Protein AF-0000000067534215 (afdb_homodimer)

Foldseek 3Di:
DPPPPPPPPQPQAAEEEEEEEPQEDDPPDDRDDSHDYPVLVVVLQVLQLQFQNNRYHYLYYFYPDLVRVLVSCVVCVVVHQEYEYEADLDPCNSPVCSCCVVQVKAWQDQADPDVVWRRWTWIWGQDPNHIHIYTYTHNDSVCSNVCCVQPVQVVSQVVRFPDDDPCVPPDFLVVLLVCLLVVQCPPPPDDQDKDKDFLVPQALFWFAFWDFFQAAVVNAKWFQAWFKFDALPQPDQKAWEDEAPDQDDDRRHIYTHHHGDHHHPNGFEGDDPVQWDWDDDPDPTIMIGGNDRDDGNYRMDHTRNPHHGGDGDDGGGDRCHPVNSVVCVSRPHGMGMTRDADEAEDEAEADQADQDPPDDCPRHDHQVLVVVVCVVCVVSVHHYDYSGYGYHDPPPPQPPDWDWTWDQGSNDIDIDTDDHSDPLCSVVCCLSHVVSSRCSSSSNPDDFDKDKAFEADKDFAAQAKDKAFWAWDDDVPGIYTYFPPPPPPDSVVSNVQGQKIWTHGHDDDPRGMDDGRDIGIIGGNDDDPPPVCPPD/DPPPPPPPPQPQAAEEEEEEEPQEDDPPDDRDPSHDYPVLVVVLQVLQLQFVNNRYHYLYYFYPDLVRVLVSCVVCVVVHQEYEYEADLDPCNSPVCSCCVVQVKAWQDQADPDVVWRRWIWIWGQDPNHIHIYTYTHNDSVCSNVCCVLPVQVVSQVVRPPDDDPCVVPDFLVVLLVCLLVVQCPPPPDDQDKDKDFLVPQALFWFAFWDFFQAAVVNAKWFQAWFKFDQLPQPDQKAWEDEAPDQDDDRRHIYTHHHGDHHHPNGFEGDYPVQWDWDDDPDPTIMIGGNDRDDGNYRMDHTRNPHHGGDGDDGGGDRCHPVNSVVCVSRPHGMGMTRDADEAEDEAEADQADQDPPDDCPRHDHQVLVVVVCVVCVVSVHHYDYSGYGYHDPPPPQPPDWDWDWDRGSNDIDIDTDDHSDPLCSVVCCLSHVVSSRCSNSSNPDDFDKDKAFEADKDFAAQAKDKAFWAWDDDVPGIYTYFPCPVPPDSNVSNVQGQKIWTHGHDDDPRGMDDGGDIGIIGGNDDDPPPVCPPD

InterPro domains:
  IPR001453 MoaB/Mog domain [PF00994] (16-156)
  IPR001453 MoaB/Mog domain [SM00852] (16-158)
  IPR005110 MoeA, N-terminal and link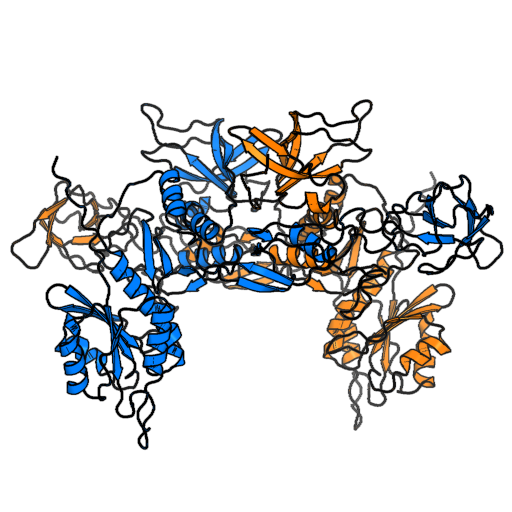er domain [PF03453] (173-332)
  IPR036135 MoeA, N-terminal and linker domain superfamily [SSF63882] (187-339)
  IPR036425 MoaB/Mog-like domain superfamily [G3DSA:3.40.980.10] (8-166)
  IPR036425 MoaB/Mog-like domain superfamily [G3DSA:3.40.980.10] (317-392)
  IPR036425 MoaB/Mog-like domain superfamily [G3DSA:3.40.980.10] (393-453)
  IPR036425 MoaB/Mog-like domain superfamily [SSF53218] (14-159)
  IPR036425 MoaB/Mog-like domain superfamily [SSF53218] (343-442)
  IPR036688 MoeA, C-terminal, domain IV superfamily [G3DSA:2.40.340.10] (454-527)
  IPR036688 MoeA, C-terminal, domain IV superfamily [SSF63867] (449-526)
  IPR038987 Molybdopterin biosynthesis protein MoeA-like [PTHR10192] (187-391)

Radius of gyration: 35.71 Å; Cα contacts (8 Å, |Δi|>4): 2244; chains: 2; bounding box: 80×108×97 Å

Secondary structure (DSSP, 8-state):
--------------EEEEEE-TTEE-TTSPPPTT-EE-HHHHHHHHHHHHTB---EEEEEEE-SSHHHHHHHHHHHGGG-SEEEEE---SSS--HHHIIIIIS--EEEES----TTTTT-EEEEEEETTEEEEEEEE-S-TTHHHHHIIIIIHHHHHHHHHT-S--------HHHHHHHHHHH----TTS---EEEEEGGG-TT-EESS-EE-SS-BSSS-EESSSEEEE-TT---SEEEEEPTT-----TTEEEEE-TT-B--TT--EEEEGGGEEEEE-SSSSEEEEESSPPPTTTTEEPTTSSB-TT-EEE-TT-B--HHHHHHHHHTT--EEEEEPPPEEEEEEE-SSB--STTS-TTS-B--HHHHHHHHHHHHTT-EEEEEEEEPPPTTS---SS-EEEEEEEBTEEEEEEE----HHHHHHHIIIIIHHHHHHHTT------EEEEEE-S-EE--SS-EEEEEEEEEETTEEEEE---TTTT-HHHHHTT--EEEEEPPPBTTB-EE-TT-EEEEEE---S---S----/--------------EEEEEE-TTEE-TTS---TT-EE-HHHHHHHHHHHHTT---EEEEEEE-SSHHHHHHHHHHHGGG-SEEEEE---SSS--HHHIIIIIS-PEEEES----TTTTT-EEEEEEETTEEEEEEEE-S-TTHHHHHIIIIIHHHHHHHHHTSS--------HHHHHHHHHHH----TTS---EEEEEGGG-TT-EESS-EE-SS-BSSS-EESSSEEEE-TT---SEEEEEPTT-----TTEEEEE-TT-B--TT--EEEEGGGEEEEE-SSSSEEEEESSPPPTTTTEE-TTSSB-TT-EEE-TT-B--HHHHHHHHHTT--EEEEEPPPEEEEEEE-TTB--STTS-TTS-B--HHHHHHHHHHHHTT-EEEEEEEEPPPTTS---SS-EEEEEEETTEEEEEEE----HHHHHHHIIIIIHHHHHHHTT------EEEEEE-S-EE--SS-EEEEEEEEEETTEEEEE---TTTT-HHHHHTT--EEEEEPPPBTTB-EE-TT-EEEEEE---S---S----

pLDDT: mean 73.39, std 17.19, range [20.42, 95.44]

Nearest PDB structures (foldseek):
  4tk4-assembly1_A  TM=8.599E-01  e=2.843E-34  Rattus norvegicus
  4pd1-assembly1_A-2  TM=8.628E-01  e=4.796E-34  Rattus norvegicus
  4tk4-assembly1_B  TM=8.642E-01  e=2.843E-34  Rattus norvegicus
  2fts-assembly1_A  TM=8.776E-01  e=2.172E-33  Rattus norvegicus
  4tk3-assembly1_B  TM=8.363E-01  e=6.796E-34  Rattus norvegicus

Structure (mmCIF, N/CA/C/O backbone):
data_AF-0000000067534215-model_v1
#
loop_
_entity.id
_entity.type
_entity.pdbx_description
1 polymer 'molybdopterin adenylyltransferase'
#
loop_
_atom_site.group_PDB
_atom_site.id
_atom_site.type_symbol
_atom_site.label_atom_id
_atom_site.label_alt_id
_atom_site.label_comp_id
_atom_site.label_asym_id
_atom_site.label_entity_id
_atom_site.label_seq_id
_atom_site.pdbx_PDB_ins_code
_atom_site.Cartn_x
_atom_site.Cartn_y
_atom_site.Cartn_z
_atom_site.occupancy
_atom_site.B_iso_or_equiv
_atom_site.auth_seq_id
_atom_site.auth_comp_id
_atom_site.auth_asym_id
_atom_site.auth_atom_id
_atom_site.pdbx_PDB_model_num
ATOM 1 N N . MET A 1 1 ? -32.719 23.578 41.531 1 20.42 1 MET A N 1
ATOM 2 C CA . MET A 1 1 ? -32.094 22.625 40.625 1 20.42 1 MET A CA 1
ATOM 3 C C . MET A 1 1 ? -32.125 23.156 39.188 1 20.42 1 MET A C 1
ATOM 5 O O . MET A 1 1 ? -33.094 22.969 38.438 1 20.42 1 MET A O 1
ATOM 9 N N . SER A 1 2 ? -31.812 24.281 38.875 1 21.11 2 SER A N 1
ATOM 10 C CA . SER A 1 2 ? -32.094 25.141 37.719 1 21.11 2 SER A CA 1
ATOM 11 C C . SER A 1 2 ? -31.438 24.578 36.469 1 21.11 2 SER A C 1
ATOM 13 O O . SER A 1 2 ? -30.234 24.312 36.438 1 21.11 2 SER A O 1
ATOM 15 N N . SER A 1 3 ? -32.125 23.75 35.625 1 22 3 SER A N 1
ATOM 16 C CA . SER A 1 3 ? -31.875 22.969 34.438 1 22 3 SER A CA 1
ATOM 17 C C . SER A 1 3 ? -31.297 23.828 33.312 1 22 3 SER A C 1
ATOM 19 O O . SER A 1 3 ? -32 24.688 32.781 1 22 3 SER A O 1
ATOM 21 N N . GLU A 1 4 ? -30.328 24.562 33.594 1 22.8 4 GLU A N 1
ATOM 22 C CA . GLU A 1 4 ? -29.781 25.469 32.562 1 22.8 4 GLU A CA 1
ATOM 23 C C . GLU A 1 4 ? -29.672 24.75 31.219 1 22.8 4 GLU A C 1
ATOM 25 O O . GLU A 1 4 ? -29 23.719 31.109 1 22.8 4 GLU A O 1
ATOM 30 N N . THR A 1 5 ? -30.75 24.719 30.438 1 22.72 5 THR A N 1
ATOM 31 C CA . THR A 1 5 ? -31.031 24.266 29.078 1 22.72 5 THR A CA 1
ATOM 32 C C . THR A 1 5 ? -29.922 24.703 28.125 1 22.72 5 THR A C 1
ATOM 34 O O . THR A 1 5 ? -29.609 25.891 28.031 1 22.72 5 THR A O 1
ATOM 37 N N . GLU A 1 6 ? -28.875 24.047 28.109 1 25.17 6 GLU A N 1
ATOM 38 C CA . GLU A 1 6 ? -27.75 24.203 27.188 1 25.17 6 GLU A CA 1
ATOM 39 C C . GLU A 1 6 ? -28.234 24.422 25.75 1 25.17 6 GLU A C 1
ATOM 41 O O . GLU A 1 6 ? -28.875 23.547 25.172 1 25.17 6 GLU A O 1
ATOM 46 N N . THR A 1 7 ? -28.859 25.625 25.453 1 23.36 7 THR A N 1
ATOM 47 C CA . THR A 1 7 ? -29.359 26.062 24.156 1 23.36 7 THR A CA 1
ATOM 48 C C . THR A 1 7 ? -28.328 25.844 23.062 1 23.36 7 THR A C 1
ATOM 50 O O . THR A 1 7 ? -27.188 26.312 23.156 1 23.36 7 THR A O 1
ATOM 53 N N . SER A 1 8 ? -28.219 24.766 22.531 1 26.86 8 SER A N 1
ATOM 54 C CA . SER A 1 8 ? -27.5 24.375 21.328 1 26.86 8 SER A CA 1
ATOM 55 C C . SER A 1 8 ? -27.734 25.359 20.188 1 26.86 8 SER A C 1
ATOM 57 O O . SER A 1 8 ? -28.875 25.656 19.844 1 26.86 8 SER A O 1
ATOM 59 N N . PHE A 1 9 ? -27.297 26.562 20.25 1 25.89 9 PHE A N 1
ATOM 60 C CA . PHE A 1 9 ? -27.484 27.516 19.156 1 25.89 9 PHE A CA 1
ATOM 61 C C . PHE A 1 9 ? -26.922 26.953 17.859 1 25.89 9 PHE A C 1
ATOM 63 O O . PHE A 1 9 ? -25.781 26.5 17.812 1 25.89 9 PHE A O 1
ATOM 70 N N . THR A 1 10 ? -27.625 26.234 17.188 1 32.91 10 THR A N 1
ATOM 71 C CA . THR A 1 10 ? -27.344 25.781 15.828 1 32.91 10 THR A CA 1
ATOM 72 C C . THR A 1 10 ? -27.188 26.969 14.883 1 32.91 10 THR A C 1
ATOM 74 O O . THR A 1 10 ? -28.125 27.75 14.711 1 32.91 10 THR A O 1
ATOM 77 N N . PHE A 1 11 ? -26.188 27.594 14.82 1 37.34 11 PHE A N 1
ATOM 78 C CA . PHE A 1 11 ? -25.984 28.656 13.852 1 37.34 11 PHE A CA 1
ATOM 79 C C . PHE A 1 11 ? -26.172 28.141 12.43 1 37.34 11 PHE A C 1
ATOM 81 O O . PHE A 1 11 ? -25.578 27.141 12.039 1 37.34 11 PHE A O 1
ATOM 88 N N . ILE A 1 12 ? -27.328 28.422 11.867 1 49.88 12 ILE A N 1
ATOM 89 C CA . ILE A 1 12 ? -27.672 28.109 10.484 1 49.88 12 ILE A CA 1
ATOM 90 C C . ILE A 1 12 ? -26.953 29.078 9.539 1 49.88 12 ILE A C 1
ATOM 92 O O . ILE A 1 12 ? -27.109 30.297 9.648 1 49.88 12 ILE A O 1
ATOM 96 N N . ILE A 1 13 ? -25.953 28.594 8.805 1 61.31 13 ILE A N 1
ATOM 97 C CA . ILE A 1 13 ? -25.281 29.375 7.781 1 61.31 13 ILE A CA 1
ATOM 98 C C . ILE A 1 13 ? -26.141 29.422 6.516 1 61.31 13 ILE A C 1
ATOM 100 O O . ILE A 1 13 ? -26.672 28.391 6.09 1 61.31 13 ILE A O 1
ATOM 104 N N . VAL A 1 14 ? -26.484 30.656 6.086 1 74.94 14 VAL A N 1
ATOM 105 C CA . VAL A 1 14 ? -27.266 30.875 4.875 1 74.94 14 VAL A CA 1
ATOM 106 C C . VAL A 1 14 ? -26.375 31.453 3.779 1 74.94 14 VAL A C 1
ATOM 108 O O . VAL A 1 14 ? -25.594 32.375 4.027 1 74.94 14 VAL A O 1
ATOM 111 N N . ALA A 1 15 ? -26.406 30.766 2.607 1 82.88 15 ALA A N 1
ATOM 112 C CA . ALA A 1 15 ? -25.672 31.281 1.454 1 82.88 15 ALA A CA 1
ATOM 113 C C . ALA A 1 15 ? -26.609 31.969 0.467 1 82.88 15 ALA A C 1
ATOM 115 O O . ALA A 1 15 ? -27.703 31.453 0.179 1 82.88 15 ALA A O 1
ATOM 116 N N . GLY A 1 16 ? -26.203 33.156 0.058 1 88.06 16 GLY A N 1
ATOM 117 C CA . GLY A 1 16 ? -26.891 33.875 -1.01 1 88.06 16 GLY A CA 1
ATOM 118 C C . GLY A 1 16 ? -26.188 33.781 -2.35 1 88.06 16 GLY A C 1
ATOM 119 O O . GLY A 1 16 ? -24.969 33.906 -2.428 1 88.06 16 GLY A O 1
ATOM 120 N N . ILE A 1 17 ? -26.984 33.469 -3.398 1 90 17 ILE A N 1
ATOM 121 C CA . ILE A 1 17 ? -26.391 33.312 -4.727 1 90 17 ILE A CA 1
ATOM 122 C C . ILE A 1 17 ? -26.906 34.438 -5.633 1 90 17 ILE A C 1
ATOM 124 O O . ILE A 1 17 ? -28.125 34.625 -5.777 1 90 17 ILE A O 1
ATOM 128 N N . LEU A 1 18 ? -25.922 35.156 -6.184 1 90.25 18 LEU A N 1
ATOM 129 C CA . LEU A 1 18 ? -26.234 36.25 -7.117 1 90.25 18 LEU A CA 1
ATOM 130 C C . LEU A 1 18 ? -25.594 35.969 -8.484 1 90.25 18 LEU A C 1
ATOM 132 O O . LEU A 1 18 ? -24.391 35.781 -8.586 1 90.25 18 LEU A O 1
ATOM 136 N N . SER A 1 19 ? -26.422 35.812 -9.477 1 89.06 19 SER A N 1
ATOM 137 C CA . SER A 1 19 ? -25.922 35.75 -10.844 1 89.06 19 SER A CA 1
ATOM 138 C C . SER A 1 19 ? -25.75 37.125 -11.461 1 89.06 19 SER A C 1
ATOM 140 O O . SER A 1 19 ? -26.609 38 -11.289 1 89.06 19 SER A O 1
ATOM 142 N N . ILE A 1 20 ? -24.562 37.281 -12.148 1 86.94 20 ILE A N 1
ATOM 143 C CA . ILE A 1 20 ? -24.281 38.594 -12.766 1 86.94 20 ILE A CA 1
ATOM 144 C C . ILE A 1 20 ? -24.156 38.406 -14.281 1 86.94 20 ILE A C 1
ATOM 146 O O . ILE A 1 20 ? -23.344 37.625 -14.758 1 86.94 20 ILE A O 1
ATOM 150 N N . GLY A 1 21 ? -24.984 39.188 -15.008 1 83.5 21 GLY A N 1
ATOM 151 C CA . GLY A 1 21 ? -24.953 39.156 -16.453 1 83.5 21 GLY A CA 1
ATOM 152 C C . GLY A 1 21 ? -26.156 39.812 -17.109 1 83.5 21 GLY A C 1
ATOM 153 O O . GLY A 1 21 ? -27.297 39.562 -16.703 1 83.5 21 GLY A O 1
ATOM 154 N N . ASP A 1 22 ? -25.859 40.562 -18.141 1 81.19 22 ASP A N 1
ATOM 155 C CA . ASP A 1 22 ? -26.922 41.25 -18.844 1 81.19 22 ASP A CA 1
ATOM 156 C C . ASP A 1 22 ? -27.734 40.281 -19.719 1 81.19 22 ASP A C 1
ATOM 158 O O . ASP A 1 22 ? -28.906 40.562 -20.016 1 81.19 22 ASP A O 1
ATOM 162 N N . GLU A 1 23 ? -27.109 39.219 -20.047 1 80.81 23 GLU A N 1
ATOM 163 C CA . GLU A 1 23 ? -27.766 38.281 -20.969 1 80.81 23 GLU A CA 1
ATOM 164 C C . GLU A 1 23 ? -28.328 37.062 -20.234 1 80.81 23 GLU A C 1
ATOM 166 O O . GLU A 1 23 ? -28.672 36.062 -20.859 1 80.81 23 GLU A O 1
ATOM 171 N N . LEU A 1 24 ? -28.438 37.188 -18.969 1 84.69 24 LEU A N 1
ATOM 172 C CA . LEU A 1 24 ? -28.922 36.062 -18.203 1 84.69 24 LEU A CA 1
ATOM 173 C C . LEU A 1 24 ? -30.422 36.188 -17.938 1 84.69 24 LEU A C 1
ATOM 175 O O . LEU A 1 24 ? -30.938 37.281 -17.75 1 84.69 24 LEU A O 1
ATOM 179 N N . GLN A 1 25 ? -31.109 35 -18.062 1 81.12 25 GLN A N 1
ATOM 180 C CA . GLN A 1 25 ? -32.531 34.906 -17.766 1 81.12 25 GLN A CA 1
ATOM 181 C C . GLN A 1 25 ? -32.812 33.75 -16.797 1 81.12 25 GLN A C 1
ATOM 183 O O . GLN A 1 25 ? -32.125 32.75 -16.797 1 81.12 25 GLN A O 1
ATOM 188 N N . GLU A 1 26 ? -33.719 33.938 -15.859 1 78.12 26 GLU A N 1
ATOM 189 C CA . GLU A 1 26 ? -34.125 32.906 -14.898 1 78.12 26 GLU A CA 1
ATOM 190 C C . GLU A 1 26 ? -34.719 31.703 -15.602 1 78.12 26 GLU A C 1
ATOM 192 O O . GLU A 1 26 ? -35.344 31.844 -16.656 1 78.12 26 GLU A O 1
ATOM 197 N N . LEU A 1 27 ? -34.562 30.531 -14.984 1 73.12 27 LEU A N 1
ATOM 198 C CA . LEU A 1 27 ? -35.125 29.297 -15.531 1 73.12 27 LEU A CA 1
ATOM 199 C C . LEU A 1 27 ? -36.656 29.312 -15.438 1 73.12 27 LEU A C 1
ATOM 201 O O . LEU A 1 27 ? -37.219 29.844 -14.477 1 73.12 27 LEU A O 1
ATOM 205 N N . GLY A 1 28 ? -37.344 28.688 -16.406 1 65.69 28 GLY A N 1
ATOM 206 C CA . GLY A 1 28 ? -38.812 28.562 -16.391 1 65.69 28 GLY A CA 1
ATOM 207 C C . GLY A 1 28 ? -39.5 29.578 -17.281 1 65.69 28 GLY A C 1
ATOM 208 O O . GLY A 1 28 ? -40.688 29.453 -17.562 1 65.69 28 GLY A O 1
ATOM 209 N N . GLU A 1 29 ? -38.719 30.766 -17.656 1 65.88 29 GLU A N 1
ATOM 210 C CA . GLU A 1 29 ? -39.312 31.766 -18.516 1 65.88 29 GLU A CA 1
ATOM 211 C C . GLU A 1 29 ? -38.969 31.5 -19.984 1 65.88 29 GLU A C 1
ATOM 213 O O . GLU A 1 29 ? -38.031 30.781 -20.281 1 65.88 29 GLU A O 1
ATOM 218 N N . ILE A 1 30 ? -39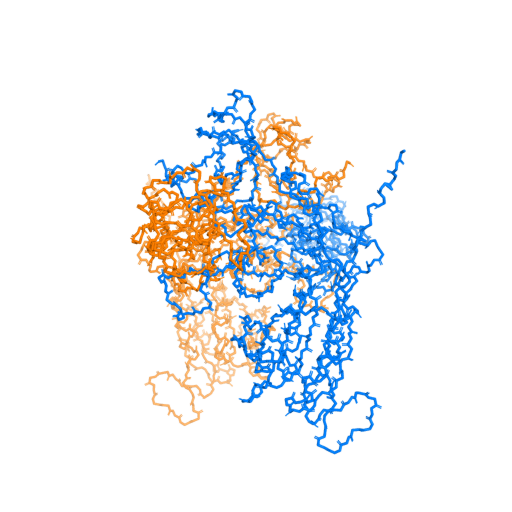.844 32 -20.859 1 70.44 30 ILE A N 1
ATOM 219 C CA . ILE A 1 30 ? -39.531 31.906 -22.281 1 70.44 30 ILE A CA 1
ATOM 220 C C . ILE A 1 30 ? -38.25 32.656 -22.594 1 70.44 30 ILE A C 1
ATOM 222 O O . ILE A 1 30 ? -38.094 33.844 -22.219 1 70.44 30 ILE A O 1
ATOM 226 N N . LEU A 1 31 ? -37.156 32 -23.203 1 72.5 31 LEU A N 1
ATOM 227 C CA . LEU A 1 31 ? -35.812 32.562 -23.469 1 72.5 31 LEU A CA 1
ATOM 228 C C . LEU A 1 31 ? -35.906 33.688 -24.5 1 72.5 31 LEU A C 1
ATOM 230 O O . LEU A 1 31 ? -36.438 33.5 -25.594 1 72.5 31 LEU A O 1
ATOM 234 N N . ARG A 1 32 ? -35.562 34.875 -24.047 1 73.94 32 ARG A N 1
ATOM 235 C CA . ARG A 1 32 ? -35.531 36.031 -24.938 1 73.94 32 ARG A CA 1
ATOM 236 C C . ARG A 1 32 ? -34.344 35.938 -25.906 1 73.94 32 ARG A C 1
ATOM 238 O O . ARG A 1 32 ? -33.375 35.25 -25.625 1 73.94 32 ARG A O 1
ATOM 245 N N . ALA A 1 33 ? -34.438 36.688 -26.938 1 70.69 33 ALA A N 1
ATOM 2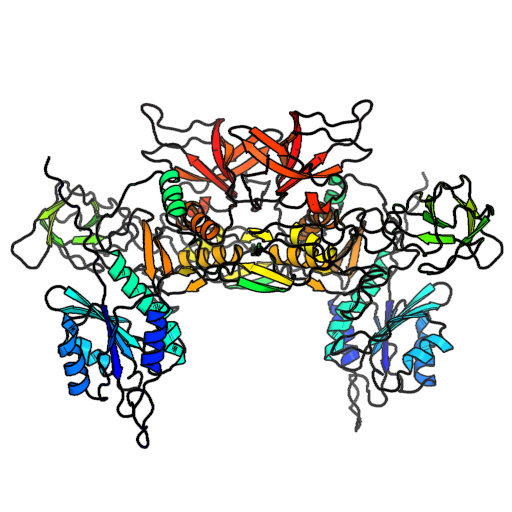46 C CA . ALA A 1 33 ? -33.375 36.688 -27.938 1 70.69 33 ALA A CA 1
ATOM 247 C C . ALA A 1 33 ? -32.062 37.188 -27.344 1 70.69 33 ALA A C 1
ATOM 249 O O . ALA A 1 33 ? -32.062 38.156 -26.562 1 70.69 33 ALA A O 1
ATOM 250 N N . LYS A 1 34 ? -30.766 36.562 -27.438 1 74.81 34 LYS A N 1
ATOM 251 C CA . LYS A 1 34 ? -29.406 36.906 -27.016 1 74.81 34 LYS A CA 1
ATOM 252 C C . LYS A 1 34 ? -29.234 36.688 -25.516 1 74.81 34 LYS A C 1
ATOM 254 O O . LYS A 1 34 ? -28.375 37.312 -24.906 1 74.81 34 LYS A O 1
ATOM 259 N N . HIS A 1 35 ? -30.297 35.938 -25 1 77.19 35 HIS A N 1
ATOM 260 C CA . HIS A 1 35 ? -30.141 35.625 -23.578 1 77.19 35 HIS A CA 1
ATOM 261 C C . HIS A 1 35 ? -29.859 34.156 -23.359 1 77.19 35 HIS A C 1
ATOM 263 O O . HIS A 1 35 ? -30.109 33.312 -24.234 1 77.19 35 HIS A O 1
ATOM 269 N N . ASN A 1 36 ? -29.219 33.906 -22.266 1 79 36 ASN A N 1
ATOM 270 C CA . ASN A 1 36 ? -28.953 32.531 -21.812 1 79 36 ASN A CA 1
ATOM 271 C C . ASN A 1 36 ? -29.594 32.25 -20.453 1 79 36 ASN A C 1
ATOM 273 O O . ASN A 1 36 ? -29.734 33.156 -19.625 1 79 36 ASN A O 1
ATOM 277 N N . TYR A 1 37 ? -30.125 31.109 -20.312 1 79.31 37 TYR A N 1
ATOM 278 C CA . TYR A 1 37 ? -30.625 30.734 -19 1 79.31 37 TYR A CA 1
ATOM 279 C C . TYR A 1 37 ? -29.5 30.734 -17.969 1 79.31 37 TYR A C 1
ATOM 281 O O . TYR A 1 37 ? -28.359 30.375 -18.266 1 79.31 37 TYR A O 1
ATOM 289 N N . ASP A 1 38 ? -29.859 31.094 -16.766 1 81.75 38 ASP A N 1
ATOM 290 C CA . ASP A 1 38 ? -28.922 31.047 -15.641 1 81.75 38 ASP A CA 1
ATOM 291 C C . ASP A 1 38 ? -28.734 29.609 -15.141 1 81.75 38 ASP A C 1
ATOM 293 O O . ASP A 1 38 ? -29.109 29.281 -14.016 1 81.75 38 ASP A O 1
ATOM 297 N N . SER A 1 39 ? -28.109 28.844 -15.938 1 80.62 39 SER A N 1
ATOM 298 C CA . SER A 1 39 ? -27.906 27.438 -15.617 1 80.62 39 SER A CA 1
ATOM 299 C C . SER A 1 39 ? -26.859 27.266 -14.516 1 80.62 39 SER A C 1
ATOM 301 O O . SER A 1 39 ? -26.922 26.312 -13.742 1 80.62 39 SER A O 1
ATOM 303 N N . ASN A 1 40 ? -25.953 28.188 -14.453 1 80.94 40 ASN A N 1
ATOM 304 C CA . ASN A 1 40 ? -24.875 28.078 -13.461 1 80.94 40 ASN A CA 1
ATOM 305 C C . ASN A 1 40 ? -25.422 28.172 -12.039 1 80.94 40 ASN A C 1
ATOM 307 O O . ASN A 1 40 ? -24.984 27.422 -11.164 1 80.94 40 ASN A O 1
ATOM 311 N N . LYS A 1 41 ? -26.328 29.094 -11.844 1 83.31 41 LYS A N 1
ATOM 312 C CA . LYS A 1 41 ? -26.953 29.203 -10.523 1 83.31 41 LYS A CA 1
ATOM 313 C C . LYS A 1 41 ? -27.688 27.922 -10.148 1 83.31 41 LYS A C 1
ATOM 315 O O . LYS A 1 41 ? -27.594 27.469 -9.008 1 83.31 41 LYS A O 1
ATOM 320 N N . LEU A 1 42 ? -28.375 27.359 -11.141 1 78.81 42 LEU A N 1
ATOM 321 C CA . LEU A 1 42 ? -29.062 26.094 -10.898 1 78.81 42 LEU A CA 1
ATOM 322 C C . LEU A 1 42 ? -28.062 24.984 -10.539 1 78.81 42 LEU A C 1
ATOM 324 O O . LEU A 1 42 ? -28.297 24.219 -9.602 1 78.81 42 LEU A O 1
ATOM 328 N N . ILE A 1 43 ? -27.062 24.969 -11.273 1 77.44 43 ILE A N 1
ATOM 329 C CA . ILE A 1 43 ? -26.031 23.953 -11.031 1 77.44 43 ILE A CA 1
ATOM 330 C C . ILE A 1 43 ? -25.469 24.125 -9.625 1 77.44 43 ILE A C 1
ATOM 332 O O . ILE A 1 43 ? -25.344 23.156 -8.875 1 77.44 43 ILE A O 1
ATOM 336 N N . LEU A 1 44 ? -25.188 25.328 -9.32 1 80 44 LEU A N 1
ATOM 337 C CA . LEU A 1 44 ? -24.625 25.609 -8 1 80 44 LEU A CA 1
ATOM 338 C C . LEU A 1 44 ? -25.609 25.25 -6.898 1 80 44 LEU A C 1
ATOM 340 O O . LEU A 1 44 ? -25.234 24.625 -5.902 1 80 44 LEU A O 1
ATOM 344 N N . THR A 1 45 ? -26.859 25.594 -7.113 1 78.12 45 THR A N 1
ATOM 345 C CA . THR A 1 45 ? -27.891 25.297 -6.133 1 78.12 45 THR A CA 1
ATOM 346 C C . THR A 1 45 ? -28.078 23.797 -5.969 1 78.12 45 THR A C 1
ATOM 348 O O . THR A 1 45 ? -28.188 23.297 -4.848 1 78.12 45 THR A O 1
ATOM 351 N N . ILE A 1 46 ? -28.062 23.172 -7.07 1 73.25 46 ILE A N 1
ATOM 352 C CA . ILE A 1 46 ? -28.203 21.719 -7.035 1 73.25 46 ILE A CA 1
ATOM 353 C C . ILE A 1 46 ? -27.016 21.094 -6.32 1 73.25 46 ILE A C 1
ATOM 355 O O . ILE A 1 46 ? -27.172 20.203 -5.496 1 73.25 46 ILE A O 1
ATOM 359 N N . LEU A 1 47 ? -25.875 21.672 -6.676 1 69.81 47 LEU A N 1
ATOM 360 C CA . LEU A 1 47 ? -24.656 21.156 -6.066 1 69.81 47 LEU A CA 1
ATOM 361 C C . LEU A 1 47 ? -24.672 21.359 -4.555 1 69.81 47 LEU A C 1
ATOM 363 O O . LEU A 1 47 ? -24.312 20.453 -3.797 1 69.81 47 LEU A O 1
ATOM 367 N N . LEU A 1 48 ? -25.125 22.531 -4.203 1 67.94 48 LEU A N 1
ATOM 368 C CA . LEU A 1 48 ? -25.219 22.844 -2.781 1 67.94 48 LEU A CA 1
ATOM 369 C C . LEU A 1 48 ? -26.25 21.969 -2.09 1 67.94 48 LEU A C 1
ATOM 371 O O . LEU A 1 48 ? -26 21.438 -1.011 1 67.94 48 LEU A O 1
ATOM 375 N N . LYS A 1 49 ? -27.312 21.797 -2.803 1 65.94 49 LYS A N 1
ATOM 376 C CA . LYS A 1 49 ? -28.375 20.969 -2.25 1 65.94 49 LYS A CA 1
ATOM 377 C C . LYS A 1 49 ? -27.953 19.5 -2.186 1 65.94 49 LYS A C 1
ATOM 379 O O . LYS A 1 49 ? -28.266 18.797 -1.223 1 65.94 49 LYS A O 1
ATOM 384 N N . GLN A 1 50 ? -27.297 19.219 -3.191 1 62.41 50 GLN A N 1
ATOM 385 C CA . GLN A 1 50 ? -26.797 17.844 -3.246 1 62.41 50 GLN A CA 1
ATOM 386 C C . GLN A 1 50 ? -25.812 17.578 -2.119 1 62.41 50 GLN A C 1
ATOM 388 O O . GLN A 1 50 ? -25.734 16.453 -1.612 1 62.41 50 GLN A O 1
ATOM 393 N N . GLU A 1 51 ? -25.219 18.734 -1.812 1 55.44 51 GLU A N 1
ATOM 394 C CA . GLU A 1 51 ? -24.219 18.609 -0.767 1 55.44 51 GLU A CA 1
ATOM 395 C C . GLU A 1 51 ? -24.797 18.891 0.611 1 55.44 51 GLU A C 1
ATOM 397 O O . GLU A 1 51 ? -24.062 19.094 1.577 1 55.44 51 GLU A O 1
ATOM 402 N N . GLY A 1 52 ? -26.094 19.062 0.627 1 56.06 52 GLY A N 1
ATOM 403 C CA . GLY A 1 52 ? -26.844 19.188 1.869 1 56.06 52 GLY A CA 1
ATOM 404 C C . GLY A 1 52 ? -27 20.625 2.326 1 56.06 52 GLY A C 1
ATOM 405 O O . GLY A 1 52 ? -27.469 20.891 3.436 1 56.06 52 GLY A O 1
ATOM 406 N N . PHE A 1 53 ? -26.547 21.453 1.646 1 61.69 53 PHE A N 1
ATOM 407 C CA . PHE A 1 53 ? -26.719 22.875 1.939 1 61.69 53 PHE A CA 1
ATOM 408 C C . PHE A 1 53 ? -28 23.406 1.294 1 61.69 53 PHE A C 1
ATOM 410 O O . PHE A 1 53 ? -27.984 23.828 0.135 1 61.69 53 PHE A O 1
ATOM 417 N N . ASN A 1 54 ? -28.938 23.453 2.188 1 64.38 54 ASN A N 1
ATOM 418 C CA . ASN A 1 54 ? -30.25 23.828 1.661 1 64.38 54 ASN A CA 1
ATOM 419 C C . ASN A 1 54 ? -30.562 25.297 1.934 1 64.38 54 ASN A C 1
ATOM 421 O O . ASN A 1 54 ? -31.516 25.844 1.388 1 64.38 54 ASN A O 1
ATOM 425 N N . ASN A 1 55 ? -29.828 25.859 2.824 1 70.44 55 ASN A N 1
ATOM 426 C CA . ASN A 1 55 ? -30.094 27.25 3.16 1 70.44 55 ASN A CA 1
ATOM 427 C C . ASN A 1 55 ? -29.469 28.203 2.146 1 70.44 55 ASN A C 1
ATOM 429 O O . ASN A 1 55 ? -28.469 28.859 2.445 1 70.44 55 ASN A O 1
ATOM 433 N N . VAL A 1 56 ? -30.078 28.109 1.021 1 79.81 56 VAL A N 1
ATOM 434 C CA . VAL A 1 56 ? -29.594 28.938 -0.079 1 79.81 56 VAL A CA 1
ATOM 435 C C . VAL A 1 56 ? -30.656 29.969 -0.45 1 79.81 56 VAL A C 1
ATOM 437 O O . VAL A 1 56 ? -31.828 29.625 -0.617 1 79.81 56 VAL A O 1
ATOM 440 N N . LEU A 1 57 ? -30.281 31.203 -0.385 1 82.38 57 LEU A N 1
ATOM 441 C CA . LEU A 1 57 ? -31.141 32.312 -0.804 1 82.38 57 LEU A CA 1
ATOM 442 C C . LEU A 1 57 ? -30.75 32.781 -2.195 1 82.38 57 LEU A C 1
ATOM 444 O O . LEU A 1 57 ? -29.578 33 -2.482 1 82.38 57 LEU A O 1
ATOM 448 N N . ASP A 1 58 ? -31.766 32.781 -3.037 1 86.31 58 ASP A N 1
ATOM 449 C CA . ASP A 1 58 ? -31.562 33.312 -4.391 1 86.31 58 ASP A CA 1
ATOM 450 C C . ASP A 1 58 ? -31.641 34.812 -4.43 1 86.31 58 ASP A C 1
ATOM 452 O O . ASP A 1 58 ? -32.719 35.406 -4.211 1 86.31 58 ASP A O 1
ATOM 456 N N . PHE A 1 59 ? -30.484 35.5 -4.754 1 87.56 59 PHE A N 1
ATOM 457 C CA . PHE A 1 59 ? -30.406 36.969 -4.852 1 87.56 59 PHE A CA 1
ATOM 458 C C . PHE A 1 59 ? -30.875 37.438 -6.223 1 87.56 59 PHE A C 1
ATOM 460 O O . PHE A 1 59 ? -30.938 38.625 -6.484 1 87.56 59 PHE A O 1
ATOM 467 N N . GLY A 1 60 ? -31.141 36.406 -7.078 1 87.81 60 GLY A N 1
ATOM 468 C CA . GLY A 1 60 ? -31.578 36.75 -8.422 1 87.81 60 GLY A CA 1
ATOM 469 C C . GLY A 1 60 ? -30.422 37.062 -9.359 1 87.81 60 GLY A C 1
ATOM 470 O O . GLY A 1 60 ? -29.328 36.531 -9.211 1 87.81 60 GLY A O 1
ATOM 471 N N . ILE A 1 61 ? -30.797 37.875 -10.469 1 88.06 61 ILE A N 1
ATOM 472 C CA . ILE A 1 61 ? -29.844 38.281 -11.492 1 88.06 61 ILE A CA 1
ATOM 473 C C . ILE A 1 61 ? -29.609 39.781 -11.438 1 88.06 61 ILE A C 1
ATOM 475 O O . ILE A 1 61 ? -30.562 40.562 -11.367 1 88.06 61 ILE A O 1
ATOM 479 N N . ALA A 1 62 ? -28.328 40.125 -11.32 1 87.31 62 ALA A N 1
ATOM 480 C CA . ALA A 1 62 ? -27.953 41.531 -11.414 1 87.31 62 ALA A CA 1
ATOM 481 C C . ALA A 1 62 ? -27.359 41.844 -12.789 1 87.31 62 ALA A C 1
ATOM 483 O O . ALA A 1 62 ? -26.656 41.031 -13.375 1 87.31 62 ALA A O 1
ATOM 484 N N . ASN A 1 63 ? -27.625 43.062 -13.305 1 82.5 63 ASN A N 1
ATOM 485 C CA . ASN A 1 63 ? -26.969 43.531 -14.516 1 82.5 63 ASN A CA 1
ATOM 486 C C . ASN A 1 63 ? -25.484 43.844 -14.266 1 82.5 63 ASN A C 1
ATOM 488 O O . ASN A 1 63 ? -25.078 44.094 -13.125 1 82.5 63 ASN A O 1
ATOM 492 N N . ASP A 1 64 ? -24.75 43.812 -15.359 1 80.69 64 ASP A N 1
ATOM 493 C CA . ASP A 1 64 ? -23.312 44.031 -15.273 1 80.69 64 ASP A CA 1
ATOM 494 C C . ASP A 1 64 ? -22.969 45.5 -15.039 1 80.69 64 ASP A C 1
ATOM 496 O O . ASP A 1 64 ? -22.281 46.125 -15.844 1 80.69 64 ASP A O 1
ATOM 500 N N . ASN A 1 65 ? -23.469 46.094 -14 1 83.56 65 ASN A N 1
ATOM 501 C CA . ASN A 1 65 ? -23.141 47.438 -13.57 1 83.56 65 ASN A CA 1
ATOM 502 C C . ASN A 1 65 ? -23.078 47.562 -12.055 1 83.56 65 ASN A C 1
ATOM 504 O O . ASN A 1 65 ? -23.672 46.75 -11.344 1 83.56 65 ASN A O 1
ATOM 508 N N . ILE A 1 66 ? -22.438 48.562 -11.586 1 84.25 66 ILE A N 1
ATOM 509 C CA . ILE A 1 66 ? -22.062 48.719 -10.188 1 84.25 66 ILE A CA 1
ATOM 510 C C . ILE A 1 66 ? -23.312 48.875 -9.328 1 84.25 66 ILE A C 1
ATOM 512 O O . ILE A 1 66 ? -23.453 48.25 -8.281 1 84.25 66 ILE A O 1
ATOM 516 N N . ILE A 1 67 ? -24.281 49.656 -9.773 1 84.5 67 ILE A N 1
ATOM 517 C CA . ILE A 1 67 ? -25.469 50 -8.984 1 84.5 67 ILE A CA 1
ATOM 518 C C . ILE A 1 67 ? -26.344 48.75 -8.797 1 84.5 67 ILE A C 1
ATOM 520 O O . ILE A 1 67 ? -26.781 48.469 -7.684 1 84.5 67 ILE A O 1
ATOM 524 N N . SER A 1 68 ? -26.562 48 -9.906 1 86 68 SER A N 1
ATOM 525 C CA . SER A 1 68 ? -27.406 46.812 -9.844 1 86 68 SER A CA 1
ATOM 526 C C . SER A 1 68 ? -26.797 45.75 -8.922 1 86 68 SER A C 1
ATOM 528 O O . SER A 1 68 ? -27.516 45.188 -8.086 1 86 68 SER A O 1
ATOM 530 N N . ILE A 1 69 ? -25.531 45.562 -8.977 1 87.88 69 ILE A N 1
ATOM 531 C CA . ILE A 1 69 ? -24.859 44.531 -8.188 1 87.88 69 ILE A CA 1
ATOM 532 C C . ILE A 1 69 ? -24.844 44.938 -6.719 1 87.88 69 ILE A C 1
ATOM 534 O O . ILE A 1 69 ? -25.188 44.156 -5.848 1 87.88 69 ILE A O 1
ATOM 538 N N . HIS A 1 70 ? -24.5 46.188 -6.5 1 89.25 70 HIS A N 1
ATOM 539 C CA . HIS A 1 70 ? -24.453 46.688 -5.137 1 89.25 70 HIS A CA 1
ATOM 540 C C . HIS A 1 70 ? -25.812 46.594 -4.457 1 89.25 70 HIS A C 1
ATOM 542 O O . HIS A 1 70 ? -25.906 46.125 -3.318 1 89.25 70 HIS A O 1
ATOM 548 N N . ASN A 1 71 ? -26.906 47 -5.094 1 87.69 71 ASN A N 1
ATOM 549 C CA . ASN A 1 71 ? -28.25 47 -4.512 1 87.69 71 ASN A CA 1
ATOM 550 C C . ASN A 1 71 ? -28.719 45.594 -4.172 1 87.69 71 ASN A C 1
ATOM 552 O O . ASN A 1 71 ? -29.281 45.375 -3.096 1 87.69 71 ASN A O 1
ATOM 556 N N . LYS A 1 72 ? -28.422 44.656 -5.086 1 89.44 72 LYS A N 1
ATOM 557 C CA . LYS A 1 72 ? -28.875 43.281 -4.859 1 89.44 72 LYS A CA 1
ATOM 558 C C . LYS A 1 72 ? -28.172 42.688 -3.648 1 89.44 72 LYS A C 1
ATOM 560 O O . LYS A 1 72 ? -28.812 41.969 -2.863 1 89.44 72 LYS A O 1
ATOM 565 N N . ILE A 1 73 ? -26.938 42.938 -3.5 1 89.31 73 ILE A N 1
ATOM 566 C CA . ILE A 1 73 ? -26.172 42.406 -2.385 1 89.31 73 ILE A CA 1
ATOM 567 C C . ILE A 1 73 ? -26.625 43.062 -1.08 1 89.31 73 ILE A C 1
ATOM 569 O O . ILE A 1 73 ? -26.922 42.375 -0.099 1 89.31 73 ILE A O 1
ATOM 573 N N . LYS A 1 74 ? -26.672 44.344 -1.088 1 87.5 74 LYS A N 1
ATOM 574 C CA . LYS A 1 74 ? -26.984 45.094 0.119 1 87.5 74 LYS A CA 1
ATOM 575 C C . LYS A 1 74 ? -28.375 44.719 0.66 1 87.5 74 LYS A C 1
ATOM 577 O O . LYS A 1 74 ? -28.547 44.562 1.87 1 87.5 74 LYS A O 1
ATOM 582 N N . GLU A 1 75 ? -29.328 44.5 -0.196 1 87.06 75 GLU A N 1
ATOM 583 C CA . GLU A 1 75 ? -30.703 44.188 0.181 1 87.06 75 GLU A CA 1
ATOM 584 C C . GLU A 1 75 ? -30.797 42.844 0.913 1 87.06 75 GLU A C 1
ATOM 586 O O . GLU A 1 75 ? -31.656 42.656 1.764 1 87.06 75 GLU A O 1
ATOM 591 N N . ASN A 1 76 ? -29.859 41.969 0.548 1 86.31 76 ASN A N 1
ATOM 592 C CA . ASN A 1 76 ? -30.031 40.625 1.048 1 86.31 76 ASN A CA 1
ATOM 593 C C . ASN A 1 76 ? -28.906 40.25 2.012 1 86.31 76 ASN A C 1
ATOM 595 O O . ASN A 1 76 ? -28.953 39.156 2.619 1 86.31 76 ASN A O 1
ATOM 599 N N . LEU A 1 77 ? -27.969 41.062 2.199 1 86.31 77 LEU A N 1
ATOM 600 C CA . LEU A 1 77 ? -26.734 40.719 2.9 1 86.31 77 LEU A CA 1
ATOM 601 C C . LEU A 1 77 ? -27.031 40.344 4.355 1 86.31 77 LEU A C 1
ATOM 603 O O . LEU A 1 77 ? -26.375 39.469 4.922 1 86.31 77 LEU A O 1
ATOM 607 N N . LYS A 1 78 ? -27.984 40.938 4.965 1 79.44 78 LYS A N 1
ATOM 608 C CA . LYS A 1 78 ? -28.312 40.688 6.363 1 79.44 78 LYS A CA 1
ATOM 609 C C . LYS A 1 78 ? -28.828 39.281 6.57 1 79.44 78 LYS A C 1
ATOM 611 O O . LYS A 1 78 ? -28.672 38.719 7.648 1 79.44 78 LYS A O 1
ATOM 616 N N . LYS A 1 79 ? -29.344 38.75 5.543 1 80.25 79 LYS A N 1
ATOM 617 C CA . LYS A 1 79 ? -30.047 37.469 5.66 1 80.25 79 LYS A CA 1
ATOM 618 C C . LYS A 1 79 ? -29.062 36.312 5.496 1 80.25 79 LYS A C 1
ATOM 620 O O . LYS A 1 79 ? -29.438 35.156 5.719 1 80.25 79 LYS A O 1
ATOM 625 N N . VAL A 1 80 ? -27.891 36.719 5.078 1 81.94 80 VAL A N 1
ATOM 626 C CA . VAL A 1 80 ? -27.031 35.594 4.715 1 81.94 80 VAL A CA 1
ATOM 627 C C . VAL A 1 80 ? -25.688 35.719 5.414 1 81.94 80 VAL A C 1
ATOM 629 O O . VAL A 1 80 ? -25.344 36.812 5.914 1 81.94 80 VAL A O 1
ATOM 632 N N . ASN A 1 81 ? -24.953 34.594 5.383 1 77.38 81 ASN A N 1
ATOM 633 C CA . ASN A 1 81 ? -23.594 34.562 5.91 1 77.38 81 ASN A CA 1
ATOM 634 C C . ASN A 1 81 ? -22.562 34.594 4.793 1 77.38 81 ASN A C 1
ATOM 636 O O . ASN A 1 81 ? -21.469 35.156 4.965 1 77.38 81 ASN A O 1
ATOM 640 N N . VAL A 1 82 ? -22.984 34.062 3.738 1 82.56 82 VAL A N 1
ATOM 641 C CA . VAL A 1 82 ? -22.094 33.938 2.588 1 82.56 82 VAL A CA 1
ATOM 642 C C . VAL A 1 82 ? -22.812 34.375 1.321 1 82.56 82 VAL A C 1
ATOM 644 O O . VAL A 1 82 ? -23.969 33.969 1.096 1 82.56 82 VAL A O 1
ATOM 647 N N . VAL A 1 83 ? -22.141 35.25 0.59 1 87.38 83 VAL A N 1
ATOM 648 C CA . VAL A 1 83 ? -22.641 35.656 -0.719 1 87.38 83 VAL A CA 1
ATOM 649 C C . VAL A 1 83 ? -21.781 35.031 -1.817 1 87.38 83 VAL A C 1
ATOM 651 O O . VAL A 1 83 ? -20.562 35.219 -1.817 1 87.38 83 VAL A O 1
ATOM 654 N N . VAL A 1 84 ? -22.422 34.281 -2.639 1 87.25 84 VAL A N 1
ATOM 655 C CA . VAL A 1 84 ? -21.75 33.719 -3.811 1 87.25 84 VAL A CA 1
ATOM 656 C C . VAL A 1 84 ? -22.234 34.438 -5.07 1 87.25 84 VAL A C 1
ATOM 658 O O . VAL A 1 84 ? -23.438 34.5 -5.336 1 87.25 84 VAL A O 1
ATOM 661 N N . THR A 1 85 ? -21.281 34.969 -5.801 1 87.44 85 THR A N 1
ATOM 662 C CA . THR A 1 85 ? -21.625 35.562 -7.074 1 87.44 85 THR A CA 1
ATOM 663 C C . THR A 1 85 ? -21.109 34.75 -8.242 1 87.44 85 THR A C 1
ATOM 665 O O . THR A 1 85 ? -20.047 34.125 -8.141 1 87.44 85 THR A O 1
ATOM 668 N N . ILE A 1 86 ? -21.922 34.562 -9.188 1 83.88 86 ILE A N 1
ATOM 669 C CA . ILE A 1 86 ? -21.531 33.875 -10.422 1 83.88 86 ILE A CA 1
ATOM 670 C C . ILE A 1 86 ? -21.531 34.875 -11.578 1 83.88 86 ILE A C 1
ATOM 672 O O . ILE A 1 86 ? -22.562 35.469 -11.891 1 83.88 86 ILE A O 1
ATOM 676 N N . GLY A 1 87 ? -20.297 34.906 -12.094 1 74 87 GLY A N 1
ATOM 677 C CA . GLY A 1 87 ? -20.25 35.812 -13.219 1 74 87 GLY A CA 1
ATOM 678 C C . GLY A 1 87 ? -19.156 36.875 -13.094 1 74 87 GLY A C 1
ATOM 679 O O . GLY A 1 87 ? -18.312 36.781 -12.203 1 74 87 GLY A O 1
ATOM 680 N N . SER A 1 88 ? -18.781 37.719 -14.008 1 59.41 88 SER A N 1
ATOM 681 C CA . SER A 1 88 ? -18.016 38.969 -14.117 1 59.41 88 SER A CA 1
ATOM 682 C C . SER A 1 88 ? -16.531 38.688 -14.25 1 59.41 88 SER A C 1
ATOM 684 O O . SER A 1 88 ? -15.695 39.562 -13.992 1 59.41 88 SER A O 1
ATOM 686 N N . ALA A 1 89 ? -16.234 37.438 -14.469 1 48.53 89 ALA A N 1
ATOM 687 C CA . ALA A 1 89 ? -14.797 37.156 -14.57 1 48.53 89 ALA A CA 1
ATOM 688 C C . ALA A 1 89 ? -14.18 37.938 -15.727 1 48.53 89 ALA A C 1
ATOM 690 O O . ALA A 1 89 ? -12.984 37.812 -16 1 48.53 89 ALA A O 1
ATOM 691 N N . ASN A 1 90 ? -14.836 38.656 -16.5 1 45.16 90 ASN A N 1
ATOM 692 C CA . ASN A 1 90 ? -14.172 39.344 -17.594 1 45.16 90 ASN A CA 1
ATOM 693 C C . ASN A 1 90 ? -13.258 40.469 -17.094 1 45.16 90 ASN A C 1
ATOM 695 O O . ASN A 1 90 ? -13.203 40.75 -15.891 1 45.16 90 ASN A O 1
ATOM 699 N N . ASP A 1 91 ? -12.68 41.125 -18.047 1 47.81 91 ASP A N 1
ATOM 700 C CA . ASP A 1 91 ? -11.656 42.156 -17.969 1 47.81 91 ASP A CA 1
ATOM 701 C C . ASP A 1 91 ? -12.047 43.25 -16.953 1 47.81 91 ASP A C 1
ATOM 703 O O . ASP A 1 91 ? -11.188 43.938 -16.422 1 47.81 91 ASP A O 1
ATOM 707 N N . ARG A 1 92 ? -13.352 43.438 -16.734 1 51.22 92 ARG A N 1
ATOM 708 C CA . ARG A 1 92 ? -13.805 44.531 -15.891 1 51.22 92 ARG A CA 1
ATOM 709 C C . ARG A 1 92 ? -14.266 44.031 -14.531 1 51.22 92 ARG A C 1
ATOM 711 O O . ARG A 1 92 ? -15.438 43.719 -14.344 1 51.22 92 ARG A O 1
ATOM 718 N N . ASP A 1 93 ? -13.633 43.406 -13.828 1 59.31 93 ASP A N 1
ATOM 719 C CA . ASP A 1 93 ? -13.906 42.875 -12.5 1 59.31 93 ASP A CA 1
ATOM 720 C C . ASP A 1 93 ? -14.57 43.906 -11.609 1 59.31 93 ASP A C 1
ATOM 722 O O . ASP A 1 93 ? -13.891 44.688 -10.938 1 59.31 93 ASP A O 1
ATOM 726 N N . LEU A 1 94 ? -15.898 44.094 -11.797 1 73.12 94 LEU A N 1
ATOM 727 C CA . LEU A 1 94 ? -16.656 45.094 -11.047 1 73.12 94 LEU A CA 1
ATOM 728 C C . LEU A 1 94 ? -16.844 44.656 -9.594 1 73.12 94 LEU A C 1
ATOM 730 O O . LEU A 1 94 ? -17.141 45.5 -8.734 1 73.12 94 LEU A O 1
ATOM 734 N N . LEU A 1 95 ? -16.562 43.438 -9.352 1 79.12 95 LEU A N 1
ATOM 735 C CA . LEU A 1 95 ? -16.922 42.938 -8.039 1 79.12 95 LEU A CA 1
ATOM 736 C C . LEU A 1 95 ? -15.906 43.375 -6.984 1 79.12 95 LEU A C 1
ATOM 738 O O . LEU A 1 95 ? -16.281 43.719 -5.867 1 79.12 95 LEU A O 1
ATOM 742 N N . LYS A 1 96 ? -14.781 43.469 -7.434 1 78.25 96 LYS A N 1
ATOM 743 C CA . LYS A 1 96 ? -13.75 43.812 -6.457 1 78.25 96 LYS A CA 1
ATOM 744 C C . LYS A 1 96 ? -13.922 45.25 -5.961 1 78.25 96 LYS A C 1
ATOM 746 O O . LYS A 1 96 ? -13.961 45.5 -4.754 1 78.25 96 LYS A O 1
ATOM 751 N N . PRO A 1 97 ? -14.055 46.156 -6.902 1 79.62 97 PRO A N 1
ATOM 752 C CA . PRO A 1 97 ? -14.289 47.531 -6.453 1 79.62 97 PRO A CA 1
ATOM 753 C C . PRO A 1 97 ? -15.562 47.656 -5.621 1 79.62 97 PRO A C 1
ATOM 755 O O . PRO A 1 97 ? -15.594 48.438 -4.656 1 79.62 97 PRO A O 1
ATOM 758 N N . ILE A 1 98 ? -16.625 46.875 -5.945 1 82.94 98 ILE A N 1
ATOM 759 C CA . ILE A 1 98 ? -17.891 46.969 -5.211 1 82.94 98 ILE A CA 1
ATOM 760 C C . ILE A 1 98 ? -17.672 46.469 -3.777 1 82.94 98 ILE A C 1
ATOM 762 O O . ILE A 1 98 ? -18.125 47.125 -2.828 1 82.94 98 ILE A O 1
ATOM 766 N N . LEU A 1 99 ? -16.969 45.438 -3.639 1 82.94 99 LEU A N 1
ATOM 767 C CA . LEU A 1 99 ? -16.734 44.844 -2.326 1 82.94 99 LEU A CA 1
ATOM 768 C C . LEU A 1 99 ? -15.852 45.75 -1.471 1 82.94 99 LEU A C 1
ATOM 770 O O . LEU A 1 99 ? -16.125 45.969 -0.29 1 82.94 99 LEU A O 1
ATOM 774 N N . GLN A 1 100 ? -14.906 46.344 -2.076 1 80.44 100 GLN A N 1
ATOM 775 C CA . GLN A 1 100 ? -13.938 47.156 -1.347 1 80.44 100 GLN A CA 1
ATOM 776 C C . GLN A 1 100 ? -14.508 48.531 -1.021 1 80.44 100 GLN A C 1
ATOM 778 O O . GLN A 1 100 ? -14.398 49 0.113 1 80.44 100 GLN A O 1
ATOM 783 N N . GLU A 1 101 ? -15.094 49.125 -1.979 1 80 101 GLU A N 1
ATOM 784 C CA . GLU A 1 101 ? -15.5 50.531 -1.849 1 80 101 GLU A CA 1
ATOM 785 C C . GLU A 1 101 ? -16.859 50.625 -1.163 1 80 101 GLU A C 1
ATOM 787 O O . GLU A 1 101 ? -17.094 51.562 -0.375 1 80 101 GLU A O 1
ATOM 792 N N . TYR A 1 102 ? -17.75 49.688 -1.447 1 81.06 102 TYR A N 1
ATOM 793 C CA . TYR A 1 102 ? -19.109 49.875 -0.962 1 81.06 102 TYR A CA 1
ATOM 794 C C . TYR A 1 102 ? -19.359 49 0.276 1 81.06 102 TYR A C 1
ATOM 796 O O . TYR A 1 102 ? -20.188 49.344 1.12 1 81.06 102 TYR A O 1
ATOM 804 N N . PHE A 1 103 ? -18.641 47.938 0.415 1 84.31 103 PHE A N 1
ATOM 805 C CA . PHE A 1 103 ? -18.891 47.031 1.55 1 84.31 103 PHE A CA 1
ATOM 806 C C . PHE A 1 103 ? -17.688 47.031 2.49 1 84.31 103 PHE A C 1
ATOM 808 O O . PHE A 1 103 ? -17.719 46.344 3.525 1 84.31 103 PHE A O 1
ATOM 815 N N . ASN A 1 104 ? -16.641 47.719 2.166 1 80.44 104 ASN A N 1
ATOM 816 C CA . ASN A 1 104 ? -15.414 47.719 2.947 1 80.44 104 ASN A CA 1
ATOM 817 C C . ASN A 1 104 ? -14.906 46.312 3.215 1 80.44 104 ASN A C 1
ATOM 819 O O . ASN A 1 104 ? -14.539 45.969 4.344 1 80.44 104 ASN A O 1
ATOM 823 N N . ALA A 1 105 ? -15.062 45.531 2.182 1 78.31 105 ALA A N 1
ATOM 824 C CA . ALA A 1 105 ? -14.672 44.125 2.326 1 78.31 105 ALA A CA 1
ATOM 825 C C . ALA A 1 105 ? -13.164 43.969 2.15 1 78.31 105 ALA A C 1
ATOM 827 O O . ALA A 1 105 ? -12.531 44.688 1.393 1 78.31 105 ALA A O 1
ATOM 828 N N . THR A 1 106 ? -12.664 43.031 2.854 1 74.19 106 THR A N 1
ATOM 829 C CA . THR A 1 106 ? -11.273 42.625 2.68 1 74.19 106 THR A CA 1
ATOM 830 C C . THR A 1 106 ? -11.18 41.469 1.659 1 74.19 106 THR A C 1
ATOM 832 O O . THR A 1 106 ? -11.781 40.406 1.844 1 74.19 106 THR A O 1
ATOM 835 N N . ILE A 1 107 ? -10.461 41.781 0.582 1 70.19 107 ILE A N 1
ATOM 836 C CA . ILE A 1 107 ? -10.234 40.75 -0.421 1 70.19 107 ILE A CA 1
ATOM 837 C C . ILE A 1 107 ? -9.086 39.844 0.024 1 70.19 107 ILE A C 1
ATOM 839 O O . ILE A 1 107 ? -7.961 40.281 0.216 1 70.19 107 ILE A O 1
ATOM 843 N N . HIS A 1 108 ? -9.508 38.594 0.235 1 64.06 108 HIS A N 1
ATOM 844 C CA . HIS A 1 108 ? -8.5 37.656 0.689 1 64.06 108 HIS A CA 1
ATOM 845 C C . HIS A 1 108 ? -7.73 37.062 -0.487 1 64.06 108 HIS A C 1
ATOM 847 O O . HIS A 1 108 ? -6.516 36.875 -0.411 1 64.06 108 HIS A O 1
ATOM 853 N N . PHE A 1 109 ? -8.516 36.688 -1.634 1 59.88 109 PHE A N 1
ATOM 854 C CA . PHE A 1 109 ? -7.91 36.375 -2.922 1 59.88 109 PHE A CA 1
ATOM 855 C C . PHE A 1 109 ? -8.836 36.781 -4.066 1 59.88 109 PHE A C 1
ATOM 857 O O . PHE A 1 109 ? -10.055 36.656 -3.959 1 59.88 109 PHE A O 1
ATOM 864 N N . GLY A 1 110 ? -8.211 37.344 -5.066 1 59.75 110 GLY A N 1
ATOM 865 C CA . GLY A 1 110 ? -8.969 37.875 -6.195 1 59.75 110 GLY A CA 1
ATOM 866 C C . GLY A 1 110 ? -8.82 37.031 -7.449 1 59.75 110 GLY A C 1
ATOM 867 O O . GLY A 1 110 ? -9.617 37.156 -8.383 1 59.75 110 GLY A O 1
ATOM 868 N N . ASN A 1 111 ? -7.738 36.406 -7.57 1 55.94 111 ASN A N 1
ATOM 869 C CA . ASN A 1 111 ? -7.48 35.5 -8.688 1 55.94 111 ASN A CA 1
ATOM 870 C C . ASN A 1 111 ? -6.812 34.188 -8.219 1 55.94 111 ASN A C 1
ATOM 872 O O . ASN A 1 111 ? -6.031 34.219 -7.262 1 55.94 111 ASN A O 1
ATOM 876 N N . ILE A 1 112 ? -7.465 33.062 -8.617 1 47.97 112 ILE A N 1
ATOM 877 C CA . ILE A 1 112 ? -6.855 31.766 -8.32 1 47.97 112 ILE A CA 1
ATOM 878 C C . ILE A 1 112 ? -6.203 31.188 -9.578 1 47.97 112 ILE A C 1
ATOM 880 O O . ILE A 1 112 ? -6.746 31.328 -10.68 1 47.97 112 ILE A O 1
ATOM 884 N N . ASP A 1 113 ? -4.984 30.891 -9.477 1 42.28 113 ASP A N 1
ATOM 885 C CA . ASP A 1 113 ? -4.332 30.281 -10.633 1 42.28 113 ASP A CA 1
ATOM 886 C C . ASP A 1 113 ? -4.918 28.906 -10.938 1 42.28 113 ASP A C 1
ATOM 888 O O . ASP A 1 113 ? -4.293 27.875 -10.648 1 42.28 113 ASP A O 1
ATOM 892 N N . MET A 1 114 ? -6.082 28.875 -11.344 1 43.12 114 MET A N 1
ATOM 893 C CA . MET A 1 114 ? -6.832 27.703 -11.789 1 43.12 114 MET A CA 1
ATOM 894 C C . MET A 1 114 ? -7.469 27.953 -13.156 1 43.12 114 MET A C 1
ATOM 896 O O . MET A 1 114 ? -7.934 29.062 -13.43 1 43.12 114 MET A O 1
ATOM 900 N N . LYS A 1 115 ? -6.969 27.062 -14.078 1 46.75 115 LYS A N 1
ATOM 901 C CA . LYS A 1 115 ? -7.699 27.078 -15.344 1 46.75 115 LYS A CA 1
ATOM 902 C C . LYS A 1 115 ? -8.617 25.859 -15.461 1 46.75 115 LYS A C 1
ATOM 904 O O . LYS A 1 115 ? -8.18 24.719 -15.305 1 46.75 115 LYS A O 1
ATOM 909 N N . PRO A 1 116 ? -9.922 26.234 -15.555 1 47 116 PRO A N 1
ATOM 910 C CA . PRO A 1 116 ? -10.633 27.516 -15.531 1 47 116 PRO A CA 1
ATOM 911 C C . PRO A 1 116 ? -10.898 28.016 -14.117 1 47 116 PRO A C 1
ATOM 913 O O . PRO A 1 116 ? -10.766 27.266 -13.148 1 47 116 PRO A O 1
ATOM 916 N N . GLY A 1 117 ? -11.133 29.234 -13.805 1 50.22 117 GLY A N 1
ATOM 917 C CA . GLY A 1 117 ? -11.586 29.781 -12.531 1 50.22 117 GLY A CA 1
ATOM 918 C C . GLY A 1 117 ? -10.633 30.812 -11.953 1 50.22 117 GLY A C 1
ATOM 919 O O . GLY A 1 117 ? -10.719 31.156 -10.773 1 50.22 117 GLY A O 1
ATOM 920 N N . LYS A 1 118 ? -9.844 31.297 -12.797 1 54.5 118 LYS A N 1
ATOM 921 C CA . LYS A 1 118 ? -8.844 32.281 -12.375 1 54.5 118 LYS A CA 1
ATOM 922 C C . LYS A 1 118 ? -9.492 33.438 -11.641 1 54.5 118 LYS A C 1
ATOM 924 O O . LYS A 1 118 ? -8.945 33.938 -10.664 1 54.5 118 LYS A O 1
ATOM 929 N N . SER A 1 119 ? -10.594 33.75 -12.039 1 60.38 119 SER A N 1
ATOM 930 C CA . SER A 1 119 ? -11.219 34.969 -11.523 1 60.38 119 SER A CA 1
ATOM 931 C C . SER A 1 119 ? -12.008 34.688 -10.25 1 60.38 119 SER A C 1
ATOM 933 O O . SER A 1 119 ? -12.82 35.5 -9.812 1 60.38 119 SER A O 1
ATOM 935 N N . THR A 1 120 ? -11.711 33.688 -9.492 1 67.19 120 THR A N 1
ATOM 936 C CA . THR A 1 120 ? -12.398 33.406 -8.234 1 67.19 120 THR A CA 1
ATOM 937 C C . THR A 1 120 ? -11.867 34.312 -7.121 1 67.19 120 THR A C 1
ATOM 939 O O . THR A 1 120 ? -10.656 34.406 -6.91 1 67.19 120 THR A O 1
ATOM 942 N N . THR A 1 121 ? -12.797 35.125 -6.547 1 71.56 121 THR A N 1
ATOM 943 C CA . THR A 1 121 ? -12.453 36.094 -5.5 1 71.56 121 THR A CA 1
ATOM 944 C C . THR A 1 121 ? -13.109 35.688 -4.18 1 71.56 121 THR A C 1
ATOM 946 O O . THR A 1 121 ? -14.273 35.312 -4.152 1 71.56 121 THR A O 1
ATOM 949 N N . TYR A 1 122 ? -12.312 35.75 -3.145 1 75.88 122 TYR A N 1
ATOM 950 C CA . TYR A 1 122 ? -12.836 35.594 -1.79 1 75.88 122 TYR A CA 1
ATOM 951 C C . TYR A 1 122 ? -12.594 36.844 -0.962 1 75.88 122 TYR A C 1
ATOM 953 O O . TYR A 1 122 ? -11.484 37.375 -0.951 1 75.88 122 TYR A O 1
ATOM 961 N N . ALA A 1 123 ? -13.695 37.312 -0.443 1 74 123 ALA A N 1
ATOM 962 C CA . ALA A 1 123 ? -13.625 38.531 0.375 1 74 123 ALA A CA 1
ATOM 963 C C . ALA A 1 123 ? -14.508 38.406 1.614 1 74 123 ALA A C 1
ATOM 965 O O . ALA A 1 123 ? -15.406 37.562 1.662 1 74 123 ALA A O 1
ATOM 966 N N . THR A 1 124 ? -14.125 39.156 2.672 1 75.75 124 THR A N 1
ATOM 967 C CA . THR A 1 124 ? -14.938 39.219 3.879 1 75.75 124 THR A CA 1
ATOM 968 C C . THR A 1 124 ? -15.172 40.688 4.297 1 75.75 124 THR A C 1
ATOM 970 O O . THR A 1 124 ? -14.375 41.562 3.971 1 75.75 124 THR A O 1
ATOM 973 N N . CYS A 1 125 ? -16.359 40.875 4.898 1 74.31 125 CYS A N 1
ATOM 974 C CA . CYS A 1 125 ? -16.641 42.188 5.488 1 74.31 125 CYS A CA 1
ATOM 975 C C . CYS A 1 125 ? -17.469 42.031 6.762 1 74.31 125 CYS A C 1
ATOM 977 O O . CYS A 1 125 ? -18.047 40.969 7.02 1 74.31 125 CYS A O 1
ATOM 979 N N . MET A 1 126 ? -17.281 42.969 7.605 1 74.75 126 MET A N 1
ATOM 980 C CA . MET A 1 126 ? -18.172 43.062 8.758 1 74.75 126 MET A CA 1
ATOM 981 C C . MET A 1 126 ? -19.453 43.812 8.391 1 74.75 126 MET A C 1
ATOM 983 O O . MET A 1 126 ? -19.391 44.938 7.887 1 74.75 126 MET A O 1
ATOM 987 N N . PHE A 1 127 ? -20.578 43.125 8.516 1 75.88 127 PHE A N 1
ATOM 988 C CA . PHE A 1 127 ? -21.891 43.719 8.266 1 75.88 127 PHE A CA 1
ATOM 989 C C . PHE A 1 127 ? -22.812 43.562 9.477 1 75.88 127 PHE A C 1
ATOM 991 O O . PHE A 1 127 ? -23.094 42.438 9.883 1 75.88 127 PHE A O 1
ATOM 998 N N . GLU A 1 128 ? -23.172 44.625 10.156 1 70.88 128 GLU A N 1
ATOM 999 C CA . GLU A 1 128 ? -24 44.625 11.359 1 70.88 128 GLU A CA 1
ATOM 1000 C C . GLU A 1 128 ? -23.438 43.688 12.422 1 70.88 128 GLU A C 1
ATOM 1002 O O . GLU A 1 128 ? -24.156 42.844 12.969 1 70.88 128 GLU A O 1
ATOM 1007 N N . SER A 1 129 ? -22.156 43.75 12.648 1 62.31 129 SER A N 1
ATOM 1008 C CA . SER A 1 129 ? -21.406 43.062 13.688 1 62.31 129 SER A CA 1
ATOM 1009 C C . SER A 1 129 ? -21.281 41.562 13.375 1 62.31 129 SER A C 1
ATOM 1011 O O . SER A 1 129 ? -21.016 40.75 14.266 1 62.31 129 SER A O 1
ATOM 1013 N N . THR A 1 130 ? -21.672 41.25 12.18 1 67.88 130 THR A N 1
ATOM 1014 C CA . THR A 1 130 ? -21.5 39.875 11.742 1 67.88 130 THR A CA 1
ATOM 1015 C C . THR A 1 130 ? -20.547 39.812 10.555 1 67.88 130 THR A C 1
ATOM 1017 O O . THR A 1 130 ? -20.609 40.625 9.648 1 67.88 130 THR A O 1
ATOM 1020 N N . ARG A 1 131 ? -19.719 38.938 10.602 1 70.81 131 ARG A N 1
ATOM 1021 C CA . ARG A 1 131 ? -18.812 38.75 9.484 1 70.81 131 ARG A CA 1
ATOM 1022 C C . ARG A 1 131 ? -19.516 38.062 8.32 1 70.81 131 ARG A C 1
ATOM 1024 O O . ARG A 1 131 ? -20.188 37.031 8.5 1 70.81 131 ARG A O 1
ATOM 1031 N N . LYS A 1 132 ? -19.422 38.781 7.199 1 80.44 132 LYS A N 1
ATOM 1032 C CA . LYS A 1 132 ? -19.984 38.25 5.965 1 80.44 132 LYS A CA 1
ATOM 1033 C C . LYS A 1 132 ? -18.875 37.781 5.012 1 80.44 132 LYS A C 1
ATOM 1035 O O . LYS A 1 132 ? -17.797 38.375 4.973 1 80.44 132 LYS A O 1
ATOM 1040 N N . HIS A 1 133 ? -19.203 36.719 4.301 1 80.38 133 HIS A N 1
ATOM 1041 C CA . HIS A 1 133 ? -18.266 36.125 3.361 1 80.38 133 HIS A CA 1
ATOM 1042 C C . HIS A 1 133 ? -18.75 36.25 1.924 1 80.38 133 HIS A C 1
ATOM 1044 O O . HIS A 1 133 ? -19.938 36.094 1.653 1 80.38 133 HIS A O 1
ATOM 1050 N N . PHE A 1 134 ? -17.734 36.625 1.037 1 82.69 134 PHE A N 1
ATOM 1051 C CA . PHE A 1 134 ? -18.047 36.75 -0.384 1 82.69 134 PHE A CA 1
ATOM 1052 C C . PHE A 1 134 ? -17.172 35.812 -1.201 1 82.69 134 PHE A C 1
ATOM 1054 O O . PHE A 1 134 ? -15.953 35.75 -1.009 1 82.69 134 PHE A O 1
ATOM 1061 N N . LEU A 1 135 ? -17.844 34.969 -1.969 1 82.31 135 LEU A N 1
ATOM 1062 C CA . LEU A 1 135 ? -17.172 34.156 -2.965 1 82.31 135 LEU A CA 1
ATOM 1063 C C . LEU A 1 135 ? -17.656 34.5 -4.371 1 82.31 135 LEU A C 1
ATOM 1065 O O . LEU A 1 135 ? -18.812 34.25 -4.699 1 82.31 135 LEU A O 1
ATOM 1069 N N . CYS A 1 136 ? -16.688 34.969 -5.156 1 81.25 136 CYS A N 1
ATOM 1070 C CA . CYS A 1 136 ? -17.047 35.406 -6.508 1 81.25 136 CYS A CA 1
ATOM 1071 C C . CYS A 1 136 ? -16.516 34.406 -7.543 1 81.25 136 CYS A C 1
ATOM 1073 O O . CYS A 1 136 ? -15.297 34.25 -7.664 1 81.25 136 CYS A O 1
ATOM 1075 N N . LEU A 1 137 ? -17.438 33.844 -8.281 1 78.94 137 LEU A N 1
ATOM 1076 C CA . LEU A 1 137 ? -17.078 32.812 -9.25 1 78.94 137 LEU A CA 1
ATOM 1077 C C . LEU A 1 137 ? -17.234 33.312 -10.68 1 78.94 137 LEU A C 1
ATOM 1079 O O . LEU A 1 137 ? -18.062 34.188 -10.945 1 78.94 137 LEU A O 1
ATOM 1083 N N . SER A 1 138 ? -16.375 32.656 -11.531 1 72.31 138 SER A N 1
ATOM 1084 C CA . SER A 1 138 ? -16.469 33 -12.945 1 72.31 138 SER A CA 1
ATOM 1085 C C . SER A 1 138 ? -17.719 32.406 -13.586 1 72.31 138 SER A C 1
ATOM 1087 O O . SER A 1 138 ? -18.328 31.5 -13.023 1 72.31 138 SER A O 1
ATOM 1089 N N . LYS A 1 139 ? -18.062 32.906 -14.766 1 73.75 139 LYS A N 1
ATOM 1090 C CA . LYS A 1 139 ? -19.25 32.469 -15.492 1 73.75 139 LYS A CA 1
ATOM 1091 C C . LYS A 1 139 ? -19.031 31.109 -16.141 1 73.75 139 LYS A C 1
ATOM 1093 O O . LYS A 1 139 ? -19.969 30.469 -16.609 1 73.75 139 LYS A O 1
ATOM 1098 N N . ASN A 1 140 ? -17.844 30.688 -16.141 1 70.19 140 ASN A N 1
ATOM 1099 C CA . ASN A 1 140 ? -17.562 29.391 -16.75 1 70.19 140 ASN A CA 1
ATOM 1100 C C . ASN A 1 140 ? -18.219 28.25 -15.992 1 70.19 140 ASN A C 1
ATOM 1102 O O . ASN A 1 140 ? -17.922 28.031 -14.812 1 70.19 140 ASN A O 1
ATOM 1106 N N . SER A 1 141 ? -19.062 27.453 -16.609 1 72.12 141 SER A N 1
ATOM 1107 C CA . SER A 1 141 ? -19.844 26.391 -15.984 1 72.12 141 SER A CA 1
ATOM 1108 C C . SER A 1 141 ? -18.938 25.281 -15.438 1 72.12 141 SER A C 1
ATOM 1110 O O . SER A 1 141 ? -19.297 24.609 -14.469 1 72.12 141 SER A O 1
ATOM 1112 N N . ALA A 1 142 ? -17.859 25.203 -16.016 1 65.12 142 ALA A N 1
ATOM 1113 C CA . ALA A 1 142 ? -16.953 24.141 -15.586 1 65.12 142 ALA A CA 1
ATOM 1114 C C . ALA A 1 142 ? -16.312 24.453 -14.242 1 65.12 142 ALA A C 1
ATOM 1116 O O . ALA A 1 142 ? -15.898 23.562 -13.508 1 65.12 142 ALA A O 1
ATOM 1117 N N . VAL A 1 143 ? -16.375 25.703 -13.914 1 62.59 143 VAL A N 1
ATOM 1118 C CA . VAL A 1 143 ? -15.703 26.172 -12.695 1 62.59 143 VAL A CA 1
ATOM 1119 C C . VAL A 1 143 ? -16.625 26 -11.5 1 62.59 143 VAL A C 1
ATOM 1121 O O . VAL A 1 143 ? -16.172 25.781 -10.375 1 62.59 143 VAL A O 1
ATOM 1124 N N . ILE A 1 144 ? -17.844 26 -11.766 1 72.69 144 ILE A N 1
ATOM 1125 C CA . ILE A 1 144 ? -18.828 26.078 -10.695 1 72.69 144 ILE A CA 1
ATOM 1126 C C . ILE A 1 144 ? -18.734 24.828 -9.812 1 72.69 144 ILE A C 1
ATOM 1128 O O . ILE A 1 144 ? -18.562 24.938 -8.594 1 72.69 144 ILE A O 1
ATOM 1132 N N . PRO A 1 145 ? -18.703 23.719 -10.367 1 64.44 145 PRO A N 1
ATOM 1133 C CA . PRO A 1 145 ? -18.594 22.547 -9.484 1 64.44 145 PRO A CA 1
ATOM 1134 C C . PRO A 1 145 ? -17.266 22.5 -8.742 1 64.44 145 PRO A C 1
ATOM 1136 O O . PRO A 1 145 ? -17.219 22.141 -7.562 1 64.44 145 PRO A O 1
ATOM 1139 N N . ILE A 1 146 ? -16.344 22.969 -9.406 1 57.75 146 ILE A N 1
ATOM 1140 C CA . ILE A 1 146 ? -15.008 22.922 -8.844 1 57.75 146 ILE A CA 1
ATOM 1141 C C . ILE A 1 146 ? -14.898 23.922 -7.695 1 57.75 146 ILE A C 1
ATOM 1143 O O . ILE A 1 146 ? -14.445 23.578 -6.602 1 57.75 146 ILE A O 1
ATOM 1147 N N . ALA A 1 147 ? -15.383 25.141 -8.023 1 62.78 147 ALA A N 1
ATOM 1148 C CA . ALA A 1 147 ? -15.289 26.203 -7.027 1 62.78 147 ALA A CA 1
ATOM 1149 C C . ALA A 1 147 ? -16.203 25.922 -5.84 1 62.78 147 ALA A C 1
ATOM 1151 O O . ALA A 1 147 ? -15.875 26.234 -4.695 1 62.78 147 ALA A O 1
ATOM 1152 N N . THR A 1 148 ? -17.297 25.359 -6.148 1 66.81 148 THR A N 1
ATOM 1153 C CA . THR A 1 148 ? -18.219 25.016 -5.078 1 66.81 148 THR A CA 1
ATOM 1154 C C . THR A 1 148 ? -17.594 24.016 -4.125 1 66.81 148 THR A C 1
ATOM 1156 O O . THR A 1 148 ? -17.641 24.172 -2.904 1 66.81 148 THR A O 1
ATOM 1159 N N . HIS A 1 149 ? -16.984 23.141 -4.691 1 59.5 149 HIS A N 1
ATOM 1160 C CA . HIS A 1 149 ? -16.422 22.078 -3.877 1 59.5 149 HIS A CA 1
ATOM 1161 C C . HIS A 1 149 ? -15.125 22.5 -3.213 1 59.5 149 HIS A C 1
ATOM 1163 O O . HIS A 1 149 ? -14.844 22.125 -2.076 1 59.5 149 HIS A O 1
ATOM 1169 N N . LEU A 1 150 ? -14.578 23.453 -3.951 1 55.12 150 LEU A N 1
ATOM 1170 C CA . LEU A 1 150 ? -13.25 23.844 -3.492 1 55.12 150 LEU A CA 1
ATOM 1171 C C . LEU A 1 150 ? -13.336 24.984 -2.488 1 55.12 150 LEU A C 1
ATOM 1173 O O . LEU A 1 150 ? -12.508 25.078 -1.575 1 55.12 150 LEU A O 1
ATOM 1177 N N . PHE A 1 151 ? -14.297 25.859 -2.664 1 60.62 151 PHE A N 1
ATOM 1178 C CA . PHE A 1 151 ? -14.281 27.109 -1.896 1 60.62 151 PHE A CA 1
ATOM 1179 C C . PHE A 1 151 ? -15.562 27.266 -1.092 1 60.62 151 PHE A C 1
ATOM 1181 O O . PHE A 1 151 ? -15.523 27.5 0.117 1 60.62 151 PHE A O 1
ATOM 1188 N N . LEU A 1 152 ? -16.562 27.078 -1.762 1 65.62 152 LEU A N 1
ATOM 1189 C CA . LEU A 1 152 ? -17.828 27.438 -1.124 1 65.62 152 LEU A CA 1
ATOM 1190 C C . LEU A 1 152 ? -18.188 26.453 -0.023 1 65.62 152 LEU A C 1
ATOM 1192 O O . LEU A 1 152 ? -18.516 26.844 1.096 1 65.62 152 LEU A O 1
ATOM 1196 N N . LEU A 1 153 ? -18.016 25.297 -0.409 1 61.84 153 LEU A N 1
ATOM 1197 C CA . LEU A 1 153 ? -18.438 24.297 0.557 1 61.84 153 LEU A CA 1
ATOM 1198 C C . LEU A 1 153 ? -17.516 24.266 1.771 1 61.84 153 LEU A C 1
ATOM 1200 O O . LEU A 1 153 ? -17.984 24.281 2.912 1 61.84 153 LEU A O 1
ATOM 1204 N N . PRO A 1 154 ? -16.281 24.422 1.552 1 55.12 154 PRO A N 1
ATOM 1205 C CA . PRO A 1 154 ? -15.414 24.531 2.727 1 55.12 154 PRO A CA 1
ATOM 1206 C C . PRO A 1 154 ? -15.711 25.781 3.557 1 55.12 154 PRO A C 1
ATOM 1208 O O . PRO A 1 154 ? -15.656 25.734 4.789 1 55.12 154 PRO A O 1
ATOM 1211 N N . LEU A 1 155 ? -15.961 26.891 2.98 1 58.12 155 LEU A N 1
ATOM 1212 C CA . LEU A 1 155 ? -16.281 28.141 3.664 1 58.12 155 LEU A CA 1
ATOM 1213 C C . LEU A 1 155 ? -17.547 28 4.496 1 58.12 155 LEU A C 1
ATOM 1215 O O . LEU A 1 155 ? -17.578 28.375 5.668 1 58.12 155 LEU A O 1
ATOM 1219 N N . VAL A 1 156 ? -18.5 27.469 3.949 1 59.91 156 VAL A N 1
ATOM 1220 C CA . VAL A 1 156 ? -19.781 27.328 4.637 1 59.91 156 VAL A CA 1
ATOM 1221 C C . VAL A 1 156 ? -19.641 26.344 5.797 1 59.91 156 VAL A C 1
ATOM 1223 O O . VAL A 1 156 ? -20.203 26.562 6.875 1 59.91 156 VAL A O 1
ATOM 1226 N N . ASN A 1 157 ? -18.875 25.469 5.477 1 51.28 157 ASN A N 1
ATOM 1227 C CA . ASN A 1 157 ? -18.609 24.469 6.52 1 51.28 157 ASN A CA 1
ATOM 1228 C C . ASN A 1 157 ? -17.859 25.094 7.699 1 51.28 157 ASN A C 1
ATOM 1230 O O . ASN A 1 157 ? -18.172 24.797 8.852 1 51.28 157 ASN A O 1
ATOM 1234 N N . GLU A 1 158 ? -16.844 25.844 7.406 1 47.78 158 GLU A N 1
ATOM 1235 C CA . GLU A 1 158 ? -16.094 26.578 8.422 1 47.78 158 GLU A CA 1
ATOM 1236 C C . GLU A 1 158 ? -17.016 27.484 9.234 1 47.78 158 GLU A C 1
ATOM 1238 O O . GLU A 1 158 ? -16.859 27.609 10.453 1 47.78 158 GLU A O 1
ATOM 1243 N N . LEU A 1 159 ? -17.875 28.125 8.578 1 48.84 159 LEU A N 1
ATOM 1244 C CA . LEU A 1 159 ? -18.781 29.094 9.211 1 48.84 159 LEU A CA 1
ATOM 1245 C C . LEU A 1 159 ? -19.812 28.375 10.07 1 48.84 159 LEU A C 1
ATOM 1247 O O . LEU A 1 159 ? -20.266 28.906 11.078 1 48.84 159 LEU A O 1
ATOM 1251 N N . CYS A 1 160 ? -20.188 27.281 9.633 1 42.62 160 CYS A N 1
ATOM 1252 C CA . CYS A 1 160 ? -21.141 26.516 10.414 1 42.62 160 CYS A CA 1
ATOM 1253 C C . CYS A 1 160 ? -20.469 25.953 11.672 1 42.62 160 CYS A C 1
ATOM 1255 O O . CYS A 1 160 ? -21.109 25.859 12.727 1 42.62 160 CYS A O 1
ATOM 1257 N N . CYS A 1 161 ? -19.375 25.297 11.508 1 37.34 161 CYS A N 1
ATOM 1258 C CA . CYS A 1 161 ? -18.688 24.625 12.602 1 37.34 161 CYS A CA 1
ATOM 1259 C C . CYS A 1 161 ? -18.281 25.609 13.695 1 37.34 161 CYS A C 1
ATOM 1261 O O . CYS A 1 161 ? -17.828 25.203 14.758 1 37.34 161 CYS A O 1
ATOM 1263 N N . PHE A 1 162 ? -18.031 26.766 13.461 1 31.73 162 PHE A N 1
ATOM 1264 C CA . PHE A 1 162 ? -17.5 27.562 14.562 1 31.73 162 PHE A CA 1
ATOM 1265 C C . PHE A 1 162 ? -18.469 27.578 15.734 1 31.73 162 PHE A C 1
ATOM 1267 O O . PHE A 1 162 ? -18.406 28.484 16.562 1 31.73 162 PHE A O 1
ATOM 1274 N N . ASN A 1 163 ? -19.453 26.938 15.734 1 29.36 163 ASN A N 1
ATOM 1275 C CA . ASN A 1 163 ? -20.047 27.047 17.062 1 29.36 163 ASN A CA 1
ATOM 1276 C C . ASN A 1 163 ? -19.031 26.703 18.156 1 29.36 163 ASN A C 1
ATOM 1278 O O . ASN A 1 163 ? -18.047 26 17.891 1 29.36 163 ASN A O 1
ATOM 1282 N N . LYS A 1 164 ? -19.484 27 19.562 1 29.19 164 LYS A N 1
ATOM 1283 C CA . LYS A 1 164 ? -18.781 27.25 20.812 1 29.19 164 LYS A CA 1
ATOM 1284 C C . LYS A 1 164 ? -17.922 26.047 21.203 1 29.19 164 LYS A C 1
ATOM 1286 O O . LYS A 1 164 ? -16.781 26.234 21.656 1 29.19 164 LYS A O 1
ATOM 1291 N N . GLU A 1 165 ? -18.547 24.875 21.641 1 28.28 165 GLU A N 1
ATOM 1292 C CA . GLU A 1 165 ? -17.812 24.25 22.734 1 28.28 165 GLU A CA 1
ATOM 1293 C C . GLU A 1 165 ? -16.5 23.641 22.25 1 28.28 165 GLU A C 1
ATOM 1295 O O . GLU A 1 165 ? -16.5 22.688 21.469 1 28.28 165 GLU A O 1
ATOM 1300 N N . ARG A 1 166 ? -15.617 24.406 21.797 1 30.28 166 ARG A N 1
ATOM 1301 C CA . ARG A 1 166 ? -14.195 24.078 21.828 1 30.28 166 ARG A CA 1
ATOM 1302 C C . ARG A 1 166 ? -13.898 23.047 22.922 1 30.28 166 ARG A C 1
ATOM 1304 O O . ARG A 1 166 ? -13.914 23.375 24.109 1 30.28 166 ARG A O 1
ATOM 1311 N N . PHE A 1 167 ? -14.477 22 22.922 1 27.05 167 PHE A N 1
ATOM 1312 C CA . PHE A 1 167 ? -13.844 21.125 23.906 1 27.05 167 PHE A CA 1
ATOM 1313 C C . PHE A 1 167 ? -12.352 21 23.641 1 27.05 167 PHE A C 1
ATOM 1315 O O . PHE A 1 167 ? -11.93 20.375 22.672 1 27.05 167 PHE A O 1
ATOM 1322 N N . SER A 1 168 ? -11.672 22.062 23.719 1 32.31 168 SER A N 1
ATOM 1323 C CA . SER A 1 168 ? -10.227 22.031 23.953 1 32.31 168 SER A CA 1
ATOM 1324 C C . SER A 1 168 ? -9.844 20.906 24.891 1 32.31 168 SER A C 1
ATOM 1326 O O . SER A 1 168 ? -9.312 21.141 25.984 1 32.31 168 SER A O 1
ATOM 1328 N N . VAL A 1 169 ? -10.727 19.922 25.234 1 30.14 169 VAL A N 1
ATOM 1329 C CA . VAL A 1 169 ? -10.172 18.953 26.172 1 30.14 169 VAL A CA 1
ATOM 1330 C C . VAL A 1 169 ? -8.992 18.234 25.531 1 30.14 169 VAL A C 1
ATOM 1332 O O . VAL A 1 169 ? -9.094 17.719 24.422 1 30.14 169 VAL A O 1
ATOM 1335 N N . LEU A 1 170 ? -7.871 18.75 25.844 1 37.56 170 LEU A N 1
ATOM 1336 C CA . LEU A 1 170 ? -6.699 17.891 25.75 1 37.56 170 LEU A CA 1
ATOM 1337 C C . LEU A 1 170 ? -7.07 16.438 25.984 1 37.56 170 LEU A C 1
ATOM 1339 O O . LEU A 1 170 ? -7.184 16 27.141 1 37.56 170 LEU A O 1
ATOM 1343 N N . ALA A 1 171 ? -7.949 15.805 25.375 1 42.66 171 ALA A N 1
ATOM 1344 C CA . ALA A 1 171 ? -8.312 14.398 25.531 1 42.66 171 ALA A CA 1
ATOM 1345 C C . ALA A 1 171 ? -7.137 13.484 25.188 1 42.66 171 ALA A C 1
ATOM 1347 O O . ALA A 1 171 ? -6.254 13.859 24.422 1 42.66 171 ALA A O 1
ATOM 1348 N N . ARG A 1 172 ? -7.012 12.617 26.109 1 54.62 172 ARG A N 1
ATOM 1349 C CA . ARG A 1 172 ? -6.137 11.484 25.812 1 54.62 172 ARG A CA 1
ATOM 1350 C C . ARG A 1 172 ? -6.391 10.945 24.406 1 54.62 172 ARG A C 1
ATOM 1352 O O . ARG A 1 172 ? -7.512 11.016 23.906 1 54.62 172 ARG A O 1
ATOM 1359 N N . VAL A 1 173 ? -5.316 10.781 23.719 1 54.5 173 VAL A N 1
ATOM 1360 C CA . VAL A 1 173 ? -5.383 10.227 22.375 1 54.5 173 VAL A CA 1
ATOM 1361 C C . VAL A 1 173 ? -6.527 9.227 22.281 1 54.5 173 VAL A C 1
ATOM 1363 O O . VAL A 1 173 ? -7.312 9.25 21.328 1 54.5 173 VAL A O 1
ATOM 1366 N N . THR A 1 174 ? -6.621 8.414 23.297 1 54.09 174 THR A N 1
ATOM 1367 C CA . THR A 1 174 ? -7.652 7.379 23.297 1 54.09 174 THR A CA 1
ATOM 1368 C C . THR A 1 174 ? -9.047 8.008 23.344 1 54.09 174 THR A C 1
ATOM 1370 O O . THR A 1 174 ? -9.961 7.539 22.672 1 54.09 174 THR A O 1
ATOM 1373 N N . ASP A 1 175 ? -9.086 9.055 24.141 1 55.91 175 ASP A N 1
ATOM 1374 C CA . ASP A 1 175 ? -10.375 9.734 24.234 1 55.91 175 ASP A CA 1
ATOM 1375 C C . ASP A 1 175 ? -10.734 10.438 22.938 1 55.91 175 ASP A C 1
ATOM 1377 O O . ASP A 1 175 ? -11.891 10.406 22.5 1 55.91 175 ASP A O 1
ATOM 1381 N N . ALA A 1 176 ? -9.727 11.016 22.406 1 59.44 176 ALA A N 1
ATOM 1382 C CA . ALA A 1 176 ? -9.93 11.703 21.125 1 59.44 176 ALA A CA 1
ATOM 1383 C C . ALA A 1 176 ? -10.375 10.727 20.047 1 59.44 176 ALA A C 1
ATOM 1385 O O . ALA A 1 176 ? -11.297 11.016 19.281 1 59.44 176 ALA A O 1
ATOM 1386 N N . GLN A 1 177 ? -9.742 9.562 20.047 1 63.56 177 GLN A N 1
ATOM 1387 C CA . GLN A 1 177 ? -10.102 8.539 19.078 1 63.56 177 GLN A CA 1
ATOM 1388 C C . GLN A 1 177 ? -11.531 8.062 19.281 1 63.56 177 GLN A C 1
ATOM 1390 O O . GLN A 1 177 ? -12.258 7.812 18.312 1 63.56 177 GLN A O 1
ATOM 1395 N N . LYS A 1 178 ? -11.883 7.898 20.5 1 63.22 178 LYS A N 1
ATOM 1396 C CA . LYS A 1 178 ? -13.242 7.488 20.828 1 63.22 178 LYS A CA 1
ATOM 1397 C C . LYS A 1 178 ? -14.258 8.523 20.359 1 63.22 178 LYS A C 1
ATOM 1399 O O . LYS A 1 178 ? -15.305 8.172 19.797 1 63.22 178 LYS A O 1
ATOM 1404 N N . ILE A 1 179 ? -13.953 9.781 20.609 1 57.78 179 ILE A N 1
ATOM 1405 C CA . ILE A 1 179 ? -14.836 10.867 20.188 1 57.78 179 ILE A CA 1
ATOM 1406 C C . ILE A 1 179 ? -15.016 10.836 18.672 1 57.78 179 ILE A C 1
ATOM 1408 O O . ILE A 1 179 ? -16.125 10.992 18.172 1 57.78 179 ILE A O 1
ATOM 1412 N N . ILE A 1 180 ? -13.922 10.648 18.047 1 61.41 180 ILE A N 1
ATOM 1413 C CA . ILE A 1 180 ? -13.961 10.586 16.594 1 61.41 180 ILE A CA 1
ATOM 1414 C C . ILE A 1 180 ? -14.828 9.414 16.141 1 61.41 180 ILE A C 1
ATOM 1416 O O . ILE A 1 180 ? -15.68 9.555 15.266 1 61.41 180 ILE A O 1
ATOM 1420 N N . ARG A 1 181 ? -14.609 8.281 16.766 1 61.75 181 ARG A N 1
ATOM 1421 C CA . ARG A 1 181 ? -15.367 7.074 16.422 1 61.75 181 ARG A CA 1
ATOM 1422 C C . ARG A 1 181 ? -16.844 7.262 16.703 1 61.75 181 ARG A C 1
ATOM 1424 O O . ARG A 1 181 ? -17.688 6.863 15.898 1 61.75 181 ARG A O 1
ATOM 1431 N N . ASP A 1 182 ? -17.125 7.84 17.844 1 60.19 182 ASP A N 1
ATOM 1432 C CA . ASP A 1 182 ? -18.516 8 18.266 1 60.19 182 ASP A CA 1
ATOM 1433 C C . ASP A 1 182 ? -19.219 9.086 17.453 1 60.19 182 ASP A C 1
ATOM 1435 O O . ASP A 1 182 ? -20.438 9.094 17.359 1 60.19 182 ASP A O 1
ATOM 1439 N N . GLY A 1 183 ? -18.391 9.969 17 1 57.12 183 GLY A N 1
ATOM 1440 C CA . GLY A 1 183 ? -18.953 11.07 16.234 1 57.12 183 GLY A CA 1
ATOM 1441 C C . GLY A 1 183 ? -19.422 10.641 14.852 1 57.12 183 GLY A C 1
ATOM 1442 O O . GLY A 1 183 ? -20.203 11.352 14.211 1 57.12 183 GLY A O 1
ATOM 1443 N N . ILE A 1 184 ? -18.875 9.555 14.438 1 57.94 184 ILE A N 1
ATOM 1444 C CA . ILE A 1 184 ? -19.266 9.039 13.133 1 57.94 184 ILE A CA 1
ATOM 1445 C C . ILE A 1 184 ? -20.672 8.438 13.219 1 57.94 184 ILE A C 1
ATOM 1447 O O . ILE A 1 184 ? -20.891 7.48 13.961 1 57.94 184 ILE A O 1
ATOM 1451 N N . MET A 1 185 ? -21.75 9.234 12.914 1 50.16 185 MET A N 1
ATOM 1452 C CA . MET A 1 185 ? -23.109 8.695 12.844 1 50.16 185 MET A CA 1
ATOM 1453 C C . MET A 1 185 ? -23.266 7.766 11.641 1 50.16 185 MET A C 1
ATOM 1455 O O . MET A 1 185 ? -23.094 8.188 10.5 1 50.16 185 MET A O 1
ATOM 1459 N N . ILE A 1 186 ? -22.891 6.469 11.766 1 49.41 186 ILE A N 1
ATOM 1460 C CA . ILE A 1 186 ? -23.25 5.566 10.672 1 49.41 186 ILE A CA 1
ATOM 1461 C C . ILE A 1 186 ? -24.766 5.605 10.438 1 49.41 186 ILE A C 1
ATOM 1463 O O . ILE A 1 186 ? -25.547 5.25 11.32 1 49.41 186 ILE A O 1
ATOM 1467 N N . GLN A 1 187 ? -25.297 6.543 9.883 1 42.81 187 GLN A N 1
ATOM 1468 C CA . GLN A 1 187 ? -26.75 6.641 9.695 1 42.81 187 GLN A CA 1
ATOM 1469 C C . GLN A 1 187 ? -27.312 5.332 9.156 1 42.81 187 GLN A C 1
ATOM 1471 O O . GLN A 1 187 ? -26.906 4.855 8.102 1 42.81 187 GLN A O 1
ATOM 1476 N N . SER A 1 188 ? -27.766 4.523 10.078 1 45.28 188 SER A N 1
ATOM 1477 C CA . SER A 1 188 ? -28.469 3.271 9.852 1 45.28 188 SER A CA 1
ATOM 1478 C C . SER A 1 188 ? -29.328 3.336 8.594 1 45.28 188 SER A C 1
ATOM 1480 O O . SER A 1 188 ? -29.453 2.348 7.863 1 45.28 188 SER A O 1
ATOM 1482 N N . ASN A 1 189 ? -30.078 4.445 8.438 1 45.59 189 ASN A N 1
ATOM 1483 C CA . ASN A 1 189 ? -31.125 4.457 7.426 1 45.59 189 ASN A CA 1
ATOM 1484 C C . ASN A 1 189 ? -30.609 4.957 6.086 1 45.59 189 ASN A C 1
ATOM 1486 O O . ASN A 1 189 ? -31.359 5.055 5.113 1 45.59 189 ASN A O 1
ATOM 1490 N N . GLU A 1 190 ? -29.5 5.523 6.008 1 53.59 190 GLU A N 1
ATOM 1491 C CA . GLU A 1 190 ? -29.078 6.105 4.742 1 53.59 190 GLU A CA 1
ATOM 1492 C C . GLU A 1 190 ? -28.359 5.074 3.869 1 53.59 190 GLU A C 1
ATOM 1494 O O . GLU A 1 190 ? -27.688 4.184 4.383 1 53.59 190 GLU A O 1
ATOM 1499 N N . LYS A 1 191 ? -28.891 5.051 2.709 1 63.38 191 LYS A N 1
ATOM 1500 C CA . LYS A 1 191 ? -28.359 4.164 1.683 1 63.38 191 LYS A CA 1
ATOM 1501 C C . LYS A 1 191 ? -26.844 4.332 1.545 1 63.38 191 LYS A C 1
ATOM 1503 O O . LYS A 1 191 ? -26.359 5.434 1.294 1 63.38 191 LYS A O 1
ATOM 1508 N N . ILE A 1 192 ? -26.109 3.443 2.084 1 75.25 192 ILE A N 1
ATOM 1509 C CA . ILE A 1 192 ? -24.672 3.404 1.908 1 75.25 192 ILE A CA 1
ATOM 1510 C C . ILE A 1 192 ? -24.328 3.518 0.424 1 75.25 192 ILE A C 1
ATOM 1512 O O . ILE A 1 192 ? -24.859 2.781 -0.403 1 75.25 192 ILE A O 1
ATOM 1516 N N . ALA A 1 193 ? -23.641 4.633 0.091 1 79.62 193 ALA A N 1
ATOM 1517 C CA . ALA A 1 193 ? -23.188 4.746 -1.293 1 79.62 193 ALA A CA 1
ATOM 1518 C C . ALA A 1 193 ? -22.359 3.537 -1.701 1 79.62 193 ALA A C 1
ATOM 1520 O O . ALA A 1 193 ? -21.469 3.107 -0.958 1 79.62 193 ALA A O 1
ATOM 1521 N N . SER A 1 194 ? -22.828 2.924 -2.801 1 88.25 194 SER A N 1
ATOM 1522 C CA . SER A 1 194 ? -22.141 1.716 -3.25 1 88.25 194 SER A CA 1
ATOM 1523 C C . SER A 1 194 ? -21.938 1.729 -4.762 1 88.25 194 SER A C 1
ATOM 1525 O O . SER A 1 194 ? -22.547 2.521 -5.473 1 88.25 194 SER A O 1
ATOM 1527 N N . LYS A 1 195 ? -20.938 1.094 -5.168 1 90.12 195 LYS A N 1
ATOM 1528 C CA . LYS A 1 195 ? -20.656 0.924 -6.594 1 90.12 195 LYS A CA 1
ATOM 1529 C C . LYS A 1 195 ? -20.188 -0.496 -6.895 1 90.12 195 LYS A C 1
ATOM 1531 O O . LYS A 1 195 ? -19.594 -1.151 -6.043 1 90.12 195 LYS A O 1
ATOM 1536 N N . CYS A 1 196 ? -20.547 -0.904 -8.094 1 93.38 196 CYS A N 1
ATOM 1537 C CA . CYS A 1 196 ? -20.078 -2.193 -8.578 1 93.38 196 CYS A CA 1
ATOM 1538 C C . CYS A 1 196 ? -18.734 -2.045 -9.281 1 93.38 196 CYS A C 1
ATOM 1540 O O . CYS A 1 196 ? -18.562 -1.179 -10.141 1 93.38 196 CYS A O 1
ATOM 1542 N N . VAL A 1 197 ? -17.812 -2.867 -8.797 1 91.88 197 VAL A N 1
ATOM 1543 C CA . VAL A 1 197 ? -16.5 -2.816 -9.422 1 91.88 197 VAL A CA 1
ATOM 1544 C C . VAL A 1 197 ? -16.094 -4.215 -9.867 1 91.88 197 VAL A C 1
ATOM 1546 O O . VAL A 1 197 ? -16.547 -5.215 -9.32 1 91.88 197 VAL A O 1
ATOM 1549 N N . ARG A 1 198 ? -15.219 -4.184 -10.898 1 89.69 198 ARG A N 1
ATOM 1550 C CA . ARG A 1 198 ? -14.609 -5.449 -11.297 1 89.69 198 ARG A CA 1
ATOM 1551 C C . ARG A 1 198 ? -13.617 -5.938 -10.25 1 89.69 198 ARG A C 1
ATOM 1553 O O . ARG A 1 198 ? -13.078 -5.141 -9.477 1 89.69 198 ARG A O 1
ATOM 1560 N N . LEU A 1 199 ? -13.352 -7.195 -10.227 1 88.75 199 LEU A N 1
ATOM 1561 C CA . LEU A 1 199 ? -12.469 -7.789 -9.234 1 88.75 199 LEU A CA 1
ATOM 1562 C C . LEU A 1 199 ? -11.062 -7.199 -9.328 1 88.75 199 LEU A C 1
ATOM 1564 O O . LEU A 1 199 ? -10.398 -6.996 -8.312 1 88.75 199 LEU A O 1
ATOM 1568 N N . HIS A 1 200 ? -10.719 -6.809 -10.453 1 85.19 200 HIS A N 1
ATOM 1569 C CA . HIS A 1 200 ? -9.406 -6.23 -10.695 1 85.19 200 HIS A CA 1
ATOM 1570 C C . HIS A 1 200 ? -9.234 -4.918 -9.93 1 85.19 200 HIS A C 1
ATOM 1572 O O . HIS A 1 200 ? -8.117 -4.555 -9.562 1 85.19 200 HIS A O 1
ATOM 1578 N N . ASP A 1 201 ? -10.273 -4.297 -9.664 1 87.25 201 ASP A N 1
ATOM 1579 C CA . ASP A 1 201 ? -10.234 -2.986 -9.023 1 87.25 201 ASP A CA 1
ATOM 1580 C C . ASP A 1 201 ? -10.766 -3.055 -7.594 1 87.25 201 ASP A C 1
ATOM 1582 O O . ASP A 1 201 ? -11.016 -2.021 -6.969 1 87.25 201 ASP A O 1
ATOM 1586 N N . ALA A 1 202 ? -10.883 -4.203 -7.141 1 90.94 202 ALA A N 1
ATOM 1587 C CA . ALA A 1 202 ? -11.609 -4.355 -5.883 1 90.94 202 ALA A CA 1
ATOM 1588 C C . ALA A 1 202 ? -10.656 -4.312 -4.691 1 90.94 202 ALA A C 1
ATOM 1590 O O . ALA A 1 202 ? -11.094 -4.156 -3.545 1 90.94 202 ALA A O 1
ATOM 1591 N N . TYR A 1 203 ? -9.359 -4.387 -4.945 1 87.06 203 TYR A N 1
ATOM 1592 C CA . TYR A 1 203 ? -8.406 -4.438 -3.842 1 87.06 203 TYR A CA 1
ATOM 1593 C C . TYR A 1 203 ? -8.5 -3.188 -2.977 1 87.06 203 TYR A C 1
ATOM 1595 O O . TYR A 1 203 ? -8.562 -2.07 -3.496 1 87.06 203 TYR A O 1
ATOM 1603 N N . GLY A 1 204 ? -8.477 -3.445 -1.705 1 81.81 204 GLY A N 1
ATOM 1604 C CA . GLY A 1 204 ? -8.461 -2.332 -0.769 1 81.81 204 GLY A CA 1
ATOM 1605 C C . GLY A 1 204 ? -9.836 -1.771 -0.487 1 81.81 204 GLY A C 1
ATOM 1606 O O . GLY A 1 204 ? -9.992 -0.857 0.327 1 81.81 204 GLY A O 1
ATOM 1607 N N . LYS A 1 205 ? -10.859 -2.332 -1.097 1 88.69 205 LYS A N 1
ATOM 1608 C CA . LYS A 1 205 ? -12.219 -1.841 -0.927 1 88.69 205 LYS A CA 1
ATOM 1609 C C . LYS A 1 205 ? -12.984 -2.68 0.094 1 88.69 205 LYS A C 1
ATOM 1611 O O . LYS A 1 205 ? -12.492 -3.711 0.554 1 88.69 205 LYS A O 1
ATOM 1616 N N . ILE A 1 206 ? -14.148 -2.137 0.508 1 88.38 206 ILE A N 1
ATOM 1617 C CA . ILE A 1 206 ? -14.977 -2.805 1.504 1 88.38 206 ILE A CA 1
ATOM 1618 C C . ILE A 1 206 ? -16.266 -3.301 0.854 1 88.38 206 ILE A C 1
ATOM 1620 O O . ILE A 1 206 ? -16.938 -2.551 0.142 1 88.38 206 ILE A O 1
ATOM 1624 N N . LEU A 1 207 ? -16.609 -4.551 1.143 1 90.88 207 LEU A N 1
ATOM 1625 C CA . LEU A 1 207 ? -17.812 -5.152 0.58 1 90.88 207 LEU A CA 1
ATOM 1626 C C . LEU A 1 207 ? -19.062 -4.539 1.192 1 90.88 207 LEU A C 1
ATOM 1628 O O . LEU A 1 207 ? -19.125 -4.297 2.4 1 90.88 207 LEU A O 1
ATOM 1632 N N . LEU A 1 208 ? -20.094 -4.363 0.323 1 91.44 208 LEU A N 1
ATOM 1633 C CA . LEU A 1 208 ? -21.375 -3.85 0.802 1 91.44 208 LEU A CA 1
ATOM 1634 C C . LEU A 1 208 ? -22.219 -4.973 1.381 1 91.44 208 LEU A C 1
ATOM 1636 O O . LEU A 1 208 ? -22.891 -4.789 2.404 1 91.44 208 LEU A O 1
ATOM 1640 N N . THR A 1 209 ? -22.234 -6.148 0.636 1 91.94 209 THR A N 1
ATOM 1641 C CA . THR A 1 209 ? -23.125 -7.246 0.983 1 91.94 209 THR A CA 1
ATOM 1642 C C . THR A 1 209 ? -22.359 -8.555 1.106 1 91.94 209 THR A C 1
ATOM 1644 O O . THR A 1 209 ? -21.188 -8.633 0.716 1 91.94 209 THR A O 1
ATOM 1647 N N . ASP A 1 210 ? -23.078 -9.508 1.69 1 93.75 210 ASP A N 1
ATOM 1648 C CA . ASP A 1 210 ? -22.547 -10.859 1.704 1 93.75 210 ASP A CA 1
ATOM 1649 C C . ASP A 1 210 ? -22.328 -11.383 0.285 1 93.75 210 ASP A C 1
ATOM 1651 O O . ASP A 1 210 ? -23.094 -11.047 -0.625 1 93.75 210 ASP A O 1
ATOM 1655 N N . ILE A 1 211 ? -21.297 -12.141 0.136 1 94.19 211 ILE A N 1
ATOM 1656 C CA . ILE A 1 211 ? -21.016 -12.742 -1.164 1 94.19 211 ILE A CA 1
ATOM 1657 C C . ILE A 1 211 ? -21.172 -14.258 -1.072 1 94.19 211 ILE A C 1
ATOM 1659 O O . ILE A 1 211 ? -20.672 -14.883 -0.133 1 94.19 211 ILE A O 1
ATOM 1663 N N . TYR A 1 212 ? -21.844 -14.805 -2 1 94.75 212 TYR A N 1
ATOM 1664 C CA . TYR A 1 212 ? -22.062 -16.25 -2.084 1 94.75 212 TYR A CA 1
ATOM 1665 C C . TYR A 1 212 ? -21.375 -16.828 -3.309 1 94.75 212 TYR A C 1
ATOM 1667 O O . TYR A 1 212 ? -21.312 -16.188 -4.363 1 94.75 212 TYR A O 1
ATOM 1675 N N . ALA A 1 213 ? -20.844 -18.047 -3.119 1 90.81 213 ALA A N 1
ATOM 1676 C CA . ALA A 1 213 ? -20.141 -18.719 -4.207 1 90.81 213 ALA A CA 1
ATOM 1677 C C . ALA A 1 213 ? -21.062 -18.922 -5.406 1 90.81 213 ALA A C 1
ATOM 1679 O O . ALA A 1 213 ? -22.203 -19.359 -5.254 1 90.81 213 ALA A O 1
ATOM 1680 N N . LYS A 1 214 ? -20.578 -18.656 -6.629 1 90.81 214 LYS A N 1
ATOM 1681 C CA . LYS A 1 214 ? -21.359 -18.812 -7.848 1 90.81 214 LYS A CA 1
ATOM 1682 C C . LYS A 1 214 ? -21.047 -20.141 -8.539 1 90.81 214 LYS A C 1
ATOM 1684 O O . LYS A 1 214 ? -21.719 -20.516 -9.5 1 90.81 214 LYS A O 1
ATOM 1689 N N . CYS A 1 215 ? -20.016 -20.828 -8.031 1 86.69 215 CYS A N 1
ATOM 1690 C CA . CYS A 1 215 ? -19.672 -22.141 -8.562 1 86.69 215 CYS A CA 1
ATOM 1691 C C . CYS A 1 215 ? -19.047 -23.016 -7.48 1 86.69 215 CYS A C 1
ATOM 1693 O O . CYS A 1 215 ? -18.703 -22.531 -6.402 1 86.69 215 CYS A O 1
ATOM 1695 N N . ASN A 1 216 ? -19.062 -24.281 -7.805 1 86.88 216 ASN A N 1
ATOM 1696 C CA . ASN A 1 216 ? -18.344 -25.203 -6.938 1 86.88 216 ASN A CA 1
ATOM 1697 C C . ASN A 1 216 ? -16.828 -25.078 -7.098 1 86.88 216 ASN A C 1
ATOM 1699 O O . ASN A 1 216 ? -16.344 -24.766 -8.188 1 86.88 216 ASN A O 1
ATOM 1703 N N . VAL A 1 217 ? -16.125 -25.266 -5.969 1 82.19 217 VAL A N 1
ATOM 1704 C CA . VAL A 1 217 ? -14.664 -25.328 -6.02 1 82.19 217 VAL A CA 1
ATOM 1705 C C . VAL A 1 217 ? -14.188 -26.672 -5.457 1 82.19 217 VAL A C 1
ATOM 1707 O O . VAL A 1 217 ? -14.391 -26.953 -4.277 1 82.19 217 VAL A O 1
ATOM 1710 N N . PRO A 1 218 ? -13.617 -27.469 -6.23 1 85.12 218 PRO A N 1
ATOM 1711 C CA . PRO A 1 218 ? -13.461 -27.312 -7.68 1 85.12 218 PRO A CA 1
ATOM 1712 C C . PRO A 1 218 ? -14.781 -27.469 -8.438 1 85.12 218 PRO A C 1
ATOM 1714 O O . PRO A 1 218 ? -15.719 -28.078 -7.918 1 85.12 218 PRO A O 1
ATOM 1717 N N . SER A 1 219 ? -14.859 -26.984 -9.664 1 85.38 219 SER A N 1
ATOM 1718 C CA . SER A 1 219 ? -16.062 -27.031 -10.477 1 85.38 219 SER A CA 1
ATOM 1719 C C . SER A 1 219 ? -16.156 -28.344 -11.25 1 85.38 219 SER A C 1
ATOM 1721 O O . SER A 1 219 ? -17.188 -28.625 -11.875 1 85.38 219 SER A O 1
ATOM 1723 N N . PHE A 1 220 ? -15.141 -29.156 -11.219 1 84.5 220 PHE A N 1
ATOM 1724 C CA . PHE A 1 220 ? -15.078 -30.484 -11.805 1 84.5 220 PHE A CA 1
ATOM 1725 C C . PHE A 1 220 ? -14.195 -31.406 -10.969 1 84.5 220 PHE A C 1
ATOM 1727 O O . PHE A 1 220 ? -13.469 -30.938 -10.086 1 84.5 220 PHE A O 1
ATOM 1734 N N . LYS A 1 221 ? -14.359 -32.688 -11.273 1 87.38 221 LYS A N 1
ATOM 1735 C CA . LYS A 1 221 ? -13.508 -33.625 -10.562 1 87.38 221 LYS A CA 1
ATOM 1736 C C . LYS A 1 221 ? -12.031 -33.406 -10.914 1 87.38 221 LYS A C 1
ATOM 1738 O O . LYS A 1 221 ? -11.688 -33.25 -12.078 1 87.38 221 LYS A O 1
ATOM 1743 N N . THR A 1 222 ? -11.281 -33.281 -9.852 1 86.5 222 THR A N 1
ATOM 1744 C CA . THR A 1 222 ? -9.859 -33.062 -10.086 1 86.5 222 THR A CA 1
ATOM 1745 C C . THR A 1 222 ? -9.023 -34.125 -9.367 1 86.5 222 THR A C 1
ATOM 1747 O O . THR A 1 222 ? -9.523 -34.812 -8.469 1 86.5 222 THR A O 1
ATOM 1750 N N . SER A 1 223 ? -7.785 -34.25 -9.867 1 86.69 223 SER A N 1
ATOM 1751 C CA . SER A 1 223 ? -6.879 -35.188 -9.219 1 86.69 223 SER A CA 1
ATOM 1752 C C . SER A 1 223 ? -6.305 -34.594 -7.934 1 86.69 223 SER A C 1
ATOM 1754 O O . SER A 1 223 ? -5.918 -33.438 -7.891 1 86.69 223 SER A O 1
ATOM 1756 N N . ALA A 1 224 ? -6.188 -35.344 -6.918 1 86.06 224 ALA A N 1
ATOM 1757 C CA . ALA A 1 224 ? -5.598 -34.938 -5.648 1 86.06 224 ALA A CA 1
ATOM 1758 C C . ALA A 1 224 ? -4.082 -35.094 -5.664 1 86.06 224 ALA A C 1
ATOM 1760 O O . ALA A 1 224 ? -3.379 -34.531 -4.824 1 86.06 224 ALA A O 1
ATOM 1761 N N . ILE A 1 225 ? -3.658 -35.906 -6.602 1 81.12 225 ILE A N 1
ATOM 1762 C CA . ILE A 1 225 ? -2.238 -36.219 -6.652 1 81.12 225 ILE A CA 1
ATOM 1763 C C . ILE A 1 225 ? -1.761 -36.25 -8.102 1 81.12 225 ILE A C 1
ATOM 1765 O O . ILE A 1 225 ? -2.572 -36.219 -9.031 1 81.12 225 ILE A O 1
ATOM 1769 N N . ASN A 1 226 ? -0.441 -36.312 -8.25 1 80.19 226 ASN A N 1
ATOM 1770 C CA . ASN A 1 226 ? 0.146 -36.656 -9.547 1 80.19 226 ASN A CA 1
ATOM 1771 C C . ASN A 1 226 ? 0.071 -38.156 -9.82 1 80.19 226 ASN A C 1
ATOM 1773 O O . ASN A 1 226 ? 0.476 -38.969 -8.984 1 80.19 226 ASN A O 1
ATOM 1777 N N . GLY A 1 227 ? -0.494 -38.469 -10.922 1 87.31 227 GLY A N 1
ATOM 1778 C CA . GLY A 1 227 ? -0.608 -39.875 -11.211 1 87.31 227 GLY A CA 1
ATOM 1779 C C . GLY A 1 227 ? -1.339 -40.188 -12.508 1 87.31 227 GLY A C 1
ATOM 1780 O O . GLY A 1 227 ? -1.167 -39.469 -13.492 1 87.31 227 GLY A O 1
ATOM 1781 N N . PHE A 1 228 ? -2.023 -41.406 -12.484 1 90.56 228 PHE A N 1
ATOM 1782 C CA . PHE A 1 228 ? -2.746 -41.844 -13.664 1 90.56 228 PHE A CA 1
ATOM 1783 C C . PHE A 1 228 ? -4.219 -42.062 -13.344 1 90.56 228 PHE A C 1
ATOM 1785 O O . PHE A 1 228 ? -4.559 -42.812 -12.422 1 90.56 228 PHE A O 1
ATOM 1792 N N . ALA A 1 229 ? -5.016 -41.344 -14.133 1 93.12 229 ALA A N 1
ATOM 1793 C CA . ALA A 1 229 ? -6.457 -41.562 -14 1 93.12 229 ALA A CA 1
ATOM 1794 C C . ALA A 1 229 ? -6.871 -42.875 -14.664 1 93.12 229 ALA A C 1
ATOM 1796 O O . ALA A 1 229 ? -6.543 -43.125 -15.828 1 93.12 229 ALA A O 1
ATOM 1797 N N . VAL A 1 230 ? -7.613 -43.688 -13.859 1 93.38 230 VAL A N 1
ATOM 1798 C CA . VAL A 1 230 ? -7.992 -45 -14.336 1 93.38 230 VAL A CA 1
ATOM 1799 C C . VAL A 1 230 ? -9.422 -45.312 -13.898 1 93.38 230 VAL A C 1
ATOM 1801 O O . VAL A 1 230 ? -9.984 -44.625 -13.055 1 93.38 230 VAL A O 1
ATOM 1804 N N . LYS A 1 231 ? -9.969 -46.312 -14.625 1 93.31 231 LYS A N 1
ATOM 1805 C CA . LYS A 1 231 ? -11.164 -46.969 -14.102 1 93.31 231 LYS A CA 1
ATOM 1806 C C . LYS A 1 231 ? -10.805 -48.031 -13.062 1 93.31 231 LYS A C 1
ATOM 1808 O O . LYS A 1 231 ? -10.18 -49.031 -13.391 1 93.31 231 LYS A O 1
ATOM 1813 N N . ALA A 1 232 ? -11.211 -47.781 -11.844 1 91.69 232 ALA A N 1
ATOM 1814 C CA . ALA A 1 232 ? -10.812 -48.656 -10.75 1 91.69 232 ALA A CA 1
ATOM 1815 C C . ALA A 1 232 ? -11.305 -50.094 -10.977 1 91.69 232 ALA A C 1
ATOM 1817 O O . ALA A 1 232 ? -10.664 -51.062 -10.555 1 91.69 232 ALA A O 1
ATOM 1818 N N . ASN A 1 233 ? -12.414 -50.219 -11.641 1 88.06 233 ASN A N 1
ATOM 1819 C CA . ASN A 1 233 ? -13.023 -51.531 -11.836 1 88.06 233 ASN A CA 1
ATOM 1820 C C . ASN A 1 233 ? -12.422 -52.25 -13.031 1 88.06 233 ASN A C 1
ATOM 1822 O O . ASN A 1 233 ? -12.758 -53.406 -13.289 1 88.06 233 ASN A O 1
ATOM 1826 N N . ASP A 1 234 ? -11.547 -51.469 -13.719 1 85.62 234 ASP A N 1
ATOM 1827 C CA . ASP A 1 234 ? -10.875 -52.125 -14.844 1 85.62 234 ASP A CA 1
ATOM 1828 C C . ASP A 1 234 ? -9.812 -53.094 -14.359 1 85.62 234 ASP A C 1
ATOM 1830 O O . ASP A 1 234 ? -8.844 -52.719 -13.711 1 85.62 234 ASP A O 1
ATOM 1834 N N . LYS A 1 235 ? -9.945 -54.406 -14.531 1 78 235 LYS A N 1
ATOM 1835 C CA . LYS A 1 235 ? -9.133 -55.5 -13.992 1 78 235 LYS A CA 1
ATOM 1836 C C . LYS A 1 235 ? -7.793 -55.594 -14.719 1 78 235 LYS A C 1
ATOM 1838 O O . LYS A 1 235 ? -6.898 -56.312 -14.273 1 78 235 LYS A O 1
ATOM 1843 N N . LYS A 1 236 ? -7.684 -54.906 -15.766 1 82.31 236 LYS A N 1
ATOM 1844 C CA . LYS A 1 236 ? -6.414 -54.969 -16.469 1 82.31 236 LYS A CA 1
ATOM 1845 C C . LYS A 1 236 ? -5.301 -54.281 -15.703 1 82.31 236 LYS A C 1
ATOM 1847 O O . LYS A 1 236 ? -5.434 -53.094 -15.344 1 82.31 236 LYS A O 1
ATOM 1852 N N . ASN A 1 237 ? -4.188 -54.969 -15.508 1 86.25 237 ASN A N 1
ATOM 1853 C CA . ASN A 1 237 ? -3.07 -54.406 -14.75 1 86.25 237 ASN A CA 1
ATOM 1854 C C . ASN A 1 237 ? -2.203 -53.5 -15.625 1 86.25 237 ASN A C 1
ATOM 1856 O O . ASN A 1 237 ? -1.495 -52.656 -15.117 1 86.25 237 ASN A O 1
ATOM 1860 N N . ARG A 1 238 ? -2.264 -53.844 -16.891 1 89.44 238 ARG A N 1
ATOM 1861 C CA . ARG A 1 238 ? -1.511 -53 -17.812 1 89.44 238 ARG A CA 1
ATOM 1862 C C . ARG A 1 238 ? -2.434 -52.031 -18.547 1 89.44 238 ARG A C 1
ATOM 1864 O O . ARG A 1 238 ? -3.502 -52.406 -19.016 1 89.44 238 ARG A O 1
ATOM 1871 N N . LYS A 1 239 ? -2.064 -50.844 -18.484 1 91.44 239 LYS A N 1
ATOM 1872 C CA . LYS A 1 239 ? -2.893 -49.812 -19.125 1 91.44 239 LYS A CA 1
ATOM 1873 C C . LYS A 1 239 ? -2.07 -48.969 -20.078 1 91.44 239 LYS A C 1
ATOM 1875 O O . LYS A 1 239 ? -0.926 -48.594 -19.781 1 91.44 239 LYS A O 1
ATOM 1880 N N . LYS A 1 240 ? -2.646 -48.688 -21.219 1 89 240 LYS A N 1
ATOM 1881 C CA . LYS A 1 240 ? -2.039 -47.781 -22.188 1 89 240 LYS A CA 1
ATOM 1882 C C . LYS A 1 240 ? -2.227 -46.344 -21.781 1 89 240 LYS A C 1
ATOM 1884 O O . LYS A 1 240 ? -3.334 -45.906 -21.438 1 89 240 LYS A O 1
ATOM 1889 N N . ILE A 1 241 ? -1.199 -45.562 -21.766 1 87 241 ILE A N 1
ATOM 1890 C CA . ILE A 1 241 ? -1.268 -44.156 -21.406 1 87 241 ILE A CA 1
ATOM 1891 C C . ILE A 1 241 ? -1.762 -43.344 -22.609 1 87 241 ILE A C 1
ATOM 1893 O O . ILE A 1 241 ? -1.139 -43.344 -23.672 1 87 241 ILE A O 1
ATOM 1897 N N . LEU A 1 242 ? -2.883 -42.688 -22.406 1 82.88 242 LEU A N 1
ATOM 1898 C CA . LEU A 1 242 ? -3.426 -41.812 -23.438 1 82.88 242 LEU A CA 1
ATOM 1899 C C . LEU A 1 242 ? -2.785 -40.406 -23.375 1 82.88 242 LEU A C 1
ATOM 1901 O O . LEU A 1 242 ? -2.062 -40.125 -22.422 1 82.88 242 LEU A O 1
ATOM 1905 N N . GLU A 1 243 ? -3.1 -39.656 -24.344 1 69.25 243 GLU A N 1
ATOM 1906 C CA . GLU A 1 243 ? -2.594 -38.281 -24.391 1 69.25 243 GLU A CA 1
ATOM 1907 C C . GLU A 1 243 ? -3.186 -37.438 -23.266 1 69.25 243 GLU A C 1
ATOM 1909 O O . GLU A 1 243 ? -4.336 -37.656 -22.875 1 69.25 243 GLU A O 1
ATOM 1914 N N . ALA A 1 244 ? -2.35 -36.5 -22.812 1 65.56 244 ALA A N 1
ATOM 1915 C CA . ALA A 1 244 ? -2.801 -35.594 -21.75 1 65.56 244 ALA A CA 1
ATOM 1916 C C . ALA A 1 244 ? -4.031 -34.812 -22.188 1 65.56 244 ALA A C 1
ATOM 1918 O O . ALA A 1 244 ? -4.109 -34.375 -23.328 1 65.56 244 ALA A O 1
ATOM 1919 N N . GLY A 1 245 ? -5.004 -34.75 -21.391 1 64.94 245 GLY A N 1
ATOM 1920 C CA . GLY A 1 245 ? -6.195 -33.969 -21.703 1 64.94 245 GLY A CA 1
ATOM 1921 C C . GLY A 1 245 ? -7.32 -34.812 -22.281 1 64.94 245 GLY A C 1
ATOM 1922 O O . GLY A 1 245 ? -8.414 -34.312 -22.516 1 64.94 245 GLY A O 1
ATOM 1923 N N . SER A 1 246 ? -7.016 -36.062 -22.531 1 68.38 246 SER A N 1
ATOM 1924 C CA . SER A 1 246 ? -8.07 -36.938 -23.031 1 68.38 246 SER A CA 1
ATOM 1925 C C . SER A 1 246 ? -9.289 -36.938 -22.109 1 68.38 246 SER A C 1
ATOM 1927 O O . SER A 1 246 ? -9.141 -37 -20.891 1 68.38 246 SER A O 1
ATOM 1929 N N . THR A 1 247 ? -10.43 -36.719 -22.766 1 71.06 247 THR A N 1
ATOM 1930 C CA . THR A 1 247 ? -11.648 -36.562 -21.969 1 71.06 247 THR A CA 1
ATOM 1931 C C . THR A 1 247 ? -12.359 -37.906 -21.828 1 71.06 247 THR A C 1
ATOM 1933 O O . THR A 1 247 ? -13.297 -38.031 -21.031 1 71.06 247 THR A O 1
ATOM 1936 N N . PHE A 1 248 ? -11.867 -38.938 -22.531 1 80.19 248 PHE A N 1
ATOM 1937 C CA . PHE A 1 248 ? -12.555 -40.219 -22.484 1 80.19 248 PHE A CA 1
ATOM 1938 C C . PHE A 1 248 ? -11.57 -41.344 -22.188 1 80.19 248 PHE A C 1
ATOM 1940 O O . PHE A 1 248 ? -10.477 -41.406 -22.766 1 80.19 248 PHE A O 1
ATOM 1947 N N . LEU A 1 249 ? -11.961 -42.156 -21.219 1 87.31 249 LEU A N 1
ATOM 1948 C CA . LEU A 1 249 ? -11.117 -43.312 -20.812 1 87.31 249 LEU A CA 1
ATOM 1949 C C . LEU A 1 249 ? -11.773 -44.625 -21.203 1 87.31 249 LEU A C 1
ATOM 1951 O O . LEU A 1 249 ? -12.867 -44.938 -20.734 1 87.31 249 LEU A O 1
ATOM 1955 N N . GLU A 1 250 ? -11.109 -45.312 -22.094 1 86.44 250 GLU A N 1
ATOM 1956 C CA . GLU A 1 250 ? -11.523 -46.656 -22.438 1 86.44 250 GLU A CA 1
ATOM 1957 C C . GLU A 1 250 ? -10.883 -47.688 -21.5 1 86.44 250 GLU A C 1
ATOM 1959 O O . GLU A 1 250 ? -9.852 -47.406 -20.875 1 86.44 250 GLU A O 1
ATOM 1964 N N . PRO A 1 251 ? -11.617 -48.875 -21.422 1 87.94 251 PRO A N 1
ATOM 1965 C CA . PRO A 1 251 ? -10.969 -49.938 -20.625 1 87.94 251 PRO A CA 1
ATOM 1966 C C . PRO A 1 251 ? -9.555 -50.25 -21.109 1 87.94 251 PRO A C 1
ATOM 1968 O O . PRO A 1 251 ? -9.297 -50.281 -22.312 1 87.94 251 PRO A O 1
ATOM 1971 N N . GLY A 1 252 ? -8.664 -50.312 -20.219 1 90.56 252 GLY A N 1
ATOM 1972 C CA . GLY A 1 252 ? -7.285 -50.656 -20.547 1 90.56 252 GLY A CA 1
ATOM 1973 C C . GLY A 1 252 ? -6.43 -49.406 -20.812 1 90.56 252 GLY A C 1
ATOM 1974 O O . GLY A 1 252 ? -5.262 -49.531 -21.188 1 90.56 252 GLY A O 1
ATOM 1975 N N . THR A 1 253 ? -7.047 -48.344 -20.609 1 91.44 253 THR A N 1
ATOM 1976 C CA . THR A 1 253 ? -6.293 -47.125 -20.859 1 91.44 253 THR A CA 1
ATOM 1977 C C . THR A 1 253 ? -6.254 -46.25 -19.594 1 91.44 253 THR A C 1
ATOM 1979 O O . THR A 1 253 ? -6.988 -46.5 -18.641 1 91.44 253 THR A O 1
ATOM 1982 N N . CYS A 1 254 ? -5.332 -45.406 -19.562 1 91.12 254 CYS A N 1
ATOM 1983 C CA . CYS A 1 254 ? -5.215 -44.406 -18.484 1 91.12 254 CYS A CA 1
ATOM 1984 C C . CYS A 1 254 ? -4.703 -43.094 -19.031 1 91.12 254 CYS A C 1
ATOM 1986 O O . CYS A 1 254 ? -4.273 -43 -20.172 1 91.12 254 CYS A O 1
ATOM 1988 N N . VAL A 1 255 ? -4.902 -42.062 -18.25 1 88.25 255 VAL A N 1
ATOM 1989 C CA . VAL A 1 255 ? -4.418 -40.719 -18.609 1 88.25 255 VAL A CA 1
ATOM 1990 C C . VAL A 1 255 ? -3.547 -40.188 -17.469 1 88.25 255 VAL A C 1
ATOM 1992 O O . VAL A 1 255 ? -3.906 -40.281 -16.297 1 88.25 255 VAL A O 1
ATOM 1995 N N . ARG A 1 256 ? -2.4 -39.688 -17.906 1 83.88 256 ARG A N 1
ATOM 1996 C CA . ARG A 1 256 ? -1.553 -39.031 -16.922 1 83.88 256 ARG A CA 1
ATOM 1997 C C . ARG A 1 256 ? -2.166 -37.719 -16.469 1 83.88 256 ARG A C 1
ATOM 1999 O O . ARG A 1 256 ? -2.611 -36.906 -17.297 1 83.88 256 ARG A O 1
ATOM 2006 N N . VAL A 1 257 ? -2.234 -37.531 -15.148 1 82 257 VAL A N 1
ATOM 2007 C CA . VAL A 1 257 ? -2.844 -36.312 -14.617 1 82 257 VAL A CA 1
ATOM 2008 C C . VAL A 1 257 ? -1.971 -35.719 -13.508 1 82 257 VAL A C 1
ATOM 2010 O O . VAL A 1 257 ? -1.299 -36.469 -12.789 1 82 257 VAL A O 1
ATOM 2013 N N . LYS A 1 258 ? -2.033 -34.375 -13.391 1 77.06 258 LYS A N 1
ATOM 2014 C CA . LYS A 1 258 ? -1.361 -33.688 -12.305 1 77.06 258 LYS A CA 1
ATOM 2015 C C . LYS A 1 258 ? -2.355 -33.25 -11.227 1 77.06 258 LYS A C 1
ATOM 2017 O O . LYS A 1 258 ? -3.568 -33.281 -11.453 1 77.06 258 LYS A O 1
ATOM 2022 N N . THR A 1 259 ? -1.727 -32.938 -10.078 1 76.94 259 THR A N 1
ATOM 2023 C CA . THR A 1 259 ? -2.572 -32.469 -8.992 1 76.94 259 THR A CA 1
ATOM 2024 C C . THR A 1 259 ? -3.402 -31.266 -9.445 1 76.94 259 THR A C 1
ATOM 2026 O O . THR A 1 259 ? -2.873 -30.328 -10.055 1 76.94 259 THR A O 1
ATOM 2029 N N . GLY A 1 260 ? -4.656 -31.422 -9.242 1 77.62 260 GLY A N 1
ATOM 2030 C CA . GLY A 1 260 ? -5.555 -30.328 -9.578 1 77.62 260 GLY A CA 1
ATOM 2031 C C . GLY A 1 260 ? -6.074 -30.391 -11 1 77.62 260 GLY A C 1
ATOM 2032 O O . GLY A 1 260 ? -6.965 -29.641 -11.383 1 77.62 260 GLY A O 1
ATOM 2033 N N . ALA A 1 261 ? -5.605 -31.297 -11.758 1 77.56 261 ALA A N 1
ATOM 2034 C CA . ALA A 1 261 ? -6.016 -31.422 -13.156 1 77.56 261 ALA A CA 1
ATOM 2035 C C . ALA A 1 261 ? -7.371 -32.094 -13.273 1 77.56 261 ALA A C 1
ATOM 2037 O O . ALA A 1 261 ? -7.754 -32.906 -12.406 1 77.56 261 ALA A O 1
ATOM 2038 N N . PHE A 1 262 ? -7.969 -31.812 -14.375 1 82.19 262 PHE A N 1
ATOM 2039 C CA . PHE A 1 262 ? -9.227 -32.469 -14.727 1 82.19 262 PHE A CA 1
ATOM 2040 C C . PHE A 1 262 ? -9.008 -33.969 -14.953 1 82.19 262 PHE A C 1
ATOM 2042 O O . PHE A 1 262 ? -7.992 -34.375 -15.523 1 82.19 262 PHE A O 1
ATOM 2049 N N . ILE A 1 263 ? -10.023 -34.75 -14.469 1 86 263 ILE A N 1
ATOM 2050 C CA . ILE A 1 263 ? -10.008 -36.188 -14.719 1 86 263 ILE A CA 1
ATOM 2051 C C . ILE A 1 263 ? -11.164 -36.562 -15.648 1 86 263 ILE A C 1
ATOM 2053 O O . ILE A 1 263 ? -12.258 -36 -15.539 1 86 263 ILE A O 1
ATOM 2057 N N . PRO A 1 264 ? -10.852 -37.406 -16.562 1 86.56 264 PRO A N 1
ATOM 2058 C CA . PRO A 1 264 ? -11.938 -37.844 -17.438 1 86.56 264 PRO A CA 1
ATOM 2059 C C . PRO A 1 264 ? -13.141 -38.375 -16.656 1 86.56 264 PRO A C 1
ATOM 2061 O O . PRO A 1 264 ? -12.977 -38.938 -15.57 1 86.56 264 PRO A O 1
ATOM 2064 N N . ASP A 1 265 ? -14.32 -38.219 -17.25 1 85.19 265 ASP A N 1
ATOM 2065 C CA . ASP A 1 265 ? -15.57 -38.562 -16.594 1 85.19 265 ASP A CA 1
ATOM 2066 C C . ASP A 1 265 ? -15.602 -40.031 -16.219 1 85.19 265 ASP A C 1
ATOM 2068 O O . ASP A 1 265 ? -16.156 -40.406 -15.172 1 85.19 265 ASP A O 1
ATOM 2072 N N . GLU A 1 266 ? -14.969 -40.812 -16.969 1 88.62 266 GLU A N 1
ATOM 2073 C CA . GLU A 1 266 ? -15.039 -42.25 -16.781 1 88.62 266 GLU A CA 1
ATOM 2074 C C . GLU A 1 266 ? -14.047 -42.719 -15.711 1 88.62 266 GLU A C 1
ATOM 2076 O O . GLU A 1 266 ? -14.141 -43.844 -15.211 1 88.62 266 GLU A O 1
ATOM 2081 N N . ALA A 1 267 ? -13.125 -41.875 -15.492 1 92.19 267 ALA A N 1
ATOM 2082 C CA . ALA A 1 267 ? -12.133 -42.25 -14.484 1 92.19 267 ALA A CA 1
ATOM 2083 C C . ALA A 1 267 ? -12.75 -42.25 -13.086 1 92.19 267 ALA A C 1
ATOM 2085 O O . ALA A 1 267 ? -13.477 -41.344 -12.719 1 92.19 267 ALA A O 1
ATOM 2086 N N . THR A 1 268 ? -12.414 -43.375 -12.297 1 93.38 268 THR A N 1
ATOM 2087 C CA . THR A 1 268 ? -13 -43.5 -10.969 1 93.38 268 THR A CA 1
ATOM 2088 C C . THR A 1 268 ? -11.922 -43.5 -9.891 1 93.38 268 THR A C 1
ATOM 2090 O O . THR A 1 268 ? -12.227 -43.594 -8.703 1 93.38 268 THR A O 1
ATOM 2093 N N . ALA A 1 269 ? -10.734 -43.438 -10.328 1 94.62 269 ALA A N 1
ATOM 2094 C CA . ALA A 1 269 ? -9.617 -43.344 -9.391 1 94.62 269 ALA A CA 1
ATOM 2095 C C . ALA A 1 269 ? -8.367 -42.812 -10.07 1 94.62 269 ALA A C 1
ATOM 2097 O O . ALA A 1 269 ? -8.281 -42.781 -11.305 1 94.62 269 ALA A O 1
ATOM 2098 N N . VAL A 1 270 ? -7.504 -42.312 -9.289 1 94.19 270 VAL A N 1
ATOM 2099 C CA . VAL A 1 270 ? -6.18 -41.906 -9.758 1 94.19 270 VAL A CA 1
ATOM 2100 C C . VAL A 1 270 ? -5.105 -42.688 -8.992 1 94.19 270 VAL A C 1
ATOM 2102 O O . VAL A 1 270 ? -5.102 -42.688 -7.758 1 94.19 270 VAL A O 1
ATOM 2105 N N . ILE A 1 271 ? -4.211 -43.312 -9.727 1 92.88 271 ILE A N 1
ATOM 2106 C CA . ILE A 1 271 ? -3.154 -44.094 -9.117 1 92.88 271 ILE A CA 1
ATOM 2107 C C . ILE A 1 271 ? -1.874 -43.281 -9.008 1 92.88 271 ILE A C 1
ATOM 2109 O O . ILE A 1 271 ? -1.482 -42.594 -9.961 1 92.88 271 ILE A O 1
ATOM 2113 N N . LYS A 1 272 ? -1.269 -43.375 -7.875 1 89.81 272 LYS A N 1
ATOM 2114 C CA . LYS A 1 272 ? 0.003 -42.688 -7.668 1 89.81 272 LYS A CA 1
ATOM 2115 C C . LYS A 1 272 ? 1.08 -43.25 -8.602 1 89.81 272 LYS A C 1
ATOM 2117 O O . LYS A 1 272 ? 1.142 -44.469 -8.852 1 89.81 272 LYS A O 1
ATOM 2122 N N . ILE A 1 273 ? 1.949 -42.406 -8.984 1 85.25 273 ILE A N 1
ATOM 2123 C CA . ILE A 1 273 ? 3.027 -42.812 -9.883 1 85.25 273 ILE A CA 1
ATOM 2124 C C . ILE A 1 273 ? 3.857 -43.906 -9.242 1 85.25 273 ILE A C 1
ATOM 2126 O O . ILE A 1 273 ? 4.246 -44.875 -9.906 1 85.25 273 ILE A O 1
ATOM 2130 N N . LYS A 1 274 ? 4.082 -43.75 -7.934 1 82.31 274 LYS A N 1
ATOM 2131 C CA . LYS A 1 274 ? 4.906 -44.719 -7.203 1 82.31 274 LYS A CA 1
ATOM 2132 C C . LYS A 1 274 ? 4.273 -46.094 -7.207 1 82.31 274 LYS A C 1
ATOM 2134 O O . LYS A 1 274 ? 4.961 -47.125 -7.012 1 82.31 274 LYS A O 1
ATOM 2139 N N . ASN A 1 275 ? 3.01 -46.156 -7.426 1 88.31 275 ASN A N 1
ATOM 2140 C CA . ASN A 1 275 ? 2.291 -47.438 -7.434 1 88.31 275 ASN A CA 1
ATOM 2141 C C . ASN A 1 275 ? 2.166 -48 -8.844 1 88.31 275 ASN A C 1
ATOM 2143 O O . ASN A 1 275 ? 1.327 -48.875 -9.094 1 88.31 275 ASN A O 1
ATOM 2147 N N . THR A 1 276 ? 2.891 -47.438 -9.766 1 86.19 276 THR A N 1
ATOM 2148 C CA . THR A 1 276 ? 2.896 -47.906 -11.148 1 86.19 276 THR A CA 1
ATOM 2149 C C . THR A 1 276 ? 4.324 -48.062 -11.664 1 86.19 276 THR A C 1
ATOM 2151 O O . THR A 1 276 ? 5.27 -47.562 -11.039 1 86.19 276 THR A O 1
ATOM 2154 N N . GLU A 1 277 ? 4.484 -48.844 -12.641 1 83.88 277 GLU A N 1
ATOM 2155 C CA . GLU A 1 277 ? 5.75 -48.969 -13.352 1 83.88 277 GLU A CA 1
ATOM 2156 C C . GLU A 1 277 ? 5.566 -48.75 -14.852 1 83.88 277 GLU A C 1
ATOM 2158 O O . GLU A 1 277 ? 4.641 -49.312 -15.453 1 83.88 277 GLU A O 1
ATOM 2163 N N . ILE A 1 278 ? 6.344 -47.812 -15.281 1 79.62 278 ILE A N 1
ATOM 2164 C CA . ILE A 1 278 ? 6.27 -47.562 -16.719 1 79.62 278 ILE A CA 1
ATOM 2165 C C . ILE A 1 278 ? 6.926 -48.719 -17.484 1 79.62 278 ILE A C 1
ATOM 2167 O O . ILE A 1 278 ? 8.055 -49.125 -17.172 1 79.62 278 ILE A O 1
ATOM 2171 N N . VAL A 1 279 ? 6.199 -49.375 -18.281 1 76.31 279 VAL A N 1
ATOM 2172 C CA . VAL A 1 279 ? 6.707 -50.5 -19.062 1 76.31 279 VAL A CA 1
ATOM 2173 C C . VAL A 1 279 ? 6.887 -50.062 -20.516 1 76.31 279 VAL A C 1
ATOM 2175 O O . VAL A 1 279 ? 6.004 -49.438 -21.109 1 76.31 279 VAL A O 1
ATOM 2178 N N . SER A 1 280 ? 8.117 -49.562 -20.875 1 61.66 280 SER A N 1
ATOM 2179 C CA . SER A 1 280 ? 8.406 -49.25 -22.266 1 61.66 280 SER A CA 1
ATOM 2180 C C . SER A 1 280 ? 8.094 -50.406 -23.188 1 61.66 280 SER A C 1
ATOM 2182 O O . SER A 1 280 ? 8.5 -51.562 -22.922 1 61.66 280 SER A O 1
ATOM 2184 N N . ASN A 1 281 ? 6.969 -50.438 -23.766 1 55.47 281 ASN A N 1
ATOM 2185 C CA . ASN A 1 281 ? 6.816 -51.469 -24.797 1 55.47 281 ASN A CA 1
ATOM 2186 C C . ASN A 1 281 ? 7.383 -51 -26.125 1 55.47 281 ASN A C 1
ATOM 2188 O O . ASN A 1 281 ? 7.535 -49.812 -26.359 1 55.47 281 ASN A O 1
ATOM 2192 N N . ASN A 1 282 ? 8.117 -51.969 -26.844 1 51.41 282 ASN A N 1
ATOM 2193 C CA . ASN A 1 282 ? 8.711 -51.781 -28.172 1 51.41 282 ASN A CA 1
ATOM 2194 C C . ASN A 1 282 ? 7.887 -50.812 -29.016 1 51.41 282 ASN A C 1
ATOM 2196 O O . ASN A 1 282 ? 8.297 -50.438 -30.125 1 51.41 282 ASN A O 1
ATOM 2200 N N . ASN A 1 283 ? 6.656 -50.562 -28.625 1 49.28 283 ASN A N 1
ATOM 2201 C CA . ASN A 1 283 ? 5.805 -49.75 -29.484 1 49.28 283 ASN A CA 1
ATOM 2202 C C . ASN A 1 283 ? 5.777 -48.281 -29.047 1 49.28 283 ASN A C 1
ATOM 2204 O O . ASN A 1 283 ? 6.273 -47.969 -27.969 1 49.28 283 ASN A O 1
ATOM 2208 N N . THR A 1 284 ? 5.254 -47.406 -29.922 1 50.06 284 THR A N 1
ATOM 2209 C CA . THR A 1 284 ? 5.191 -45.938 -29.969 1 50.06 284 THR A CA 1
ATOM 2210 C C . THR A 1 284 ? 4.453 -45.375 -28.75 1 50.06 284 THR A C 1
ATOM 2212 O O . THR A 1 284 ? 4.309 -44.156 -28.609 1 50.06 284 THR A O 1
ATOM 2215 N N . TRP A 1 285 ? 3.922 -46.438 -27.922 1 55.53 285 TRP A N 1
ATOM 2216 C CA . TRP A 1 285 ? 3.16 -45.844 -26.828 1 55.53 285 TRP A CA 1
ATOM 2217 C C . TRP A 1 285 ? 3.725 -46.281 -25.484 1 55.53 285 TRP A C 1
ATOM 2219 O O . TRP A 1 285 ? 4.371 -47.312 -25.375 1 55.53 285 TRP A O 1
ATOM 2229 N N . GLU A 1 286 ? 3.557 -45.438 -24.453 1 73.12 286 GLU A N 1
ATOM 2230 C CA . GLU A 1 286 ? 3.961 -45.719 -23.078 1 73.12 286 GLU A CA 1
ATOM 2231 C C . GLU A 1 286 ? 2.838 -46.406 -22.312 1 73.12 286 GLU A C 1
ATOM 2233 O O . GLU A 1 286 ? 1.659 -46.125 -22.547 1 73.12 286 GLU A O 1
ATOM 2238 N N . GLU A 1 287 ? 3.137 -47.656 -21.766 1 84.44 287 GLU A N 1
ATOM 2239 C CA . GLU A 1 287 ? 2.195 -48.375 -20.906 1 84.44 287 GLU A CA 1
ATOM 2240 C C . GLU A 1 287 ? 2.664 -48.375 -19.453 1 84.44 287 GLU A C 1
ATOM 2242 O O . GLU A 1 287 ? 3.855 -48.188 -19.188 1 84.44 287 GLU A O 1
ATOM 2247 N N . ILE A 1 288 ? 1.633 -48.406 -18.578 1 88.62 288 ILE A N 1
ATOM 2248 C CA . ILE A 1 288 ? 1.973 -48.531 -17.172 1 88.62 288 ILE A CA 1
ATOM 2249 C C . ILE A 1 288 ? 1.458 -49.875 -16.625 1 88.62 288 ILE A C 1
ATOM 2251 O O . ILE A 1 288 ? 0.465 -50.406 -17.125 1 88.62 288 ILE A O 1
ATOM 2255 N N . GLU A 1 289 ? 2.188 -50.469 -15.75 1 90.81 289 GLU A N 1
ATOM 2256 C CA . GLU A 1 289 ? 1.751 -51.625 -14.977 1 90.81 289 GLU A CA 1
ATOM 2257 C C . GLU A 1 289 ? 1.392 -51.219 -13.547 1 90.81 289 GLU A C 1
ATOM 2259 O O . GLU A 1 289 ? 2.189 -50.594 -12.852 1 90.81 289 GLU A O 1
ATOM 2264 N N . ILE A 1 290 ? 0.225 -51.625 -13.133 1 91.44 290 ILE A N 1
ATOM 2265 C CA . ILE A 1 290 ? -0.271 -51.25 -11.812 1 91.44 290 ILE A CA 1
ATOM 2266 C C . ILE A 1 290 ? 0.229 -52.25 -10.766 1 91.44 290 ILE A C 1
ATOM 2268 O O . ILE A 1 290 ? 0 -53.438 -10.883 1 91.44 290 ILE A O 1
ATOM 2272 N N . ILE A 1 291 ? 0.86 -51.75 -9.758 1 89.75 291 ILE A N 1
ATOM 2273 C CA . ILE A 1 291 ? 1.387 -52.594 -8.672 1 89.75 291 ILE A CA 1
ATOM 2274 C C . ILE A 1 291 ? 0.329 -52.719 -7.586 1 89.75 291 ILE A C 1
ATOM 2276 O O . ILE A 1 291 ? 0.068 -53.844 -7.117 1 89.75 291 ILE A O 1
ATOM 2280 N N . ILE A 1 292 ? -0.291 -51.656 -7.254 1 90.31 292 ILE A N 1
ATOM 2281 C CA . ILE A 1 292 ? -1.356 -51.656 -6.258 1 90.31 292 ILE A CA 1
ATOM 2282 C C . ILE A 1 292 ? -2.641 -51.094 -6.879 1 90.31 292 ILE A C 1
ATOM 2284 O O . ILE A 1 292 ? -2.678 -49.969 -7.352 1 90.31 292 ILE A O 1
ATOM 2288 N N . GLN A 1 293 ? -3.658 -51.938 -6.879 1 89.56 293 GLN A N 1
ATOM 2289 C CA . GLN A 1 293 ? -4.93 -51.531 -7.461 1 89.56 293 GLN A CA 1
ATOM 2290 C C . GLN A 1 293 ? -5.59 -50.438 -6.621 1 89.56 293 GLN A C 1
ATOM 2292 O O . GLN A 1 293 ? -5.617 -50.531 -5.391 1 89.56 293 GLN A O 1
ATOM 2297 N N . PRO A 1 294 ? -6.078 -49.406 -7.297 1 91.5 294 PRO A N 1
ATOM 2298 C CA . PRO A 1 294 ? -6.738 -48.312 -6.555 1 91.5 294 PRO A CA 1
ATOM 2299 C C . PRO A 1 294 ? -8.172 -48.688 -6.16 1 91.5 294 PRO A C 1
ATOM 2301 O O . PRO A 1 294 ? -8.789 -49.562 -6.766 1 91.5 294 PRO A O 1
ATOM 2304 N N . LYS A 1 295 ? -8.664 -48 -5.129 1 92.31 295 LYS A N 1
ATOM 2305 C CA . LYS A 1 295 ? -10.07 -48.094 -4.734 1 92.31 295 LYS A CA 1
ATOM 2306 C C . LYS A 1 295 ? -10.914 -47.062 -5.461 1 92.31 295 LYS A C 1
ATOM 2308 O O . LYS A 1 295 ? -10.398 -46.031 -5.902 1 92.31 295 LYS A O 1
ATOM 2313 N N . GLU A 1 296 ? -12.188 -47.406 -5.586 1 92.81 296 GLU A N 1
ATOM 2314 C CA . GLU A 1 296 ? -13.102 -46.469 -6.191 1 92.81 296 GLU A CA 1
ATOM 2315 C C . GLU A 1 296 ? -13.102 -45.125 -5.426 1 92.81 296 GLU A C 1
ATOM 2317 O O . GLU A 1 296 ? -13.219 -45.125 -4.195 1 92.81 296 GLU A O 1
ATOM 2322 N N . GLY A 1 297 ? -12.914 -44 -6.211 1 93.31 297 GLY A N 1
ATOM 2323 C CA . GLY A 1 297 ? -12.945 -42.656 -5.605 1 93.31 297 GLY A CA 1
ATOM 2324 C C . GLY A 1 297 ? -11.602 -42.25 -5.047 1 93.31 297 GLY A C 1
ATOM 2325 O O . GLY A 1 297 ? -11.438 -41.094 -4.621 1 93.31 297 GLY A O 1
ATOM 2326 N N . GLU A 1 298 ? -10.68 -43.156 -5.098 1 93.81 298 GLU A N 1
ATOM 2327 C CA . GLU A 1 298 ? -9.383 -42.875 -4.488 1 93.81 298 GLU A CA 1
ATOM 2328 C C . GLU A 1 298 ? -8.656 -41.75 -5.223 1 93.81 298 GLU A C 1
ATOM 2330 O O . GLU A 1 298 ? -8.57 -41.781 -6.453 1 93.81 298 GLU A O 1
ATOM 2335 N N . ASN A 1 299 ? -8.156 -40.781 -4.492 1 93.56 299 ASN A N 1
ATOM 2336 C CA . ASN A 1 299 ? -7.316 -39.688 -4.961 1 93.56 299 ASN A CA 1
ATOM 2337 C C . ASN A 1 299 ? -8.07 -38.781 -5.938 1 93.56 299 ASN A C 1
ATOM 2339 O O . ASN A 1 299 ? -7.469 -38.188 -6.84 1 93.56 299 ASN A O 1
ATOM 2343 N N . ILE A 1 300 ? -9.328 -38.781 -5.867 1 93.38 300 ILE A N 1
ATOM 2344 C CA . ILE A 1 300 ? -10.148 -37.844 -6.648 1 93.38 300 ILE A CA 1
ATOM 2345 C C . ILE A 1 300 ? -10.789 -36.812 -5.727 1 93.38 300 ILE A C 1
ATOM 2347 O O . ILE A 1 300 ? -11.367 -37.156 -4.695 1 93.38 300 ILE A O 1
ATOM 2351 N N . LYS A 1 301 ? -10.633 -35.562 -6.051 1 88.75 301 LYS A N 1
ATOM 2352 C CA . LYS A 1 301 ? -11.344 -34.5 -5.355 1 88.75 301 LYS A CA 1
ATOM 2353 C C . LYS A 1 301 ? -12.719 -34.281 -5.973 1 88.75 301 LYS A C 1
ATOM 2355 O O . LYS A 1 301 ? -12.828 -33.906 -7.145 1 88.75 301 LYS A O 1
ATOM 2360 N N . PRO A 1 302 ? -13.719 -34.531 -5.168 1 90 302 PRO A N 1
ATOM 2361 C CA . PRO A 1 302 ? -15.07 -34.344 -5.711 1 90 302 PRO A CA 1
ATOM 2362 C C . PRO A 1 302 ? -15.391 -32.875 -5.961 1 90 302 PRO A C 1
ATOM 2364 O O . PRO A 1 302 ? -14.742 -31.984 -5.391 1 90 302 PRO A O 1
ATOM 2367 N N . ILE A 1 303 ? -16.344 -32.688 -6.793 1 87.69 303 ILE A N 1
ATOM 2368 C CA . ILE A 1 303 ? -16.844 -31.359 -7.094 1 87.69 303 ILE A CA 1
ATOM 2369 C C . ILE A 1 303 ? -17.328 -30.688 -5.812 1 87.69 303 ILE A C 1
ATOM 2371 O O . ILE A 1 303 ? -18.016 -31.312 -5.004 1 87.69 303 ILE A O 1
ATOM 2375 N N . GLY A 1 304 ? -16.875 -29.453 -5.508 1 86.75 304 GLY A N 1
ATOM 2376 C CA . GLY A 1 304 ? -17.375 -28.656 -4.406 1 86.75 304 GLY A CA 1
ATOM 2377 C C . GLY A 1 304 ? -16.828 -29.078 -3.057 1 86.75 304 GLY A C 1
ATOM 2378 O O . GLY A 1 304 ? -17.359 -28.688 -2.016 1 86.75 304 GLY A O 1
ATOM 2379 N N . CYS A 1 305 ? -15.859 -29.922 -3.055 1 86 305 CYS A N 1
ATOM 2380 C CA . CYS A 1 305 ? -15.344 -30.422 -1.787 1 86 305 CYS A CA 1
ATOM 2381 C C . CYS A 1 305 ? -14.734 -29.281 -0.967 1 86 305 CYS A C 1
ATOM 2383 O O . CYS A 1 305 ? -14.719 -29.344 0.264 1 86 305 CYS A O 1
ATOM 2385 N N . GLU A 1 306 ? -14.25 -28.25 -1.624 1 81.25 306 GLU A N 1
ATOM 2386 C CA . GLU A 1 306 ? -13.672 -27.109 -0.913 1 81.25 306 GLU A CA 1
ATOM 2387 C C . GLU A 1 306 ? -14.727 -26.047 -0.62 1 81.25 306 GLU A C 1
ATOM 2389 O O . GLU A 1 306 ? -14.844 -25.578 0.512 1 81.25 306 GLU A O 1
ATOM 2394 N N . ILE A 1 307 ? -15.398 -25.609 -1.638 1 84.38 307 ILE A N 1
ATOM 2395 C CA . ILE A 1 307 ? -16.469 -24.625 -1.501 1 84.38 307 ILE A CA 1
ATOM 2396 C C . ILE A 1 307 ? -17.656 -25.047 -2.355 1 84.38 307 ILE A C 1
ATOM 2398 O O . ILE A 1 307 ? -17.516 -25.344 -3.543 1 84.38 307 ILE A O 1
ATOM 2402 N N . LYS A 1 308 ? -18.828 -25.109 -1.755 1 89.88 308 LYS A N 1
ATOM 2403 C CA . LYS A 1 308 ? -20.062 -25.422 -2.48 1 89.88 308 LYS A CA 1
ATOM 2404 C C . LYS A 1 308 ? -20.734 -24.172 -3.008 1 89.88 308 LYS A C 1
ATOM 2406 O O . LYS A 1 308 ? -20.781 -23.141 -2.318 1 89.88 308 LYS A O 1
ATOM 2411 N N . MET A 1 309 ? -21.266 -24.359 -4.191 1 91.25 309 MET A N 1
ATOM 2412 C CA . MET A 1 309 ? -22.047 -23.266 -4.758 1 91.25 309 MET A CA 1
ATOM 2413 C C . MET A 1 309 ? -23.172 -22.844 -3.818 1 91.25 309 MET A C 1
ATOM 2415 O O . MET A 1 309 ? -23.859 -23.703 -3.248 1 91.25 309 MET A O 1
ATOM 2419 N N . GLY A 1 310 ? -23.297 -21.562 -3.631 1 93.31 310 GLY A N 1
ATOM 2420 C CA . GLY A 1 310 ? -24.375 -21.062 -2.777 1 93.31 310 GLY A CA 1
ATOM 2421 C C . GLY A 1 310 ? -23.922 -20.781 -1.357 1 93.31 310 GLY A C 1
ATOM 2422 O O . GLY A 1 310 ? -24.609 -20.109 -0.602 1 93.31 310 GLY A O 1
ATOM 2423 N N . ASN A 1 311 ? -22.75 -21.281 -0.96 1 90.12 311 ASN A N 1
ATOM 2424 C CA . ASN A 1 311 ? -22.219 -21 0.367 1 90.12 311 ASN A CA 1
ATOM 2425 C C . ASN A 1 311 ? -21.781 -19.531 0.493 1 90.12 311 ASN A C 1
ATOM 2427 O O . ASN A 1 311 ? -21.266 -18.953 -0.464 1 90.12 311 ASN A O 1
ATOM 2431 N N . LYS A 1 312 ? -21.984 -19 1.69 1 91.38 312 LYS A N 1
ATOM 2432 C CA . LYS A 1 312 ? -21.438 -17.688 1.981 1 91.38 312 LYS A CA 1
ATOM 2433 C C . LYS A 1 312 ? -19.906 -17.734 2.104 1 91.38 312 LYS A C 1
ATOM 2435 O O . LYS A 1 312 ? -19.375 -18.516 2.885 1 91.38 312 LYS A O 1
ATOM 2440 N N . ILE A 1 313 ? -19.234 -16.938 1.345 1 88.44 313 ILE A N 1
ATOM 2441 C CA . ILE A 1 313 ? -17.766 -17.016 1.369 1 88.44 313 ILE A CA 1
ATOM 2442 C C . ILE A 1 313 ? -17.203 -15.766 2.047 1 88.44 313 ILE A C 1
ATOM 2444 O O . ILE A 1 313 ? -16.156 -15.828 2.691 1 88.44 313 ILE A O 1
ATOM 2448 N N . LEU A 1 314 ? -17.859 -14.602 1.847 1 89.88 314 LEU A N 1
ATOM 2449 C CA . LEU A 1 314 ? -17.422 -13.375 2.512 1 89.88 314 LEU A CA 1
ATOM 2450 C C . LEU A 1 314 ? -18.625 -12.625 3.086 1 89.88 314 LEU A C 1
ATOM 2452 O O . LEU A 1 314 ? -19.688 -12.602 2.479 1 89.88 314 LEU A O 1
ATOM 2456 N N . GLY A 1 315 ? -18.328 -11.969 4.23 1 87.88 315 GLY A N 1
ATOM 2457 C CA . GLY A 1 315 ? -19.375 -11.211 4.879 1 87.88 315 GLY A CA 1
ATOM 2458 C C . GLY A 1 315 ? -19.406 -9.75 4.469 1 87.88 315 GLY A C 1
ATOM 2459 O O . GLY A 1 315 ? -18.422 -9.234 3.926 1 87.88 315 GLY A O 1
ATOM 2460 N N . GLU A 1 316 ? -20.562 -9.188 4.719 1 88.12 316 GLU A N 1
ATOM 2461 C CA . GLU A 1 316 ? -20.672 -7.746 4.523 1 88.12 316 GLU A CA 1
ATOM 2462 C C . GLU A 1 316 ? -19.609 -6.992 5.312 1 88.12 316 GLU A C 1
ATOM 2464 O O . GLU A 1 316 ? -19.188 -7.441 6.379 1 88.12 316 GLU A O 1
ATOM 2469 N N . HIS A 1 317 ? -19.078 -5.875 4.672 1 82.94 317 HIS A N 1
ATOM 2470 C CA . HIS A 1 317 ? -18.109 -4.98 5.273 1 82.94 317 HIS A CA 1
ATOM 2471 C C . HIS A 1 317 ? -16.75 -5.66 5.414 1 82.94 317 HIS A C 1
ATOM 2473 O O . HIS A 1 317 ? -15.953 -5.301 6.289 1 82.94 317 HIS A O 1
ATOM 2479 N N . THR A 1 318 ? -16.547 -6.668 4.547 1 85.44 318 THR A N 1
ATOM 2480 C CA . THR A 1 318 ? -15.242 -7.309 4.5 1 85.44 318 THR A CA 1
ATOM 2481 C C . THR A 1 318 ? -14.266 -6.484 3.658 1 85.44 318 THR A C 1
ATOM 2483 O O . THR A 1 318 ? -14.625 -6 2.582 1 85.44 318 THR A O 1
ATOM 2486 N N . TYR A 1 319 ? -13.141 -6.238 4.246 1 83.88 319 TYR A N 1
ATOM 2487 C CA . TYR A 1 319 ? -12.047 -5.648 3.482 1 83.88 319 TYR A CA 1
ATOM 2488 C C . TYR A 1 319 ? -11.523 -6.625 2.436 1 83.88 319 TYR A C 1
ATOM 2490 O O . TYR A 1 319 ? -11.234 -7.781 2.748 1 83.88 319 TYR A O 1
ATOM 2498 N N . ILE A 1 320 ? -11.383 -6.18 1.226 1 88.12 320 ILE A N 1
ATOM 2499 C CA . ILE A 1 320 ? -10.938 -7.055 0.147 1 88.12 320 ILE A CA 1
ATOM 2500 C C . ILE A 1 320 ? -9.422 -6.969 0.005 1 88.12 320 ILE A C 1
ATOM 2502 O O . ILE A 1 320 ? -8.898 -6.055 -0.638 1 88.12 320 ILE A O 1
ATOM 2506 N N . GLY A 1 321 ? -8.75 -7.891 0.583 1 82.81 321 GLY A N 1
ATOM 2507 C CA . GLY A 1 321 ? -7.316 -8.039 0.391 1 82.81 321 GLY A CA 1
ATOM 2508 C C . GLY A 1 321 ? -6.961 -9.039 -0.692 1 82.81 321 GLY A C 1
ATOM 2509 O O . GLY A 1 321 ? -7.801 -9.383 -1.524 1 82.81 321 GLY A O 1
ATOM 2510 N N . LEU A 1 322 ? -5.738 -9.422 -0.715 1 83.31 322 LEU A N 1
ATOM 2511 C CA . LEU A 1 322 ? -5.262 -10.344 -1.739 1 83.31 322 LEU A CA 1
ATOM 2512 C C . LEU A 1 322 ? -5.938 -11.703 -1.605 1 83.31 322 LEU A C 1
ATOM 2514 O O . LEU A 1 322 ? -6.336 -12.305 -2.605 1 83.31 322 LEU A O 1
ATOM 2518 N N . ALA A 1 323 ? -6.074 -12.141 -0.408 1 82.12 323 ALA A N 1
ATOM 2519 C CA . ALA A 1 323 ? -6.727 -13.422 -0.175 1 82.12 323 ALA A CA 1
ATOM 2520 C C . ALA A 1 323 ? -8.18 -13.391 -0.631 1 82.12 323 ALA A C 1
ATOM 2522 O O . ALA A 1 323 ? -8.68 -14.359 -1.206 1 82.12 323 ALA A O 1
ATOM 2523 N N . GLU A 1 324 ? -8.828 -12.328 -0.333 1 87.25 324 GLU A N 1
ATOM 2524 C CA . GLU A 1 324 ? -10.219 -12.18 -0.737 1 87.25 324 GLU A CA 1
ATOM 2525 C C . GLU A 1 324 ? -10.352 -12.148 -2.258 1 87.25 324 GLU A C 1
ATOM 2527 O O . GLU A 1 324 ? -11.297 -12.711 -2.816 1 87.25 324 GLU A O 1
ATOM 2532 N N . ILE A 1 325 ? -9.398 -11.484 -2.867 1 88.56 325 ILE A N 1
ATOM 2533 C CA . ILE A 1 325 ? -9.398 -11.445 -4.324 1 88.56 325 ILE A CA 1
ATOM 2534 C C . ILE A 1 325 ? -9.297 -12.867 -4.883 1 88.56 325 ILE A C 1
ATOM 2536 O O . ILE A 1 325 ? -10.055 -13.242 -5.773 1 88.56 325 ILE A O 1
ATOM 2540 N N . GLU A 1 326 ? -8.383 -13.578 -4.359 1 84.5 326 GLU A N 1
ATOM 2541 C CA . GLU A 1 326 ? -8.195 -14.953 -4.805 1 84.5 326 GLU A CA 1
ATOM 2542 C C . GLU A 1 326 ? -9.445 -15.789 -4.555 1 84.5 326 GLU A C 1
ATOM 2544 O O . GLU A 1 326 ? -9.852 -16.578 -5.414 1 84.5 326 GLU A O 1
ATOM 2549 N N . LEU A 1 327 ? -9.992 -15.641 -3.414 1 85.81 327 LEU A N 1
ATOM 2550 C CA . LEU A 1 327 ? -11.195 -16.375 -3.039 1 85.81 327 LEU A CA 1
ATOM 2551 C C . LEU A 1 327 ? -12.352 -16.031 -3.965 1 85.81 327 LEU A C 1
ATOM 2553 O O . LEU A 1 327 ? -13.047 -16.922 -4.465 1 85.81 327 LEU A O 1
ATOM 2557 N N . LEU A 1 328 ? -12.562 -14.789 -4.195 1 89.25 328 LEU A N 1
ATOM 2558 C CA . LEU A 1 328 ? -13.641 -14.336 -5.066 1 89.25 328 LEU A CA 1
ATOM 2559 C C . LEU A 1 328 ? -13.461 -14.867 -6.484 1 89.25 328 LEU A C 1
ATOM 2561 O O . LEU A 1 328 ? -14.406 -15.391 -7.082 1 89.25 328 LEU A O 1
ATOM 2565 N N . ALA A 1 329 ? -12.266 -14.781 -6.953 1 85.38 329 ALA A N 1
ATOM 2566 C CA . ALA A 1 329 ? -11.961 -15.266 -8.297 1 85.38 329 ALA A CA 1
ATOM 2567 C C . ALA A 1 329 ? -12.219 -16.766 -8.414 1 85.38 329 ALA A C 1
ATOM 2569 O O . ALA A 1 329 ? -12.82 -17.234 -9.383 1 85.38 329 ALA A O 1
ATOM 2570 N N . SER A 1 330 ? -11.789 -17.469 -7.441 1 81.81 330 SER A N 1
ATOM 2571 C CA . SER A 1 330 ? -11.922 -18.922 -7.445 1 81.81 330 SER A CA 1
ATOM 2572 C C . SER A 1 330 ? -13.391 -19.344 -7.41 1 81.81 330 SER A C 1
ATOM 2574 O O . SER A 1 330 ? -13.742 -20.422 -7.891 1 81.81 330 SER A O 1
ATOM 2576 N N . CYS A 1 331 ? -14.211 -18.5 -6.875 1 86.81 331 CYS A N 1
ATOM 2577 C CA . CYS A 1 331 ? -15.617 -18.844 -6.715 1 86.81 331 CYS A CA 1
ATOM 2578 C C . CYS A 1 331 ? -16.453 -18.25 -7.848 1 86.81 331 CYS A C 1
ATOM 2580 O O . CYS A 1 331 ? -17.672 -18.203 -7.762 1 86.81 331 CYS A O 1
ATOM 2582 N N . GLY A 1 332 ? -15.812 -17.766 -8.828 1 84.12 332 GLY A N 1
ATOM 2583 C CA . GLY A 1 332 ? -16.5 -17.344 -10.039 1 84.12 332 GLY A CA 1
ATOM 2584 C C . GLY A 1 332 ? -17.047 -15.93 -9.945 1 84.12 332 GLY A C 1
ATOM 2585 O O . GLY A 1 332 ? -17.922 -15.547 -10.719 1 84.12 332 GLY A O 1
ATOM 2586 N N . ILE A 1 333 ? -16.594 -15.219 -8.992 1 89.38 333 ILE A N 1
ATOM 2587 C CA . ILE A 1 333 ? -17.047 -13.844 -8.82 1 89.38 333 ILE A CA 1
ATOM 2588 C C . ILE A 1 333 ? -16.141 -12.891 -9.594 1 89.38 333 ILE A C 1
ATOM 2590 O O . ILE A 1 333 ? -14.922 -12.875 -9.383 1 89.38 333 ILE A O 1
ATOM 2594 N N . ASN A 1 334 ? -16.719 -12.07 -10.477 1 86.69 334 ASN A N 1
ATOM 2595 C CA . ASN A 1 334 ? -15.914 -11.172 -11.289 1 86.69 334 ASN A CA 1
ATOM 2596 C C . ASN A 1 334 ? -16.188 -9.711 -10.945 1 86.69 334 ASN A C 1
ATOM 2598 O O . ASN A 1 334 ? -15.414 -8.82 -11.328 1 86.69 334 ASN A O 1
ATOM 2602 N N . GLU A 1 335 ? -17.312 -9.555 -10.234 1 92.75 335 GLU A N 1
ATOM 2603 C CA . GLU A 1 335 ? -17.688 -8.211 -9.805 1 92.75 335 GLU A CA 1
ATOM 2604 C C . GLU A 1 335 ? -18.25 -8.227 -8.383 1 92.75 335 GLU A C 1
ATOM 2606 O O . GLU A 1 335 ? -18.844 -9.211 -7.957 1 92.75 335 GLU A O 1
ATOM 2611 N N . VAL A 1 336 ? -17.953 -7.207 -7.734 1 94.94 336 VAL A N 1
ATOM 2612 C CA . VAL A 1 336 ? -18.453 -7.098 -6.371 1 94.94 336 VAL A CA 1
ATOM 2613 C C . VAL A 1 336 ? -18.984 -5.684 -6.129 1 94.94 336 VAL A C 1
ATOM 2615 O O . VAL A 1 336 ? -18.531 -4.727 -6.766 1 94.94 336 VAL A O 1
ATOM 2618 N N . GLU A 1 337 ? -19.938 -5.613 -5.27 1 95.38 337 GLU A N 1
ATOM 2619 C CA . GLU A 1 337 ? -20.438 -4.316 -4.812 1 95.38 337 GLU A CA 1
ATOM 2620 C C . GLU A 1 337 ? -19.672 -3.834 -3.586 1 95.38 337 GLU A C 1
ATOM 2622 O O . GLU A 1 337 ? -19.594 -4.535 -2.574 1 95.38 337 GLU A O 1
ATOM 2627 N N . ILE A 1 338 ? -19.094 -2.674 -3.713 1 93.44 338 ILE A N 1
ATOM 2628 C CA . ILE A 1 338 ? -18.25 -2.154 -2.639 1 93.44 338 ILE A CA 1
ATOM 2629 C C . ILE A 1 338 ? -18.828 -0.842 -2.117 1 93.44 338 ILE A C 1
ATOM 2631 O O . ILE A 1 338 ? -19.625 -0.196 -2.801 1 93.44 338 ILE A O 1
ATOM 2635 N N . ILE A 1 339 ? -18.438 -0.54 -0.916 1 88.75 339 ILE A N 1
ATOM 2636 C CA . ILE A 1 339 ? -18.781 0.746 -0.321 1 88.75 339 ILE A CA 1
ATOM 2637 C C . ILE A 1 339 ? -17.875 1.836 -0.878 1 88.75 339 ILE A C 1
ATOM 2639 O O . ILE A 1 339 ? -16.656 1.688 -0.88 1 88.75 339 ILE A O 1
ATOM 2643 N N . GLU A 1 340 ? -18.422 2.807 -1.362 1 86.81 340 GLU A N 1
ATOM 2644 C CA . GLU A 1 340 ? -17.625 3.9 -1.903 1 86.81 340 GLU A CA 1
ATOM 2645 C C . GLU A 1 340 ? -16.812 4.586 -0.806 1 86.81 340 GLU A C 1
ATOM 2647 O O . GLU A 1 340 ? -17.312 4.793 0.302 1 86.81 340 GLU A O 1
ATOM 2652 N N . SER A 1 341 ? -15.555 4.816 -1.153 1 82 341 SER A N 1
ATOM 2653 C CA . SER A 1 341 ? -14.664 5.457 -0.192 1 82 341 SER A CA 1
ATOM 2654 C C . SER A 1 341 ? -14.938 6.953 -0.098 1 82 341 SER A C 1
ATOM 2656 O O . SER A 1 341 ? -15.391 7.57 -1.064 1 82 341 SER A O 1
ATOM 2658 N N . GLN A 1 342 ? -14.609 7.488 1.03 1 81.62 342 GLN A N 1
ATOM 2659 C CA . GLN A 1 342 ? -14.742 8.922 1.256 1 81.62 342 GLN A CA 1
ATOM 2660 C C . GLN A 1 342 ? -13.656 9.703 0.511 1 81.62 342 GLN A C 1
ATOM 2662 O O . GLN A 1 342 ? -12.539 9.211 0.341 1 81.62 342 GLN A O 1
ATOM 2667 N N . THR A 1 343 ? -14.062 10.82 0.095 1 86.31 343 THR A N 1
ATOM 2668 C CA . THR A 1 343 ? -13.086 11.742 -0.474 1 86.31 343 THR A CA 1
ATOM 2669 C C . THR A 1 343 ? -12.586 12.719 0.585 1 86.31 343 THR A C 1
ATOM 2671 O O . THR A 1 343 ? -13.367 13.258 1.366 1 86.31 343 THR A O 1
ATOM 2674 N N . VAL A 1 344 ? -11.273 12.898 0.686 1 90.88 344 VAL A N 1
ATOM 2675 C CA . VAL A 1 344 ? -10.664 13.758 1.698 1 90.88 344 VAL A CA 1
ATOM 2676 C C . VAL A 1 344 ? -10.195 15.062 1.058 1 90.88 344 VAL A C 1
ATOM 2678 O O . VAL A 1 344 ? -9.383 15.047 0.132 1 90.88 344 VAL A O 1
ATOM 2681 N N . GLY A 1 345 ? -10.766 16.156 1.511 1 88.31 345 GLY A N 1
ATOM 2682 C CA . GLY A 1 345 ? -10.266 17.469 1.131 1 88.31 345 GLY A CA 1
ATOM 2683 C C . GLY A 1 345 ? -9.117 17.938 2.002 1 88.31 345 GLY A C 1
ATOM 2684 O O . GLY A 1 345 ? -9.188 17.844 3.23 1 88.31 345 GLY A O 1
ATOM 2685 N N . ILE A 1 346 ? -8.047 18.359 1.37 1 88.5 346 ILE A N 1
ATOM 2686 C CA . ILE A 1 346 ? -6.875 18.812 2.111 1 88.5 346 ILE A CA 1
ATOM 2687 C C . ILE A 1 346 ? -6.648 20.312 1.858 1 88.5 346 ILE A C 1
ATOM 2689 O O . ILE A 1 346 ? -6.59 20.75 0.707 1 88.5 346 ILE A O 1
ATOM 2693 N N . LEU A 1 347 ? -6.574 21.078 2.928 1 80.69 347 LEU A N 1
ATOM 2694 C CA . LEU A 1 347 ? -6.324 22.516 2.891 1 80.69 347 LEU A CA 1
ATOM 2695 C C . LEU A 1 347 ? -5.137 22.891 3.777 1 80.69 347 LEU A C 1
ATOM 2697 O O . LEU A 1 347 ? -5.086 22.484 4.945 1 80.69 347 LEU A O 1
ATOM 2701 N N . SER A 1 348 ? -4.152 23.547 3.145 1 82.31 348 SER A N 1
ATOM 2702 C CA . SER A 1 348 ? -3.023 24.047 3.922 1 82.31 348 SER A CA 1
ATOM 2703 C C . SER A 1 348 ? -3.264 25.484 4.391 1 82.31 348 SER A C 1
ATOM 2705 O O . SER A 1 348 ? -3.592 26.359 3.59 1 82.31 348 SER A O 1
ATOM 2707 N N . ILE A 1 349 ? -3.125 25.703 5.699 1 72.75 349 ILE A N 1
ATOM 2708 C CA . ILE A 1 349 ? -3.346 27.016 6.273 1 72.75 349 ILE A CA 1
ATOM 2709 C C . ILE A 1 349 ? -2.041 27.547 6.867 1 72.75 349 ILE A C 1
ATOM 2711 O O . ILE A 1 349 ? -1.708 27.25 8.016 1 72.75 349 ILE A O 1
ATOM 2715 N N . LYS A 1 350 ? -1.334 28.25 6.098 1 73.94 350 LYS A N 1
ATOM 2716 C CA . LYS A 1 350 ? -0.082 28.844 6.559 1 73.94 350 LYS A CA 1
ATOM 2717 C C . LYS A 1 350 ? 0.344 30 5.66 1 73.94 350 LYS A C 1
ATOM 2719 O O . LYS A 1 350 ? 0.215 29.922 4.434 1 73.94 350 LYS A O 1
ATOM 2724 N N . ASN A 1 351 ? 0.949 30.969 6.312 1 67.75 351 ASN A N 1
ATOM 2725 C CA . ASN A 1 351 ? 1.354 32.156 5.574 1 67.75 351 ASN A CA 1
ATOM 2726 C C . ASN A 1 351 ? 2.676 31.953 4.844 1 67.75 351 ASN A C 1
ATOM 2728 O O . ASN A 1 351 ? 2.9 32.531 3.773 1 67.75 351 ASN A O 1
ATOM 2732 N N . GLU A 1 352 ? 3.412 31.172 5.379 1 73.56 352 GLU A N 1
ATOM 2733 C CA . GLU A 1 352 ? 4.785 31.047 4.902 1 73.56 352 GLU A CA 1
ATOM 2734 C C . GLU A 1 352 ? 4.891 30.016 3.783 1 73.56 352 GLU A C 1
ATOM 2736 O O . GLU A 1 352 ? 5.969 29.797 3.229 1 73.56 352 GLU A O 1
ATOM 2741 N N . ILE A 1 353 ? 3.83 29.406 3.367 1 77.38 353 ILE A N 1
ATOM 2742 C CA . ILE A 1 353 ? 3.893 28.359 2.355 1 77.38 353 ILE A CA 1
ATOM 2743 C C . ILE A 1 353 ? 3.975 28.984 0.966 1 77.38 353 ILE A C 1
ATOM 2745 O O . ILE A 1 353 ? 3.283 29.969 0.679 1 77.38 353 ILE A O 1
ATOM 2749 N N . ARG A 1 354 ? 4.879 28.344 0.192 1 74.5 354 ARG A N 1
ATOM 2750 C CA . ARG A 1 354 ? 5.031 28.797 -1.187 1 74.5 354 ARG A CA 1
ATOM 2751 C C . ARG A 1 354 ? 3.775 28.5 -2.002 1 74.5 354 ARG A C 1
ATOM 2753 O O . ARG A 1 354 ? 3.291 27.359 -2.021 1 74.5 354 ARG A O 1
ATOM 2760 N N . LYS A 1 355 ? 3.227 29.438 -2.584 1 62.66 355 LYS A N 1
ATOM 2761 C CA . LYS A 1 355 ? 1.993 29.281 -3.352 1 62.66 355 LYS A CA 1
ATOM 2762 C C . LYS A 1 355 ? 2.293 29.016 -4.824 1 62.66 355 LYS A C 1
ATOM 2764 O O . LYS A 1 355 ? 1.45 28.484 -5.547 1 62.66 355 LYS A O 1
ATOM 2769 N N . GLY A 1 356 ? 3.551 29.297 -5.254 1 57.62 356 GLY A N 1
ATOM 2770 C CA . GLY A 1 356 ? 3.961 29.094 -6.633 1 57.62 356 GLY A CA 1
ATOM 2771 C C . GLY A 1 356 ? 5.453 28.891 -6.789 1 57.62 356 GLY A C 1
ATOM 2772 O O . GLY A 1 356 ? 6.207 29 -5.82 1 57.62 356 GLY A O 1
ATOM 2773 N N . GLU A 1 357 ? 5.855 28.359 -7.953 1 57.69 357 GLU A N 1
ATOM 2774 C CA . GLU A 1 357 ? 7.254 28.078 -8.25 1 57.69 357 GLU A CA 1
ATOM 2775 C C . GLU A 1 357 ? 8.102 29.344 -8.18 1 57.69 357 GLU A C 1
ATOM 2777 O O . GLU A 1 357 ? 9.305 29.281 -7.914 1 57.69 357 GLU A O 1
ATOM 2782 N N . SER A 1 358 ? 7.461 30.453 -8.312 1 53.25 358 SER A N 1
ATOM 2783 C CA . SER A 1 358 ? 8.211 31.688 -8.477 1 53.25 358 SER A CA 1
ATOM 2784 C C . SER A 1 358 ? 8.5 32.344 -7.125 1 53.25 358 SER A C 1
ATOM 2786 O O . SER A 1 358 ? 9.281 33.281 -7.039 1 53.25 358 SER A O 1
ATOM 2788 N N . GLU A 1 359 ? 7.836 32 -6.203 1 57.34 359 GLU A N 1
ATOM 2789 C CA . GLU A 1 359 ? 7.992 32.719 -4.941 1 57.34 359 GLU A CA 1
ATOM 2790 C C . GLU A 1 359 ? 9.367 32.469 -4.332 1 57.34 359 GLU A C 1
ATOM 2792 O O . GLU A 1 359 ? 9.945 31.391 -4.52 1 57.34 359 GLU A O 1
ATOM 2797 N N . ASN A 1 360 ? 9.875 33.594 -3.812 1 55.12 360 ASN A N 1
ATOM 2798 C CA . ASN A 1 360 ? 11.18 33.656 -3.152 1 55.12 360 ASN A CA 1
ATOM 2799 C C . ASN A 1 360 ? 11.305 32.594 -2.072 1 55.12 360 ASN A C 1
ATOM 2801 O O . ASN A 1 360 ? 10.477 32.531 -1.16 1 55.12 360 ASN A O 1
ATOM 2805 N N . THR A 1 361 ? 12.297 31.656 -2.264 1 58.16 361 THR A N 1
ATOM 2806 C CA . THR A 1 361 ? 12.586 30.5 -1.419 1 58.16 361 THR A CA 1
ATOM 2807 C C . THR A 1 361 ? 13.156 30.953 -0.073 1 58.16 361 THR A C 1
ATOM 2809 O O . THR A 1 361 ? 13.32 30.141 0.838 1 58.16 361 THR A O 1
ATOM 2812 N N . LEU A 1 362 ? 13.32 32.344 0.083 1 61.09 362 LEU A N 1
ATOM 2813 C CA . LEU A 1 362 ? 13.984 32.781 1.307 1 61.09 362 LEU A CA 1
ATOM 2814 C C . LEU A 1 362 ? 12.977 32.938 2.439 1 61.09 362 LEU A C 1
ATOM 2816 O O . LEU A 1 362 ? 13.336 32.875 3.615 1 61.09 362 LEU A O 1
ATOM 2820 N N . LYS A 1 363 ? 11.719 33.156 2.074 1 65 363 LYS A N 1
ATOM 2821 C CA . LYS A 1 363 ? 10.766 33.375 3.156 1 65 363 LYS A CA 1
ATOM 2822 C C . LYS A 1 363 ? 9.602 32.406 3.08 1 65 363 LYS A C 1
ATOM 2824 O O . LYS A 1 363 ? 8.602 32.562 3.785 1 65 363 LYS A O 1
ATOM 2829 N N . HIS A 1 364 ? 9.789 31.594 2.145 1 75.06 364 HIS A N 1
ATOM 2830 C CA . HIS A 1 364 ? 8.672 30.656 1.973 1 75.06 364 HIS A CA 1
ATOM 2831 C C . HIS A 1 364 ? 9.148 29.219 1.985 1 75.06 364 HIS A C 1
ATOM 2833 O O . HIS A 1 364 ? 10.281 28.922 1.589 1 75.06 364 HIS A O 1
ATOM 2839 N N . ILE A 1 365 ? 8.25 28.406 2.545 1 77.5 365 ILE A N 1
ATOM 2840 C CA . ILE A 1 365 ? 8.57 26.984 2.637 1 77.5 365 ILE A CA 1
ATOM 2841 C C . ILE A 1 365 ? 7.672 26.188 1.692 1 77.5 365 ILE A C 1
ATOM 2843 O O . ILE A 1 365 ? 6.59 26.641 1.323 1 77.5 365 ILE A O 1
ATOM 2847 N N . TYR A 1 366 ? 8.219 25.078 1.251 1 78.25 366 TYR A N 1
ATOM 2848 C CA . TYR A 1 366 ? 7.426 24.156 0.451 1 78.25 366 TYR A CA 1
ATOM 2849 C C . TYR A 1 366 ? 6.379 23.453 1.309 1 78.25 366 TYR A C 1
ATOM 2851 O O . TYR A 1 366 ? 6.648 23.094 2.457 1 78.25 366 TYR A O 1
ATOM 2859 N N . ASP A 1 367 ? 5.203 23.219 0.731 1 83.5 367 ASP A N 1
ATOM 2860 C CA . ASP A 1 367 ? 4.145 22.531 1.452 1 83.5 367 ASP A CA 1
ATOM 2861 C C . ASP A 1 367 ? 4.379 21.016 1.438 1 83.5 367 ASP A C 1
ATOM 2863 O O . ASP A 1 367 ? 3.617 20.266 0.816 1 83.5 367 ASP A O 1
ATOM 2867 N N . GLY A 1 368 ? 5.258 20.578 2.172 1 85.19 368 GLY A N 1
ATOM 2868 C CA . GLY A 1 368 ? 5.578 19.156 2.275 1 85.19 368 GLY A CA 1
ATOM 2869 C C . GLY A 1 368 ? 4.508 18.359 2.988 1 85.19 368 GLY A C 1
ATOM 2870 O O . GLY A 1 368 ? 4.262 17.203 2.646 1 85.19 368 GLY A O 1
ATOM 2871 N N . ASN A 1 369 ? 3.844 19.016 3.898 1 86.75 369 ASN A N 1
ATOM 2872 C CA . ASN A 1 369 ? 2.799 18.344 4.66 1 86.75 369 ASN A CA 1
ATOM 2873 C C . ASN A 1 369 ? 1.653 17.891 3.762 1 86.75 369 ASN A C 1
ATOM 2875 O O . ASN A 1 369 ? 1.169 16.766 3.887 1 86.75 369 ASN A O 1
ATOM 2879 N N . LYS A 1 370 ? 1.284 18.781 2.953 1 89.81 370 LYS A N 1
ATOM 2880 C CA . LYS A 1 370 ? 0.203 18.438 2.033 1 89.81 370 LYS A CA 1
ATOM 2881 C C . LYS A 1 370 ? 0.593 17.266 1.142 1 89.81 370 LYS A C 1
ATOM 2883 O O . LYS A 1 370 ? -0.187 16.328 0.967 1 89.81 370 LYS A O 1
ATOM 2888 N N . LEU A 1 371 ? 1.729 17.344 0.593 1 87.56 371 LEU A N 1
ATOM 2889 C CA . LEU A 1 371 ? 2.221 16.266 -0.257 1 87.56 371 LEU A CA 1
ATOM 2890 C C . LEU A 1 371 ? 2.25 14.945 0.503 1 87.56 371 LEU A C 1
ATOM 2892 O O . LEU A 1 371 ? 1.826 13.914 -0.022 1 87.56 371 LEU A O 1
ATOM 2896 N N . THR A 1 372 ? 2.715 14.984 1.647 1 88.62 372 THR A N 1
ATOM 2897 C CA . THR A 1 372 ? 2.812 13.789 2.48 1 88.62 372 THR A CA 1
ATOM 2898 C C . THR A 1 372 ? 1.429 13.219 2.766 1 88.62 372 THR A C 1
ATOM 2900 O O . THR A 1 372 ? 1.224 12.008 2.674 1 88.62 372 THR A O 1
ATOM 2903 N N . LEU A 1 373 ? 0.531 14.062 3.078 1 91.06 373 LEU A N 1
ATOM 2904 C CA . LEU A 1 373 ? -0.824 13.609 3.371 1 91.06 373 LEU A CA 1
ATOM 2905 C C . LEU A 1 373 ? -1.48 13.016 2.127 1 91.06 373 LEU A C 1
ATOM 2907 O O . LEU A 1 373 ? -2.133 11.977 2.201 1 91.06 373 LEU A O 1
ATOM 2911 N N . ILE A 1 374 ? -1.312 13.688 1.039 1 91.38 374 ILE A N 1
ATOM 2912 C CA . ILE A 1 374 ? -1.869 13.188 -0.215 1 91.38 374 ILE A CA 1
ATOM 2913 C C . ILE A 1 374 ? -1.294 11.812 -0.526 1 91.38 374 ILE A C 1
ATOM 2915 O O . ILE A 1 374 ? -2.029 10.898 -0.907 1 91.38 374 ILE A O 1
ATOM 2919 N N . THR A 1 375 ? -0.033 11.695 -0.366 1 87.25 375 THR A N 1
ATOM 2920 C CA . THR A 1 375 ? 0.645 10.43 -0.631 1 87.25 375 THR A CA 1
ATOM 2921 C C . THR A 1 375 ? 0.137 9.336 0.306 1 87.25 375 THR A C 1
ATOM 2923 O O . THR A 1 375 ? -0.152 8.219 -0.132 1 87.25 375 THR A O 1
ATOM 2926 N N . LEU A 1 376 ? 0.025 9.625 1.566 1 87.81 376 LEU A N 1
ATOM 2927 C CA . LEU A 1 376 ? -0.486 8.68 2.555 1 87.81 376 LEU A CA 1
ATOM 2928 C C . LEU A 1 376 ? -1.887 8.211 2.18 1 87.81 376 LEU A C 1
ATOM 2930 O O . LEU A 1 376 ? -2.16 7.004 2.174 1 87.81 376 LEU A O 1
ATOM 2934 N N . LEU A 1 377 ? -2.723 9.133 1.851 1 89.38 377 LEU A N 1
ATOM 2935 C CA . LEU A 1 377 ? -4.117 8.82 1.553 1 89.38 377 LEU A CA 1
ATOM 2936 C C . LEU A 1 377 ? -4.23 8.008 0.265 1 89.38 377 LEU A C 1
ATOM 2938 O O . LEU A 1 377 ? -5.062 7.102 0.168 1 89.38 377 LEU A O 1
ATOM 2942 N N . LYS A 1 378 ? -3.428 8.32 -0.676 1 85 378 LYS A N 1
ATOM 2943 C CA . LYS A 1 378 ? -3.389 7.531 -1.906 1 85 378 LYS A CA 1
ATOM 2944 C C . LYS A 1 378 ? -3.014 6.082 -1.621 1 85 378 LYS A C 1
ATOM 2946 O O . LYS A 1 378 ? -3.629 5.16 -2.158 1 85 378 LYS A O 1
ATOM 2951 N N . GLN A 1 379 ? -2.074 5.918 -0.805 1 79.12 379 GLN A N 1
ATOM 2952 C CA . GLN A 1 379 ? -1.612 4.578 -0.454 1 79.12 379 GLN A CA 1
ATOM 2953 C C . GLN A 1 379 ? -2.703 3.791 0.265 1 79.12 379 GLN A C 1
ATOM 2955 O O . GLN A 1 379 ? -2.746 2.562 0.182 1 79.12 379 GLN A O 1
ATOM 2960 N N . LYS A 1 380 ? -3.52 4.48 0.936 1 80.62 380 LYS A N 1
ATOM 2961 C CA . LYS A 1 380 ? -4.605 3.83 1.663 1 80.62 380 LYS A CA 1
ATOM 2962 C C . LYS A 1 380 ? -5.887 3.814 0.835 1 80.62 380 LYS A C 1
ATOM 2964 O O . LYS A 1 380 ? -6.961 3.49 1.35 1 80.62 380 LYS A O 1
ATOM 2969 N N . ASP A 1 381 ? -5.805 4.23 -0.443 1 78.5 381 ASP A N 1
ATOM 2970 C CA . ASP A 1 381 ? -6.859 4.16 -1.45 1 78.5 381 ASP A CA 1
ATOM 2971 C C . ASP A 1 381 ? -7.977 5.156 -1.144 1 78.5 381 ASP A C 1
ATOM 2973 O O . ASP A 1 381 ? -9.156 4.844 -1.312 1 78.5 381 ASP A O 1
ATOM 2977 N N . PHE A 1 382 ? -7.617 6.234 -0.581 1 87 382 PHE A N 1
ATOM 2978 C CA . PHE A 1 382 ? -8.547 7.348 -0.433 1 87 382 PHE A CA 1
ATOM 2979 C C . PHE A 1 382 ? -8.297 8.414 -1.495 1 87 382 PHE A C 1
ATOM 2981 O O . PHE A 1 382 ? -7.141 8.719 -1.81 1 87 382 PHE A O 1
ATOM 2988 N N . ASP A 1 383 ? -9.328 8.828 -1.995 1 86.19 383 ASP A N 1
ATOM 2989 C CA . ASP A 1 383 ? -9.219 9.93 -2.949 1 86.19 383 ASP A CA 1
ATOM 2990 C C . ASP A 1 383 ? -9.078 11.273 -2.23 1 86.19 383 ASP A C 1
ATOM 2992 O O . ASP A 1 383 ? -9.664 11.477 -1.165 1 86.19 383 ASP A O 1
ATOM 2996 N N . THR A 1 384 ? -8.227 12.086 -2.799 1 90.62 384 THR A N 1
ATOM 2997 C CA . THR A 1 384 ? -7.992 13.383 -2.17 1 90.62 384 THR A CA 1
ATOM 2998 C C . THR A 1 384 ? -8.352 14.516 -3.125 1 90.62 384 THR A C 1
ATOM 3000 O O . THR A 1 384 ? -8.281 14.359 -4.344 1 90.62 384 THR A O 1
ATOM 3003 N N . LEU A 1 385 ? -8.812 15.516 -2.57 1 83.19 385 LEU A N 1
ATOM 3004 C CA . LEU A 1 385 ? -9.008 16.781 -3.26 1 83.19 385 LEU A CA 1
ATOM 3005 C C . LEU A 1 385 ? -8.125 17.875 -2.652 1 83.19 385 LEU A C 1
ATOM 3007 O O . LEU A 1 385 ? -8.156 18.094 -1.441 1 83.19 385 LEU A O 1
ATOM 3011 N N . ASP A 1 386 ? -7.215 18.453 -3.451 1 82.88 386 ASP A N 1
ATOM 3012 C CA . ASP A 1 386 ? -6.336 19.531 -2.988 1 82.88 386 ASP A CA 1
ATOM 3013 C C . ASP A 1 386 ? -7.059 20.875 -3.004 1 82.88 386 ASP A C 1
ATOM 3015 O O . ASP A 1 386 ? -7.309 21.438 -4.07 1 82.88 386 ASP A O 1
ATOM 3019 N N . PHE A 1 387 ? -7.289 21.391 -1.827 1 74.75 387 PHE A N 1
ATOM 3020 C CA . PHE A 1 387 ? -8.016 22.641 -1.689 1 74.75 387 PHE A CA 1
ATOM 3021 C C . PHE A 1 387 ? -7.059 23.828 -1.689 1 74.75 387 PHE A C 1
ATOM 3023 O O . PHE A 1 387 ? -7.469 24.969 -1.452 1 74.75 387 PHE A O 1
ATOM 3030 N N . GLY A 1 388 ? -5.812 23.484 -1.864 1 73.75 388 GLY A N 1
ATOM 3031 C CA . GLY A 1 388 ? -4.82 24.547 -2.008 1 73.75 388 GLY A CA 1
ATOM 3032 C C . GLY A 1 388 ? -4.34 25.094 -0.678 1 73.75 388 GLY A C 1
ATOM 3033 O O . GLY A 1 388 ? -4.203 24.344 0.295 1 73.75 388 GLY A O 1
ATOM 3034 N N . ILE A 1 389 ? -3.82 26.406 -0.699 1 71.75 389 ILE A N 1
ATOM 3035 C CA . ILE A 1 389 ? -3.203 27.062 0.448 1 71.75 389 ILE A CA 1
ATOM 3036 C C . ILE A 1 389 ? -3.979 28.328 0.792 1 71.75 389 ILE A C 1
ATOM 3038 O O . ILE A 1 389 ? -4.355 29.094 -0.098 1 71.75 389 ILE A O 1
ATOM 3042 N N . VAL A 1 390 ? -4.258 28.469 2.096 1 63.44 390 VAL A N 1
ATOM 3043 C CA . VAL A 1 390 ? -4.887 29.688 2.586 1 63.44 390 VAL A CA 1
ATOM 3044 C C . VAL A 1 390 ? -4.016 30.312 3.67 1 63.44 390 VAL A C 1
ATOM 3046 O O . VAL A 1 390 ? -3.373 29.609 4.449 1 63.44 390 VAL A O 1
ATOM 3049 N N . ASP A 1 391 ? -3.807 31.672 3.631 1 61 391 ASP A N 1
ATOM 3050 C CA . ASP A 1 391 ? -3.047 32.375 4.664 1 61 391 ASP A CA 1
ATOM 3051 C C . ASP A 1 391 ? -3.736 32.25 6.023 1 61 391 ASP A C 1
ATOM 3053 O O . ASP A 1 391 ? -4.965 32.25 6.102 1 61 391 ASP A O 1
ATOM 3057 N N . ALA A 1 392 ? -2.883 31.797 6.945 1 56.22 392 ALA A N 1
ATOM 3058 C CA . ALA A 1 392 ? -3.412 31.688 8.305 1 56.22 392 ALA A CA 1
ATOM 3059 C C . ALA A 1 392 ? -3.852 33.031 8.836 1 56.22 392 ALA A C 1
ATOM 3061 O O . ALA A 1 392 ? -3.221 34.062 8.555 1 56.22 392 ALA A O 1
ATOM 3062 N N . GLU A 1 393 ? -5.027 33.25 9.172 1 43.88 393 GLU A N 1
ATOM 3063 C CA . GLU A 1 393 ? -5.41 34.5 9.852 1 43.88 393 GLU A CA 1
ATOM 3064 C C . GLU A 1 393 ? -4.891 34.5 11.281 1 43.88 393 GLU A C 1
ATOM 3066 O O . GLU A 1 393 ? -4.711 33.469 11.898 1 43.88 393 GLU A O 1
ATOM 3071 N N . VAL A 1 394 ? -4.172 35.594 11.672 1 40.81 394 VAL A N 1
ATOM 3072 C CA . VAL A 1 394 ? -3.572 35.938 12.961 1 40.81 394 VAL A CA 1
ATOM 3073 C C . VAL A 1 394 ? -4.371 35.25 14.086 1 40.81 394 VAL A C 1
ATOM 3075 O O . VAL A 1 394 ? -3.799 34.781 15.062 1 40.81 394 VAL A O 1
ATOM 3078 N N . ASN A 1 395 ? -5.613 35.469 14.023 1 34.47 395 ASN A N 1
ATOM 3079 C CA . ASN A 1 395 ? -6.344 35.125 15.234 1 34.47 395 ASN A CA 1
ATOM 3080 C C . ASN A 1 395 ? -6.613 33.625 15.328 1 34.47 395 ASN A C 1
ATOM 3082 O O . ASN A 1 395 ? -7.391 33.188 16.172 1 34.47 395 ASN A O 1
ATOM 3086 N N . MET A 1 396 ? -6.285 33.031 14.289 1 36.59 396 MET A N 1
ATOM 3087 C CA . MET A 1 396 ? -6.531 31.609 14.461 1 36.59 396 MET A CA 1
ATOM 3088 C C . MET A 1 396 ? -5.488 30.969 15.383 1 36.59 396 MET A C 1
ATOM 3090 O O . MET A 1 396 ? -4.289 31.188 15.203 1 36.59 396 MET A O 1
ATOM 3094 N N . LYS A 1 397 ? -5.801 30.859 16.547 1 32 397 LYS A N 1
ATOM 3095 C CA . LYS A 1 397 ? -4.867 30.188 17.438 1 32 397 LYS A CA 1
ATOM 3096 C C . LYS A 1 397 ? -4.273 28.953 16.781 1 32 397 LYS A C 1
ATOM 3098 O O . LYS A 1 397 ? -5.008 28.094 16.281 1 32 397 LYS A O 1
ATOM 3103 N N . PRO A 1 398 ? -3.188 29.219 16.125 1 37.09 398 PRO A N 1
ATOM 3104 C CA . PRO A 1 398 ? -2.525 27.984 15.68 1 37.09 398 PRO A CA 1
ATOM 3105 C C . PRO A 1 398 ? -2.791 26.812 16.609 1 37.09 398 PRO A C 1
ATOM 3107 O O . PRO A 1 398 ? -2.719 26.953 17.844 1 37.09 398 PRO A O 1
ATOM 3110 N N . GLY A 1 399 ? -3.754 26.234 16.547 1 35.38 399 GLY A N 1
ATOM 3111 C CA . GLY A 1 399 ? -4.09 25.156 17.469 1 35.38 399 GLY A CA 1
ATOM 3112 C C . GLY A 1 399 ? -2.936 24.203 17.703 1 35.38 399 GLY A C 1
ATOM 3113 O O . GLY A 1 399 ? -2.316 23.719 16.766 1 35.38 399 GLY A O 1
ATOM 3114 N N . LYS A 1 400 ? -1.959 24.547 18.672 1 42.75 400 LYS A N 1
ATOM 3115 C CA . LYS A 1 400 ? -1.155 23.516 19.312 1 42.75 400 LYS A CA 1
ATOM 3116 C C . LYS A 1 400 ? -1.727 22.125 19.047 1 42.75 400 LYS A C 1
ATOM 3118 O O . LYS A 1 400 ? -1.018 21.125 19.156 1 42.75 400 LYS A O 1
ATOM 3123 N N . SER A 1 401 ? -3.088 22.047 18.812 1 56.28 401 SER A N 1
ATOM 3124 C CA . SER A 1 401 ? -3.756 20.781 19.109 1 56.28 401 SER A CA 1
ATOM 3125 C C . SER A 1 401 ? -4.574 20.281 17.922 1 56.28 401 SER A C 1
ATOM 3127 O O . SER A 1 401 ? -4.996 21.078 17.078 1 56.28 401 SER A O 1
ATOM 3129 N N . THR A 1 402 ? -4.258 19.203 17.438 1 64.38 402 THR A N 1
ATOM 3130 C CA . THR A 1 402 ? -5.188 18.484 16.578 1 64.38 402 THR A CA 1
ATOM 3131 C C . THR A 1 402 ? -6.629 18.719 17 1 64.38 402 THR A C 1
ATOM 3133 O O . THR A 1 402 ? -6.945 18.641 18.188 1 64.38 402 THR A O 1
ATOM 3136 N N . THR A 1 403 ? -7.422 19.391 16.172 1 66.31 403 THR A N 1
ATOM 3137 C CA . THR A 1 403 ? -8.82 19.672 16.469 1 66.31 403 THR A CA 1
ATOM 3138 C C . THR A 1 403 ? -9.734 18.906 15.516 1 66.31 403 THR A C 1
ATOM 3140 O O . THR A 1 403 ? -9.453 18.797 14.32 1 66.31 403 THR A O 1
ATOM 3143 N N . TYR A 1 404 ? -10.789 18.25 16.172 1 72.44 404 TYR A N 1
ATOM 3144 C CA . TYR A 1 404 ? -11.797 17.516 15.398 1 72.44 404 TYR A CA 1
ATOM 3145 C C . TYR A 1 404 ? -13.164 18.172 15.523 1 72.44 404 TYR A C 1
ATOM 3147 O O . TYR A 1 404 ? -13.539 18.641 16.609 1 72.44 404 TYR A O 1
ATOM 3155 N N . GLY A 1 405 ? -13.805 18.297 14.422 1 63.91 405 GLY A N 1
ATOM 3156 C CA . GLY A 1 405 ? -15.172 18.797 14.43 1 63.91 405 GLY A CA 1
ATOM 3157 C C . GLY A 1 405 ? -16.031 18.234 13.32 1 63.91 405 GLY A C 1
ATOM 3158 O O . GLY A 1 405 ? -15.523 17.594 12.398 1 63.91 405 GLY A O 1
ATOM 3159 N N . THR A 1 406 ? -17.328 18.109 13.594 1 64.81 406 THR A N 1
ATOM 3160 C CA . THR A 1 406 ? -18.281 17.656 12.578 1 64.81 406 THR A CA 1
ATOM 3161 C C . THR A 1 406 ? -19.234 18.781 12.188 1 64.81 406 THR A C 1
ATOM 3163 O O . THR A 1 406 ? -19.406 19.734 12.938 1 64.81 406 THR A O 1
ATOM 3166 N N . CYS A 1 407 ? -19.641 18.734 11.039 1 57.28 407 CYS A N 1
ATOM 3167 C CA . CYS A 1 407 ? -20.672 19.656 10.609 1 57.28 407 CYS A CA 1
ATOM 3168 C C . CYS A 1 407 ? -21.625 19 9.617 1 57.28 407 CYS A C 1
ATOM 3170 O O . CYS A 1 407 ? -21.312 17.938 9.07 1 57.28 407 CYS A O 1
ATOM 3172 N N . MET A 1 408 ? -22.844 19.344 9.641 1 56.91 408 MET A N 1
ATOM 3173 C CA . MET A 1 408 ? -23.812 18.828 8.688 1 56.91 408 MET A CA 1
ATOM 3174 C C . MET A 1 408 ? -23.828 19.656 7.41 1 56.91 408 MET A C 1
ATOM 3176 O O . MET A 1 408 ? -23.953 20.875 7.461 1 56.91 408 MET A O 1
ATOM 3180 N N . LEU A 1 409 ? -23.5 18.984 6.301 1 53.19 409 LEU A N 1
ATOM 3181 C CA . LEU A 1 409 ? -23.5 19.625 4.992 1 53.19 409 LEU A CA 1
ATOM 3182 C C . LEU A 1 409 ? -24.391 18.875 4.016 1 53.19 409 LEU A C 1
ATOM 3184 O O . LEU A 1 409 ? -24.172 17.688 3.748 1 53.19 409 LEU A O 1
ATOM 3188 N N . GLY A 1 410 ? -25.391 19.438 3.463 1 46.69 410 GLY A N 1
ATOM 3189 C CA . GLY A 1 410 ? -26.266 18.734 2.535 1 46.69 410 GLY A CA 1
ATOM 3190 C C . GLY A 1 410 ? -26.922 17.516 3.15 1 46.69 410 GLY A C 1
ATOM 3191 O O . GLY A 1 410 ? -27 16.453 2.518 1 46.69 410 GLY A O 1
ATOM 3192 N N . GLY A 1 411 ? -27.234 17.625 4.453 1 50.41 411 GLY A N 1
ATOM 3193 C CA . GLY A 1 411 ? -27.859 16.484 5.117 1 50.41 411 GLY A CA 1
ATOM 3194 C C . GLY A 1 411 ? -26.891 15.375 5.438 1 50.41 411 GLY A C 1
ATOM 3195 O O . GLY A 1 411 ? -27.281 14.312 5.934 1 50.41 411 GLY A O 1
ATOM 3196 N N . LYS A 1 412 ? -25.703 15.773 4.988 1 63.09 412 LYS A N 1
ATOM 3197 C CA . LYS A 1 412 ? -24.719 14.75 5.301 1 63.09 412 LYS A CA 1
ATOM 3198 C C . LYS A 1 412 ? -23.719 15.242 6.355 1 63.09 412 LYS A C 1
ATOM 3200 O O . LYS A 1 412 ? -23.328 16.406 6.344 1 63.09 412 LYS A O 1
ATOM 3205 N N . GLN A 1 413 ? -23.422 14.438 7.199 1 66.75 413 GLN A N 1
ATOM 3206 C CA . GLN A 1 413 ? -22.438 14.742 8.219 1 66.75 413 GLN A CA 1
ATOM 3207 C C . GLN A 1 413 ? -21.031 14.758 7.633 1 66.75 413 GLN A C 1
ATOM 3209 O O . GLN A 1 413 ? -20.641 13.828 6.922 1 66.75 413 GLN A O 1
ATOM 3214 N N . LYS A 1 414 ? -20.375 15.93 7.77 1 69 414 LYS A N 1
ATOM 3215 C CA . LYS A 1 414 ? -18.984 16.047 7.348 1 69 414 LYS A CA 1
ATOM 3216 C C . LYS A 1 414 ? -18.047 16.109 8.555 1 69 414 LYS A C 1
ATOM 3218 O O . LYS A 1 414 ? -18.406 16.656 9.594 1 69 414 LYS A O 1
ATOM 3223 N N . HIS A 1 415 ? -16.875 15.602 8.398 1 74.81 415 HIS A N 1
ATOM 3224 C CA . HIS A 1 415 ? -15.883 15.562 9.461 1 74.81 415 HIS A CA 1
ATOM 3225 C C . HIS A 1 415 ? -14.688 16.453 9.133 1 74.81 415 HIS A C 1
ATOM 3227 O O . HIS A 1 415 ? -14.211 16.453 7.996 1 74.81 415 HIS A O 1
ATOM 3233 N N . ILE A 1 416 ? -14.305 17.266 10.086 1 73.31 416 ILE A N 1
ATOM 3234 C CA . ILE A 1 416 ? -13.188 18.188 9.914 1 73.31 416 ILE A CA 1
ATOM 3235 C C . ILE A 1 416 ? -12.094 17.875 10.938 1 73.31 416 ILE A C 1
ATOM 3237 O O . ILE A 1 416 ? -12.375 17.797 12.141 1 73.31 416 ILE A O 1
ATOM 3241 N N . LEU A 1 417 ? -10.898 17.672 10.383 1 79.69 417 LEU A N 1
ATOM 3242 C CA . LEU A 1 417 ? -9.742 17.406 11.227 1 79.69 417 LEU A CA 1
ATOM 3243 C C . LEU A 1 417 ? -8.633 18.406 10.961 1 79.69 417 LEU A C 1
ATOM 3245 O O . LEU A 1 417 ? -8.195 18.562 9.82 1 79.69 417 LEU A O 1
ATOM 3249 N N . TYR A 1 418 ? -8.305 19.172 12.008 1 75.88 418 TYR A N 1
ATOM 3250 C CA . TYR A 1 418 ? -7.172 20.094 11.953 1 75.88 418 TYR A CA 1
ATOM 3251 C C . TYR A 1 418 ? -5.91 19.438 12.508 1 75.88 418 TYR A C 1
ATOM 3253 O O . TYR A 1 418 ? -5.898 18.969 13.648 1 75.88 418 TYR A O 1
ATOM 3261 N N . LEU A 1 419 ? -4.969 19.312 11.609 1 80.06 419 LEU A N 1
ATOM 3262 C CA . LEU A 1 419 ? -3.686 18.766 12.031 1 80.06 419 LEU A CA 1
ATOM 3263 C C . LEU A 1 419 ? -2.623 19.859 12.109 1 80.06 419 LEU A C 1
ATOM 3265 O O . LEU A 1 419 ? -2.623 20.781 11.297 1 80.06 419 LEU A O 1
ATOM 3269 N N . SER A 1 420 ? -1.74 19.672 13.039 1 75.5 420 SER A N 1
ATOM 3270 C CA . SER A 1 420 ? -0.641 20.609 13.18 1 75.5 420 SER A CA 1
ATOM 3271 C C . SER A 1 420 ? 0.235 20.641 11.93 1 75.5 420 SER A C 1
ATOM 3273 O O . SER A 1 420 ? 0.408 19.609 11.266 1 75.5 420 SER A O 1
ATOM 3275 N N . GLY A 1 421 ? 0.797 21.781 11.609 1 72.75 421 GLY A N 1
ATOM 3276 C CA . GLY A 1 421 ? 1.627 21.953 10.43 1 72.75 421 GLY A CA 1
ATOM 3277 C C . GLY A 1 421 ? 3.07 21.531 10.648 1 72.75 421 GLY A C 1
ATOM 3278 O O . GLY A 1 421 ? 3.902 21.672 9.75 1 72.75 421 GLY A O 1
ATOM 3279 N N . ASN A 1 422 ? 3.369 21.109 11.82 1 72.62 422 ASN A N 1
ATOM 3280 C CA . ASN A 1 422 ? 4.727 20.641 12.078 1 72.62 422 ASN A CA 1
ATOM 3281 C C . ASN A 1 422 ? 5.031 19.359 11.305 1 72.62 422 ASN A C 1
ATOM 3283 O O . ASN A 1 422 ? 4.316 18.359 11.453 1 72.62 422 ASN A O 1
ATOM 3287 N N . SER A 1 423 ? 6.094 19.359 10.516 1 74.25 423 SER A N 1
ATOM 3288 C CA . SER A 1 423 ? 6.449 18.25 9.633 1 74.25 423 SER A CA 1
ATOM 3289 C C . SER A 1 423 ? 6.703 16.984 10.43 1 74.25 423 SER A C 1
ATOM 3291 O O . SER A 1 423 ? 6.441 15.875 9.945 1 74.25 423 SER A O 1
ATOM 3293 N N . ALA A 1 424 ? 7.191 17.125 11.586 1 67.75 424 ALA A N 1
ATOM 3294 C CA . ALA A 1 424 ? 7.52 15.961 12.398 1 67.75 424 ALA A CA 1
ATOM 3295 C C . ALA A 1 424 ? 6.262 15.32 12.977 1 67.75 424 ALA A C 1
ATOM 3297 O O . ALA A 1 424 ? 6.266 14.141 13.344 1 67.75 424 ALA A O 1
ATOM 3298 N N . THR A 1 425 ? 5.184 16.078 13.055 1 74.88 425 THR A N 1
ATOM 3299 C CA . THR A 1 425 ? 4.004 15.609 13.773 1 74.88 425 THR A CA 1
ATOM 3300 C C . THR A 1 425 ? 2.891 15.227 12.805 1 74.88 425 THR A C 1
ATOM 3302 O O . THR A 1 425 ? 1.968 14.492 13.172 1 74.88 425 THR A O 1
ATOM 3305 N N . ILE A 1 426 ? 2.986 15.734 11.664 1 82.06 426 ILE A N 1
ATOM 3306 C CA . ILE A 1 426 ? 1.884 15.57 10.719 1 82.06 426 ILE A CA 1
ATOM 3307 C C . ILE A 1 426 ? 1.628 14.078 10.484 1 82.06 426 ILE A C 1
ATOM 3309 O O . ILE A 1 426 ? 0.479 13.633 10.5 1 82.06 426 ILE A O 1
ATOM 3313 N N . LEU A 1 427 ? 2.631 13.305 10.336 1 82.56 427 LEU A N 1
ATOM 3314 C CA . LEU A 1 427 ? 2.473 11.883 10.086 1 82.56 427 LEU A CA 1
ATOM 3315 C C . LEU A 1 427 ? 1.962 11.164 11.336 1 82.56 427 LEU A C 1
ATOM 3317 O O . LEU A 1 427 ? 1.154 10.234 11.234 1 82.56 427 LEU A O 1
ATOM 3321 N N . ILE A 1 428 ? 2.455 11.609 12.438 1 80.94 428 ILE A N 1
ATOM 3322 C CA . ILE A 1 428 ? 2.02 11 13.688 1 80.94 428 ILE A CA 1
ATOM 3323 C C . ILE A 1 428 ? 0.523 11.234 13.883 1 80.94 428 ILE A C 1
ATOM 3325 O O . ILE A 1 428 ? -0.233 10.289 14.133 1 80.94 428 ILE A O 1
ATOM 3329 N N . THR A 1 429 ? 0.075 12.445 13.75 1 82.19 429 THR A N 1
ATOM 3330 C CA . THR A 1 429 ? -1.326 12.781 13.977 1 82.19 429 THR A CA 1
ATOM 3331 C C . THR A 1 429 ? -2.213 12.18 12.891 1 82.19 429 THR A C 1
ATOM 3333 O O . THR A 1 429 ? -3.361 11.812 13.156 1 82.19 429 THR A O 1
ATOM 3336 N N . ALA A 1 430 ? -1.681 12.055 11.695 1 85.62 430 ALA A N 1
ATOM 3337 C CA . ALA A 1 430 ? -2.438 11.391 10.641 1 85.62 430 ALA A CA 1
ATOM 3338 C C . ALA A 1 430 ? -2.727 9.938 11 1 85.62 430 ALA A C 1
ATOM 3340 O O . ALA A 1 430 ? -3.848 9.461 10.82 1 85.62 430 ALA A O 1
ATOM 3341 N N . HIS A 1 431 ? -1.763 9.273 11.516 1 81.06 431 HIS A N 1
ATOM 3342 C CA . HIS A 1 431 ? -1.928 7.875 11.891 1 81.06 431 HIS A CA 1
ATOM 3343 C C . HIS A 1 431 ? -2.848 7.734 13.102 1 81.06 431 HIS A C 1
ATOM 3345 O O . HIS A 1 431 ? -3.602 6.766 13.203 1 81.06 431 HIS A O 1
ATOM 3351 N N . LEU A 1 432 ? -2.75 8.711 13.953 1 76.88 432 LEU A N 1
ATOM 3352 C CA . LEU A 1 432 ? -3.469 8.586 15.219 1 76.88 432 LEU A CA 1
ATOM 3353 C C . LEU A 1 432 ? -4.922 9.016 15.062 1 76.88 432 LEU A C 1
ATOM 3355 O O . LEU A 1 432 ? -5.805 8.492 15.742 1 76.88 432 LEU A O 1
ATOM 3359 N N . PHE A 1 433 ? -5.168 9.938 14.18 1 80.88 433 PHE A N 1
ATOM 3360 C CA . PHE A 1 433 ? -6.5 10.531 14.18 1 80.88 433 PHE A CA 1
ATOM 3361 C C . PHE A 1 433 ? -7.137 10.43 12.805 1 80.88 433 PHE A C 1
ATOM 3363 O O . PHE A 1 433 ? -8.289 10.016 12.672 1 80.88 433 PHE A O 1
ATOM 3370 N N . LEU A 1 434 ? -6.406 10.797 11.781 1 85.25 434 LEU A N 1
ATOM 3371 C CA . LEU A 1 434 ? -6.973 10.867 10.438 1 85.25 434 LEU A CA 1
ATOM 3372 C C . LEU A 1 434 ? -7.348 9.477 9.938 1 85.25 434 LEU A C 1
ATOM 3374 O O . LEU A 1 434 ? -8.484 9.25 9.523 1 85.25 434 LEU A O 1
ATOM 3378 N N . LEU A 1 435 ? -6.422 8.555 9.984 1 83.44 435 LEU A N 1
ATOM 3379 C CA . LEU A 1 435 ? -6.645 7.23 9.422 1 83.44 435 LEU A CA 1
ATOM 3380 C C . LEU A 1 435 ? -7.738 6.492 10.18 1 83.44 435 LEU A C 1
ATOM 3382 O O . LEU A 1 435 ? -8.648 5.922 9.578 1 83.44 435 LEU A O 1
ATOM 3386 N N . PRO A 1 436 ? -7.703 6.52 11.5 1 77.25 436 PRO A N 1
ATOM 3387 C CA . PRO A 1 436 ? -8.797 5.859 12.211 1 77.25 436 PRO A CA 1
ATOM 3388 C C . PRO A 1 436 ? -10.164 6.461 11.883 1 77.25 436 PRO A C 1
ATOM 3390 O O . PRO A 1 436 ? -11.156 5.734 11.789 1 77.25 436 PRO A O 1
ATOM 3393 N N . LEU A 1 437 ? -10.211 7.723 11.773 1 79.38 437 LEU A N 1
ATOM 3394 C CA . LEU A 1 437 ? -11.453 8.383 11.406 1 79.38 437 LEU A CA 1
ATOM 3395 C C . LEU A 1 437 ? -11.953 7.895 10.047 1 79.38 437 LEU A C 1
ATOM 3397 O O . LEU A 1 437 ? -13.117 7.512 9.906 1 79.38 437 LEU A O 1
ATOM 3401 N N . LEU A 1 438 ? -11.109 7.898 9.078 1 84.69 438 LEU A N 1
ATOM 3402 C CA . LEU A 1 438 ? -11.461 7.492 7.723 1 84.69 438 LEU A CA 1
ATOM 3403 C C . LEU A 1 438 ? -11.844 6.016 7.676 1 84.69 438 LEU A C 1
ATOM 3405 O O . LEU A 1 438 ? -12.789 5.633 6.984 1 84.69 438 LEU A O 1
ATOM 3409 N N . ASN A 1 439 ? -11.094 5.203 8.359 1 80.12 439 ASN A N 1
ATOM 3410 C CA . ASN A 1 439 ? -11.398 3.775 8.406 1 80.12 439 ASN A CA 1
ATOM 3411 C C . ASN A 1 439 ? -12.781 3.52 8.984 1 80.12 439 ASN A C 1
ATOM 3413 O O . ASN A 1 439 ? -13.539 2.703 8.453 1 80.12 439 ASN A O 1
ATOM 3417 N N . LYS A 1 440 ? -13.055 4.191 10.023 1 77.62 440 LYS A N 1
ATOM 3418 C CA . LYS A 1 440 ? -14.359 4.016 10.648 1 77.62 440 LYS A CA 1
ATOM 3419 C C . LYS A 1 440 ? -15.477 4.457 9.711 1 77.62 440 LYS A C 1
ATOM 3421 O O . LYS A 1 440 ? -16.5 3.783 9.594 1 77.62 440 LYS A O 1
ATOM 3426 N N . MET A 1 441 ? -15.266 5.512 9.086 1 79.38 441 MET A N 1
ATOM 3427 C CA . MET A 1 441 ? -16.25 6.027 8.141 1 79.38 441 MET A CA 1
ATOM 3428 C C . MET A 1 441 ? -16.453 5.066 6.973 1 79.38 441 MET A C 1
ATOM 3430 O O . MET A 1 441 ? -17.516 5.02 6.367 1 79.38 441 MET A O 1
ATOM 3434 N N . HIS A 1 442 ? -15.445 4.367 6.668 1 81.12 442 HIS A N 1
ATOM 3435 C CA . HIS A 1 442 ? -15.461 3.447 5.535 1 81.12 442 HIS A CA 1
ATOM 3436 C C . HIS A 1 442 ? -15.75 2.021 5.992 1 81.12 442 HIS A C 1
ATOM 3438 O O . HIS A 1 442 ? -15.477 1.064 5.266 1 81.12 442 HIS A O 1
ATOM 3444 N N . TYR A 1 443 ? -16.219 1.88 7.176 1 77 443 TYR A N 1
ATOM 3445 C CA . TYR A 1 443 ? -16.641 0.61 7.758 1 77 443 TYR A CA 1
ATOM 3446 C C . TYR A 1 443 ? -15.469 -0.363 7.848 1 77 443 TYR A C 1
ATOM 3448 O O . TYR A 1 443 ? -15.641 -1.571 7.676 1 77 443 TYR A O 1
ATOM 3456 N N . ASN A 1 444 ? -14.359 0.24 7.871 1 75.31 444 ASN A N 1
ATOM 3457 C CA . ASN A 1 444 ? -13.156 -0.552 8.117 1 75.31 444 ASN A CA 1
ATOM 3458 C C . ASN A 1 444 ? -12.789 -0.565 9.594 1 75.31 444 ASN A C 1
ATOM 3460 O O . ASN A 1 444 ? -12.336 0.445 10.141 1 75.31 444 ASN A O 1
ATOM 3464 N N . ASP A 1 445 ? -12.961 -1.654 10.164 1 64.69 445 ASP A N 1
ATOM 3465 C CA . ASP A 1 445 ? -12.734 -1.757 11.602 1 64.69 445 ASP A CA 1
ATOM 3466 C C . ASP A 1 445 ? -11.305 -2.199 11.898 1 64.69 445 ASP A C 1
ATOM 3468 O O . ASP A 1 445 ? -11 -2.633 13.008 1 64.69 445 ASP A O 1
ATOM 3472 N N . MET A 1 446 ? -10.547 -2.039 10.945 1 63.34 446 MET A N 1
ATOM 3473 C CA . MET A 1 446 ? -9.164 -2.443 11.164 1 63.34 446 MET A CA 1
ATOM 3474 C C . MET A 1 446 ? -8.453 -1.462 12.094 1 63.34 446 MET A C 1
ATOM 3476 O O . MET A 1 446 ? -8.641 -0.249 11.984 1 63.34 446 MET A O 1
ATOM 3480 N N . GLU A 1 447 ? -7.82 -1.966 13.148 1 62.66 447 GLU A N 1
ATOM 3481 C CA . GLU A 1 447 ? -7.051 -1.155 14.086 1 62.66 447 GLU A CA 1
ATOM 3482 C C . GLU A 1 447 ? -5.555 -1.406 13.938 1 62.66 447 GLU A C 1
ATOM 3484 O O . GLU A 1 447 ? -5.141 -2.502 13.547 1 62.66 447 GLU A O 1
ATOM 3489 N N . VAL A 1 448 ? -4.789 -0.396 14.188 1 68.5 448 VAL A N 1
ATOM 3490 C CA . VAL A 1 448 ? -3.336 -0.547 14.203 1 68.5 448 VAL A CA 1
ATOM 3491 C C . VAL A 1 448 ? -2.912 -1.342 15.438 1 68.5 448 VAL A C 1
ATOM 3493 O O . VAL A 1 448 ? -3.334 -1.037 16.547 1 68.5 448 VAL A O 1
ATOM 3496 N N . PRO A 1 449 ? -2.143 -2.354 15.219 1 67.75 449 PRO A N 1
ATOM 3497 C CA . PRO A 1 449 ? -1.743 -3.168 16.375 1 67.75 449 PRO A CA 1
ATOM 3498 C C . PRO A 1 449 ? -0.789 -2.434 17.312 1 67.75 449 PRO A C 1
ATOM 3500 O O . PRO A 1 449 ? 0.072 -1.676 16.844 1 67.75 449 PRO A O 1
ATOM 3503 N N . VAL A 1 450 ? -1.069 -2.611 18.594 1 73.25 450 VAL A N 1
ATOM 3504 C CA . VAL A 1 450 ? -0.155 -2.139 19.625 1 73.25 450 VAL A CA 1
ATOM 3505 C C . VAL A 1 450 ? 0.65 -3.312 20.188 1 73.25 450 VAL A C 1
ATOM 3507 O O . VAL A 1 450 ? 0.079 -4.281 20.688 1 73.25 450 VAL A O 1
ATOM 3510 N N . ILE A 1 451 ? 1.981 -3.244 19.938 1 74.81 451 ILE A N 1
ATOM 3511 C CA . ILE A 1 451 ? 2.857 -4.293 20.453 1 74.81 451 ILE A CA 1
ATOM 3512 C C . ILE A 1 451 ? 3.771 -3.721 21.531 1 74.81 451 ILE A C 1
ATOM 3514 O O . ILE A 1 451 ? 3.865 -2.5 21.688 1 74.81 451 ILE A O 1
ATOM 3518 N N . HIS A 1 452 ? 4.32 -4.621 22.312 1 81.62 452 HIS A N 1
ATOM 3519 C CA . HIS A 1 452 ? 5.238 -4.164 23.344 1 81.62 452 HIS A CA 1
ATOM 3520 C C . HIS A 1 452 ? 6.688 -4.457 22.969 1 81.62 452 HIS A C 1
ATOM 3522 O O . HIS A 1 452 ? 6.984 -5.516 22.406 1 81.62 452 HIS A O 1
ATOM 3528 N N . ALA A 1 453 ? 7.52 -3.535 23.203 1 83.88 453 ALA A N 1
ATOM 3529 C CA . ALA A 1 453 ? 8.945 -3.67 22.906 1 83.88 453 ALA A CA 1
ATOM 3530 C C . ALA A 1 453 ? 9.797 -3.068 24.031 1 83.88 453 ALA A C 1
ATOM 3532 O O . ALA A 1 453 ? 9.352 -2.154 24.734 1 83.88 453 ALA A O 1
ATOM 3533 N N . HIS A 1 454 ? 10.953 -3.631 24.188 1 88.56 454 HIS A N 1
ATOM 3534 C CA . HIS A 1 454 ? 11.906 -3.072 25.141 1 88.56 454 HIS A CA 1
ATOM 3535 C C . HIS A 1 454 ? 12.586 -1.832 24.562 1 88.56 454 HIS A C 1
ATOM 3537 O O . HIS A 1 454 ? 13.172 -1.881 23.484 1 88.56 454 HIS A O 1
ATOM 3543 N N . VAL A 1 455 ? 12.492 -0.803 25.359 1 90.19 455 VAL A N 1
ATOM 3544 C CA . VAL A 1 455 ? 13.117 0.428 24.906 1 90.19 455 VAL A CA 1
ATOM 3545 C C . VAL A 1 455 ? 14.633 0.341 25.109 1 90.19 455 VAL A C 1
ATOM 3547 O O . VAL A 1 455 ? 15.102 -0.175 26.125 1 90.19 455 VAL A O 1
ATOM 3550 N N . MET A 1 456 ? 15.391 0.893 24.172 1 87.06 456 MET A N 1
ATOM 3551 C CA . MET A 1 456 ? 16.844 0.77 24.234 1 87.06 456 MET A CA 1
ATOM 3552 C C . MET A 1 456 ? 17.469 2.018 24.844 1 87.06 456 MET A C 1
ATOM 3554 O O . MET A 1 456 ? 18.594 1.969 25.344 1 87.06 456 MET A O 1
ATOM 3558 N N . ASP A 1 457 ? 16.812 3.176 24.766 1 84.81 457 ASP A N 1
ATOM 3559 C CA . ASP A 1 457 ? 17.344 4.445 25.266 1 84.81 457 ASP A CA 1
ATOM 3560 C C . ASP A 1 457 ? 16.422 5.039 26.328 1 84.81 457 ASP A C 1
ATOM 3562 O O . ASP A 1 457 ? 15.359 4.496 26.609 1 84.81 457 ASP A O 1
ATOM 3566 N N . GLU A 1 458 ? 17 6.035 27 1 87.06 458 GLU A N 1
ATOM 3567 C CA . GLU A 1 458 ? 16.203 6.777 27.969 1 87.06 458 GLU A CA 1
ATOM 3568 C C . GLU A 1 458 ? 15.391 7.875 27.281 1 87.06 458 GLU A C 1
ATOM 3570 O O . GLU A 1 458 ? 15.898 8.555 26.391 1 87.06 458 GLU A O 1
ATOM 3575 N N . TYR A 1 459 ? 14.148 7.863 27.75 1 84.12 459 TYR A N 1
ATOM 3576 C CA . TYR A 1 459 ? 13.297 8.906 27.188 1 84.12 459 TYR A CA 1
ATOM 3577 C C . TYR A 1 459 ? 12.625 9.719 28.281 1 84.12 459 TYR A C 1
ATOM 3579 O O . TYR A 1 459 ? 12.164 9.164 29.281 1 84.12 459 TYR A O 1
ATOM 3587 N N . LYS A 1 460 ? 12.617 10.984 28.031 1 83 460 LYS A N 1
ATOM 3588 C CA . LYS A 1 460 ? 11.977 11.883 28.984 1 83 460 LYS A CA 1
ATOM 3589 C C . LYS A 1 460 ? 10.453 11.805 28.875 1 83 460 LYS A C 1
ATOM 3591 O O . LYS A 1 460 ? 9.906 11.727 27.766 1 83 460 LYS A O 1
ATOM 3596 N N . LYS A 1 461 ? 9.836 11.773 30.062 1 84.19 461 LYS A N 1
ATOM 3597 C CA . LYS A 1 461 ? 8.383 11.828 30.109 1 84.19 461 LYS A CA 1
ATOM 3598 C C . LYS A 1 461 ? 7.887 13.258 30.297 1 84.19 461 LYS A C 1
ATOM 3600 O O . LYS A 1 461 ? 8.547 14.07 30.938 1 84.19 461 LYS A O 1
ATOM 3605 N N . TYR A 1 462 ? 6.816 13.523 29.656 1 77.69 462 TYR A N 1
ATOM 3606 C CA . TYR A 1 462 ? 6.188 14.836 29.766 1 77.69 462 TYR A CA 1
ATOM 3607 C C . TYR A 1 462 ? 4.816 14.727 30.422 1 77.69 462 TYR A C 1
ATOM 3609 O O . TYR A 1 462 ? 4.43 13.656 30.891 1 77.69 462 TYR A O 1
ATOM 3617 N N . SER A 1 463 ? 4.133 15.875 30.516 1 72.75 463 SER A N 1
ATOM 3618 C CA . SER A 1 463 ? 2.844 15.914 31.203 1 72.75 463 SER A CA 1
ATOM 3619 C C . SER A 1 463 ? 1.797 15.094 30.453 1 72.75 463 SER A C 1
ATOM 3621 O O . SER A 1 463 ? 0.831 14.617 31.047 1 72.75 463 SER A O 1
ATOM 3623 N N . ARG A 1 464 ? 2.08 14.844 29.172 1 71.81 464 ARG A N 1
ATOM 3624 C CA . ARG A 1 464 ? 1.206 14.031 28.328 1 71.81 464 ARG A CA 1
ATOM 3625 C C . ARG A 1 464 ? 1.989 12.93 27.641 1 71.81 464 ARG A C 1
ATOM 3627 O O . ARG A 1 464 ? 3.205 13.031 27.469 1 71.81 464 ARG A O 1
ATOM 3634 N N . PRO A 1 465 ? 1.19 11.898 27.297 1 76.94 465 PRO A N 1
ATOM 3635 C CA . PRO A 1 465 ? 1.891 10.867 26.531 1 76.94 465 PRO A CA 1
ATOM 3636 C C . PRO A 1 465 ? 2.506 11.406 25.25 1 76.94 465 PRO A C 1
ATOM 3638 O O . PRO A 1 465 ? 1.943 12.305 24.625 1 76.94 465 PRO A O 1
ATOM 3641 N N . ASN A 1 466 ? 3.572 10.914 25.016 1 79.88 466 ASN A N 1
ATOM 3642 C CA . ASN A 1 466 ? 4.273 11.336 23.812 1 79.88 466 ASN A CA 1
ATOM 3643 C C . ASN A 1 466 ? 4.516 10.164 22.875 1 79.88 466 ASN A C 1
ATOM 3645 O O . ASN A 1 466 ? 4.703 9.031 23.312 1 79.88 466 ASN A O 1
ATOM 3649 N N . TYR A 1 467 ? 4.387 10.438 21.609 1 81.75 467 TYR A N 1
ATOM 3650 C CA . TYR A 1 467 ? 4.605 9.469 20.547 1 81.75 467 TYR A CA 1
ATOM 3651 C C . TYR A 1 467 ? 5.891 9.773 19.781 1 81.75 467 TYR A C 1
ATOM 3653 O O . TYR A 1 467 ? 6.055 10.875 19.25 1 81.75 467 TYR A O 1
ATOM 3661 N N . ILE A 1 468 ? 6.73 8.773 19.781 1 80.88 468 ILE A N 1
ATOM 3662 C CA . ILE A 1 468 ? 8.039 8.992 19.156 1 80.88 468 ILE A CA 1
ATOM 3663 C C . ILE A 1 468 ? 8.273 7.945 18.078 1 80.88 468 ILE A C 1
ATOM 3665 O O . ILE A 1 468 ? 8.016 6.754 18.281 1 80.88 468 ILE A O 1
ATOM 3669 N N . TRP A 1 469 ? 8.75 8.453 16.938 1 80.69 469 TRP A N 1
ATOM 3670 C CA . TRP A 1 469 ? 9.125 7.523 15.883 1 80.69 469 TRP A CA 1
ATOM 3671 C C . TRP A 1 469 ? 10.219 6.57 16.359 1 80.69 469 TRP A C 1
ATOM 3673 O O . TRP A 1 469 ? 11.203 7 16.969 1 80.69 469 TRP A O 1
ATOM 3683 N N . THR A 1 470 ? 9.992 5.273 16.078 1 81.69 470 THR A N 1
ATOM 3684 C CA . THR A 1 470 ? 10.961 4.281 16.531 1 81.69 470 THR A CA 1
ATOM 3685 C C . THR A 1 470 ? 11.094 3.154 15.508 1 81.69 470 THR A C 1
ATOM 3687 O O . THR A 1 470 ? 10.227 2.979 14.656 1 81.69 470 THR A O 1
ATOM 3690 N N . HIS A 1 471 ? 12.242 2.553 15.594 1 80.25 471 HIS A N 1
ATOM 3691 C CA . HIS A 1 471 ? 12.508 1.359 14.797 1 80.25 471 HIS A CA 1
ATOM 3692 C C . HIS A 1 471 ? 12.438 0.1 15.656 1 80.25 471 HIS A C 1
ATOM 3694 O O . HIS A 1 471 ? 13.164 -0.023 16.641 1 80.25 471 HIS A O 1
ATOM 3700 N N . LEU A 1 472 ? 11.539 -0.799 15.211 1 78.44 472 LEU A N 1
ATOM 3701 C CA . LEU A 1 472 ? 11.43 -2.072 15.922 1 78.44 472 LEU A CA 1
ATOM 3702 C C . LEU A 1 472 ? 12.414 -3.094 15.352 1 78.44 472 LEU A C 1
ATOM 3704 O O . LEU A 1 472 ? 12.555 -3.209 14.133 1 78.44 472 LEU A O 1
ATOM 3708 N N . LYS A 1 473 ? 13.086 -3.617 16.219 1 74.56 473 LYS A N 1
ATOM 3709 C CA . LYS A 1 473 ? 13.969 -4.723 15.859 1 74.56 473 LYS A CA 1
ATOM 3710 C C . LYS A 1 473 ? 13.594 -5.996 16.609 1 74.56 473 LYS A C 1
ATOM 3712 O O . LYS A 1 473 ? 13.258 -5.945 17.797 1 74.56 473 LYS A O 1
ATOM 3717 N N . TRP A 1 474 ? 13.516 -7.016 15.758 1 70.56 474 TRP A N 1
ATOM 3718 C CA . TRP A 1 474 ? 13.203 -8.305 16.359 1 70.56 474 TRP A CA 1
ATOM 3719 C C . TRP A 1 474 ? 14.453 -9.164 16.5 1 70.56 474 TRP A C 1
ATOM 3721 O O . TRP A 1 474 ? 15.266 -9.242 15.578 1 70.56 474 TRP A O 1
ATOM 3731 N N . ASP A 1 475 ? 14.781 -9.406 17.656 1 63.94 475 ASP A N 1
ATOM 3732 C CA . ASP A 1 475 ? 15.883 -10.32 17.922 1 63.94 475 ASP A CA 1
ATOM 3733 C C . ASP A 1 475 ? 15.391 -11.562 18.672 1 63.94 475 ASP A C 1
ATOM 3735 O O . ASP A 1 475 ? 15.078 -11.492 19.859 1 63.94 475 ASP A O 1
ATOM 3739 N N . LYS A 1 476 ? 15.352 -12.711 17.938 1 60.56 476 LYS A N 1
ATOM 3740 C CA . LYS A 1 476 ? 14.875 -13.969 18.516 1 60.56 476 LYS A CA 1
ATOM 3741 C C . LYS A 1 476 ? 13.477 -13.797 19.109 1 60.56 476 LYS A C 1
ATOM 3743 O O . LYS A 1 476 ? 12.539 -13.414 18.406 1 60.56 476 LYS A O 1
ATOM 3748 N N . GLU A 1 477 ? 13.438 -13.781 20.531 1 63.59 477 GLU A N 1
ATOM 3749 C CA . GLU A 1 477 ? 12.141 -13.812 21.188 1 63.59 477 GLU A CA 1
ATOM 3750 C C . GLU A 1 477 ? 11.75 -12.438 21.719 1 63.59 477 GLU A C 1
ATOM 3752 O O . GLU A 1 477 ? 10.68 -12.258 22.297 1 63.59 477 GLU A O 1
ATOM 3757 N N . GLU A 1 478 ? 12.68 -11.492 21.344 1 71.62 478 GLU A N 1
ATOM 3758 C CA . GLU A 1 478 ? 12.359 -10.195 21.938 1 71.62 478 GLU A CA 1
ATOM 3759 C C . GLU A 1 478 ? 12.297 -9.102 20.875 1 71.62 478 GLU A C 1
ATOM 3761 O O . GLU A 1 478 ? 12.922 -9.227 19.812 1 71.62 478 GLU A O 1
ATOM 3766 N N . THR A 1 479 ? 11.43 -8.188 21.172 1 76.88 479 THR A N 1
ATOM 3767 C CA . THR A 1 479 ? 11.289 -7.016 20.328 1 76.88 479 THR A CA 1
ATOM 3768 C C . THR A 1 479 ? 11.883 -5.781 20.984 1 76.88 479 THR A C 1
ATOM 3770 O O . THR A 1 479 ? 11.656 -5.543 22.172 1 76.88 479 THR A O 1
ATOM 3773 N N . PHE A 1 480 ? 12.734 -5.043 20.25 1 83.88 480 PHE A N 1
ATOM 3774 C CA . PHE A 1 480 ? 13.391 -3.848 20.781 1 83.88 480 PHE A CA 1
ATOM 3775 C C . PHE A 1 480 ? 12.969 -2.613 19.984 1 83.88 480 PHE A C 1
ATOM 3777 O O . PHE A 1 480 ? 12.789 -2.682 18.766 1 83.88 480 PHE A O 1
ATOM 3784 N N . ALA A 1 481 ? 12.773 -1.59 20.688 1 84.69 481 ALA A N 1
ATOM 3785 C CA . ALA A 1 481 ? 12.469 -0.299 20.078 1 84.69 481 ALA A CA 1
ATOM 3786 C C . ALA A 1 481 ? 13.648 0.662 20.188 1 84.69 481 ALA A C 1
ATOM 3788 O O . ALA A 1 481 ? 14.094 0.963 21.297 1 84.69 481 ALA A O 1
ATOM 3789 N N . ARG A 1 482 ? 14.141 1.04 19.062 1 80 482 ARG A N 1
ATOM 3790 C CA . ARG A 1 482 ? 15.273 1.963 19.047 1 80 482 ARG A CA 1
ATOM 3791 C C . ARG A 1 482 ? 14.906 3.268 18.359 1 80 482 ARG A C 1
ATOM 3793 O O . ARG A 1 482 ? 14.281 3.256 17.281 1 80 482 ARG A O 1
ATOM 3800 N N . VAL A 1 483 ? 15.141 4.297 19.078 1 71.25 483 VAL A N 1
ATOM 3801 C CA . VAL A 1 483 ? 14.938 5.609 18.469 1 71.25 483 VAL A CA 1
ATOM 3802 C C . VAL A 1 483 ? 16.266 6.117 17.906 1 71.25 483 VAL A C 1
ATOM 3804 O O . VAL A 1 483 ? 17.312 5.938 18.5 1 71.25 483 VAL A O 1
ATOM 3807 N N . SER A 1 484 ? 16.359 6.27 16.531 1 58 484 SER A N 1
ATOM 3808 C CA . SER A 1 484 ? 17.594 6.703 15.898 1 58 484 SER A CA 1
ATOM 3809 C C . SER A 1 484 ? 18.172 7.941 16.578 1 58 484 SER A C 1
ATOM 3811 O O . SER A 1 484 ? 17.438 8.898 16.859 1 58 484 SER A O 1
ATOM 3813 N N . ASN A 1 485 ? 19.203 7.809 17.406 1 51.31 485 ASN A N 1
ATOM 3814 C CA . ASN A 1 485 ? 19.906 8.867 18.125 1 51.31 485 ASN A CA 1
ATOM 3815 C C . ASN A 1 485 ? 20.453 9.93 17.188 1 51.31 485 ASN A C 1
ATOM 3817 O O . ASN A 1 485 ? 20.938 10.969 17.625 1 51.31 485 ASN A O 1
ATOM 3821 N N . THR A 1 486 ? 20.859 9.359 16.078 1 44.97 486 THR A N 1
ATOM 3822 C CA . THR A 1 486 ? 21.734 10.312 15.406 1 44.97 486 THR A CA 1
ATOM 3823 C C . THR A 1 486 ? 21.078 11.695 15.352 1 44.97 486 THR A C 1
ATOM 3825 O O . THR A 1 486 ? 21.781 12.711 15.336 1 44.97 486 THR A O 1
ATOM 3828 N N . TYR A 1 487 ? 19.828 11.781 14.945 1 45.41 487 TYR A N 1
ATOM 3829 C CA . TYR A 1 487 ? 19.438 13.156 14.664 1 45.41 487 TYR A CA 1
ATOM 3830 C C . TYR A 1 487 ? 18.609 13.734 15.805 1 45.41 487 TYR A C 1
ATOM 3832 O O . TYR A 1 487 ? 17.391 13.539 15.852 1 45.41 487 TYR A O 1
ATOM 3840 N N . ALA A 1 488 ? 19.172 13.82 16.922 1 44.03 488 ALA A N 1
ATOM 3841 C CA . ALA A 1 488 ? 18.672 14.289 18.203 1 44.03 488 ALA A CA 1
ATOM 3842 C C . ALA A 1 488 ? 17.453 15.188 18.031 1 44.03 488 ALA A C 1
ATOM 3844 O O . ALA A 1 488 ? 16.5 15.102 18.812 1 44.03 488 ALA A O 1
ATOM 3845 N N . ASN A 1 489 ? 17.703 16.391 17.359 1 47.28 489 ASN A N 1
ATOM 3846 C CA . ASN A 1 489 ? 16.75 17.484 17.5 1 47.28 489 ASN A CA 1
ATOM 3847 C C . ASN A 1 489 ? 15.797 17.547 16.312 1 47.28 489 ASN A C 1
ATOM 3849 O O . ASN A 1 489 ? 15.039 18.516 16.172 1 47.28 489 ASN A O 1
ATOM 3853 N N . ASN A 1 490 ? 15.961 16.547 15.359 1 57.75 490 ASN A N 1
ATOM 3854 C CA . ASN A 1 490 ? 15.055 16.75 14.227 1 57.75 490 ASN A CA 1
ATOM 3855 C C . ASN A 1 490 ? 14.102 15.57 14.055 1 57.75 490 ASN A C 1
ATOM 3857 O O . ASN A 1 490 ? 14.516 14.484 13.656 1 57.75 490 ASN A O 1
ATOM 3861 N N . ASN A 1 491 ? 12.891 15.781 14.492 1 61.59 491 ASN A N 1
ATOM 3862 C CA . ASN A 1 491 ? 11.82 14.789 14.469 1 61.59 491 ASN A CA 1
ATOM 3863 C C . ASN A 1 491 ? 11.648 14.18 13.078 1 61.59 491 ASN A C 1
ATOM 3865 O O . ASN A 1 491 ? 11.352 12.992 12.945 1 61.59 491 ASN A O 1
ATOM 3869 N N . LEU A 1 492 ? 12.008 14.883 12.086 1 68.25 492 LEU A N 1
ATOM 3870 C CA . LEU A 1 492 ? 11.789 14.375 10.742 1 68.25 492 LEU A CA 1
ATOM 3871 C C . LEU A 1 492 ? 12.852 13.344 10.375 1 68.25 492 LEU A C 1
ATOM 3873 O O . LEU A 1 492 ? 12.555 12.336 9.719 1 68.25 492 LEU A O 1
ATOM 3877 N N . LEU A 1 493 ? 14.008 13.578 10.82 1 69.62 493 LEU A N 1
ATOM 3878 C CA . LEU A 1 493 ? 15.086 12.633 10.555 1 69.62 493 LEU A CA 1
ATOM 3879 C C . LEU A 1 493 ? 14.867 11.328 11.32 1 69.62 493 LEU A C 1
ATOM 3881 O O . LEU A 1 493 ? 15.219 10.25 10.828 1 69.62 493 LEU A O 1
ATOM 3885 N N . ARG A 1 494 ? 14.18 11.516 12.422 1 69.19 494 ARG A N 1
ATOM 3886 C CA . ARG A 1 494 ? 13.875 10.328 13.219 1 69.19 494 ARG A CA 1
ATOM 3887 C C . ARG A 1 494 ? 12.844 9.445 12.516 1 69.19 494 ARG A C 1
ATOM 3889 O O . ARG A 1 494 ? 12.844 8.227 12.68 1 69.19 494 ARG A O 1
ATOM 3896 N N . ALA A 1 495 ? 12.055 10.086 11.789 1 72.88 495 ALA A N 1
ATOM 3897 C CA . ALA A 1 495 ? 10.992 9.359 11.109 1 72.88 495 ALA A CA 1
ATOM 3898 C C . ALA A 1 495 ? 11.555 8.508 9.969 1 72.88 495 ALA A C 1
ATOM 3900 O O . ALA A 1 495 ? 10.922 7.543 9.539 1 72.88 495 ALA A O 1
ATOM 3901 N N . HIS A 1 496 ? 12.758 8.938 9.641 1 73.5 496 HIS A N 1
ATOM 3902 C CA . HIS A 1 496 ? 13.406 8.164 8.586 1 73.5 496 HIS A CA 1
ATOM 3903 C C . HIS A 1 496 ? 13.672 6.73 9.031 1 73.5 496 HIS A C 1
ATOM 3905 O O . HIS A 1 496 ? 14.203 6.508 10.125 1 73.5 496 HIS A O 1
ATOM 3911 N N . ASN A 1 497 ? 13.172 5.707 8.367 1 68.19 497 ASN A N 1
ATOM 3912 C CA . ASN A 1 497 ? 13.352 4.273 8.57 1 68.19 497 ASN A CA 1
ATOM 3913 C C . ASN A 1 497 ? 12.531 3.766 9.75 1 68.19 497 ASN A C 1
ATOM 3915 O O . ASN A 1 497 ? 12.68 2.615 10.164 1 68.19 497 ASN A O 1
ATOM 3919 N N . ALA A 1 498 ? 11.734 4.73 10.336 1 77.25 498 ALA A N 1
ATOM 3920 C CA . ALA A 1 498 ? 10.883 4.293 11.438 1 77.25 498 ALA A CA 1
ATOM 3921 C C . ALA A 1 498 ? 9.711 3.461 10.922 1 77.25 498 ALA A C 1
ATOM 3923 O O . ALA A 1 498 ? 9.227 3.678 9.805 1 77.25 498 ALA A O 1
ATOM 3924 N N . ASN A 1 499 ? 9.312 2.438 11.734 1 75.88 499 ASN A N 1
ATOM 3925 C CA . ASN A 1 499 ? 8.18 1.599 11.359 1 75.88 499 ASN A CA 1
ATOM 3926 C C . ASN A 1 499 ? 7.141 1.522 12.477 1 75.88 499 ASN A C 1
ATOM 3928 O O . ASN A 1 499 ? 6.195 0.733 12.398 1 75.88 499 ASN A O 1
ATOM 3932 N N . ALA A 1 500 ? 7.418 2.312 13.445 1 81.81 500 ALA A N 1
ATOM 3933 C CA . ALA A 1 500 ? 6.516 2.27 14.594 1 81.81 500 ALA A CA 1
ATOM 3934 C C . ALA A 1 500 ? 6.547 3.584 15.367 1 81.81 500 ALA A C 1
ATOM 3936 O O . ALA A 1 500 ? 7.398 4.441 15.109 1 81.81 500 ALA A O 1
ATOM 3937 N N . LEU A 1 501 ? 5.531 3.742 16.219 1 82.75 501 LEU A N 1
ATOM 3938 C CA . LEU A 1 501 ? 5.484 4.855 17.172 1 82.75 501 LEU A CA 1
ATOM 3939 C C . LEU A 1 501 ? 5.535 4.355 18.609 1 82.75 501 LEU A C 1
ATOM 3941 O O . LEU A 1 501 ? 4.656 3.611 19.047 1 82.75 501 LEU A O 1
ATOM 3945 N N . LEU A 1 502 ? 6.609 4.73 19.297 1 85.44 502 LEU A N 1
ATOM 3946 C CA . LEU A 1 502 ? 6.719 4.441 20.734 1 85.44 502 LEU A CA 1
ATOM 3947 C C . LEU A 1 502 ? 5.773 5.324 21.531 1 85.44 502 LEU A C 1
ATOM 3949 O O . LEU A 1 502 ? 5.746 6.543 21.344 1 85.44 502 LEU A O 1
ATOM 3953 N N . ILE A 1 503 ? 4.992 4.66 22.391 1 85.06 503 ILE A N 1
ATOM 3954 C CA . ILE A 1 503 ? 4.078 5.414 23.25 1 85.06 503 ILE A CA 1
ATOM 3955 C C . ILE A 1 503 ? 4.715 5.637 24.625 1 85.06 503 ILE A C 1
ATOM 3957 O O . ILE A 1 503 ? 4.676 4.758 25.484 1 85.06 503 ILE A O 1
ATOM 3961 N N . VAL A 1 504 ? 5.23 6.844 24.812 1 84.38 504 VAL A N 1
ATOM 3962 C CA . VAL A 1 504 ? 5.816 7.195 26.094 1 84.38 504 VAL A CA 1
ATOM 3963 C C . VAL A 1 504 ? 4.73 7.715 27.031 1 84.38 504 VAL A C 1
ATOM 3965 O O . VAL A 1 504 ? 4.086 8.727 26.75 1 84.38 504 VAL A O 1
ATOM 3968 N N . PRO A 1 505 ? 4.531 7.016 28.109 1 83.75 505 PRO A N 1
ATOM 3969 C CA . PRO A 1 505 ? 3.463 7.445 29.016 1 83.75 505 PRO A CA 1
ATOM 3970 C C . PRO A 1 505 ? 3.756 8.789 29.672 1 83.75 505 PRO A C 1
ATOM 3972 O O . PRO A 1 505 ? 4.906 9.234 29.688 1 83.75 505 PRO A O 1
ATOM 3975 N N . ALA A 1 506 ? 2.707 9.422 30.156 1 81.81 506 ALA A N 1
ATOM 3976 C CA . ALA A 1 506 ? 2.844 10.688 30.875 1 81.81 506 ALA A CA 1
ATOM 3977 C C . ALA A 1 506 ? 3.613 10.508 32.188 1 81.81 506 ALA A C 1
ATOM 3979 O O . ALA A 1 506 ? 3.609 9.422 32.75 1 81.81 506 ALA A O 1
ATOM 3980 N N . ALA A 1 507 ? 4.266 11.594 32.5 1 84.38 507 ALA A N 1
ATOM 3981 C CA . ALA A 1 507 ? 4.98 11.578 33.781 1 84.38 507 ALA A CA 1
ATOM 3982 C C . ALA A 1 507 ? 4.012 11.453 34.938 1 84.38 507 ALA A C 1
ATOM 3984 O O . ALA A 1 507 ? 2.904 12 34.906 1 84.38 507 ALA A O 1
ATOM 3985 N N . SER A 1 508 ? 4.312 10.516 35.844 1 78.38 508 SER A N 1
ATOM 3986 C CA . SER A 1 508 ? 3.539 10.367 37.094 1 78.38 508 SER A CA 1
ATOM 3987 C C . SER A 1 508 ? 4.438 10.438 38.312 1 78.38 508 SER A C 1
ATOM 3989 O O . SER A 1 508 ? 5.344 9.617 38.469 1 78.38 508 SER A O 1
ATOM 3991 N N . GLY A 1 509 ? 4.188 11.484 39.125 1 77.06 509 GLY A N 1
ATOM 3992 C CA . GLY A 1 509 ? 4.961 11.633 40.344 1 77.06 509 GLY A CA 1
ATOM 3993 C C . GLY A 1 509 ? 6.453 11.75 40.094 1 77.06 509 GLY A C 1
ATOM 3994 O O . GLY A 1 509 ? 6.898 12.648 39.375 1 77.06 509 GLY A O 1
ATOM 3995 N N . SER A 1 510 ? 7.199 10.617 40.562 1 77.81 510 SER A N 1
ATOM 3996 C CA . SER A 1 510 ? 8.656 10.609 40.5 1 77.81 510 SER A CA 1
ATOM 3997 C C . SER A 1 510 ? 9.141 9.93 39.219 1 77.81 510 SER A C 1
ATOM 3999 O O . SER A 1 510 ? 10.336 9.969 38.906 1 77.81 510 SER A O 1
ATOM 4001 N N . ASP A 1 511 ? 8.172 9.414 38.469 1 82.44 511 ASP A N 1
ATOM 4002 C CA . ASP A 1 511 ? 8.523 8.719 37.219 1 82.44 511 ASP A CA 1
ATOM 4003 C C . ASP A 1 511 ? 8.594 9.688 36.062 1 82.44 511 ASP A C 1
ATOM 4005 O O . ASP A 1 511 ? 7.598 9.922 35.375 1 82.44 511 ASP A O 1
ATOM 4009 N N . LYS A 1 512 ? 9.875 10.234 35.875 1 86.75 512 LYS A N 1
ATOM 4010 C CA . LYS A 1 512 ? 10.031 11.32 34.938 1 86.75 512 LYS A CA 1
ATOM 4011 C C . LYS A 1 512 ? 10.711 10.828 33.656 1 86.75 512 LYS A C 1
ATOM 4013 O O . LYS A 1 512 ? 10.898 11.594 32.719 1 86.75 512 LYS A O 1
ATOM 4018 N N . SER A 1 513 ? 11.094 9.555 33.719 1 90.31 513 SER A N 1
ATOM 4019 C CA . SER A 1 513 ? 11.781 9.062 32.531 1 90.31 513 SER A CA 1
ATOM 4020 C C . SER A 1 513 ? 11.484 7.582 32.281 1 90.31 513 SER A C 1
ATOM 4022 O O . SER A 1 513 ? 11.164 6.852 33.219 1 90.31 513 SER A O 1
ATOM 4024 N N . LEU A 1 514 ? 11.438 7.277 31.031 1 88.44 514 LEU A N 1
ATOM 4025 C CA . LEU A 1 514 ? 11.359 5.879 30.625 1 88.44 514 LEU A CA 1
ATOM 4026 C C . LEU A 1 514 ? 12.75 5.25 30.578 1 88.44 514 LEU A C 1
ATOM 4028 O O . LEU A 1 514 ? 13.586 5.648 29.766 1 88.44 514 LEU A O 1
ATOM 4032 N N . SER A 1 515 ? 13.047 4.281 31.453 1 90.62 515 SER A N 1
ATOM 4033 C CA . SER A 1 515 ? 14.367 3.68 31.562 1 90.62 515 SER A CA 1
ATOM 4034 C C . SER A 1 515 ? 14.594 2.637 30.469 1 90.62 515 SER A C 1
ATOM 4036 O O . SER A 1 515 ? 13.664 1.944 30.062 1 90.62 515 SER A O 1
ATOM 4038 N N . PRO A 1 516 ? 15.852 2.543 30.062 1 90.75 516 PRO A N 1
ATOM 4039 C CA . PRO A 1 516 ? 16.172 1.473 29.109 1 90.75 516 PRO A CA 1
ATOM 4040 C C . PRO A 1 516 ? 15.781 0.089 29.625 1 90.75 516 PRO A C 1
ATOM 4042 O O . PRO A 1 516 ? 15.922 -0.185 30.828 1 90.75 516 PRO A O 1
ATOM 4045 N N . GLY A 1 517 ? 15.242 -0.741 28.656 1 89.19 517 GLY A N 1
ATOM 4046 C CA . GLY A 1 517 ? 14.852 -2.09 29.031 1 89.19 517 GLY A CA 1
ATOM 4047 C C . GLY A 1 517 ? 13.375 -2.211 29.375 1 89.19 517 GLY A C 1
ATOM 4048 O O . GLY A 1 517 ? 12.836 -3.316 29.422 1 89.19 517 GLY A O 1
ATOM 4049 N N . THR A 1 518 ? 12.75 -1.092 29.641 1 89.25 518 THR A N 1
ATOM 4050 C CA . THR A 1 518 ? 11.336 -1.101 30.016 1 89.25 518 THR A CA 1
ATOM 4051 C C . THR A 1 518 ? 10.469 -1.539 28.844 1 89.25 518 THR A C 1
ATOM 4053 O O . THR A 1 518 ? 10.68 -1.1 27.703 1 89.25 518 THR A O 1
ATOM 4056 N N . LEU A 1 519 ? 9.602 -2.492 29.172 1 86.94 519 LEU A N 1
ATOM 4057 C CA . LEU A 1 519 ? 8.617 -2.906 28.172 1 86.94 519 LEU A CA 1
ATOM 4058 C C . LEU A 1 519 ? 7.543 -1.837 27.984 1 86.94 519 LEU A C 1
ATOM 4060 O O . LEU A 1 519 ? 6.832 -1.495 28.938 1 86.94 519 LEU A O 1
ATOM 4064 N N . THR A 1 520 ? 7.48 -1.311 26.781 1 87.62 520 THR A N 1
ATOM 4065 C CA . THR A 1 520 ? 6.617 -0.168 26.5 1 87.62 520 THR A CA 1
ATOM 4066 C C . THR A 1 520 ? 5.762 -0.426 25.266 1 87.62 520 THR A C 1
ATOM 4068 O O . THR A 1 520 ? 6.219 -1.05 24.312 1 87.62 520 THR A O 1
ATOM 4071 N N . PRO A 1 521 ? 4.523 0.055 25.281 1 84.12 521 PRO A N 1
ATOM 4072 C CA . PRO A 1 521 ? 3.666 -0.125 24.109 1 84.12 521 PRO A CA 1
ATOM 4073 C C . PRO A 1 521 ? 4.152 0.667 22.891 1 84.12 521 PRO A C 1
ATOM 4075 O O . PRO A 1 521 ? 4.633 1.794 23.031 1 84.12 521 PRO A O 1
ATOM 4078 N N . VAL A 1 522 ? 4.055 -0.029 21.75 1 83.94 522 VAL A N 1
ATOM 4079 C CA . VAL A 1 522 ? 4.461 0.554 20.469 1 83.94 522 VAL A CA 1
ATOM 4080 C C . VAL A 1 522 ? 3.363 0.33 19.422 1 83.94 522 VAL A C 1
ATOM 4082 O O . VAL A 1 522 ? 2.809 -0.766 19.328 1 83.94 522 VAL A O 1
ATOM 4085 N N . LEU A 1 523 ? 2.945 1.419 18.797 1 80 523 LEU A N 1
ATOM 4086 C CA . LEU A 1 523 ? 2.045 1.302 17.641 1 80 523 LEU A CA 1
ATOM 4087 C C . LEU A 1 523 ? 2.801 0.84 16.406 1 80 523 LEU A C 1
ATOM 4089 O O . LEU A 1 523 ? 3.658 1.563 15.891 1 80 523 LEU A O 1
ATOM 4093 N N . PHE A 1 524 ? 2.465 -0.323 15.977 1 77.56 524 PHE A N 1
ATOM 4094 C CA . PHE A 1 524 ? 3.166 -0.881 14.828 1 77.56 524 PHE A CA 1
ATOM 4095 C C . PHE A 1 524 ? 2.514 -0.43 13.523 1 77.56 524 PHE A C 1
ATOM 4097 O O . PHE A 1 524 ? 1.378 -0.808 13.227 1 77.56 524 PHE A O 1
ATOM 4104 N N . LEU A 1 525 ? 3.07 0.364 12.672 1 72.12 525 LEU A N 1
ATOM 4105 C CA . LEU A 1 525 ? 2.5 0.96 11.469 1 72.12 525 LEU A CA 1
ATOM 4106 C C . LEU A 1 525 ? 2.881 0.157 10.227 1 72.12 525 LEU A C 1
ATOM 4108 O O . LEU A 1 525 ? 2.318 0.363 9.148 1 72.12 525 LEU A O 1
ATOM 4112 N N . GLY A 1 526 ? 3.463 -0.912 10.344 1 60.44 526 GLY A N 1
ATOM 4113 C CA . GLY A 1 526 ? 3.746 -1.805 9.234 1 60.44 526 GLY A CA 1
ATOM 4114 C C . GLY A 1 526 ? 5.16 -1.664 8.703 1 60.44 526 GLY A C 1
ATOM 4115 O O . GLY A 1 526 ? 5.883 -0.739 9.078 1 60.44 526 GLY A O 1
ATOM 4116 N N . SER A 1 527 ? 5.711 -2.77 8.078 1 48.84 527 SER A N 1
ATOM 4117 C CA . SER A 1 527 ? 7.098 -3.051 7.73 1 48.84 527 SER A CA 1
ATOM 4118 C C . SER A 1 527 ? 7.617 -2.061 6.691 1 48.84 527 SER A C 1
ATOM 4120 O O . SER A 1 527 ? 7.086 -1.975 5.586 1 48.84 527 SER A O 1
ATOM 4122 N N . LYS A 1 528 ? 7.816 -0.814 6.945 1 44.66 528 LYS A N 1
ATOM 4123 C CA . LYS A 1 528 ? 8.883 -0.428 6.027 1 44.66 528 LYS A CA 1
ATOM 4124 C C . LYS A 1 528 ? 10 -1.465 6.023 1 44.66 528 LYS A C 1
ATOM 4126 O O . LYS A 1 528 ? 9.938 -2.457 6.75 1 44.66 528 LYS A O 1
ATOM 4131 N N . SER A 1 529 ? 11.375 -0.866 5.613 1 36.78 529 SER A N 1
ATOM 4132 C CA . SER A 1 529 ? 12.664 -1.53 5.438 1 36.78 529 SER A CA 1
ATOM 4133 C C . SER A 1 529 ? 13.188 -2.084 6.758 1 36.78 529 SER A C 1
ATOM 4135 O O . SER A 1 529 ? 13.367 -1.338 7.723 1 36.78 529 SER A O 1
ATOM 4137 N N . PHE A 1 530 ? 12.648 -3.129 7.223 1 34.66 530 PHE A N 1
ATOM 4138 C CA . PHE A 1 530 ? 13.562 -3.635 8.242 1 34.66 530 PHE A CA 1
ATOM 4139 C C . PHE A 1 530 ? 14.984 -3.729 7.699 1 34.66 530 PHE A C 1
ATOM 4141 O O . PHE A 1 530 ? 15.266 -4.535 6.809 1 34.66 530 PHE A O 1
ATOM 4148 N N . CYS A 1 531 ? 15.562 -2.615 7.523 1 30.62 531 CYS A N 1
ATOM 4149 C CA . CYS A 1 531 ? 16.984 -2.738 7.27 1 30.62 531 CYS A CA 1
ATOM 4150 C C . CYS A 1 531 ? 17.703 -3.385 8.445 1 30.62 531 CYS A C 1
ATOM 4152 O O . CYS A 1 531 ? 17.609 -2.9 9.578 1 30.62 531 CYS A O 1
ATOM 4154 N N . GLN A 1 532 ? 17.812 -4.543 8.398 1 30.61 532 GLN A N 1
ATOM 4155 C CA . GLN A 1 532 ? 18.688 -5.141 9.406 1 30.61 532 GLN A CA 1
ATOM 4156 C C . GLN A 1 532 ? 19.891 -4.254 9.688 1 30.61 532 GLN A C 1
ATOM 4158 O O . GLN A 1 532 ? 20.5 -4.344 10.758 1 30.61 532 GLN A O 1
ATOM 4163 N N . ASN A 1 533 ? 20.484 -3.697 8.766 1 26.95 533 ASN A N 1
ATOM 4164 C CA . ASN A 1 533 ? 21.781 -3.09 9.102 1 26.95 533 ASN A CA 1
ATOM 4165 C C . ASN A 1 533 ? 21.594 -1.699 9.703 1 26.95 533 ASN A C 1
ATOM 4167 O O . ASN A 1 533 ? 21.391 -0.724 8.977 1 26.95 533 ASN A O 1
ATOM 4171 N N . ILE A 1 534 ? 20.922 -1.537 10.688 1 27.45 534 ILE A N 1
ATOM 4172 C CA . ILE A 1 534 ? 21.078 -0.278 11.406 1 27.45 534 ILE A CA 1
ATOM 4173 C C . ILE A 1 534 ? 22.547 0.07 11.523 1 27.45 534 ILE A C 1
ATOM 4175 O O . ILE A 1 534 ? 23.359 -0.757 11.961 1 27.45 534 ILE A O 1
ATOM 4179 N N . PRO A 1 535 ? 23.016 1.111 10.898 1 23.17 535 PRO A N 1
ATOM 4180 C CA . PRO A 1 535 ? 24.391 1.435 11.328 1 23.17 535 PRO A CA 1
ATOM 4181 C C . PRO A 1 535 ? 24.562 1.342 12.844 1 23.17 535 PRO A C 1
ATOM 4183 O O . PRO A 1 535 ? 23.672 1.743 13.602 1 23.17 535 PRO A O 1
ATOM 4186 N N . ASN A 1 536 ? 25.422 0.356 13.352 1 21.16 536 ASN A N 1
ATOM 4187 C CA . ASN A 1 536 ? 25.984 0.535 14.68 1 21.16 536 ASN A CA 1
ATOM 4188 C C . ASN A 1 536 ? 26.422 1.978 14.914 1 21.16 536 ASN A C 1
ATOM 4190 O O . ASN A 1 536 ? 27.078 2.578 14.062 1 21.16 536 ASN A O 1
ATOM 4194 N N . MET B 1 1 ? 41.344 -41.156 -9.664 1 20.42 1 MET B N 1
ATOM 4195 C CA . MET B 1 1 ? 40.812 -39.875 -9.242 1 20.42 1 MET B CA 1
ATOM 4196 C C . MET B 1 1 ? 40.125 -39.156 -10.398 1 20.42 1 MET B C 1
ATOM 4198 O O . MET B 1 1 ? 40.719 -38.375 -11.125 1 20.42 1 MET B O 1
ATOM 4202 N N . SER B 1 2 ? 39.469 -39.75 -11.227 1 21.23 2 SER B N 1
ATOM 4203 C CA . SER B 1 2 ? 39 -39.469 -12.578 1 21.23 2 SER B CA 1
ATOM 4204 C C . SER B 1 2 ? 38.031 -38.281 -12.578 1 21.23 2 SER B C 1
ATOM 4206 O O . SER B 1 2 ? 37.062 -38.281 -11.836 1 21.23 2 SER B O 1
ATOM 4208 N N . SER B 1 3 ? 38.562 -37.031 -12.758 1 21.95 3 SER B N 1
ATOM 4209 C CA . SER B 1 3 ? 38 -35.656 -12.742 1 21.95 3 SER B CA 1
ATOM 4210 C C . SER B 1 3 ? 36.812 -35.531 -13.688 1 21.95 3 SER B C 1
ATOM 4212 O O . SER B 1 3 ? 36.969 -35.594 -14.914 1 21.95 3 SER B O 1
ATOM 4214 N N . GLU B 1 4 ? 35.875 -36.375 -13.586 1 22.78 4 GLU B N 1
ATOM 4215 C CA . GLU B 1 4 ? 34.75 -36.312 -14.5 1 22.78 4 GLU B CA 1
ATOM 4216 C C . GLU B 1 4 ? 34.25 -34.875 -14.695 1 22.78 4 GLU B C 1
ATOM 4218 O O . GLU B 1 4 ? 33.906 -34.188 -13.734 1 22.78 4 GLU B O 1
ATOM 4223 N N . THR B 1 5 ? 34.906 -34.156 -15.625 1 22.45 5 THR B N 1
ATOM 4224 C CA . THR B 1 5 ? 34.688 -32.812 -16.172 1 22.45 5 THR B CA 1
ATOM 4225 C C . THR B 1 5 ? 33.219 -32.594 -16.469 1 22.45 5 THR B C 1
ATOM 4227 O O . THR B 1 5 ? 32.594 -33.375 -17.188 1 22.45 5 THR B O 1
ATOM 4230 N N . GLU B 1 6 ? 32.469 -32.281 -15.516 1 25.05 6 GLU B N 1
ATOM 4231 C CA . GLU B 1 6 ? 31.062 -31.875 -15.578 1 25.05 6 GLU B CA 1
ATOM 4232 C C . GLU B 1 6 ? 30.812 -30.906 -16.734 1 25.05 6 GLU B C 1
ATOM 4234 O O . GLU B 1 6 ? 31.375 -29.812 -16.766 1 25.05 6 GLU B O 1
ATOM 4239 N N . THR B 1 7 ? 30.938 -31.406 -18.047 1 23.41 7 THR B N 1
ATOM 4240 C CA . THR B 1 7 ? 30.719 -30.656 -19.281 1 23.41 7 THR B CA 1
ATOM 4241 C C . THR B 1 7 ? 29.391 -29.891 -19.234 1 23.41 7 THR B C 1
ATOM 4243 O O . THR B 1 7 ? 28.344 -30.484 -18.984 1 23.41 7 THR B O 1
ATOM 4246 N N . SER B 1 8 ? 29.359 -28.797 -18.719 1 26.52 8 SER B N 1
ATOM 4247 C CA . SER B 1 8 ? 28.312 -27.781 -18.734 1 26.52 8 SER B CA 1
ATOM 4248 C C . SER B 1 8 ? 27.766 -27.578 -20.141 1 26.52 8 SER B C 1
ATOM 4250 O O . SER B 1 8 ? 28.547 -27.328 -21.078 1 26.52 8 SER B O 1
ATOM 4252 N N . PHE B 1 9 ? 27.125 -28.516 -20.766 1 25.78 9 PHE B N 1
ATOM 4253 C CA . PHE B 1 9 ? 26.578 -28.312 -22.109 1 25.78 9 PHE B CA 1
ATOM 4254 C C . PHE B 1 9 ? 25.688 -27.078 -22.141 1 25.78 9 PHE B C 1
ATOM 4256 O O . PHE B 1 9 ? 24.781 -26.938 -21.312 1 25.78 9 PHE B O 1
ATOM 4263 N N . THR B 1 10 ? 26.203 -25.984 -22.297 1 32.72 10 THR B N 1
ATOM 4264 C CA . THR B 1 10 ? 25.5 -24.734 -22.562 1 32.72 10 THR B CA 1
ATOM 4265 C C . THR B 1 10 ? 24.656 -24.844 -23.828 1 32.72 10 THR B C 1
ATOM 4267 O O . THR B 1 10 ? 25.188 -25.094 -24.922 1 32.72 10 THR B O 1
ATOM 4270 N N . PHE B 1 11 ? 23.609 -25.391 -23.828 1 37.41 11 PHE B N 1
ATOM 4271 C CA . PHE B 1 11 ? 22.75 -25.406 -25 1 37.41 11 PHE B CA 1
ATOM 4272 C C . PHE B 1 11 ? 22.469 -23.984 -25.5 1 37.41 11 PHE B C 1
ATOM 4274 O O . PHE B 1 11 ? 22.078 -23.125 -24.703 1 37.41 11 PHE B O 1
ATOM 4281 N N . ILE B 1 12 ? 23.172 -23.594 -26.531 1 50.06 12 ILE B N 1
ATOM 4282 C CA . ILE B 1 12 ? 23 -22.312 -27.219 1 50.06 12 ILE B CA 1
ATOM 4283 C C . ILE B 1 12 ? 21.734 -22.344 -28.047 1 50.06 12 ILE B C 1
ATOM 4285 O O . ILE B 1 12 ? 21.578 -23.203 -28.922 1 50.06 12 ILE B O 1
ATOM 4289 N N . ILE B 1 13 ? 20.703 -21.641 -27.641 1 61.53 13 ILE B N 1
ATOM 4290 C CA . ILE B 1 13 ? 19.484 -21.484 -28.422 1 61.53 13 ILE B CA 1
ATOM 4291 C C . ILE B 1 13 ? 19.703 -20.453 -29.516 1 61.53 13 ILE B C 1
ATOM 4293 O O . ILE B 1 13 ? 20.281 -19.375 -29.266 1 61.53 13 ILE B O 1
ATOM 4297 N N . VAL B 1 14 ? 19.484 -20.891 -30.797 1 74.94 14 VAL B N 1
ATOM 4298 C CA . VAL B 1 14 ? 19.625 -20.016 -31.953 1 74.94 14 VAL B CA 1
ATOM 4299 C C . VAL B 1 14 ? 18.25 -19.703 -32.531 1 74.94 14 VAL B C 1
ATOM 4301 O O . VAL B 1 14 ? 17.422 -20.609 -32.688 1 74.94 14 VAL B O 1
ATOM 4304 N N . ALA B 1 15 ? 18 -18.391 -32.688 1 82.88 15 ALA B N 1
ATOM 4305 C CA . ALA B 1 15 ? 16.75 -17.969 -33.312 1 82.88 15 ALA B CA 1
ATOM 4306 C C . ALA B 1 15 ? 16.984 -17.547 -34.75 1 82.88 15 ALA B C 1
ATOM 4308 O O . ALA B 1 15 ? 17.953 -16.859 -35.062 1 82.88 15 ALA B O 1
ATOM 4309 N N . GLY B 1 16 ? 16.109 -18.078 -35.656 1 87.94 16 GLY B N 1
ATOM 4310 C CA . GLY B 1 16 ? 16.094 -17.656 -37.031 1 87.94 16 GLY B CA 1
ATOM 4311 C C . GLY B 1 16 ? 14.969 -16.672 -37.344 1 87.94 16 GLY B C 1
ATOM 4312 O O . GLY B 1 16 ? 13.836 -16.875 -36.906 1 87.94 16 GLY B O 1
ATOM 4313 N N . ILE B 1 17 ? 15.328 -15.578 -38.062 1 89.94 17 ILE B N 1
ATOM 4314 C CA . ILE B 1 17 ? 14.312 -14.586 -38.375 1 89.94 17 ILE B CA 1
ATOM 4315 C C . ILE B 1 17 ? 14.086 -14.555 -39.906 1 89.94 17 ILE B C 1
ATOM 4317 O O . ILE B 1 17 ? 15.031 -14.398 -40.656 1 89.94 17 ILE B O 1
ATOM 4321 N N . LEU B 1 18 ? 12.805 -14.742 -40.25 1 90.25 18 LEU B N 1
ATOM 4322 C CA . LEU B 1 18 ? 12.398 -14.695 -41.656 1 90.25 18 LEU B CA 1
ATOM 4323 C C . LEU B 1 18 ? 11.375 -13.594 -41.875 1 90.25 18 LEU B C 1
ATOM 4325 O O . LEU B 1 18 ? 10.328 -13.562 -41.25 1 90.25 18 LEU B O 1
ATOM 4329 N N . SER B 1 19 ? 11.734 -12.641 -42.688 1 89.12 19 SER B N 1
ATOM 4330 C CA . SER B 1 19 ? 10.766 -11.633 -43.125 1 89.12 19 SER B CA 1
ATOM 4331 C C . SER B 1 19 ? 9.992 -12.094 -44.344 1 89.12 19 SER B C 1
ATOM 4333 O O . SER B 1 19 ? 10.57 -12.672 -45.281 1 89.12 19 SER B O 1
ATOM 4335 N N . ILE B 1 20 ? 8.633 -11.852 -44.281 1 87.06 20 ILE B N 1
ATOM 4336 C CA . ILE B 1 20 ? 7.777 -12.258 -45.375 1 87.06 20 ILE B CA 1
ATOM 4337 C C . ILE B 1 20 ? 7.113 -11.031 -46 1 87.06 20 ILE B C 1
ATOM 4339 O O . ILE B 1 20 ? 6.43 -10.273 -45.312 1 87.06 20 ILE B O 1
ATOM 4343 N N . GLY B 1 21 ? 7.328 -10.891 -47.344 1 83.62 21 GLY B N 1
ATOM 4344 C CA . GLY B 1 21 ? 6.715 -9.789 -48.062 1 83.62 21 GLY B CA 1
ATOM 4345 C C . GLY B 1 21 ? 7.328 -9.555 -49.438 1 83.62 21 GLY B C 1
ATOM 4346 O O . GLY B 1 21 ? 8.555 -9.547 -49.562 1 83.62 21 GLY B O 1
ATOM 4347 N N . ASP B 1 22 ? 6.434 -9.297 -50.344 1 81.31 22 ASP B N 1
ATOM 4348 C CA . ASP B 1 22 ? 6.895 -9.078 -51.719 1 81.31 22 ASP B CA 1
ATOM 4349 C C . ASP B 1 22 ? 7.523 -7.691 -51.875 1 81.31 22 ASP B C 1
ATOM 4351 O O . ASP B 1 22 ? 8.352 -7.473 -52.75 1 81.31 22 ASP B O 1
ATOM 4355 N N . GLU B 1 23 ? 7.141 -6.828 -50.969 1 80.81 23 GLU B N 1
ATOM 4356 C CA . GLU B 1 23 ? 7.594 -5.449 -51.125 1 80.81 23 GLU B CA 1
ATOM 4357 C C . GLU B 1 23 ? 8.719 -5.137 -50.156 1 80.81 23 GLU B C 1
ATOM 4359 O O . GLU B 1 23 ? 9.047 -3.969 -49.906 1 80.81 23 GLU B O 1
ATOM 4364 N N . LEU B 1 24 ? 9.297 -6.156 -49.594 1 84.75 24 LEU B N 1
ATOM 4365 C CA . LEU B 1 24 ? 10.344 -5.918 -48.625 1 84.75 24 LEU B CA 1
ATOM 4366 C C . LEU B 1 24 ? 11.727 -5.988 -49.281 1 84.75 24 LEU B C 1
ATOM 4368 O O . LEU B 1 24 ? 11.945 -6.773 -50.188 1 84.75 24 LEU B O 1
ATOM 4372 N N . GLN B 1 25 ? 12.594 -5.023 -48.844 1 81.12 25 GLN B N 1
ATOM 4373 C CA . GLN B 1 25 ? 13.984 -4.984 -49.281 1 81.12 25 GLN B CA 1
ATOM 4374 C C . GLN B 1 25 ? 14.938 -4.941 -48.094 1 81.12 25 GLN B C 1
ATOM 4376 O O . GLN B 1 25 ? 14.609 -4.363 -47.031 1 81.12 25 GLN B O 1
ATOM 4381 N N . GLU B 1 26 ? 16.047 -5.641 -48.156 1 77.69 26 GLU B N 1
ATOM 4382 C CA . GLU B 1 26 ? 17.062 -5.637 -47.094 1 77.69 26 GLU B CA 1
ATOM 4383 C C . GLU B 1 26 ? 17.641 -4.242 -46.875 1 77.69 26 GLU B C 1
ATOM 4385 O O . GLU B 1 26 ? 17.719 -3.457 -47.844 1 77.69 26 GLU B O 1
ATOM 4390 N N . LEU B 1 27 ? 18.078 -3.961 -45.656 1 73.19 27 LEU B N 1
ATOM 4391 C CA . LEU B 1 27 ? 18.688 -2.674 -45.344 1 73.19 27 LEU B CA 1
ATOM 4392 C C . LEU B 1 27 ? 20.047 -2.539 -46.031 1 73.19 27 LEU B C 1
ATOM 4394 O O . LEU B 1 27 ? 20.781 -3.525 -46.156 1 73.19 27 LEU B O 1
ATOM 4398 N N . GLY B 1 28 ? 20.469 -1.321 -46.406 1 65.31 28 GLY B N 1
ATOM 4399 C CA . GLY B 1 28 ? 21.766 -1.039 -47 1 65.31 28 GLY B CA 1
ATOM 4400 C C . GLY B 1 28 ? 21.734 -0.949 -48.531 1 65.31 28 GLY B C 1
ATOM 4401 O O . GLY B 1 28 ? 22.688 -0.491 -49.156 1 65.31 28 GLY B O 1
ATOM 4402 N N . GLU B 1 29 ? 20.562 -1.529 -49.188 1 66.06 29 GLU B N 1
ATOM 4403 C CA . GLU B 1 29 ? 20.453 -1.446 -50.625 1 66.06 29 GLU B CA 1
ATOM 4404 C C . GLU B 1 29 ? 19.641 -0.223 -51.062 1 66.06 29 GLU B C 1
ATOM 4406 O O . GLU B 1 29 ? 18.891 0.339 -50.25 1 66.06 29 GLU B O 1
ATOM 4411 N N . ILE B 1 30 ? 19.891 0.221 -52.281 1 70.25 30 ILE B N 1
ATOM 4412 C CA . ILE B 1 30 ? 19.094 1.312 -52.812 1 70.25 30 ILE B CA 1
ATOM 4413 C C . ILE B 1 30 ? 17.625 0.871 -52.938 1 70.25 30 ILE B C 1
ATOM 4415 O O . ILE B 1 30 ? 17.328 -0.185 -53.5 1 70.25 30 ILE B O 1
ATOM 4419 N N . LEU B 1 31 ? 16.609 1.594 -52.281 1 72.88 31 LEU B N 1
ATOM 4420 C CA . LEU B 1 31 ? 15.195 1.254 -52.188 1 72.88 31 LEU B CA 1
ATOM 4421 C C . LEU B 1 31 ? 14.539 1.307 -53.562 1 72.88 31 LEU B C 1
ATOM 4423 O O . LEU B 1 31 ? 14.609 2.326 -54.25 1 72.88 31 LEU B O 1
ATOM 4427 N N . ARG B 1 32 ? 14.102 0.188 -54.062 1 75.12 32 ARG B N 1
ATOM 4428 C CA . ARG B 1 32 ? 13.391 0.096 -55.344 1 75.12 32 ARG B CA 1
ATOM 4429 C C . ARG B 1 32 ? 12 0.716 -55.219 1 75.12 32 ARG B C 1
ATOM 4431 O O . ARG B 1 32 ? 11.438 0.807 -54.125 1 75.12 32 ARG B O 1
ATOM 4438 N N . ALA B 1 33 ? 11.422 0.988 -56.281 1 70.69 33 ALA B N 1
ATOM 4439 C CA . ALA B 1 33 ? 10.078 1.571 -56.312 1 70.69 33 ALA B CA 1
ATOM 4440 C C . ALA B 1 33 ? 9.047 0.607 -55.75 1 70.69 33 ALA B C 1
ATOM 4442 O O . ALA B 1 33 ? 9.109 -0.599 -56 1 70.69 33 ALA B O 1
ATOM 4443 N N . LYS B 1 34 ? 8.047 0.921 -54.75 1 74.69 34 LYS B N 1
ATOM 4444 C CA . LYS B 1 34 ? 6.941 0.198 -54.125 1 74.69 34 LYS B CA 1
ATOM 4445 C C . LYS B 1 34 ? 7.453 -0.812 -53.094 1 74.69 34 LYS B C 1
ATOM 4447 O O . LYS B 1 34 ? 6.785 -1.809 -52.812 1 74.69 34 LYS B O 1
ATOM 4452 N N . HIS B 1 35 ? 8.805 -0.545 -52.781 1 77.31 35 HIS B N 1
ATOM 4453 C CA . HIS B 1 35 ? 9.328 -1.437 -51.75 1 77.31 35 HIS B CA 1
ATOM 4454 C C . HIS B 1 35 ? 9.586 -0.686 -50.438 1 77.31 35 HIS B C 1
ATOM 4456 O O . HIS B 1 35 ? 9.664 0.544 -50.438 1 77.31 35 HIS B O 1
ATOM 4462 N N . ASN B 1 36 ? 9.555 -1.436 -49.375 1 78.94 36 ASN B N 1
ATOM 4463 C CA . ASN B 1 36 ? 9.891 -0.924 -48.062 1 78.94 36 ASN B CA 1
ATOM 4464 C C . ASN B 1 36 ? 11.07 -1.672 -47.438 1 78.94 36 ASN B C 1
ATOM 4466 O O . ASN B 1 36 ? 11.266 -2.859 -47.719 1 78.94 36 ASN B O 1
ATOM 4470 N N . TYR B 1 37 ? 11.906 -0.959 -46.812 1 79.19 37 TYR B N 1
ATOM 4471 C CA . TYR B 1 37 ? 12.977 -1.627 -46.062 1 79.19 37 TYR B CA 1
ATOM 4472 C C . TYR B 1 37 ? 12.414 -2.557 -45 1 79.19 37 TYR B C 1
ATOM 4474 O O . TYR B 1 37 ? 11.391 -2.256 -44.406 1 79.19 37 TYR B O 1
ATOM 4482 N N . ASP B 1 38 ? 13.102 -3.643 -44.781 1 81.69 38 ASP B N 1
ATOM 4483 C CA . ASP B 1 38 ? 12.734 -4.578 -43.719 1 81.69 38 ASP B CA 1
ATOM 4484 C C . ASP B 1 38 ? 13.164 -4.051 -42.375 1 81.69 38 ASP B C 1
ATOM 4486 O O . ASP B 1 38 ? 14.031 -4.637 -41.719 1 81.69 38 ASP B O 1
ATOM 4490 N N . SER B 1 39 ? 12.523 -3.043 -41.969 1 80.69 39 SER B N 1
ATOM 4491 C CA . SER B 1 39 ? 12.859 -2.398 -40.688 1 80.69 39 SER B CA 1
ATOM 4492 C C . SER B 1 39 ? 12.438 -3.256 -39.5 1 80.69 39 SER B C 1
ATOM 4494 O O . SER B 1 39 ? 13.062 -3.211 -38.438 1 80.69 39 SER B O 1
ATOM 4496 N N . ASN B 1 40 ? 11.406 -4.043 -39.688 1 81 40 ASN B N 1
ATOM 4497 C CA . ASN B 1 40 ? 10.898 -4.859 -38.594 1 81 40 ASN B CA 1
ATOM 4498 C C . ASN B 1 40 ? 11.922 -5.902 -38.156 1 81 40 ASN B C 1
ATOM 4500 O O . ASN B 1 40 ? 12.102 -6.133 -36.969 1 81 40 ASN B O 1
ATOM 4504 N N . LYS B 1 41 ? 12.547 -6.52 -39.156 1 83.19 41 LYS B N 1
ATOM 4505 C CA . LYS B 1 41 ? 13.586 -7.496 -38.812 1 83.19 41 LYS B CA 1
ATOM 4506 C C . LYS B 1 41 ? 14.734 -6.84 -38.031 1 83.19 41 LYS B C 1
ATOM 4508 O O . LYS B 1 41 ? 15.242 -7.41 -37.094 1 83.19 41 LYS B O 1
ATOM 4513 N N . LEU B 1 42 ? 15.094 -5.645 -38.5 1 78.75 42 LEU B N 1
ATOM 4514 C CA . LEU B 1 42 ? 16.141 -4.906 -37.781 1 78.75 42 LEU B CA 1
ATOM 4515 C C . LEU B 1 42 ? 15.719 -4.602 -36.344 1 78.75 42 LEU B C 1
ATOM 4517 O O . LEU B 1 42 ? 16.5 -4.777 -35.438 1 78.75 42 LEU B O 1
ATOM 4521 N N . ILE B 1 43 ? 14.531 -4.188 -36.25 1 77.44 43 ILE B N 1
ATOM 4522 C CA . ILE B 1 43 ? 14.016 -3.854 -34.938 1 77.44 43 ILE B CA 1
ATOM 4523 C C . ILE B 1 43 ? 14.039 -5.094 -34.031 1 77.44 43 ILE B C 1
ATOM 4525 O O . ILE B 1 43 ? 14.5 -5.035 -32.906 1 77.44 43 ILE B O 1
ATOM 4529 N N . LEU B 1 44 ? 13.602 -6.141 -34.594 1 80 44 LEU B N 1
ATOM 4530 C CA . LEU B 1 44 ? 13.562 -7.391 -33.844 1 80 44 LEU B CA 1
ATOM 4531 C C . LEU B 1 44 ? 14.969 -7.84 -33.438 1 80 44 LEU B C 1
ATOM 4533 O O . LEU B 1 44 ? 15.211 -8.234 -32.312 1 80 44 LEU B O 1
ATOM 4537 N N . THR B 1 45 ? 15.883 -7.73 -34.406 1 77.88 45 THR B N 1
ATOM 4538 C CA . THR B 1 45 ? 17.266 -8.125 -34.156 1 77.88 45 THR B CA 1
ATOM 4539 C C . THR B 1 45 ? 17.906 -7.246 -33.094 1 77.88 45 THR B C 1
ATOM 4541 O O . THR B 1 45 ? 18.578 -7.742 -32.188 1 77.88 45 THR B O 1
ATOM 4544 N N . ILE B 1 46 ? 17.609 -6.031 -33.219 1 72.94 46 ILE B N 1
ATOM 4545 C CA . ILE B 1 46 ? 18.156 -5.09 -32.25 1 72.94 46 ILE B CA 1
ATOM 4546 C C . ILE B 1 46 ? 17.562 -5.387 -30.875 1 72.94 46 ILE B C 1
ATOM 4548 O O . ILE B 1 46 ? 18.297 -5.398 -29.875 1 72.94 46 ILE B O 1
ATOM 4552 N N . LEU B 1 47 ? 16.266 -5.656 -30.938 1 69.75 47 LEU B N 1
ATOM 4553 C CA . LEU B 1 47 ? 15.602 -5.945 -29.672 1 69.75 47 LEU B CA 1
ATOM 4554 C C . LEU B 1 47 ? 16.172 -7.207 -29.031 1 69.75 47 LEU B C 1
ATOM 4556 O O . LEU B 1 47 ? 16.406 -7.238 -27.812 1 69.75 47 LEU B O 1
ATOM 4560 N N . LEU B 1 48 ? 16.406 -8.172 -29.891 1 68 48 LEU B N 1
ATOM 4561 C CA . LEU B 1 48 ? 16.969 -9.43 -29.391 1 68 48 LEU B CA 1
ATOM 4562 C C . LEU B 1 48 ? 18.391 -9.227 -28.891 1 68 48 LEU B C 1
ATOM 4564 O O . LEU B 1 48 ? 18.75 -9.727 -27.828 1 68 48 LEU B O 1
ATOM 4568 N N . LYS B 1 49 ? 19.078 -8.438 -29.656 1 65.81 49 LYS B N 1
ATOM 4569 C CA . LYS B 1 49 ? 20.453 -8.164 -29.266 1 65.81 49 LYS B CA 1
ATOM 4570 C C . LYS B 1 49 ? 20.5 -7.32 -28 1 65.81 49 LYS B C 1
ATOM 4572 O O . LYS B 1 49 ? 21.359 -7.543 -27.125 1 65.81 49 LYS B O 1
ATOM 4577 N N . GLN B 1 50 ? 19.609 -6.477 -28 1 62.12 50 GLN B N 1
ATOM 4578 C CA . GLN B 1 50 ? 19.531 -5.613 -26.828 1 62.12 50 GLN B CA 1
ATOM 4579 C C . GLN B 1 50 ? 19.188 -6.418 -25.578 1 62.12 50 GLN B C 1
ATOM 4581 O O . GLN B 1 50 ? 19.641 -6.082 -24.484 1 62.12 50 GLN B O 1
ATOM 4586 N N . GLU B 1 51 ? 18.484 -7.473 -25.969 1 55.59 51 GLU B N 1
ATOM 4587 C CA . GLU B 1 51 ? 18.047 -8.312 -24.859 1 55.59 51 GLU B CA 1
ATOM 4588 C C . GLU B 1 51 ? 19.047 -9.445 -24.609 1 55.59 51 GLU B C 1
ATOM 4590 O O . GLU B 1 51 ? 18.734 -10.406 -23.891 1 55.59 51 GLU B O 1
ATOM 4595 N N . GLY B 1 52 ? 20.156 -9.383 -25.312 1 56.16 52 GLY B N 1
ATOM 4596 C CA . GLY B 1 52 ? 21.266 -10.289 -25.094 1 56.16 52 GLY B CA 1
ATOM 4597 C C . GLY B 1 52 ? 21.188 -11.547 -25.938 1 56.16 52 GLY B C 1
ATOM 4598 O O . GLY B 1 52 ? 21.969 -12.477 -25.75 1 56.16 52 GLY B O 1
ATOM 4599 N N . PHE B 1 53 ? 20.297 -11.633 -26.672 1 62.22 53 PHE B N 1
ATOM 4600 C CA . PHE B 1 53 ? 20.172 -12.75 -27.594 1 62.22 53 PHE B CA 1
ATOM 4601 C C . PHE B 1 53 ? 20.875 -12.438 -28.906 1 62.22 53 PHE B C 1
ATOM 4603 O O . PHE B 1 53 ? 20.281 -11.852 -29.812 1 62.22 53 PHE B O 1
ATOM 4610 N N . ASN B 1 54 ? 22.062 -13.008 -28.906 1 64.31 54 ASN B N 1
ATOM 4611 C CA . ASN B 1 54 ? 22.891 -12.672 -30.062 1 64.31 54 ASN B CA 1
ATOM 4612 C C . ASN B 1 54 ? 22.859 -13.789 -31.109 1 64.31 54 ASN B C 1
ATOM 4614 O O . ASN B 1 54 ? 23.312 -13.594 -32.25 1 64.31 54 ASN B O 1
ATOM 4618 N N . ASN B 1 55 ? 22.422 -14.93 -30.688 1 70.31 55 ASN B N 1
ATOM 4619 C CA . ASN B 1 55 ? 22.406 -16.047 -31.609 1 70.31 55 ASN B CA 1
ATOM 4620 C C . ASN B 1 55 ? 21.203 -16 -32.531 1 70.31 55 ASN B C 1
ATOM 4622 O O . ASN B 1 55 ? 20.266 -16.781 -32.375 1 70.31 55 ASN B O 1
ATOM 4626 N N . VAL B 1 56 ? 21.297 -14.992 -33.344 1 79.88 56 VAL B N 1
ATOM 4627 C CA . VAL B 1 56 ? 20.203 -14.781 -34.312 1 79.88 56 VAL B CA 1
ATOM 4628 C C . VAL B 1 56 ? 20.703 -15.023 -35.719 1 79.88 56 VAL B C 1
ATOM 4630 O O . VAL B 1 56 ? 21.75 -14.508 -36.125 1 79.88 56 VAL B O 1
ATOM 4633 N N . LEU B 1 57 ? 20.047 -15.914 -36.406 1 82.38 57 LEU B N 1
ATOM 4634 C CA . LEU B 1 57 ? 20.328 -16.188 -37.781 1 82.38 57 LEU B CA 1
ATOM 4635 C C . LEU B 1 57 ? 19.297 -15.523 -38.688 1 82.38 57 LEU B C 1
ATOM 4637 O O . LEU B 1 57 ? 18.094 -15.609 -38.438 1 82.38 57 LEU B O 1
ATOM 4641 N N . ASP B 1 58 ? 19.828 -14.75 -39.625 1 86.25 58 ASP B N 1
ATOM 4642 C CA . ASP B 1 58 ? 18.953 -14.094 -40.594 1 86.25 58 ASP B CA 1
ATOM 4643 C C . ASP B 1 58 ? 18.594 -15.047 -41.75 1 86.25 58 ASP B C 1
ATOM 4645 O O . ASP B 1 58 ? 19.469 -15.422 -42.531 1 86.25 58 ASP B O 1
ATOM 4649 N N . PHE B 1 59 ? 17.266 -15.398 -41.875 1 87.69 59 PHE B N 1
ATOM 4650 C CA . PHE B 1 59 ? 16.766 -16.281 -42.906 1 87.69 59 PHE B CA 1
ATOM 4651 C C . PHE B 1 59 ? 16.484 -15.492 -44.188 1 87.69 59 PHE B C 1
ATOM 4653 O O . PHE B 1 59 ? 16.109 -16.078 -45.219 1 87.69 59 PHE B O 1
ATOM 4660 N N . GLY B 1 60 ? 16.641 -14.156 -44.031 1 87.69 60 GLY B N 1
ATOM 4661 C CA . GLY B 1 60 ? 16.391 -13.312 -45.188 1 87.69 60 GLY B CA 1
ATOM 4662 C C . GLY B 1 60 ? 14.922 -12.984 -45.375 1 87.69 60 GLY B C 1
ATOM 4663 O O . GLY B 1 60 ? 14.172 -12.898 -44.406 1 87.69 60 GLY B O 1
ATOM 4664 N N . ILE B 1 61 ? 14.578 -12.625 -46.719 1 88.12 61 ILE B N 1
ATOM 4665 C CA . ILE B 1 61 ? 13.219 -12.25 -47.094 1 88.12 61 ILE B CA 1
ATOM 4666 C C . ILE B 1 61 ? 12.617 -13.297 -48.031 1 88.12 61 ILE B C 1
ATOM 4668 O O . ILE B 1 61 ? 13.266 -13.727 -49 1 88.12 61 ILE B O 1
ATOM 4672 N N . ALA B 1 62 ? 11.453 -13.781 -47.594 1 87.38 62 ALA B N 1
ATOM 4673 C CA 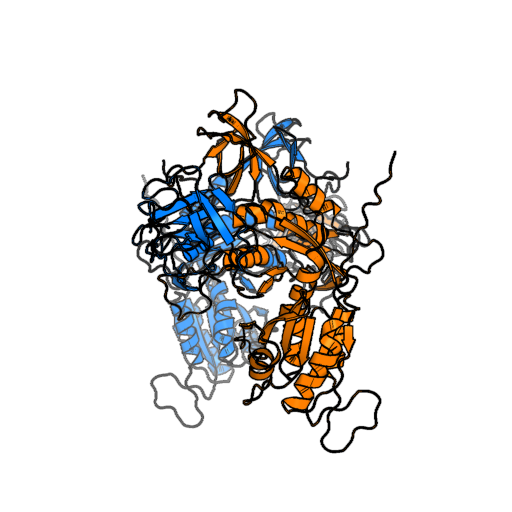. ALA B 1 62 ? 10.703 -14.672 -48.469 1 87.38 62 ALA B CA 1
ATOM 4674 C C . ALA B 1 62 ? 9.547 -13.938 -49.156 1 87.38 62 ALA B C 1
ATOM 4676 O O . ALA B 1 62 ? 8.922 -13.062 -48.531 1 87.38 62 ALA B O 1
ATOM 4677 N N . ASN B 1 63 ? 9.234 -14.297 -50.406 1 82.5 63 ASN B N 1
ATOM 4678 C CA . ASN B 1 63 ? 8.047 -13.805 -51.094 1 82.5 63 ASN B CA 1
ATOM 4679 C C . ASN B 1 63 ? 6.773 -14.391 -50.469 1 82.5 63 ASN B C 1
ATOM 4681 O O . ASN B 1 63 ? 6.809 -15.445 -49.844 1 82.5 63 ASN B O 1
ATOM 4685 N N . ASP B 1 64 ? 5.691 -13.656 -50.688 1 80.62 64 ASP B N 1
ATOM 4686 C CA . ASP B 1 64 ? 4.414 -14.055 -50.125 1 80.62 64 ASP B CA 1
ATOM 4687 C C . ASP B 1 64 ? 3.809 -15.234 -50.875 1 80.62 64 ASP B C 1
ATOM 4689 O O . ASP B 1 64 ? 2.711 -15.125 -51.438 1 80.62 64 ASP B O 1
ATOM 4693 N N . ASN B 1 65 ? 4.5 -16.328 -50.969 1 83.44 65 ASN B N 1
ATOM 4694 C CA . ASN B 1 65 ? 4.008 -17.562 -51.531 1 83.44 65 ASN B CA 1
ATOM 4695 C C . ASN B 1 65 ? 4.535 -18.781 -50.781 1 83.44 65 ASN B C 1
ATOM 4697 O O . ASN B 1 65 ? 5.562 -18.703 -50.125 1 83.44 65 ASN B O 1
ATOM 4701 N N . ILE B 1 66 ? 3.875 -19.875 -50.969 1 84.12 66 ILE B N 1
ATOM 4702 C CA . ILE B 1 66 ? 4.066 -21.078 -50.156 1 84.12 66 ILE B CA 1
ATOM 4703 C C . ILE B 1 66 ? 5.457 -21.656 -50.406 1 84.12 66 ILE B C 1
ATOM 4705 O O . ILE B 1 66 ? 6.172 -22 -49.469 1 84.12 66 ILE B O 1
ATOM 4709 N N . ILE B 1 67 ? 5.914 -21.703 -51.625 1 84.44 67 ILE B N 1
ATOM 4710 C CA . ILE B 1 67 ? 7.164 -22.359 -52 1 84.44 67 ILE B CA 1
ATOM 4711 C C . ILE B 1 67 ? 8.344 -21.562 -51.438 1 84.44 67 ILE B C 1
ATOM 4713 O O . ILE B 1 67 ? 9.258 -22.156 -50.844 1 84.44 67 ILE B O 1
ATOM 4717 N N . SER B 1 68 ? 8.297 -20.219 -51.594 1 85.94 68 SER B N 1
ATOM 4718 C CA . SER B 1 68 ? 9.391 -19.375 -51.125 1 85.94 68 SER B CA 1
ATOM 4719 C C . SER B 1 68 ? 9.531 -19.453 -49.625 1 85.94 68 SER B C 1
ATOM 4721 O O . SER B 1 68 ? 10.641 -19.609 -49.094 1 85.94 68 SER B O 1
ATOM 4723 N N . ILE B 1 69 ? 8.461 -19.453 -48.906 1 87.75 69 ILE B N 1
ATOM 4724 C CA . ILE B 1 69 ? 8.461 -19.469 -47.438 1 87.75 69 ILE B CA 1
ATOM 4725 C C . ILE B 1 69 ? 8.93 -20.844 -46.938 1 87.75 69 ILE B C 1
ATOM 4727 O O . ILE B 1 69 ? 9.805 -20.922 -46.094 1 87.75 69 ILE B O 1
ATOM 4731 N N . HIS B 1 70 ? 8.391 -21.844 -47.562 1 88.94 70 HIS B N 1
ATOM 4732 C CA . HIS B 1 70 ? 8.75 -23.203 -47.156 1 88.94 70 HIS B CA 1
ATOM 4733 C C . HIS B 1 70 ? 10.234 -23.469 -47.375 1 88.94 70 HIS B C 1
ATOM 4735 O O . HIS B 1 70 ? 10.906 -24.016 -46.5 1 88.94 70 HIS B O 1
ATOM 4741 N N . ASN B 1 71 ? 10.828 -23.109 -48.5 1 87.75 71 ASN B N 1
ATOM 4742 C CA . ASN B 1 71 ? 12.234 -23.359 -48.812 1 87.75 71 ASN B CA 1
ATOM 4743 C C . ASN B 1 71 ? 13.172 -22.641 -47.875 1 87.75 71 ASN B C 1
ATOM 4745 O O . ASN B 1 71 ? 14.148 -23.203 -47.406 1 87.75 71 ASN B O 1
ATOM 4749 N N . LYS B 1 72 ? 12.789 -21.391 -47.562 1 89.56 72 LYS B N 1
ATOM 4750 C CA . LYS B 1 72 ? 13.648 -20.609 -46.688 1 89.56 72 LYS B CA 1
ATOM 4751 C C . LYS B 1 72 ? 13.703 -21.203 -45.281 1 89.56 72 LYS B C 1
ATOM 4753 O O . LYS B 1 72 ? 14.766 -21.234 -44.656 1 89.56 72 LYS B O 1
ATOM 4758 N N . ILE B 1 73 ? 12.602 -21.656 -44.812 1 89.25 73 ILE B N 1
ATOM 4759 C CA . ILE B 1 73 ? 12.547 -22.234 -43.469 1 89.25 73 ILE B CA 1
ATOM 4760 C C . ILE B 1 73 ? 13.273 -23.578 -43.469 1 89.25 73 ILE B C 1
ATOM 4762 O O . ILE B 1 73 ? 14.117 -23.828 -42.594 1 89.25 73 ILE B O 1
ATOM 4766 N N . LYS B 1 74 ? 12.969 -24.406 -44.406 1 87.25 74 LYS B N 1
ATOM 4767 C CA . LYS B 1 74 ? 13.523 -25.75 -44.438 1 87.25 74 LYS B CA 1
ATOM 4768 C C . LYS B 1 74 ? 15.047 -25.719 -44.531 1 87.25 74 LYS B C 1
ATOM 4770 O O . LYS B 1 74 ? 15.734 -26.5 -43.875 1 87.25 74 LYS B O 1
ATOM 4775 N N . GLU B 1 75 ? 15.594 -24.812 -45.281 1 87.06 75 GLU B N 1
ATOM 4776 C CA . GLU B 1 75 ? 17.031 -24.703 -45.5 1 87.06 75 GLU B CA 1
ATOM 4777 C C . GLU B 1 75 ? 17.766 -24.359 -44.219 1 87.06 75 GLU B C 1
ATOM 4779 O O . GLU B 1 75 ? 18.938 -24.75 -44.031 1 87.06 75 GLU B O 1
ATOM 4784 N N . ASN B 1 76 ? 17.062 -23.656 -43.344 1 86.25 76 ASN B N 1
ATOM 4785 C CA . ASN B 1 76 ? 17.781 -23.109 -42.188 1 86.25 76 ASN B CA 1
ATOM 4786 C C . ASN B 1 76 ? 17.297 -23.734 -40.906 1 86.25 76 ASN B C 1
ATOM 4788 O O . ASN B 1 76 ? 17.875 -23.484 -39.844 1 86.25 76 ASN B O 1
ATOM 4792 N N . LEU B 1 77 ? 16.312 -24.547 -40.938 1 86.25 77 LEU B N 1
ATOM 4793 C CA . LEU B 1 77 ? 15.633 -25.016 -39.75 1 86.25 77 LEU B CA 1
ATOM 4794 C C . LEU B 1 77 ? 16.562 -25.828 -38.844 1 86.25 77 LEU B C 1
ATOM 4796 O O . LEU B 1 77 ? 16.484 -25.766 -37.625 1 86.25 77 LEU B O 1
ATOM 4800 N N . LYS B 1 78 ? 17.484 -26.531 -39.406 1 79.38 78 LYS B N 1
ATOM 4801 C CA . LYS B 1 78 ? 18.406 -27.375 -38.656 1 79.38 78 LYS B CA 1
ATOM 4802 C C . LYS B 1 78 ? 19.328 -26.531 -37.75 1 79.38 78 LYS B C 1
ATOM 4804 O O . LYS B 1 78 ? 19.766 -26.984 -36.719 1 79.38 78 LYS B O 1
ATOM 4809 N N . LYS B 1 79 ? 19.531 -25.344 -38.156 1 80.06 79 LYS B N 1
ATOM 4810 C CA . LYS B 1 79 ? 20.531 -24.5 -37.531 1 80.06 79 LYS B CA 1
ATOM 4811 C C . LYS B 1 79 ? 19.938 -23.75 -36.344 1 80.06 79 LYS B C 1
ATOM 4813 O O . LYS B 1 79 ? 20.672 -23.109 -35.562 1 80.06 79 LYS B O 1
ATOM 4818 N N . VAL B 1 80 ? 18.641 -23.875 -36.281 1 82.06 80 VAL B N 1
ATOM 4819 C CA . VAL B 1 80 ? 18.047 -23 -35.281 1 82.06 80 VAL B CA 1
ATOM 4820 C C . VAL B 1 80 ? 17.094 -23.797 -34.375 1 82.06 80 VAL B C 1
ATOM 4822 O O . VAL B 1 80 ? 16.719 -24.922 -34.719 1 82.06 80 VAL B O 1
ATOM 4825 N N . ASN B 1 81 ? 16.781 -23.156 -33.25 1 77.5 81 ASN B N 1
ATOM 4826 C CA . ASN B 1 81 ? 15.82 -23.719 -32.312 1 77.5 81 ASN B CA 1
ATOM 4827 C C . ASN B 1 81 ? 14.453 -23.047 -32.438 1 77.5 81 ASN B C 1
ATOM 4829 O O . ASN B 1 81 ? 13.422 -23.672 -32.219 1 77.5 81 ASN B O 1
ATOM 4833 N N . VAL B 1 82 ? 14.539 -21.844 -32.812 1 82.62 82 VAL B N 1
ATOM 4834 C CA . VAL B 1 82 ? 13.328 -21.031 -32.906 1 82.62 82 VAL B CA 1
ATOM 4835 C C . VAL B 1 82 ? 13.336 -20.266 -34.25 1 82.62 82 VAL B C 1
ATOM 4837 O O . VAL B 1 82 ? 14.359 -19.688 -34.625 1 82.62 82 VAL B O 1
ATOM 4840 N N . VAL B 1 83 ? 12.211 -20.375 -34.938 1 87.44 83 VAL B N 1
ATOM 4841 C CA . VAL B 1 83 ? 12.023 -19.594 -36.156 1 87.44 83 VAL B CA 1
ATOM 4842 C C . VAL B 1 83 ? 10.992 -18.5 -35.906 1 87.44 83 VAL B C 1
ATOM 4844 O O . VAL B 1 83 ? 9.875 -18.781 -35.438 1 87.44 83 VAL B O 1
ATOM 4847 N N . VAL B 1 84 ? 11.422 -17.297 -36.094 1 87.25 84 VAL B N 1
ATOM 4848 C CA . VAL B 1 84 ? 10.508 -16.172 -36.031 1 87.25 84 VAL B CA 1
ATOM 4849 C C . VAL B 1 84 ? 10.234 -15.617 -37.406 1 87.25 84 VAL B C 1
ATOM 4851 O O . VAL B 1 84 ? 11.164 -15.289 -38.156 1 87.25 84 VAL B O 1
ATOM 4854 N N . THR B 1 85 ? 8.961 -15.531 -37.719 1 87.38 85 THR B N 1
ATOM 4855 C CA . THR B 1 85 ? 8.586 -14.93 -39 1 87.38 85 THR B CA 1
ATOM 4856 C C . THR B 1 85 ? 7.891 -13.586 -38.781 1 87.38 85 THR B C 1
ATOM 4858 O O . THR B 1 85 ? 7.176 -13.406 -37.781 1 87.38 85 THR B O 1
ATOM 4861 N N . ILE B 1 86 ? 8.266 -12.656 -39.531 1 83.69 86 ILE B N 1
ATOM 4862 C CA . ILE B 1 86 ? 7.613 -11.352 -39.5 1 83.69 86 ILE B CA 1
ATOM 4863 C C . ILE B 1 86 ? 6.875 -11.125 -40.812 1 83.69 86 ILE B C 1
ATOM 4865 O O . ILE B 1 86 ? 7.484 -11.156 -41.906 1 83.69 86 ILE B O 1
ATOM 4869 N N . GLY B 1 87 ? 5.57 -10.953 -40.562 1 73.88 87 GLY B N 1
ATOM 4870 C CA . GLY B 1 87 ? 4.82 -10.703 -41.781 1 73.88 87 GLY B CA 1
ATOM 4871 C C . GLY B 1 87 ? 3.623 -11.625 -41.938 1 73.88 87 GLY B C 1
ATOM 4872 O O . GLY B 1 87 ? 3.273 -12.359 -41.031 1 73.88 87 GLY B O 1
ATOM 4873 N N . SER B 1 88 ? 2.666 -11.516 -42.844 1 59.22 88 SER B N 1
ATOM 4874 C CA . SER B 1 88 ? 1.604 -12.336 -43.406 1 59.22 88 SER B CA 1
ATOM 4875 C C . SER B 1 88 ? 0.334 -12.266 -42.562 1 59.22 88 SER B C 1
ATOM 4877 O O . SER B 1 88 ? -0.514 -13.156 -42.656 1 59.22 88 SER B O 1
ATOM 4879 N N . ALA B 1 89 ? 0.344 -11.352 -41.688 1 48.34 89 ALA B N 1
ATOM 4880 C CA . ALA B 1 89 ? -0.868 -11.312 -40.875 1 48.34 89 ALA B CA 1
ATOM 4881 C C . ALA B 1 89 ? -2.098 -11.039 -41.719 1 48.34 89 ALA B C 1
ATOM 4883 O O . ALA B 1 89 ? -3.207 -10.891 -41.219 1 48.34 89 ALA B O 1
ATOM 4884 N N . ASN B 1 90 ? -2.047 -10.867 -42.969 1 45.09 90 ASN B N 1
ATOM 4885 C CA . ASN B 1 90 ? -3.266 -10.586 -43.719 1 45.09 90 ASN B CA 1
ATOM 4886 C C . ASN B 1 90 ? -4.168 -11.82 -43.781 1 45.09 90 ASN B C 1
ATOM 4888 O O . ASN B 1 90 ? -3.803 -12.891 -43.312 1 45.09 90 ASN B O 1
ATOM 4892 N N . ASP B 1 91 ? -5.258 -11.594 -44.469 1 47.78 91 ASP B N 1
ATOM 4893 C CA . ASP B 1 91 ? -6.395 -12.492 -44.656 1 47.78 91 ASP B CA 1
ATOM 4894 C C . ASP B 1 91 ? -5.93 -13.883 -45.094 1 47.78 91 ASP B C 1
ATOM 4896 O O . ASP B 1 91 ? -6.641 -14.867 -44.906 1 47.78 91 ASP B O 1
ATOM 4900 N N . ARG B 1 92 ? -4.762 -13.977 -45.719 1 51.06 92 ARG B N 1
ATOM 4901 C CA . ARG B 1 92 ? -4.316 -15.25 -46.281 1 51.06 92 ARG B CA 1
ATOM 4902 C C . ARG B 1 92 ? -3.213 -15.859 -45.438 1 51.06 92 ARG B C 1
ATOM 4904 O O . ARG B 1 92 ? -2.027 -15.625 -45.688 1 51.06 92 ARG B O 1
ATOM 4911 N N . ASP B 1 93 ? -3.291 -16.078 -44.344 1 59 93 ASP B N 1
ATOM 4912 C CA . ASP B 1 93 ? -2.35 -16.672 -43.375 1 59 93 ASP B CA 1
ATOM 4913 C C . ASP B 1 93 ? -1.702 -17.922 -43.969 1 59 93 ASP B C 1
ATOM 4915 O O . ASP B 1 93 ? -2.248 -19.016 -43.844 1 59 93 ASP B O 1
ATOM 4919 N N . LEU B 1 94 ? -0.663 -17.719 -44.812 1 73 94 LEU B N 1
ATOM 4920 C CA . LEU B 1 94 ? 0.018 -18.828 -45.5 1 73 94 LEU B CA 1
ATOM 4921 C C . LEU B 1 94 ? 0.883 -19.609 -44.5 1 73 94 LEU B C 1
ATOM 4923 O O . LEU B 1 94 ? 1.257 -20.75 -44.781 1 73 94 LEU B O 1
ATOM 4927 N N . LEU B 1 95 ? 1.073 -19.016 -43.375 1 79 95 LEU B N 1
ATOM 4928 C CA . LEU B 1 95 ? 2.059 -19.625 -42.469 1 79 95 LEU B CA 1
ATOM 4929 C C . LEU B 1 95 ? 1.472 -20.828 -41.75 1 79 95 LEU B C 1
ATOM 4931 O O . LEU B 1 95 ? 2.146 -21.859 -41.594 1 79 95 LEU B O 1
ATOM 4935 N N . LYS B 1 96 ? 0.286 -20.719 -41.562 1 77.88 96 LYS B N 1
ATOM 4936 C CA . LYS B 1 96 ? -0.319 -21.812 -40.812 1 77.88 96 LYS B CA 1
ATOM 4937 C C . LYS B 1 96 ? -0.371 -23.094 -41.625 1 77.88 96 LYS B C 1
ATOM 4939 O O . LYS B 1 96 ? 0.082 -24.156 -41.188 1 77.88 96 LYS B O 1
ATOM 4944 N N . PRO B 1 97 ? -0.891 -22.953 -42.812 1 79.5 97 PRO B N 1
ATOM 4945 C CA . PRO B 1 97 ? -0.886 -24.141 -43.688 1 79.5 97 PRO B CA 1
ATOM 4946 C C . PRO B 1 97 ? 0.521 -24.672 -43.938 1 79.5 97 PRO B C 1
ATOM 4948 O O . PRO B 1 97 ? 0.722 -25.891 -43.969 1 79.5 97 PRO B O 1
ATOM 4951 N N . ILE B 1 98 ? 1.541 -23.797 -44.062 1 82.81 98 ILE B N 1
ATOM 4952 C CA . ILE B 1 98 ? 2.916 -24.219 -44.312 1 82.81 98 ILE B CA 1
ATOM 4953 C C . ILE B 1 98 ? 3.441 -25 -43.125 1 82.81 98 ILE B C 1
ATOM 4955 O O . ILE B 1 98 ? 4.027 -26.078 -43.281 1 82.81 98 ILE B O 1
ATOM 4959 N N . LEU B 1 99 ? 3.168 -24.547 -41.969 1 82.56 99 LEU B N 1
ATOM 4960 C CA . LEU B 1 99 ? 3.664 -25.172 -40.75 1 82.56 99 LEU B CA 1
ATOM 4961 C C . LEU B 1 99 ? 2.98 -26.516 -40.531 1 82.56 99 LEU B C 1
ATOM 4963 O O . LEU B 1 99 ? 3.639 -27.5 -40.188 1 82.56 99 LEU B O 1
ATOM 4967 N N . GLN B 1 100 ? 1.749 -26.578 -40.844 1 80.44 100 GLN B N 1
ATOM 4968 C CA . GLN B 1 100 ? 0.972 -27.797 -40.594 1 80.44 100 GLN B CA 1
ATOM 4969 C C . GLN B 1 100 ? 1.218 -28.844 -41.656 1 80.44 100 GLN B C 1
ATOM 4971 O O . GLN B 1 100 ? 1.451 -30.016 -41.344 1 80.44 100 GLN B O 1
ATOM 4976 N N . GLU B 1 101 ? 1.177 -28.438 -42.844 1 79.81 101 GLU B N 1
ATOM 4977 C CA . GLU B 1 101 ? 1.205 -29.375 -43.969 1 79.81 101 GLU B CA 1
ATOM 4978 C C . GLU B 1 101 ? 2.637 -29.781 -44.312 1 79.81 101 GLU B C 1
ATOM 4980 O O . GLU B 1 101 ? 2.898 -30.938 -44.656 1 79.81 101 GLU B O 1
ATOM 4985 N N . TYR B 1 102 ? 3.557 -28.844 -44.188 1 80.94 102 TYR B N 1
ATOM 4986 C CA . TYR B 1 102 ? 4.902 -29.109 -44.688 1 80.94 102 TYR B CA 1
ATOM 4987 C C . TYR B 1 102 ? 5.844 -29.453 -43.562 1 80.94 102 TYR B C 1
ATOM 4989 O O . TYR B 1 102 ? 6.82 -30.188 -43.719 1 80.94 102 TYR B O 1
ATOM 4997 N N . PHE B 1 103 ? 5.57 -28.953 -42.375 1 84.06 103 PHE B N 1
ATOM 4998 C CA . PHE B 1 103 ? 6.484 -29.203 -41.25 1 84.06 103 PHE B CA 1
ATOM 4999 C C . PHE B 1 103 ? 5.816 -30.062 -40.188 1 84.06 103 PHE B C 1
ATOM 5001 O O . PHE B 1 103 ? 6.438 -30.375 -39.188 1 84.06 103 PHE B O 1
ATOM 5008 N N . ASN B 1 104 ? 4.586 -30.391 -40.375 1 80.31 104 ASN B N 1
ATOM 5009 C CA . ASN B 1 104 ? 3.818 -31.156 -39.375 1 80.31 104 ASN B CA 1
ATOM 5010 C C . ASN B 1 104 ? 3.873 -30.5 -38 1 80.31 104 ASN B C 1
ATOM 5012 O O . ASN B 1 104 ? 4.09 -31.188 -37 1 80.31 104 ASN B O 1
ATOM 5016 N N . ALA B 1 105 ? 3.811 -29.203 -38.094 1 77.88 105 ALA B N 1
ATOM 5017 C CA . ALA B 1 105 ? 3.91 -28.453 -36.812 1 77.88 105 ALA B CA 1
ATOM 5018 C C . ALA B 1 105 ? 2.57 -28.422 -36.094 1 77.88 105 ALA B C 1
ATOM 5020 O O . ALA B 1 105 ? 1.511 -28.422 -36.719 1 77.88 105 ALA B O 1
ATOM 5021 N N . THR B 1 106 ? 2.684 -28.406 -34.844 1 73.56 106 THR B N 1
ATOM 5022 C CA . THR B 1 106 ? 1.524 -28.188 -33.969 1 73.56 106 THR B CA 1
ATOM 5023 C C . THR B 1 106 ? 1.346 -26.703 -33.656 1 73.56 106 THR B C 1
ATOM 5025 O O . THR B 1 106 ? 2.236 -26.078 -33.094 1 73.56 106 THR B O 1
ATOM 5028 N N . ILE B 1 107 ? 0.201 -26.188 -34.094 1 69.88 107 ILE B N 1
ATOM 5029 C CA . ILE B 1 107 ? -0.111 -24.797 -33.781 1 69.88 107 ILE B CA 1
ATOM 5030 C C . ILE B 1 107 ? -0.682 -24.703 -32.375 1 69.88 107 ILE B C 1
ATOM 5032 O O . ILE B 1 107 ? -1.717 -25.297 -32.062 1 69.88 107 ILE B O 1
ATOM 5036 N N . HIS B 1 108 ? 0.109 -24 -31.594 1 63.75 108 HIS B N 1
ATOM 5037 C CA . HIS B 1 108 ? -0.32 -23.859 -30.203 1 63.75 108 HIS B CA 1
ATOM 5038 C C . HIS B 1 108 ? -1.298 -22.703 -30.047 1 63.75 108 HIS B C 1
ATOM 5040 O O . HIS B 1 108 ? -2.277 -22.797 -29.297 1 63.75 108 HIS B O 1
ATOM 5046 N N . PHE B 1 109 ? -0.978 -21.5 -30.766 1 59.75 109 PHE B N 1
ATOM 5047 C CA . PHE B 1 109 ? -1.937 -20.422 -30.938 1 59.75 109 PHE B CA 1
ATOM 5048 C C . PHE B 1 109 ? -1.701 -19.688 -32.25 1 59.75 109 PHE B C 1
ATOM 5050 O O . PHE B 1 109 ? -0.557 -19.531 -32.688 1 59.75 109 PHE B O 1
ATOM 5057 N N . GLY B 1 110 ? -2.807 -19.391 -32.875 1 59.72 110 GLY B N 1
ATOM 5058 C CA . GLY B 1 110 ? -2.744 -18.766 -34.188 1 59.72 110 GLY B CA 1
ATOM 5059 C C . GLY B 1 110 ? -3.15 -17.312 -34.188 1 59.72 110 GLY B C 1
ATOM 5060 O O . GLY B 1 110 ? -2.861 -16.578 -35.125 1 59.72 110 GLY B O 1
ATOM 5061 N N . ASN B 1 111 ? -3.986 -16.969 -33.312 1 56.03 111 ASN B N 1
ATOM 5062 C CA . ASN B 1 111 ? -4.414 -15.586 -33.125 1 56.03 111 ASN B CA 1
ATOM 5063 C C . ASN B 1 111 ? -4.457 -15.203 -31.656 1 56.03 111 ASN B C 1
ATOM 5065 O O . ASN B 1 111 ? -4.762 -16.031 -30.797 1 56.03 111 ASN B O 1
ATOM 5069 N N . ILE B 1 112 ? -3.738 -14.078 -31.359 1 47.78 112 ILE B N 1
ATOM 5070 C CA . ILE B 1 112 ? -3.795 -13.547 -30 1 47.78 112 ILE B CA 1
ATOM 5071 C C . ILE B 1 112 ? -4.703 -12.32 -29.953 1 47.78 112 ILE B C 1
ATOM 5073 O O . ILE B 1 112 ? -4.695 -11.5 -30.875 1 47.78 112 ILE B O 1
ATOM 5077 N N . ASP B 1 113 ? -5.645 -12.359 -29.109 1 42.5 113 ASP B N 1
ATOM 5078 C CA . ASP B 1 113 ? -6.504 -11.188 -28.984 1 42.5 113 ASP B CA 1
ATOM 5079 C C . ASP B 1 113 ? -5.727 -9.992 -28.438 1 42.5 113 ASP B C 1
ATOM 5081 O O . ASP B 1 113 ? -5.875 -9.633 -27.266 1 42.5 113 ASP B O 1
ATOM 5085 N N . MET B 1 114 ? -4.855 -9.5 -29.172 1 43 114 MET B N 1
ATOM 5086 C CA . MET B 1 114 ? -4.047 -8.312 -28.922 1 43 114 MET B CA 1
ATOM 5087 C C . MET B 1 114 ? -4.102 -7.363 -30.125 1 43 114 MET B C 1
ATOM 5089 O O . MET B 1 114 ? -4.113 -7.809 -31.266 1 43 114 MET B O 1
ATOM 5093 N N . LYS B 1 115 ? -4.66 -6.148 -29.734 1 46.66 115 LYS B N 1
ATOM 5094 C CA . LYS B 1 115 ? -4.531 -5.109 -30.75 1 46.66 115 LYS B CA 1
ATOM 5095 C C . LYS B 1 115 ? -3.441 -4.109 -30.375 1 46.66 115 LYS B C 1
ATOM 5097 O O . LYS B 1 115 ? -3.463 -3.537 -29.281 1 46.66 115 LYS B O 1
ATOM 5102 N N . PRO B 1 116 ? -2.432 -4.133 -31.312 1 46.75 116 PRO B N 1
ATOM 5103 C CA . PRO B 1 116 ? -2.168 -4.879 -32.531 1 46.75 116 PRO B CA 1
ATOM 5104 C C . PRO B 1 116 ? -1.515 -6.234 -32.281 1 46.75 116 PRO B C 1
ATOM 5106 O O . PRO B 1 116 ? -1.015 -6.48 -31.188 1 46.75 116 PRO B O 1
ATOM 5109 N N . GLY B 1 117 ? -1.529 -7.23 -33.094 1 50.28 117 GLY B N 1
ATOM 5110 C CA . GLY B 1 117 ? -0.783 -8.477 -33.031 1 50.28 117 GLY B CA 1
ATOM 5111 C C . GLY B 1 117 ? -1.673 -9.703 -33 1 50.28 117 GLY B C 1
ATOM 5112 O O . GLY B 1 117 ? -1.22 -10.797 -32.656 1 50.28 117 GLY B O 1
ATOM 5113 N N . LYS B 1 118 ? -2.834 -9.484 -33.438 1 54.72 118 LYS B N 1
ATOM 5114 C CA . LYS B 1 118 ? -3.811 -10.57 -33.438 1 54.72 118 LYS B CA 1
ATOM 5115 C C . LYS B 1 118 ? -3.275 -11.797 -34.156 1 54.72 118 LYS B C 1
ATOM 5117 O O . LYS B 1 118 ? -3.508 -12.93 -33.75 1 54.72 118 LYS B O 1
ATOM 5122 N N . SER B 1 119 ? -2.568 -11.562 -35.125 1 60.41 119 SER B N 1
ATOM 5123 C CA . SER B 1 119 ? -2.154 -12.656 -36 1 60.41 119 SER B CA 1
ATOM 5124 C C . SER B 1 119 ? -0.877 -13.312 -35.5 1 60.41 119 SER B C 1
ATOM 5126 O O . SER B 1 119 ? -0.237 -14.078 -36.219 1 60.41 119 SER B O 1
ATOM 5128 N N . THR B 1 120 ? -0.536 -13.258 -34.281 1 66.69 120 THR B N 1
ATOM 5129 C CA . THR B 1 120 ? 0.647 -13.922 -33.75 1 66.69 120 THR B CA 1
ATOM 5130 C C . THR B 1 120 ? 0.383 -15.414 -33.531 1 66.69 120 THR B C 1
ATOM 5132 O O . THR B 1 120 ? -0.609 -15.797 -32.906 1 66.69 120 THR B O 1
ATOM 5135 N N . THR B 1 121 ? 1.202 -16.234 -34.25 1 71.19 121 THR B N 1
ATOM 5136 C CA . THR B 1 121 ? 1.063 -17.688 -34.219 1 71.19 121 THR B CA 1
ATOM 5137 C C . THR B 1 121 ? 2.277 -18.328 -33.531 1 71.19 121 THR B C 1
ATOM 5139 O O . THR B 1 121 ? 3.414 -17.938 -33.812 1 71.19 121 THR B O 1
ATOM 5142 N N . TYR B 1 122 ? 1.993 -19.25 -32.656 1 75.25 122 TYR B N 1
ATOM 5143 C CA . TYR B 1 122 ? 3.037 -20.094 -32.062 1 75.25 122 TYR B CA 1
ATOM 5144 C C . TYR B 1 122 ? 2.814 -21.562 -32.406 1 75.25 122 TYR B C 1
ATOM 5146 O O . TYR B 1 122 ? 1.703 -22.078 -32.25 1 75.25 122 TYR B O 1
ATOM 5154 N N . ALA B 1 123 ? 3.85 -22.094 -33 1 73.88 123 ALA B N 1
ATOM 5155 C CA . ALA B 1 123 ? 3.789 -23.5 -33.375 1 73.88 123 ALA B CA 1
ATOM 5156 C C . ALA B 1 123 ? 5.09 -24.219 -33.062 1 73.88 123 ALA B C 1
ATOM 5158 O O . ALA B 1 123 ? 6.125 -23.578 -32.844 1 73.88 123 ALA B O 1
ATOM 5159 N N . THR B 1 124 ? 4.953 -25.578 -32.875 1 75.38 124 THR B N 1
ATOM 5160 C CA . THR B 1 124 ? 6.133 -26.406 -32.656 1 75.38 124 THR B CA 1
ATOM 5161 C C . THR B 1 124 ? 6.105 -27.625 -33.562 1 75.38 124 THR B C 1
ATOM 5163 O O . THR B 1 124 ? 5.031 -28.062 -34 1 75.38 124 THR B O 1
ATOM 5166 N N . CYS B 1 125 ? 7.336 -28.031 -33.969 1 74.12 125 CYS B N 1
ATOM 5167 C CA . CYS B 1 125 ? 7.457 -29.281 -34.719 1 74.12 125 CYS B CA 1
ATOM 5168 C C . CYS B 1 125 ? 8.727 -30.031 -34.312 1 74.12 125 CYS B C 1
ATOM 5170 O O . CYS B 1 125 ? 9.625 -29.453 -33.719 1 74.12 125 CYS B O 1
ATOM 5172 N N . MET B 1 126 ? 8.641 -31.281 -34.438 1 74.62 126 MET B N 1
ATOM 5173 C CA . MET B 1 126 ? 9.859 -32.062 -34.312 1 74.62 126 MET B CA 1
ATOM 5174 C C . MET B 1 126 ? 10.617 -32.125 -35.656 1 74.62 126 MET B C 1
ATOM 5176 O O . MET B 1 126 ? 10.055 -32.469 -36.688 1 74.62 126 MET B O 1
ATOM 5180 N N . PHE B 1 127 ? 11.844 -31.609 -35.625 1 75.62 127 PHE B N 1
ATOM 5181 C CA . PHE B 1 127 ? 12.727 -31.625 -36.812 1 75.62 127 PHE B CA 1
ATOM 5182 C C . PHE B 1 127 ? 14.055 -32.281 -36.469 1 75.62 127 PHE B C 1
ATOM 5184 O O . PHE B 1 127 ? 14.781 -31.828 -35.594 1 75.62 127 PHE B O 1
ATOM 5191 N N . GLU B 1 128 ? 14.352 -33.438 -37.031 1 70.62 128 GLU B N 1
ATOM 5192 C CA . GLU B 1 128 ? 15.555 -34.219 -36.781 1 70.62 128 GLU B CA 1
ATOM 5193 C C . GLU B 1 128 ? 15.75 -34.5 -35.281 1 70.62 128 GLU B C 1
ATOM 5195 O O . GLU B 1 128 ? 16.828 -34.25 -34.75 1 70.62 128 GLU B O 1
ATOM 5200 N N . SER B 1 129 ? 14.703 -34.875 -34.625 1 62.06 129 SER B N 1
ATOM 5201 C CA . SER B 1 129 ? 14.648 -35.312 -33.25 1 62.06 129 SER B CA 1
ATOM 5202 C C . SER B 1 129 ? 14.828 -34.125 -32.281 1 62.06 129 SER B C 1
ATOM 5204 O O . SER B 1 129 ? 15.18 -34.312 -31.125 1 62.06 129 SER B O 1
ATOM 5206 N N . THR B 1 130 ? 14.797 -33 -32.875 1 67.69 130 THR B N 1
ATOM 5207 C CA . THR B 1 130 ? 14.844 -31.797 -32.031 1 67.69 130 THR B CA 1
ATOM 5208 C C . THR B 1 130 ? 13.555 -31 -32.156 1 67.69 130 THR B C 1
ATOM 5210 O O . THR B 1 130 ? 13.016 -30.844 -33.25 1 67.69 130 THR B O 1
ATOM 5213 N N . ARG B 1 131 ? 13.102 -30.578 -31.141 1 70.81 131 ARG B N 1
ATOM 5214 C CA . ARG B 1 131 ? 11.914 -29.734 -31.156 1 70.81 131 ARG B CA 1
ATOM 5215 C C . ARG B 1 131 ? 12.25 -28.312 -31.625 1 70.81 131 ARG B C 1
ATOM 5217 O O . ARG B 1 131 ? 13.188 -27.703 -31.109 1 70.81 131 ARG B O 1
ATOM 5224 N N . LYS B 1 132 ? 11.508 -27.969 -32.688 1 80.19 132 LYS B N 1
ATOM 5225 C CA . LYS B 1 132 ? 11.656 -26.625 -33.219 1 80.19 132 LYS B CA 1
ATOM 5226 C C . LYS B 1 132 ? 10.438 -25.766 -32.875 1 80.19 132 LYS B C 1
ATOM 5228 O O . LYS B 1 132 ? 9.312 -26.266 -32.812 1 80.19 132 LYS B O 1
ATOM 5233 N N . HIS B 1 133 ? 10.734 -24.5 -32.625 1 80.44 133 HIS B N 1
ATOM 5234 C CA . HIS B 1 133 ? 9.695 -23.547 -32.281 1 80.44 133 HIS B CA 1
ATOM 5235 C C . HIS B 1 133 ? 9.508 -22.5 -33.375 1 80.44 133 HIS B C 1
ATOM 5237 O O . HIS B 1 133 ? 10.484 -22.031 -33.969 1 80.44 133 HIS B O 1
ATOM 5243 N N . PHE B 1 134 ? 8.164 -22.219 -33.625 1 82.38 134 PHE B N 1
ATOM 5244 C CA . PHE B 1 134 ? 7.828 -21.188 -34.594 1 82.38 134 PHE B CA 1
ATOM 5245 C C . PHE B 1 134 ? 7 -20.078 -33.969 1 82.38 134 PHE B C 1
ATOM 5247 O O . PHE B 1 134 ? 6.031 -20.359 -33.25 1 82.38 134 PHE B O 1
ATOM 5254 N N . LEU B 1 135 ? 7.504 -18.875 -34.094 1 82.12 135 LEU B N 1
ATOM 5255 C CA . LEU B 1 135 ? 6.738 -17.703 -33.719 1 82.12 135 LEU B CA 1
ATOM 5256 C C . LEU B 1 135 ? 6.508 -16.797 -34.938 1 82.12 135 LEU B C 1
ATOM 5258 O O . LEU B 1 135 ? 7.457 -16.234 -35.469 1 82.12 135 LEU B O 1
ATOM 5262 N N . CYS B 1 136 ? 5.207 -16.656 -35.25 1 81.06 136 CYS B N 1
ATOM 5263 C CA . CYS B 1 136 ? 4.855 -15.875 -36.438 1 81.06 136 CYS B CA 1
ATOM 5264 C C . CYS B 1 136 ? 4.246 -14.531 -36.031 1 81.06 136 CYS B C 1
ATOM 5266 O O . CYS B 1 136 ? 3.188 -14.492 -35.406 1 81.06 136 CYS B O 1
ATOM 5268 N N . LEU B 1 137 ? 4.91 -13.492 -36.438 1 78.94 137 LEU B N 1
ATOM 5269 C CA . LEU B 1 137 ? 4.5 -12.148 -36.062 1 78.94 137 LEU B CA 1
ATOM 5270 C C . LEU B 1 137 ? 3.918 -11.391 -37.25 1 78.94 137 LEU B C 1
ATOM 5272 O O . LEU B 1 137 ? 4.297 -11.641 -38.406 1 78.94 137 LEU B O 1
ATOM 5276 N N . SER B 1 138 ? 3.008 -10.438 -36.844 1 72.5 138 SER B N 1
ATOM 5277 C CA . SER B 1 138 ? 2.422 -9.594 -37.875 1 72.5 138 SER B CA 1
ATOM 5278 C C . SER B 1 138 ? 3.42 -8.555 -38.375 1 72.5 138 SER B C 1
ATOM 5280 O O . SER B 1 138 ? 4.43 -8.289 -37.719 1 72.5 138 SER B O 1
ATOM 5282 N N . LYS B 1 139 ? 3.096 -7.945 -39.531 1 73.88 139 LYS B N 1
ATOM 5283 C CA . LYS B 1 139 ? 3.961 -6.953 -40.156 1 73.88 139 LYS B CA 1
ATOM 5284 C C . LYS B 1 139 ? 3.877 -5.613 -39.406 1 73.88 139 LYS B C 1
ATOM 5286 O O . LYS B 1 139 ? 4.688 -4.719 -39.656 1 73.88 139 LYS B O 1
ATOM 5291 N N . ASN B 1 140 ? 2.973 -5.516 -38.562 1 70.56 140 ASN B N 1
ATOM 5292 C CA . ASN B 1 140 ? 2.83 -4.258 -37.812 1 70.56 140 ASN B CA 1
ATOM 5293 C C . ASN B 1 140 ? 4.027 -4 -36.906 1 70.56 140 ASN B C 1
ATOM 5295 O O . ASN B 1 140 ? 4.309 -4.789 -36 1 70.56 140 ASN B O 1
ATOM 5299 N N . SER B 1 141 ? 4.723 -2.91 -37.062 1 72.12 141 SER B N 1
ATOM 5300 C CA . SER B 1 141 ? 5.949 -2.58 -36.344 1 72.12 141 SER B CA 1
ATOM 5301 C C . SER B 1 141 ? 5.688 -2.406 -34.844 1 72.12 141 SER B C 1
ATOM 5303 O O . SER B 1 141 ? 6.57 -2.65 -34.031 1 72.12 141 SER B O 1
ATOM 5305 N N . ALA B 1 142 ? 4.531 -2.076 -34.594 1 65.31 142 ALA B N 1
ATOM 5306 C CA . ALA B 1 142 ? 4.207 -1.837 -33.188 1 65.31 142 ALA B CA 1
ATOM 5307 C C . ALA B 1 142 ? 4.105 -3.15 -32.406 1 65.31 142 ALA B C 1
ATOM 5309 O O . ALA B 1 142 ? 4.285 -3.176 -31.188 1 65.31 142 ALA B O 1
ATOM 5310 N N . VAL B 1 143 ? 3.951 -4.188 -33.156 1 62.75 143 VAL B N 1
ATOM 5311 C CA . VAL B 1 143 ? 3.732 -5.492 -32.531 1 62.75 143 VAL B CA 1
ATOM 5312 C C . VAL B 1 143 ? 5.074 -6.141 -32.219 1 62.75 143 VAL B C 1
ATOM 5314 O O . VAL B 1 143 ? 5.184 -6.91 -31.25 1 62.75 143 VAL B O 1
ATOM 5317 N N . ILE B 1 144 ? 6.023 -5.762 -32.906 1 72.81 144 ILE B N 1
ATOM 5318 C CA . ILE B 1 144 ? 7.293 -6.473 -32.875 1 72.81 144 ILE B CA 1
ATOM 5319 C C . ILE B 1 144 ? 7.902 -6.336 -31.469 1 72.81 144 ILE B C 1
ATOM 5321 O O . ILE B 1 144 ? 8.219 -7.34 -30.828 1 72.81 144 ILE B O 1
ATOM 5325 N N . PRO B 1 145 ? 7.965 -5.199 -30.969 1 64.25 145 PRO B N 1
ATOM 5326 C CA . PRO B 1 145 ? 8.539 -5.117 -29.609 1 64.25 145 PRO B CA 1
ATOM 5327 C C . PRO B 1 145 ? 7.68 -5.824 -28.562 1 64.25 145 PRO B C 1
ATOM 5329 O O . PRO B 1 145 ? 8.211 -6.484 -27.672 1 64.25 145 PRO B O 1
ATOM 5332 N N . ILE B 1 146 ? 6.48 -5.77 -28.828 1 57.75 146 ILE B N 1
ATOM 5333 C CA . ILE B 1 146 ? 5.543 -6.355 -27.875 1 57.75 146 ILE B CA 1
ATOM 5334 C C . ILE B 1 146 ? 5.641 -7.879 -27.922 1 57.75 146 ILE B C 1
ATOM 5336 O O . ILE B 1 146 ? 5.777 -8.531 -26.875 1 57.75 146 ILE B O 1
ATOM 5340 N N . ALA B 1 147 ? 5.609 -8.344 -29.172 1 62.75 147 ALA B N 1
ATOM 5341 C CA . ALA B 1 147 ? 5.645 -9.789 -29.359 1 62.75 147 ALA B CA 1
ATOM 5342 C C . ALA B 1 147 ? 7.004 -10.359 -28.953 1 62.75 147 ALA B C 1
ATOM 5344 O O . ALA B 1 147 ? 7.086 -11.469 -28.406 1 62.75 147 ALA B O 1
ATOM 5345 N N . THR B 1 148 ? 7.98 -9.633 -29.234 1 66.44 148 THR B N 1
ATOM 5346 C CA . THR B 1 148 ? 9.312 -10.07 -28.859 1 66.44 148 THR B CA 1
ATOM 5347 C C . THR B 1 148 ? 9.422 -10.219 -27.344 1 66.44 148 THR B C 1
ATOM 5349 O O . THR B 1 148 ? 9.914 -11.227 -26.844 1 66.44 148 THR B O 1
ATOM 5352 N N . HIS B 1 149 ? 8.898 -9.312 -26.734 1 59.28 149 HIS B N 1
ATOM 5353 C CA . HIS B 1 149 ? 9.031 -9.305 -25.297 1 59.28 149 HIS B CA 1
ATOM 5354 C C . HIS B 1 149 ? 8.047 -10.266 -24.641 1 59.28 149 HIS B C 1
ATOM 5356 O O . HIS B 1 149 ? 8.359 -10.906 -23.641 1 59.28 149 HIS B O 1
ATOM 5362 N N . LEU B 1 150 ? 7.016 -10.422 -25.438 1 55.47 150 LEU B N 1
ATOM 5363 C CA . LEU B 1 150 ? 5.934 -11.203 -24.844 1 55.47 150 LEU B CA 1
ATOM 5364 C C . LEU B 1 150 ? 6.098 -12.68 -25.172 1 55.47 150 LEU B C 1
ATOM 5366 O O . LEU B 1 150 ? 5.719 -13.539 -24.375 1 55.47 150 LEU B O 1
ATOM 5370 N N . PHE B 1 151 ? 6.637 -12.969 -26.328 1 60.62 151 PHE B N 1
ATOM 5371 C CA . PHE B 1 151 ? 6.594 -14.352 -26.797 1 60.62 151 PHE B CA 1
ATOM 5372 C C . PHE B 1 151 ? 8 -14.867 -27.078 1 60.62 151 PHE B C 1
ATOM 5374 O O . PHE B 1 151 ? 8.383 -15.93 -26.594 1 60.62 151 PHE B O 1
ATOM 5381 N N . LEU B 1 152 ? 8.648 -14.125 -27.797 1 65.06 152 LEU B N 1
ATOM 5382 C CA . LEU B 1 152 ? 9.906 -14.656 -28.297 1 65.06 152 LEU B CA 1
ATOM 5383 C C . LEU B 1 152 ? 10.938 -14.781 -27.172 1 65.06 152 LEU B C 1
ATOM 5385 O O . LEU B 1 152 ? 11.57 -15.828 -27.016 1 65.06 152 LEU B O 1
ATOM 5389 N N . LEU B 1 153 ? 10.945 -13.781 -26.469 1 61.38 153 LEU B N 1
ATOM 5390 C CA . LEU B 1 153 ? 11.992 -13.781 -25.453 1 61.38 153 LEU B CA 1
ATOM 5391 C C . LEU B 1 153 ? 11.68 -14.805 -24.359 1 61.38 153 LEU B C 1
ATOM 5393 O O . LEU B 1 153 ? 12.555 -15.594 -23.984 1 61.38 153 LEU B O 1
ATOM 5397 N N . PRO B 1 154 ? 10.477 -14.906 -23.969 1 54.91 154 PRO B N 1
ATOM 5398 C CA . PRO B 1 154 ? 10.164 -15.977 -23.031 1 54.91 154 PRO B CA 1
ATOM 5399 C C . PRO B 1 154 ? 10.414 -17.375 -23.609 1 54.91 154 PRO B C 1
ATOM 5401 O O . PRO B 1 154 ? 10.883 -18.266 -22.891 1 54.91 154 PRO B O 1
ATOM 5404 N N . LEU B 1 155 ? 10.094 -17.609 -24.828 1 57.94 155 LEU B N 1
ATOM 5405 C CA . LEU B 1 155 ? 10.312 -18.891 -25.5 1 57.94 155 LEU B CA 1
ATOM 5406 C C . LEU B 1 155 ? 11.805 -19.234 -25.547 1 57.94 155 LEU B C 1
ATOM 5408 O O . LEU B 1 155 ? 12.195 -20.344 -25.219 1 57.94 155 LEU B O 1
ATOM 5412 N N . VAL B 1 156 ? 12.562 -18.344 -25.922 1 59.5 156 VAL B N 1
ATOM 5413 C CA . VAL B 1 156 ? 13.992 -18.578 -26.062 1 59.5 156 VAL B CA 1
ATOM 5414 C C . VAL B 1 156 ? 14.609 -18.812 -24.672 1 59.5 156 VAL B C 1
ATOM 5416 O O . VAL B 1 156 ? 15.477 -19.672 -24.516 1 59.5 156 VAL B O 1
ATOM 5419 N N . ASN B 1 157 ? 14.047 -18.125 -23.859 1 50.66 157 ASN B N 1
ATOM 5420 C CA . ASN B 1 157 ? 14.516 -18.281 -22.484 1 50.66 157 ASN B CA 1
ATOM 5421 C C . ASN B 1 157 ? 14.18 -19.672 -21.953 1 50.66 157 ASN B C 1
ATOM 5423 O O . ASN B 1 157 ? 15 -20.297 -21.281 1 50.66 157 ASN B O 1
ATOM 5427 N N . GLU B 1 158 ? 12.977 -20.078 -22.141 1 47.78 158 GLU B N 1
ATOM 5428 C CA . GLU B 1 158 ? 12.539 -21.422 -21.766 1 47.78 158 GLU B CA 1
ATOM 5429 C C . GLU B 1 158 ? 13.422 -22.484 -22.422 1 47.78 158 GLU B C 1
ATOM 5431 O O . GLU B 1 158 ? 13.758 -23.484 -21.797 1 47.78 158 GLU B O 1
ATOM 5436 N N . LEU B 1 159 ? 13.727 -22.266 -23.625 1 48.69 159 LEU B N 1
ATOM 5437 C CA . LEU B 1 159 ? 14.523 -23.234 -24.375 1 48.69 159 LEU B CA 1
ATOM 5438 C C . LEU B 1 159 ? 15.969 -23.234 -23.906 1 48.69 159 LEU B C 1
ATOM 5440 O O . LEU B 1 159 ? 16.656 -24.266 -23.969 1 48.69 159 LEU B O 1
ATOM 5444 N N . CYS B 1 160 ? 16.406 -22.109 -23.531 1 42.41 160 CYS B N 1
ATOM 5445 C CA . CYS B 1 160 ? 17.766 -22.031 -23.016 1 42.41 160 CYS B CA 1
ATOM 5446 C C . CYS B 1 160 ? 17.859 -22.688 -21.641 1 42.41 160 CYS B C 1
ATOM 5448 O O . CYS B 1 160 ? 18.875 -23.297 -21.312 1 42.41 160 CYS B O 1
ATOM 5450 N N . CYS B 1 161 ? 16.984 -22.297 -20.766 1 37.03 161 CYS B N 1
ATOM 5451 C CA . CYS B 1 161 ? 17.016 -22.781 -19.391 1 37.03 161 CYS B CA 1
ATOM 5452 C C . CYS B 1 161 ? 16.906 -24.297 -19.344 1 37.03 161 CYS B C 1
ATOM 5454 O O . CYS B 1 161 ? 17.062 -24.906 -18.281 1 37.03 161 CYS B O 1
ATOM 5456 N N . PHE B 1 162 ? 16.312 -24.922 -20.188 1 31.56 162 PHE B N 1
ATOM 5457 C CA . PHE B 1 162 ? 16.172 -26.344 -19.938 1 31.56 162 PHE B CA 1
ATOM 5458 C C . PHE B 1 162 ? 17.531 -27.016 -19.797 1 31.56 162 PHE B C 1
ATOM 5460 O O . PHE B 1 162 ? 17.641 -28.234 -19.891 1 31.56 162 PHE B O 1
ATOM 5467 N N . ASN B 1 163 ? 18.547 -26.422 -19.969 1 28.73 163 ASN B N 1
ATOM 5468 C CA . ASN B 1 163 ? 19.656 -27.312 -19.656 1 28.73 163 ASN B CA 1
ATOM 5469 C C . ASN B 1 163 ? 19.484 -27.938 -18.266 1 28.73 163 ASN B C 1
ATOM 5471 O O . ASN B 1 163 ? 18.719 -27.438 -17.453 1 28.73 163 ASN B O 1
ATOM 5475 N N . LYS B 1 164 ? 20.781 -28.594 -17.672 1 28.89 164 LYS B N 1
ATOM 5476 C CA . LYS B 1 164 ? 20.938 -29.719 -16.75 1 28.89 164 LYS B CA 1
ATOM 5477 C C . LYS B 1 164 ? 20.297 -29.406 -15.398 1 28.89 164 LYS B C 1
ATOM 5479 O O . LYS B 1 164 ? 19.5 -30.203 -14.891 1 28.89 164 LYS B O 1
ATOM 5484 N N . GLU B 1 165 ? 21.203 -28.875 -14.328 1 27.77 165 GLU B N 1
ATOM 5485 C CA . GLU B 1 165 ? 21.094 -29.406 -12.977 1 27.77 165 GLU B CA 1
ATOM 5486 C C . GLU B 1 165 ? 19.844 -28.859 -12.273 1 27.77 165 GLU B C 1
ATOM 5488 O O . GLU B 1 165 ? 19.734 -27.641 -12.047 1 27.77 165 GLU B O 1
ATOM 5493 N N . ARG B 1 166 ? 18.688 -29.234 -12.688 1 30 166 ARG B N 1
ATOM 5494 C CA . ARG B 1 166 ? 17.547 -29.281 -11.781 1 30 166 ARG B CA 1
ATOM 5495 C C . ARG B 1 166 ? 18 -29.328 -10.328 1 30 166 ARG B C 1
ATOM 5497 O O . ARG B 1 166 ? 18.5 -30.359 -9.852 1 30 166 ARG B O 1
ATOM 5504 N N . PHE B 1 167 ? 18.688 -28.469 -9.914 1 26.75 167 PHE B N 1
ATOM 5505 C CA . PHE B 1 167 ? 18.797 -28.594 -8.461 1 26.75 167 PHE B CA 1
ATOM 5506 C C . PHE B 1 167 ? 17.406 -28.594 -7.82 1 26.75 167 PHE B C 1
ATOM 5508 O O . PHE B 1 167 ? 16.75 -27.562 -7.754 1 26.75 167 PHE B O 1
ATOM 5515 N N . SER B 1 168 ? 16.609 -29.516 -8.203 1 32.09 168 SER B N 1
ATOM 5516 C CA . SER B 1 168 ? 15.484 -29.938 -7.367 1 32.09 168 SER B CA 1
ATOM 5517 C C . SER B 1 168 ? 15.844 -29.875 -5.887 1 32.09 168 SER B C 1
ATOM 5519 O O . SER B 1 168 ? 15.992 -30.922 -5.238 1 32.09 168 SER B O 1
ATOM 5521 N N . VAL B 1 169 ? 16.953 -29.25 -5.449 1 29.62 169 VAL B N 1
ATOM 5522 C CA . VAL B 1 169 ? 17.125 -29.344 -4.004 1 29.62 169 VAL B CA 1
ATOM 5523 C C . VAL B 1 169 ? 15.93 -28.688 -3.307 1 29.62 169 VAL B C 1
ATOM 5525 O O . VAL B 1 169 ? 15.602 -27.531 -3.594 1 29.62 169 VAL B O 1
ATOM 5528 N N . LEU B 1 170 ? 14.992 -29.5 -3.039 1 36.72 170 LEU B N 1
ATOM 5529 C CA . LEU B 1 170 ? 14.102 -29.109 -1.947 1 36.72 170 LEU B CA 1
ATOM 5530 C C . LEU B 1 170 ? 14.844 -28.234 -0.937 1 36.72 170 LEU B C 1
ATOM 5532 O O . LEU B 1 170 ? 15.531 -28.75 -0.051 1 36.72 170 LEU B O 1
ATOM 5536 N N . ALA B 1 171 ? 15.492 -27.219 -1.229 1 41.75 171 ALA B N 1
ATOM 5537 C CA . ALA B 1 171 ? 16.156 -26.312 -0.297 1 41.75 171 ALA B CA 1
ATOM 5538 C C . ALA B 1 171 ? 15.172 -25.703 0.688 1 41.75 171 ALA B C 1
ATOM 5540 O O . ALA B 1 171 ? 13.984 -25.578 0.384 1 41.75 171 ALA B O 1
ATOM 5541 N N . ARG B 1 172 ? 15.625 -25.797 1.859 1 53.94 172 ARG B N 1
ATOM 5542 C CA . ARG B 1 172 ? 14.969 -25 2.893 1 53.94 172 ARG B CA 1
ATOM 5543 C C . ARG B 1 172 ? 14.664 -23.594 2.395 1 53.94 172 ARG B C 1
ATOM 5545 O O . ARG B 1 172 ? 15.406 -23.047 1.572 1 53.94 172 ARG B O 1
ATOM 5552 N N . VAL B 1 173 ? 13.461 -23.234 2.613 1 53.88 173 VAL B N 1
ATOM 5553 C CA . VAL B 1 173 ? 13.031 -21.875 2.248 1 53.88 173 VAL B CA 1
ATOM 5554 C C . VAL B 1 173 ? 14.195 -20.906 2.389 1 53.88 173 VAL B C 1
ATOM 5556 O O . VAL B 1 173 ? 14.445 -20.094 1.5 1 53.88 173 VAL B O 1
ATOM 5559 N N . THR B 1 174 ? 14.914 -21.062 3.467 1 53.41 174 THR B N 1
ATOM 5560 C CA . THR B 1 174 ? 16.031 -20.156 3.729 1 53.41 174 THR B CA 1
ATOM 5561 C C . THR B 1 174 ? 17.125 -20.328 2.674 1 53.41 174 THR B C 1
ATOM 5563 O O . THR B 1 174 ? 17.719 -19.344 2.225 1 53.41 174 THR B O 1
ATOM 5566 N N . ASP B 1 175 ? 17.297 -21.594 2.342 1 55.41 175 ASP B N 1
ATOM 5567 C CA . ASP B 1 175 ? 18.312 -21.859 1.334 1 55.41 175 ASP B CA 1
ATOM 5568 C C . ASP B 1 175 ? 17.891 -21.328 -0.034 1 55.41 175 ASP B C 1
ATOM 5570 O O . ASP B 1 175 ? 18.703 -20.766 -0.769 1 55.41 175 ASP B O 1
ATOM 5574 N N . ALA B 1 176 ? 16.656 -21.547 -0.266 1 59.25 176 ALA B N 1
ATOM 5575 C CA . ALA B 1 176 ? 16.125 -21.062 -1.536 1 59.25 176 ALA B CA 1
ATOM 5576 C C . ALA B 1 176 ? 16.219 -19.547 -1.633 1 59.25 176 ALA B C 1
ATOM 5578 O O . ALA B 1 176 ? 16.609 -19.016 -2.672 1 59.25 176 ALA B O 1
ATOM 5579 N N . GLN B 1 177 ? 15.914 -18.891 -0.519 1 63.31 177 GLN B N 1
ATOM 5580 C CA . GLN B 1 177 ? 16 -17.438 -0.495 1 63.31 177 GLN B CA 1
ATOM 5581 C C . GLN B 1 177 ? 17.438 -16.969 -0.689 1 63.31 177 GLN B C 1
ATOM 5583 O O . GLN B 1 177 ? 17.672 -15.961 -1.369 1 63.31 177 GLN B O 1
ATOM 5588 N N . LYS B 1 178 ? 18.328 -17.656 -0.061 1 62.84 178 LYS B N 1
ATOM 5589 C CA . LYS B 1 178 ? 19.734 -17.328 -0.214 1 62.84 178 LYS B CA 1
ATOM 5590 C C . LYS B 1 178 ? 20.188 -17.484 -1.664 1 62.84 178 LYS B C 1
ATOM 5592 O O . LYS B 1 178 ? 20.906 -16.641 -2.189 1 62.84 178 LYS B O 1
ATOM 5597 N N . ILE B 1 179 ? 19.766 -18.562 -2.279 1 57.44 179 ILE B N 1
ATOM 5598 C CA . ILE B 1 179 ? 20.125 -18.828 -3.672 1 57.44 179 ILE B CA 1
ATOM 5599 C C . ILE B 1 179 ? 19.594 -17.688 -4.555 1 57.44 179 ILE B C 1
ATOM 5601 O O . ILE B 1 179 ? 20.312 -17.219 -5.445 1 57.44 179 ILE B O 1
ATOM 5605 N N . ILE B 1 180 ? 18.391 -17.344 -4.27 1 61.28 180 ILE B N 1
ATOM 5606 C CA . ILE B 1 180 ? 17.781 -16.266 -5.035 1 61.28 180 ILE B CA 1
ATOM 5607 C C . ILE B 1 180 ? 18.578 -14.977 -4.84 1 61.28 180 ILE B C 1
ATOM 5609 O O . ILE B 1 180 ? 18.891 -14.281 -5.809 1 61.28 180 ILE B O 1
ATOM 5613 N N . ARG B 1 181 ? 18.922 -14.695 -3.605 1 61.69 181 ARG B N 1
ATOM 5614 C CA . ARG B 1 181 ? 19.656 -13.484 -3.283 1 61.69 181 ARG B CA 1
ATOM 5615 C C . ARG B 1 181 ? 21.047 -13.5 -3.938 1 61.69 181 ARG B C 1
ATOM 5617 O O . ARG B 1 181 ? 21.5 -12.484 -4.473 1 61.69 181 ARG B O 1
ATOM 5624 N N . ASP B 1 182 ? 21.672 -14.641 -3.846 1 60.09 182 ASP B N 1
ATOM 5625 C CA . ASP B 1 182 ? 23.031 -14.773 -4.355 1 60.09 182 ASP B CA 1
ATOM 5626 C C . ASP B 1 182 ? 23.047 -14.789 -5.883 1 60.09 182 ASP B C 1
ATOM 5628 O O . ASP B 1 182 ? 24.062 -14.477 -6.5 1 60.09 182 ASP B O 1
ATOM 5632 N N . GLY B 1 183 ? 21.938 -15.242 -6.379 1 56.72 183 GLY B N 1
ATOM 5633 C CA . GLY B 1 183 ? 21.828 -15.32 -7.828 1 56.72 183 GLY B CA 1
ATOM 5634 C C . GLY B 1 183 ? 21.719 -13.961 -8.492 1 56.72 183 GLY B C 1
ATOM 5635 O O . GLY B 1 183 ? 21.938 -13.836 -9.695 1 56.72 183 GLY B O 1
ATOM 5636 N N . ILE B 1 184 ? 21.266 -13.031 -7.699 1 57.91 184 ILE B N 1
ATOM 5637 C CA . ILE B 1 184 ? 21.141 -11.688 -8.234 1 57.91 184 ILE B CA 1
ATOM 5638 C C . ILE B 1 184 ? 22.516 -11.047 -8.391 1 57.91 184 ILE B C 1
ATOM 5640 O O . ILE B 1 184 ? 23.234 -10.875 -7.406 1 57.91 184 ILE B O 1
ATOM 5644 N N . MET B 1 185 ? 23.156 -11.148 -9.609 1 50.03 185 MET B N 1
ATOM 5645 C CA . MET B 1 185 ? 24.406 -10.453 -9.875 1 50.03 185 MET B CA 1
ATOM 5646 C C . MET B 1 185 ? 24.203 -8.945 -9.945 1 50.03 185 MET B C 1
ATOM 5648 O O . MET B 1 185 ? 23.453 -8.461 -10.797 1 50.03 185 MET B O 1
ATOM 5652 N N . ILE B 1 186 ? 24.188 -8.234 -8.812 1 49.53 186 ILE B N 1
ATOM 5653 C CA . ILE B 1 186 ? 24.188 -6.777 -8.93 1 49.53 186 ILE B CA 1
ATOM 5654 C C . ILE B 1 186 ? 25.375 -6.328 -9.758 1 49.53 186 ILE B C 1
ATOM 5656 O O . ILE B 1 186 ? 26.531 -6.547 -9.367 1 49.53 186 ILE B O 1
ATOM 5660 N N . GLN B 1 187 ? 25.406 -6.461 -10.961 1 42.72 187 GLN B N 1
ATOM 5661 C CA . GLN B 1 187 ? 26.562 -6.102 -11.781 1 42.72 187 GLN B CA 1
ATOM 5662 C C . GLN B 1 187 ? 27.078 -4.719 -11.414 1 42.72 187 GLN B C 1
ATOM 5664 O O . GLN B 1 187 ? 26.344 -3.73 -11.469 1 42.72 187 GLN B O 1
ATOM 5669 N N . SER B 1 188 ? 28.062 -4.719 -10.547 1 45.47 188 SER B N 1
ATOM 5670 C CA . SER B 1 188 ? 28.828 -3.566 -10.102 1 45.47 188 SER B CA 1
ATOM 5671 C C . SER B 1 188 ? 28.984 -2.539 -11.219 1 45.47 188 SER B C 1
ATOM 5673 O O . SER B 1 188 ? 28.969 -1.332 -10.961 1 45.47 188 SER B O 1
ATOM 5675 N N . ASN B 1 189 ? 29.328 -3.027 -12.422 1 45.88 189 ASN B N 1
ATOM 5676 C CA . ASN B 1 189 ? 29.781 -2.102 -13.461 1 45.88 189 ASN B CA 1
ATOM 5677 C C . ASN B 1 189 ? 28.609 -1.6 -14.305 1 45.88 189 ASN B C 1
ATOM 5679 O O . ASN B 1 189 ? 28.812 -0.825 -15.242 1 45.88 189 ASN B O 1
ATOM 5683 N N . GLU B 1 190 ? 27.5 -2.166 -14.242 1 53.81 190 GLU B N 1
ATOM 5684 C CA . GLU B 1 190 ? 26.438 -1.755 -15.156 1 53.81 190 GLU B CA 1
ATOM 5685 C C . GLU B 1 190 ? 25.641 -0.581 -14.578 1 53.81 190 GLU B C 1
ATOM 5687 O O . GLU B 1 190 ? 25.484 -0.471 -13.367 1 53.81 190 GLU B O 1
ATOM 5692 N N . LYS B 1 191 ? 25.594 0.361 -15.43 1 63.5 191 LYS B N 1
ATOM 5693 C CA . LYS B 1 191 ? 24.859 1.58 -15.125 1 63.5 191 LYS B CA 1
ATOM 5694 C C . LYS B 1 191 ? 23.453 1.257 -14.633 1 63.5 191 LYS B C 1
ATOM 5696 O O . LYS B 1 191 ? 22.688 0.581 -15.328 1 63.5 191 LYS B O 1
ATOM 5701 N N . ILE B 1 192 ? 23.25 1.334 -13.383 1 75.31 192 ILE B N 1
ATOM 5702 C CA . ILE B 1 192 ? 21.922 1.186 -12.789 1 75.31 192 ILE B CA 1
ATOM 5703 C C . ILE B 1 192 ? 20.938 2.086 -13.523 1 75.31 192 ILE B C 1
ATOM 5705 O O . ILE B 1 192 ? 21.188 3.281 -13.703 1 75.31 192 ILE B O 1
ATOM 5709 N N . ALA B 1 193 ? 19.938 1.434 -14.188 1 80 193 ALA B N 1
ATOM 5710 C CA . ALA B 1 193 ? 18.906 2.238 -14.82 1 80 193 ALA B CA 1
ATOM 5711 C C . ALA B 1 193 ? 18.25 3.174 -13.805 1 80 193 ALA B C 1
ATOM 5713 O O . ALA B 1 193 ? 17.906 2.758 -12.695 1 80 193 ALA B O 1
ATOM 5714 N N . SER B 1 194 ? 18.281 4.469 -14.18 1 88.38 194 SER B N 1
ATOM 5715 C CA . SER B 1 194 ? 17.734 5.461 -13.258 1 88.38 194 SER B CA 1
ATOM 5716 C C . SER B 1 194 ? 16.875 6.477 -13.992 1 88.38 194 SER B C 1
ATOM 5718 O O . SER B 1 194 ? 16.922 6.57 -15.227 1 88.38 194 SER B O 1
ATOM 5720 N N . LYS B 1 195 ? 15.961 6.988 -13.32 1 90.12 195 LYS B N 1
ATOM 5721 C CA . LYS B 1 195 ? 15.117 8.055 -13.852 1 90.12 195 LYS B CA 1
ATOM 5722 C C . LYS B 1 195 ? 14.859 9.133 -12.797 1 90.12 195 LYS B C 1
ATOM 5724 O O . LYS B 1 195 ? 14.867 8.844 -11.602 1 90.12 195 LYS B O 1
ATOM 5729 N N . CYS B 1 196 ? 14.719 10.328 -13.32 1 93.38 196 CYS B N 1
ATOM 5730 C CA . CYS B 1 196 ? 14.344 11.438 -12.453 1 93.38 196 CYS B CA 1
ATOM 5731 C C . CYS B 1 196 ? 12.828 11.555 -12.328 1 93.38 196 CYS B C 1
ATOM 5733 O O . CYS B 1 196 ? 12.117 11.547 -13.336 1 93.38 196 CYS B O 1
ATOM 5735 N N . VAL B 1 197 ? 12.438 11.586 -11.07 1 91.94 197 VAL B N 1
ATOM 5736 C CA . VAL B 1 197 ? 11.008 11.719 -10.852 1 91.94 197 VAL B CA 1
ATOM 5737 C C . VAL B 1 197 ? 10.734 12.898 -9.914 1 91.94 197 VAL B C 1
ATOM 5739 O O . VAL B 1 197 ? 11.594 13.281 -9.117 1 91.94 197 VAL B O 1
ATOM 5742 N N . ARG B 1 198 ? 9.508 13.43 -10.094 1 89.69 198 ARG B N 1
ATOM 5743 C CA . ARG B 1 198 ? 9.062 14.438 -9.141 1 89.69 198 ARG B CA 1
ATOM 5744 C C . ARG B 1 198 ? 8.781 13.82 -7.773 1 89.69 198 ARG B C 1
ATOM 5746 O O . ARG B 1 198 ? 8.5 12.625 -7.676 1 89.69 198 ARG B O 1
ATOM 5753 N N . LEU B 1 199 ? 8.82 14.594 -6.754 1 88.69 199 LEU B N 1
ATOM 5754 C CA . LEU B 1 199 ? 8.633 14.109 -5.391 1 88.69 199 LEU B CA 1
ATOM 5755 C C . LEU B 1 199 ? 7.246 13.484 -5.223 1 88.69 199 LEU B C 1
ATOM 5757 O O . LEU B 1 199 ? 7.09 12.492 -4.512 1 88.69 199 LEU B O 1
ATOM 5761 N N . HIS B 1 200 ? 6.363 13.945 -5.949 1 85.12 200 HIS B N 1
ATOM 5762 C CA . HIS B 1 200 ? 4.992 13.453 -5.887 1 85.12 200 HIS B CA 1
ATOM 5763 C C . HIS B 1 200 ? 4.914 11.992 -6.328 1 85.12 200 HIS B C 1
ATOM 5765 O O . HIS B 1 200 ? 4.039 11.25 -5.875 1 85.12 200 HIS B O 1
ATOM 5771 N N . ASP B 1 201 ? 5.801 11.594 -7.098 1 87.38 201 ASP B N 1
ATOM 5772 C CA . ASP B 1 201 ? 5.785 10.25 -7.664 1 87.38 201 ASP B CA 1
ATOM 5773 C C . ASP B 1 201 ? 6.906 9.398 -7.082 1 87.38 201 ASP B C 1
ATOM 5775 O O . ASP B 1 201 ? 7.191 8.305 -7.59 1 87.38 201 ASP B O 1
ATOM 5779 N N . ALA B 1 202 ? 7.457 9.875 -6.074 1 90.94 202 ALA B N 1
ATOM 5780 C CA . ALA B 1 202 ? 8.688 9.234 -5.617 1 90.94 202 ALA B CA 1
ATOM 5781 C C . ALA B 1 202 ? 8.398 8.164 -4.566 1 90.94 202 ALA B C 1
ATOM 5783 O O . ALA B 1 202 ? 9.266 7.344 -4.254 1 90.94 202 ALA B O 1
ATOM 5784 N N . TYR B 1 203 ? 7.18 8.125 -4.055 1 87 203 TYR B N 1
ATOM 5785 C CA . TYR B 1 203 ? 6.871 7.184 -2.984 1 87 203 TYR B CA 1
ATOM 5786 C C . TYR B 1 203 ? 7.086 5.746 -3.438 1 87 203 TYR B C 1
ATOM 5788 O O . TYR B 1 203 ? 6.672 5.367 -4.535 1 87 203 TYR B O 1
ATOM 5796 N N . GLY B 1 204 ? 7.695 5.02 -2.559 1 81.94 204 GLY B N 1
ATOM 5797 C CA . GLY B 1 204 ? 7.875 3.602 -2.826 1 81.94 204 GLY B CA 1
ATOM 5798 C C . GLY B 1 204 ? 9.086 3.311 -3.699 1 81.94 204 GLY B C 1
ATOM 5799 O O . GLY B 1 204 ? 9.398 2.148 -3.965 1 81.94 204 GLY B O 1
ATOM 5800 N N . LYS B 1 205 ? 9.797 4.34 -4.098 1 88.62 205 LYS B N 1
ATOM 5801 C CA . LYS B 1 205 ? 10.953 4.168 -4.977 1 88.62 205 LYS B CA 1
ATOM 5802 C C . LYS B 1 205 ? 12.25 4.176 -4.176 1 88.62 205 LYS B C 1
ATOM 5804 O O . LYS B 1 205 ? 12.25 4.453 -2.977 1 88.62 205 LYS B O 1
ATOM 5809 N N . ILE B 1 206 ? 13.336 3.756 -4.863 1 88.44 206 ILE B N 1
ATOM 5810 C CA . ILE B 1 206 ? 14.648 3.674 -4.23 1 88.44 206 ILE B CA 1
ATOM 5811 C C . ILE B 1 206 ? 15.578 4.738 -4.82 1 88.44 206 ILE B C 1
ATOM 5813 O O . ILE B 1 206 ? 15.672 4.871 -6.039 1 88.44 206 ILE B O 1
ATOM 5817 N N . LEU B 1 207 ? 16.266 5.449 -3.938 1 90.88 207 LEU B N 1
ATOM 5818 C CA . LEU B 1 207 ? 17.188 6.504 -4.367 1 90.88 207 LEU B CA 1
ATOM 5819 C C . LEU B 1 207 ? 18.422 5.914 -5.039 1 90.88 207 LEU B C 1
ATOM 5821 O O . LEU B 1 207 ? 18.969 4.91 -4.574 1 90.88 207 LEU B O 1
ATOM 5825 N N . LEU B 1 208 ? 18.875 6.625 -6.102 1 91.44 208 LEU B N 1
ATOM 5826 C CA . LEU B 1 208 ? 20.094 6.207 -6.781 1 91.44 208 LEU B CA 1
ATOM 5827 C C . LEU B 1 208 ? 21.328 6.734 -6.062 1 91.44 208 LEU B C 1
ATOM 5829 O O . LEU B 1 208 ? 22.328 6.027 -5.938 1 91.44 208 LEU B O 1
ATOM 5833 N N . THR B 1 209 ? 21.234 8.062 -5.641 1 91.94 209 THR B N 1
ATOM 5834 C CA . THR B 1 209 ? 22.391 8.75 -5.082 1 91.94 209 THR B CA 1
ATOM 5835 C C . THR B 1 209 ? 22.047 9.383 -3.736 1 91.94 209 THR B C 1
ATOM 5837 O O . THR B 1 209 ? 20.875 9.469 -3.363 1 91.94 209 THR B O 1
ATOM 5840 N N . ASP B 1 210 ? 23.141 9.773 -3.08 1 93.81 210 ASP B N 1
ATOM 5841 C CA . ASP B 1 210 ? 22.953 10.562 -1.867 1 93.81 210 ASP B CA 1
ATOM 5842 C C . ASP B 1 210 ? 22.25 11.875 -2.172 1 93.81 210 ASP B C 1
ATOM 5844 O O . ASP B 1 210 ? 22.422 12.453 -3.25 1 93.81 210 ASP B O 1
ATOM 5848 N N . ILE B 1 211 ? 21.438 12.281 -1.244 1 94.19 211 ILE B N 1
ATOM 5849 C CA . ILE B 1 211 ? 20.734 13.547 -1.399 1 94.19 211 ILE B CA 1
ATOM 5850 C C . ILE B 1 211 ? 21.219 14.539 -0.343 1 94.19 211 ILE B C 1
ATOM 5852 O O . ILE B 1 211 ? 21.344 14.188 0.833 1 94.19 211 ILE B O 1
ATOM 5856 N N . TYR B 1 212 ? 21.484 15.711 -0.765 1 94.75 212 TYR B N 1
ATOM 5857 C CA . TYR B 1 212 ? 21.953 16.797 0.106 1 94.75 212 TYR B CA 1
ATOM 5858 C C . TYR B 1 212 ? 20.922 17.906 0.171 1 94.75 212 TYR B C 1
ATOM 5860 O O . TYR B 1 212 ? 20.25 18.219 -0.824 1 94.75 212 TYR B O 1
ATOM 5868 N N . ALA B 1 213 ? 20.797 18.484 1.367 1 90.81 213 ALA B N 1
ATOM 5869 C CA . ALA B 1 213 ? 19.828 19.562 1.568 1 90.81 213 ALA B CA 1
ATOM 5870 C C . ALA B 1 213 ? 20.125 20.734 0.651 1 90.81 213 ALA B C 1
ATOM 5872 O O . ALA B 1 213 ? 21.266 21.156 0.526 1 90.81 213 ALA B O 1
ATOM 5873 N N . LYS B 1 214 ? 19.109 21.328 0.018 1 90.81 214 LYS B N 1
ATOM 5874 C CA . LYS B 1 214 ? 19.266 22.453 -0.891 1 90.81 214 LYS B CA 1
ATOM 5875 C C . LYS B 1 214 ? 18.953 23.781 -0.185 1 90.81 214 LYS B C 1
ATOM 5877 O O . LYS B 1 214 ? 19.172 24.844 -0.746 1 90.81 214 LYS B O 1
ATOM 5882 N N . CYS B 1 215 ? 18.438 23.656 1.041 1 86.62 215 CYS B N 1
ATOM 5883 C CA . CYS B 1 215 ? 18.156 24.844 1.837 1 86.62 215 CYS B CA 1
ATOM 5884 C C . CYS B 1 215 ? 18.297 24.547 3.326 1 86.62 215 CYS B C 1
ATOM 5886 O O . CYS B 1 215 ? 18.391 23.391 3.727 1 86.62 215 CYS B O 1
ATOM 5888 N N . ASN B 1 216 ? 18.406 25.656 4.047 1 86.81 216 ASN B N 1
ATOM 5889 C CA . ASN B 1 216 ? 18.375 25.516 5.5 1 86.81 216 ASN B CA 1
ATOM 5890 C C . ASN B 1 216 ? 16.969 25.234 6.004 1 86.81 216 ASN B C 1
ATOM 5892 O O . ASN B 1 216 ? 15.984 25.688 5.414 1 86.81 216 ASN B O 1
ATOM 5896 N N . VAL B 1 217 ? 16.906 24.422 7.07 1 82.12 217 VAL B N 1
ATOM 5897 C CA . VAL B 1 217 ? 15.625 24.188 7.746 1 82.12 217 VAL B CA 1
ATOM 5898 C C . VAL B 1 217 ? 15.742 24.594 9.211 1 82.12 217 VAL B C 1
ATOM 5900 O O . VAL B 1 217 ? 16.516 24 9.969 1 82.12 217 VAL B O 1
ATOM 5903 N N . PRO B 1 218 ? 15.062 25.562 9.617 1 85 218 PRO B N 1
ATOM 5904 C CA . PRO B 1 218 ? 14.234 26.453 8.789 1 85 218 PRO B CA 1
ATOM 5905 C C . PRO B 1 218 ? 15.07 27.375 7.898 1 85 218 PRO B C 1
ATOM 5907 O O . PRO B 1 218 ? 16.25 27.609 8.18 1 85 218 PRO B O 1
ATOM 5910 N N . SER B 1 219 ? 14.469 27.922 6.836 1 85.31 219 SER B N 1
ATOM 5911 C CA . SER B 1 219 ? 15.164 28.781 5.883 1 85.31 219 SER B CA 1
ATOM 5912 C C . SER B 1 219 ? 15.172 30.234 6.352 1 85.31 219 SER B C 1
ATOM 5914 O O . SER B 1 219 ? 15.836 31.078 5.754 1 85.31 219 SER B O 1
ATOM 5916 N N . PHE B 1 220 ? 14.469 30.547 7.414 1 84.5 220 PHE B N 1
ATOM 5917 C CA . PHE B 1 220 ? 14.43 31.859 8.062 1 84.5 220 PHE B CA 1
ATOM 5918 C C . PHE B 1 220 ? 14.227 31.703 9.57 1 84.5 220 PHE B C 1
ATOM 5920 O O . PHE B 1 220 ? 13.906 30.609 10.047 1 84.5 220 PHE B O 1
ATOM 5927 N N . LYS B 1 221 ? 14.492 32.812 10.227 1 87.38 221 LYS B N 1
ATOM 5928 C CA . LYS B 1 221 ? 14.266 32.781 11.664 1 87.38 221 LYS B CA 1
ATOM 5929 C C . LYS B 1 221 ? 12.789 32.562 11.992 1 87.38 221 LYS B C 1
ATOM 5931 O O . LYS B 1 221 ? 11.922 33.188 11.391 1 87.38 221 LYS B O 1
ATOM 5936 N N . THR B 1 222 ? 12.594 31.578 12.828 1 86.5 222 THR B N 1
ATOM 5937 C CA . THR B 1 222 ? 11.211 31.297 13.195 1 86.5 222 THR B CA 1
ATOM 5938 C C . THR B 1 222 ? 11.031 31.328 14.711 1 86.5 222 THR B C 1
ATOM 5940 O O . THR B 1 222 ? 12.008 31.266 15.453 1 86.5 222 THR B O 1
ATOM 5943 N N . SER B 1 223 ? 9.75 31.5 15.078 1 86.75 223 SER B N 1
ATOM 5944 C CA . SER B 1 223 ? 9.453 31.484 16.516 1 86.75 223 SER B CA 1
ATOM 5945 C C . SER B 1 223 ? 9.422 30.062 17.062 1 86.75 223 SER B C 1
ATOM 5947 O O . SER B 1 223 ? 8.875 29.156 16.422 1 86.75 223 SER B O 1
ATOM 5949 N N . ALA B 1 224 ? 9.938 29.844 18.203 1 86.12 224 ALA B N 1
ATOM 5950 C CA . ALA B 1 224 ? 9.914 28.531 18.859 1 86.12 224 ALA B CA 1
ATOM 5951 C C . ALA B 1 224 ? 8.633 28.344 19.656 1 86.12 224 ALA B C 1
ATOM 5953 O O . ALA B 1 224 ? 8.289 27.219 20.047 1 86.12 224 ALA B O 1
ATOM 5954 N N . ILE B 1 225 ? 8 29.453 19.906 1 81.44 225 ILE B N 1
ATOM 5955 C CA . ILE B 1 225 ? 6.82 29.422 20.766 1 81.44 225 ILE B CA 1
ATOM 5956 C C . ILE B 1 225 ? 5.75 30.359 20.203 1 81.44 225 ILE B C 1
ATOM 5958 O O . ILE B 1 225 ? 6.02 31.156 19.297 1 81.44 225 ILE B O 1
ATOM 5962 N N . ASN B 1 226 ? 4.543 30.219 20.766 1 80.12 226 ASN B N 1
ATOM 5963 C CA . ASN B 1 226 ? 3.52 31.25 20.562 1 80.12 226 ASN B CA 1
ATOM 5964 C C . ASN B 1 226 ? 3.77 32.469 21.438 1 80.12 226 ASN B C 1
ATOM 5966 O O . ASN B 1 226 ? 3.98 32.344 22.656 1 80.12 226 ASN B O 1
ATOM 5970 N N . GLY B 1 227 ? 3.816 33.562 20.797 1 87.31 227 GLY B N 1
ATOM 5971 C CA . GLY B 1 227 ? 4.078 34.75 21.594 1 87.31 227 GLY B CA 1
ATOM 5972 C C . GLY B 1 227 ? 4.18 36.031 20.766 1 87.31 227 GLY B C 1
ATOM 5973 O O . GLY B 1 227 ? 3.434 36.219 19.797 1 87.31 227 GLY B O 1
ATOM 5974 N N . PHE B 1 228 ? 5.043 37 21.328 1 90.69 228 PHE B N 1
ATOM 5975 C CA . PHE B 1 228 ? 5.227 38.281 20.688 1 90.69 228 PHE B CA 1
ATOM 5976 C C . PHE B 1 228 ? 6.691 38.5 20.344 1 90.69 228 PHE B C 1
ATOM 5978 O O . PHE B 1 228 ? 7.559 38.438 21.219 1 90.69 228 PHE B O 1
ATOM 5985 N N . ALA B 1 229 ? 6.871 38.75 19.047 1 93.12 229 ALA B N 1
ATOM 5986 C CA . ALA B 1 229 ? 8.227 39.094 18.625 1 93.12 229 ALA B CA 1
ATOM 5987 C C . ALA B 1 229 ? 8.555 40.531 18.984 1 93.12 229 ALA B C 1
ATOM 5989 O O . ALA B 1 229 ? 7.789 41.469 18.688 1 93.12 229 ALA B O 1
ATOM 5990 N N . VAL B 1 230 ? 9.734 40.656 19.641 1 93.44 230 VAL B N 1
ATOM 5991 C CA . VAL B 1 230 ? 10.117 42 20.156 1 93.44 230 VAL B CA 1
ATOM 5992 C C . VAL B 1 230 ? 11.617 42.188 19.969 1 93.44 230 VAL B C 1
ATOM 5994 O O . VAL B 1 230 ? 12.352 41.25 19.688 1 93.44 230 VAL B O 1
ATOM 5997 N N . LYS B 1 231 ? 11.969 43.469 20.031 1 93.31 231 LYS B N 1
ATOM 5998 C CA . LYS B 1 231 ? 13.375 43.812 20.234 1 93.31 231 LYS B CA 1
ATOM 5999 C C . LYS B 1 231 ? 13.75 43.719 21.719 1 93.31 231 LYS B C 1
ATOM 6001 O O . LYS B 1 231 ? 13.266 44.5 22.531 1 93.31 231 LYS B O 1
ATOM 6006 N N . ALA B 1 232 ? 14.609 42.781 22.016 1 91.69 232 ALA B N 1
ATOM 6007 C CA . ALA B 1 232 ? 14.945 42.5 23.422 1 91.69 232 ALA B CA 1
ATOM 6008 C C . ALA B 1 232 ? 15.57 43.75 24.078 1 91.69 232 ALA B C 1
ATOM 6010 O O . ALA B 1 232 ? 15.398 43.969 25.281 1 91.69 232 ALA B O 1
ATOM 6011 N N . ASN B 1 233 ? 16.25 44.531 23.297 1 88.12 233 ASN B N 1
ATOM 6012 C CA . ASN B 1 233 ? 16.969 45.688 23.844 1 88.12 233 ASN B CA 1
ATOM 6013 C C . ASN B 1 233 ? 16.047 46.906 23.984 1 88.12 233 ASN B C 1
ATOM 6015 O O . ASN B 1 233 ? 16.453 47.938 24.5 1 88.12 233 ASN B O 1
ATOM 6019 N N . ASP B 1 234 ? 14.805 46.656 23.453 1 85.5 234 ASP B N 1
ATOM 6020 C CA . ASP B 1 234 ? 13.844 47.75 23.594 1 85.5 234 ASP B CA 1
ATOM 6021 C C . ASP B 1 234 ? 13.344 47.844 25.047 1 85.5 234 ASP B C 1
ATOM 6023 O O . ASP B 1 234 ? 12.711 46.938 25.547 1 85.5 234 ASP B O 1
ATOM 6027 N N . LYS B 1 235 ? 13.648 48.875 25.812 1 77.69 235 LYS B N 1
ATOM 6028 C CA . LYS B 1 235 ? 13.414 49.062 27.234 1 77.69 235 LYS B CA 1
ATOM 6029 C C . LYS B 1 235 ? 11.945 49.375 27.516 1 77.69 235 LYS B C 1
ATOM 6031 O O . LYS B 1 235 ? 11.523 49.375 28.672 1 77.69 235 LYS B O 1
ATOM 6036 N N . LYS B 1 236 ? 11.242 49.594 26.5 1 82.12 236 LYS B N 1
ATOM 6037 C CA . LYS B 1 236 ? 9.836 49.906 26.75 1 82.12 236 LYS B CA 1
ATOM 6038 C C . LYS B 1 236 ? 9.078 48.656 27.172 1 82.12 236 LYS B C 1
ATOM 6040 O O . LYS B 1 236 ? 9.117 47.625 26.484 1 82.12 236 LYS B O 1
ATOM 6045 N N . ASN B 1 237 ? 8.336 48.75 28.281 1 85.94 237 ASN B N 1
ATOM 6046 C CA . ASN B 1 237 ? 7.59 47.625 28.797 1 85.94 237 ASN B CA 1
ATOM 6047 C C . ASN B 1 237 ? 6.258 47.438 28.078 1 85.94 237 ASN B C 1
ATOM 6049 O O . ASN B 1 237 ? 5.695 46.344 28.047 1 85.94 237 ASN B O 1
ATOM 6053 N N . ARG B 1 238 ? 5.805 48.562 27.594 1 89.25 238 ARG B N 1
ATOM 6054 C CA . ARG B 1 238 ? 4.559 48.5 26.844 1 89.25 238 ARG B CA 1
ATOM 6055 C C . ARG B 1 238 ? 4.824 48.531 25.344 1 89.25 238 ARG B C 1
ATOM 6057 O O . ARG B 1 238 ? 5.621 49.375 24.875 1 89.25 238 ARG B O 1
ATOM 6064 N N . LYS B 1 239 ? 4.273 47.625 24.703 1 91.44 239 LYS B N 1
ATOM 6065 C CA . LYS B 1 239 ? 4.492 47.562 23.25 1 91.44 239 LYS B CA 1
ATOM 6066 C C . LYS B 1 239 ? 3.17 47.469 22.5 1 91.44 239 LYS B C 1
ATOM 6068 O O . LYS B 1 239 ? 2.244 46.781 22.938 1 91.44 239 LYS B O 1
ATOM 6073 N N . LYS B 1 240 ? 3.1 48.219 21.438 1 88.88 240 LYS B N 1
ATOM 6074 C CA . LYS B 1 240 ? 1.945 48.156 20.547 1 88.88 240 LYS B CA 1
ATOM 6075 C C . LYS B 1 240 ? 1.997 46.938 19.656 1 88.88 240 LYS B C 1
ATOM 6077 O O . LYS B 1 240 ? 3.033 46.625 19.047 1 88.88 240 LYS B O 1
ATOM 6082 N N . ILE B 1 241 ? 0.951 46.188 19.594 1 86.94 241 ILE B N 1
ATOM 6083 C CA . ILE B 1 241 ? 0.882 45 18.75 1 86.94 241 ILE B CA 1
ATOM 6084 C C . ILE B 1 241 ? 0.601 45.406 17.312 1 86.94 241 ILE B C 1
ATOM 6086 O O . ILE B 1 241 ? -0.422 46.031 17.016 1 86.94 241 ILE B O 1
ATOM 6090 N N . LEU B 1 242 ? 1.531 45.031 16.438 1 82.81 242 LEU B N 1
ATOM 6091 C CA . LEU B 1 242 ? 1.352 45.281 15.016 1 82.81 242 LEU B CA 1
ATOM 6092 C C . LEU B 1 242 ? 0.541 44.156 14.359 1 82.81 242 LEU B C 1
ATOM 6094 O O . LEU B 1 242 ? 0.283 43.125 14.992 1 82.81 242 LEU B O 1
ATOM 6098 N N . GLU B 1 243 ? 0.21 44.375 13.148 1 69.19 243 GLU B N 1
ATOM 6099 C CA . GLU B 1 243 ? -0.528 43.375 12.383 1 69.19 243 GLU B CA 1
ATOM 6100 C C . GLU B 1 243 ? 0.325 42.156 12.133 1 69.19 243 GLU B C 1
ATOM 6102 O O . GLU B 1 243 ? 1.542 42.25 11.969 1 69.19 243 GLU B O 1
ATOM 6107 N N . ALA B 1 244 ? -0.387 41 12.102 1 65.38 244 ALA B N 1
ATOM 6108 C CA . ALA B 1 244 ? 0.299 39.75 11.836 1 65.38 244 ALA B CA 1
ATOM 6109 C C . ALA B 1 244 ? 1.005 39.781 10.484 1 65.38 244 ALA B C 1
ATOM 6111 O O . ALA B 1 244 ? 0.459 40.281 9.508 1 65.38 244 ALA B O 1
ATOM 6112 N N . GLY B 1 245 ? 2.209 39.375 10.438 1 64.88 245 GLY B N 1
ATOM 6113 C CA . GLY B 1 245 ? 2.939 39.312 9.18 1 64.88 245 GLY B CA 1
ATOM 6114 C C . GLY B 1 245 ? 3.822 40.531 8.945 1 64.88 245 GLY B C 1
ATOM 6115 O O . GLY B 1 245 ? 4.555 40.594 7.957 1 64.88 245 GLY B O 1
ATOM 6116 N N . SER B 1 246 ? 3.701 41.5 9.844 1 68.44 246 SER B N 1
ATOM 6117 C CA . SER B 1 246 ? 4.562 42.656 9.695 1 68.44 246 SER B CA 1
ATOM 6118 C C . SER B 1 246 ? 6.035 42.25 9.641 1 68.44 246 SER B C 1
ATOM 6120 O O . SER B 1 246 ? 6.48 41.406 10.422 1 68.44 246 SER B O 1
ATOM 6122 N N . THR B 1 247 ? 6.68 42.812 8.617 1 70.81 247 THR B N 1
ATOM 6123 C CA . THR B 1 247 ? 8.062 42.438 8.383 1 70.81 247 THR B CA 1
ATOM 6124 C C . THR B 1 247 ? 9.023 43.375 9.094 1 70.81 247 THR B C 1
ATOM 6126 O O . THR B 1 247 ? 10.227 43.094 9.18 1 70.81 247 THR B O 1
ATOM 6129 N N . PHE B 1 248 ? 8.492 44.469 9.664 1 80 248 PHE B N 1
ATOM 6130 C CA . PHE B 1 248 ? 9.375 45.438 10.289 1 80 248 PHE B CA 1
ATOM 6131 C C . PHE B 1 248 ? 8.891 45.812 11.695 1 80 248 PHE B C 1
ATOM 6133 O O . PHE B 1 248 ? 7.691 46 11.906 1 80 248 PHE B O 1
ATOM 6140 N N . LEU B 1 249 ? 9.852 45.75 12.609 1 87.19 249 LEU B N 1
ATOM 6141 C CA . LEU B 1 249 ? 9.539 46.031 14 1 87.19 249 LEU B CA 1
ATOM 6142 C C . LEU B 1 249 ? 10.203 47.344 14.438 1 87.19 249 LEU B C 1
ATOM 6144 O O . LEU B 1 249 ? 11.43 47.469 14.414 1 87.19 249 LEU B O 1
ATOM 6148 N N . GLU B 1 250 ? 9.359 48.312 14.727 1 86.31 250 GLU B N 1
ATOM 6149 C CA . GLU B 1 250 ? 9.844 49.562 15.32 1 86.31 250 GLU B CA 1
ATOM 6150 C C . GLU B 1 250 ? 9.922 49.438 16.844 1 86.31 250 GLU B C 1
ATOM 6152 O O . GLU B 1 250 ? 9.25 48.625 17.453 1 86.31 250 GLU B O 1
ATOM 6157 N N . PRO B 1 251 ? 10.844 50.344 17.391 1 87.88 251 PRO B N 1
ATOM 6158 C CA . PRO B 1 251 ? 10.852 50.375 18.859 1 87.88 251 PRO B CA 1
ATOM 6159 C C . PRO B 1 251 ? 9.477 50.625 19.453 1 87.88 251 PRO B C 1
ATOM 6161 O O . PRO B 1 251 ? 8.711 51.438 18.938 1 87.88 251 PRO B O 1
ATOM 6164 N N . GLY B 1 252 ? 9.117 49.875 20.406 1 90.44 252 GLY B N 1
ATOM 6165 C CA . GLY B 1 252 ? 7.84 50.031 21.078 1 90.44 252 GLY B CA 1
ATOM 6166 C C . GLY B 1 252 ? 6.73 49.219 20.453 1 90.44 252 GLY B C 1
ATOM 6167 O O . GLY B 1 252 ? 5.57 49.312 20.859 1 90.44 252 GLY B O 1
ATOM 6168 N N . THR B 1 253 ? 7.133 48.469 19.531 1 91.38 253 THR B N 1
ATOM 6169 C CA . THR B 1 253 ? 6.117 47.656 18.875 1 91.38 253 THR B CA 1
ATOM 6170 C C . THR B 1 253 ? 6.477 46.188 18.969 1 91.38 253 THR B C 1
ATOM 6172 O O . THR B 1 253 ? 7.598 45.812 19.328 1 91.38 253 THR B O 1
ATOM 6175 N N . CYS B 1 254 ? 5.512 45.375 18.797 1 91.06 254 CYS B N 1
ATOM 6176 C CA . CYS B 1 254 ? 5.691 43.906 18.734 1 91.06 254 CYS B CA 1
ATOM 6177 C C . CYS B 1 254 ? 4.734 43.281 17.734 1 91.06 254 CYS B C 1
ATOM 6179 O O . CYS B 1 254 ? 3.818 43.969 17.234 1 91.06 254 CYS B O 1
ATOM 6181 N N . VAL B 1 255 ? 5.047 42.094 17.344 1 88.19 255 VAL B N 1
ATOM 6182 C CA . VAL B 1 255 ? 4.195 41.344 16.422 1 88.19 255 VAL B CA 1
ATOM 6183 C C . VAL B 1 255 ? 3.84 40 17.047 1 88.19 255 VAL B C 1
ATOM 6185 O O . VAL B 1 255 ? 4.703 39.312 17.609 1 88.19 255 VAL B O 1
ATOM 6188 N N . ARG B 1 256 ? 2.555 39.719 16.984 1 83.81 256 ARG B N 1
ATOM 6189 C CA . ARG B 1 256 ? 2.129 38.406 17.438 1 83.81 256 ARG B CA 1
ATOM 6190 C C . ARG B 1 256 ? 2.594 37.312 16.469 1 83.81 256 ARG B C 1
ATOM 6192 O O . ARG B 1 256 ? 2.439 37.469 15.258 1 83.81 256 ARG B O 1
ATOM 6199 N N . VAL B 1 257 ? 3.215 36.281 17.031 1 82.06 257 VAL B N 1
ATOM 6200 C CA . VAL B 1 257 ? 3.736 35.219 16.188 1 82.06 257 VAL B CA 1
ATOM 6201 C C . VAL B 1 257 ? 3.369 33.844 16.781 1 82.06 257 VAL B C 1
ATOM 6203 O O . VAL B 1 257 ? 3.268 33.719 18 1 82.06 257 VAL B O 1
ATOM 6206 N N . LYS B 1 258 ? 3.197 32.875 15.867 1 77.12 258 LYS B N 1
ATOM 6207 C CA . LYS B 1 258 ? 2.967 31.5 16.266 1 77.12 258 LYS B CA 1
ATOM 6208 C C . LYS B 1 258 ? 4.23 30.656 16.109 1 77.12 258 LYS B C 1
ATOM 6210 O O . LYS B 1 258 ? 5.176 31.078 15.43 1 77.12 258 LYS B O 1
ATOM 6215 N N . THR B 1 259 ? 4.145 29.5 16.797 1 77.06 259 THR B N 1
ATOM 6216 C CA . THR B 1 259 ? 5.27 28.578 16.656 1 77.06 259 THR B CA 1
ATOM 6217 C C . THR B 1 259 ? 5.531 28.266 15.195 1 77.06 259 THR B C 1
ATOM 6219 O O . THR B 1 259 ? 4.605 27.938 14.453 1 77.06 259 THR B O 1
ATOM 6222 N N . GLY B 1 260 ? 6.742 28.484 14.836 1 77.56 260 GLY B N 1
ATOM 6223 C CA . GLY B 1 260 ? 7.141 28.172 13.477 1 77.56 260 GLY B CA 1
ATOM 6224 C C . GLY B 1 260 ? 6.953 29.328 12.516 1 77.56 260 GLY B C 1
ATOM 6225 O O . GLY B 1 260 ? 7.398 29.266 11.367 1 77.56 260 GLY B O 1
ATOM 6226 N N . ALA B 1 261 ? 6.398 30.391 12.953 1 77.62 261 ALA B N 1
ATOM 6227 C CA . ALA B 1 261 ? 6.145 31.531 12.094 1 77.62 261 ALA B CA 1
ATOM 6228 C C . ALA B 1 261 ? 7.41 32.375 11.906 1 77.62 261 ALA B C 1
ATOM 6230 O O . ALA B 1 261 ? 8.297 32.375 12.766 1 77.62 261 ALA B O 1
ATOM 6231 N N . PHE B 1 262 ? 7.363 33.094 10.828 1 82.19 262 PHE B N 1
ATOM 6232 C CA . PHE B 1 262 ? 8.43 34.031 10.531 1 82.19 262 PHE B CA 1
ATOM 6233 C C . PHE B 1 262 ? 8.453 35.156 11.562 1 82.19 262 PHE B C 1
ATOM 6235 O O . PHE B 1 262 ? 7.398 35.625 12 1 82.19 262 PHE B O 1
ATOM 6242 N N . ILE B 1 263 ? 9.719 35.562 11.906 1 85.88 263 ILE B N 1
ATOM 6243 C CA . ILE B 1 263 ? 9.898 36.688 12.789 1 85.88 263 ILE B CA 1
ATOM 6244 C C . ILE B 1 263 ? 10.547 37.844 12.023 1 85.88 263 ILE B C 1
ATOM 6246 O O . ILE B 1 263 ? 11.43 37.625 11.195 1 85.88 263 ILE B O 1
ATOM 6250 N N . PRO B 1 264 ? 10.023 39 12.281 1 86.44 264 PRO B N 1
ATOM 6251 C CA . PRO B 1 264 ? 10.656 40.156 11.625 1 86.44 264 PRO B CA 1
ATOM 6252 C C . PRO B 1 264 ? 12.164 40.219 11.875 1 86.44 264 PRO B C 1
ATOM 6254 O O . PRO B 1 264 ? 12.633 39.812 12.938 1 86.44 264 PRO B O 1
ATOM 6257 N N . ASP B 1 265 ? 12.875 40.75 10.898 1 85.19 265 ASP B N 1
ATOM 6258 C CA . ASP B 1 265 ? 14.328 40.781 10.938 1 85.19 265 ASP B CA 1
ATOM 6259 C C . ASP B 1 265 ? 14.836 41.531 12.172 1 85.19 265 ASP B C 1
ATOM 6261 O O . ASP B 1 265 ? 15.859 41.156 12.742 1 85.19 265 ASP B O 1
ATOM 6265 N N . GLU B 1 266 ? 14.094 42.438 12.602 1 88.62 266 GLU B N 1
ATOM 6266 C CA . GLU B 1 266 ? 14.539 43.312 13.695 1 88.62 266 GLU B CA 1
ATOM 6267 C C . GLU B 1 266 ? 14.258 42.656 15.047 1 88.62 266 GLU B C 1
ATOM 6269 O O . GLU B 1 266 ? 14.797 43.094 16.078 1 88.62 266 GLU B O 1
ATOM 6274 N N . ALA B 1 267 ? 13.398 41.75 14.992 1 92.19 267 ALA B N 1
ATOM 6275 C CA . ALA B 1 267 ? 13.07 41.062 16.25 1 92.19 267 ALA B CA 1
ATOM 6276 C C . ALA B 1 267 ? 14.234 40.219 16.75 1 92.19 267 ALA B C 1
ATOM 6278 O O . ALA B 1 267 ? 14.844 39.5 15.969 1 92.19 267 ALA B O 1
ATOM 6279 N N . THR B 1 268 ? 14.531 40.344 18.109 1 93.38 268 THR B N 1
ATOM 6280 C CA . THR B 1 268 ? 15.672 39.625 18.656 1 93.38 268 THR B CA 1
ATOM 6281 C C . THR B 1 268 ? 15.227 38.656 19.734 1 93.38 268 THR B C 1
ATOM 6283 O O . THR B 1 268 ? 16.047 37.938 20.297 1 93.38 268 THR B O 1
ATOM 6286 N N . ALA B 1 269 ? 13.992 38.688 20 1 94.62 269 ALA B N 1
ATOM 6287 C CA . ALA B 1 269 ? 13.438 37.719 20.953 1 94.62 269 ALA B CA 1
ATOM 6288 C C . ALA B 1 269 ? 11.938 37.562 20.766 1 94.62 269 ALA B C 1
ATOM 6290 O O . ALA B 1 269 ? 11.297 38.406 20.109 1 94.62 269 ALA B O 1
ATOM 6291 N N . VAL B 1 270 ? 11.43 36.5 21.234 1 94.19 270 VAL B N 1
ATOM 6292 C CA . VAL B 1 270 ? 9.984 36.281 21.297 1 94.19 270 VAL B CA 1
ATOM 6293 C C . VAL B 1 270 ? 9.562 36.031 22.734 1 94.19 270 VAL B C 1
ATOM 6295 O O . VAL B 1 270 ? 10.125 35.156 23.422 1 94.19 270 VAL B O 1
ATOM 6298 N N . ILE B 1 271 ? 8.586 36.781 23.188 1 93 271 ILE B N 1
ATOM 6299 C CA . ILE B 1 271 ? 8.109 36.688 24.562 1 93 271 ILE B CA 1
ATOM 6300 C C . ILE B 1 271 ? 6.879 35.781 24.609 1 93 271 ILE B C 1
ATOM 6302 O O . ILE B 1 271 ? 5.965 35.906 23.797 1 93 271 ILE B O 1
ATOM 6306 N N . LYS B 1 272 ? 6.887 34.906 25.594 1 89.88 272 LYS B N 1
ATOM 6307 C CA . LYS B 1 272 ? 5.734 34.031 25.781 1 89.88 272 LYS B CA 1
ATOM 6308 C C . LYS B 1 272 ? 4.488 34.844 26.141 1 89.88 272 LYS B C 1
ATOM 6310 O O . LYS B 1 272 ? 4.57 35.812 26.891 1 89.88 272 LYS B O 1
ATOM 6315 N N . ILE B 1 273 ? 3.393 34.375 25.75 1 85.19 273 ILE B N 1
ATOM 6316 C CA . ILE B 1 273 ? 2.131 35.031 26.016 1 85.19 273 ILE B CA 1
ATOM 6317 C C . ILE B 1 273 ? 1.93 35.156 27.531 1 85.19 273 ILE B C 1
ATOM 6319 O O . ILE B 1 273 ? 1.482 36.219 28.016 1 85.19 273 ILE B O 1
ATOM 6323 N N . LYS B 1 274 ? 2.301 34.094 28.234 1 82.31 274 LYS B N 1
ATOM 6324 C CA . LYS B 1 274 ? 2.111 34.062 29.672 1 82.31 274 LYS B CA 1
ATOM 6325 C C . LYS B 1 274 ? 2.947 35.156 30.359 1 82.31 274 LYS B C 1
ATOM 6327 O O . LYS B 1 274 ? 2.643 35.562 31.484 1 82.31 274 LYS B O 1
ATOM 6332 N N . ASN B 1 275 ? 3.953 35.594 29.719 1 88.44 275 ASN B N 1
ATOM 6333 C CA . ASN B 1 275 ? 4.836 36.594 30.281 1 88.44 275 ASN B CA 1
ATOM 6334 C C . ASN B 1 275 ? 4.418 38 29.859 1 88.44 275 ASN B C 1
ATOM 6336 O O . ASN B 1 275 ? 5.211 38.969 29.938 1 88.44 275 ASN B O 1
ATOM 6340 N N . THR B 1 276 ? 3.244 38.125 29.281 1 86.31 276 THR B N 1
ATOM 6341 C CA . THR B 1 276 ? 2.707 39.406 28.859 1 86.31 276 THR B CA 1
ATOM 6342 C C . THR B 1 276 ? 1.269 39.594 29.344 1 86.31 276 THR B C 1
ATOM 6344 O O . THR B 1 276 ? 0.633 38.625 29.766 1 86.31 276 THR B O 1
ATOM 6347 N N . GLU B 1 277 ? 0.861 40.781 29.438 1 84 277 GLU B N 1
ATOM 6348 C CA . GLU B 1 277 ? -0.534 41.094 29.719 1 84 277 GLU B CA 1
ATOM 6349 C C . GLU B 1 277 ? -1.103 42.062 28.672 1 84 277 GLU B C 1
ATOM 6351 O O . GLU B 1 277 ? -0.458 43.031 28.297 1 84 277 GLU B O 1
ATOM 6356 N N . ILE B 1 278 ? -2.162 41.562 28.109 1 79.75 278 ILE B N 1
ATOM 6357 C CA . ILE B 1 278 ? -2.803 42.406 27.125 1 79.75 278 ILE B CA 1
ATOM 6358 C C . ILE B 1 278 ? -3.49 43.594 27.812 1 79.75 278 ILE B C 1
ATOM 6360 O O . ILE B 1 278 ? -4.254 43.375 28.766 1 79.75 278 ILE B O 1
ATOM 6364 N N . VAL B 1 279 ? -3.098 44.719 27.5 1 76.25 279 VAL B N 1
ATOM 6365 C CA . VAL B 1 279 ? -3.664 45.938 28.109 1 76.25 279 VAL B CA 1
ATOM 6366 C C . VAL B 1 279 ? -4.566 46.625 27.094 1 76.25 279 VAL B C 1
ATOM 6368 O O . VAL B 1 279 ? -4.195 46.812 25.922 1 76.25 279 VAL B O 1
ATOM 6371 N N . SER B 1 280 ? -5.895 46.281 27.109 1 61.91 280 SER B N 1
ATOM 6372 C CA . SER B 1 280 ? -6.84 47 26.234 1 61.91 280 SER B CA 1
ATOM 6373 C C . SER B 1 280 ? -6.754 48.5 26.438 1 61.91 280 SER B C 1
ATOM 6375 O O . SER B 1 280 ? -6.762 49 27.562 1 61.91 280 SER B O 1
ATOM 6377 N N . ASN B 1 281 ? -6.027 49.188 25.641 1 55.38 281 ASN B N 1
ATOM 6378 C CA . ASN B 1 281 ? -6.152 50.625 25.75 1 55.38 281 ASN B CA 1
ATOM 6379 C C . ASN B 1 281 ? -7.34 51.156 24.953 1 55.38 281 ASN B C 1
ATOM 6381 O O . ASN B 1 281 ? -7.824 50.469 24.031 1 55.38 281 ASN B O 1
ATOM 6385 N N . ASN B 1 282 ? -8.109 52.125 25.562 1 51.22 282 ASN B N 1
ATOM 6386 C CA . ASN B 1 282 ? -9.258 52.812 24.984 1 51.22 282 ASN B CA 1
ATOM 6387 C C . ASN B 1 282 ? -9.133 52.938 23.469 1 51.22 282 ASN B C 1
ATOM 6389 O O . ASN B 1 282 ? -10.055 53.406 22.797 1 51.22 282 ASN B O 1
ATOM 6393 N N . ASN B 1 283 ? -7.949 52.719 22.953 1 49.59 283 ASN B N 1
ATOM 6394 C CA . ASN B 1 283 ? -7.773 52.969 21.531 1 49.59 283 ASN B CA 1
ATOM 6395 C C . ASN B 1 283 ? -7.848 51.688 20.734 1 49.59 283 ASN B C 1
ATOM 6397 O O . ASN B 1 283 ? -7.859 50.594 21.312 1 49.59 283 ASN B O 1
ATOM 6401 N N . THR B 1 284 ? -7.988 51.781 19.391 1 50 284 THR B N 1
ATOM 6402 C CA . THR B 1 284 ? -8.258 50.875 18.312 1 50 284 THR B CA 1
ATOM 6403 C C . THR B 1 284 ? -7.18 49.781 18.234 1 50 284 THR B C 1
ATOM 6405 O O . THR B 1 284 ? -7.238 48.906 17.391 1 50 284 THR B O 1
ATOM 6408 N N . TRP B 1 285 ? -6.113 50.031 19.203 1 55.5 285 TRP B N 1
ATOM 6409 C CA . TRP B 1 285 ? -5.078 49.031 19.031 1 55.5 285 TRP B CA 1
ATOM 6410 C C . TRP B 1 285 ? -4.859 48.25 20.312 1 55.5 285 TRP B C 1
ATOM 6412 O O . TRP B 1 285 ? -5.16 48.75 21.406 1 55.5 285 TRP B O 1
ATOM 6422 N N . GLU B 1 286 ? -4.426 46.969 20.188 1 73.12 286 GLU B N 1
ATOM 6423 C CA . GLU B 1 286 ? -4.094 46.125 21.328 1 73.12 286 GLU B CA 1
ATOM 6424 C C . GLU B 1 286 ? -2.625 46.281 21.719 1 73.12 286 GLU B C 1
ATOM 6426 O O . GLU B 1 286 ? -1.767 46.5 20.875 1 73.12 286 GLU B O 1
ATOM 6431 N N . GLU B 1 287 ? -2.373 46.688 23.031 1 84.38 287 GLU B N 1
ATOM 6432 C CA . GLU B 1 287 ? -1.018 46.75 23.562 1 84.38 287 GLU B CA 1
ATOM 6433 C C . GLU B 1 287 ? -0.763 45.656 24.562 1 84.38 287 GLU B C 1
ATOM 6435 O O . GLU B 1 287 ? -1.704 45.094 25.141 1 84.38 287 GLU B O 1
ATOM 6440 N N . ILE B 1 288 ? 0.538 45.281 24.625 1 88.44 288 ILE B N 1
ATOM 6441 C CA . ILE B 1 288 ? 0.913 44.281 25.625 1 88.44 288 ILE B CA 1
ATOM 6442 C C . ILE B 1 288 ? 1.874 44.906 26.641 1 88.44 288 ILE B C 1
ATOM 6444 O O . ILE B 1 288 ? 2.617 45.844 26.297 1 88.44 288 ILE B O 1
ATOM 6448 N N . GLU B 1 289 ? 1.766 44.562 27.859 1 90.81 289 GLU B N 1
ATOM 6449 C CA . GLU B 1 289 ? 2.732 44.875 28.906 1 90.81 289 GLU B CA 1
ATOM 6450 C C . GLU B 1 289 ? 3.609 43.656 29.234 1 90.81 289 GLU B C 1
ATOM 6452 O O . GLU B 1 289 ? 3.102 42.594 29.531 1 90.81 289 GLU B O 1
ATOM 6457 N N . ILE B 1 290 ? 4.887 43.906 29.219 1 91.31 290 ILE B N 1
ATOM 6458 C CA . ILE B 1 290 ? 5.84 42.812 29.438 1 91.31 290 ILE B CA 1
ATOM 6459 C C . ILE B 1 290 ? 6.086 42.625 30.938 1 91.31 290 ILE B C 1
ATOM 6461 O O . ILE B 1 290 ? 6.473 43.594 31.625 1 91.31 290 ILE B O 1
ATOM 6465 N N . ILE B 1 291 ? 5.914 41.469 31.422 1 89.75 291 ILE B N 1
ATOM 6466 C CA . ILE B 1 291 ? 6.117 41.156 32.844 1 89.75 291 ILE B CA 1
ATOM 6467 C C . ILE B 1 291 ? 7.559 40.719 33.062 1 89.75 291 ILE B C 1
ATOM 6469 O O . ILE B 1 291 ? 8.227 41.188 33.969 1 89.75 291 ILE B O 1
ATOM 6473 N N . ILE B 1 292 ? 8.016 39.875 32.188 1 90.25 292 ILE B N 1
ATOM 6474 C CA . ILE B 1 292 ? 9.391 39.375 32.25 1 90.25 292 ILE B CA 1
ATOM 6475 C C . ILE B 1 292 ? 10.109 39.719 30.953 1 90.25 292 ILE B C 1
ATOM 6477 O O . ILE B 1 292 ? 9.695 39.281 29.875 1 90.25 292 ILE B O 1
ATOM 6481 N N . GLN B 1 293 ? 11.172 40.5 31.094 1 89.5 293 GLN B N 1
ATOM 6482 C CA . GLN B 1 293 ? 11.922 40.906 29.906 1 89.5 293 GLN B CA 1
ATOM 6483 C C . GLN B 1 293 ? 12.656 39.688 29.297 1 89.5 293 GLN B C 1
ATOM 6485 O O . GLN B 1 293 ? 13.25 38.906 30.016 1 89.5 293 GLN B O 1
ATOM 6490 N N . PRO B 1 294 ? 12.562 39.594 27.953 1 91.5 294 PRO B N 1
ATOM 6491 C CA . PRO B 1 294 ? 13.25 38.5 27.297 1 91.5 294 PRO B CA 1
ATOM 6492 C C . PRO B 1 294 ? 14.742 38.75 27.109 1 91.5 294 PRO B C 1
ATOM 6494 O O . PRO B 1 294 ? 15.18 39.906 27.125 1 91.5 294 PRO B O 1
ATOM 6497 N N . LYS B 1 295 ? 15.5 37.656 26.953 1 92.38 295 LYS B N 1
ATOM 6498 C CA . LYS B 1 295 ? 16.922 37.75 26.609 1 92.38 295 LYS B CA 1
ATOM 6499 C C . LYS B 1 295 ? 17.109 37.719 25.094 1 92.38 295 LYS B C 1
ATOM 6501 O O . LYS B 1 295 ? 16.25 37.219 24.359 1 92.38 295 LYS B O 1
ATOM 6506 N N . GLU B 1 296 ? 18.234 38.312 24.703 1 92.88 296 GLU B N 1
ATOM 6507 C CA . GLU B 1 296 ? 18.547 38.281 23.281 1 92.88 296 GLU B CA 1
ATOM 6508 C C . GLU B 1 296 ? 18.625 36.844 22.766 1 92.88 296 GLU B C 1
ATOM 6510 O O . GLU B 1 296 ? 19.281 36 23.375 1 92.88 296 GLU B O 1
ATOM 6515 N N . GLY B 1 297 ? 17.859 36.594 21.625 1 93.31 297 GLY B N 1
ATOM 6516 C CA . GLY B 1 297 ? 17.891 35.281 21.016 1 93.31 297 GLY B CA 1
ATOM 6517 C C . GLY B 1 297 ? 16.906 34.312 21.625 1 93.31 297 GLY B C 1
ATOM 6518 O O . GLY B 1 297 ? 16.719 33.188 21.125 1 93.31 297 GLY B O 1
ATOM 6519 N N . GLU B 1 298 ? 16.266 34.781 22.656 1 93.88 298 GLU B N 1
ATOM 6520 C CA . GLU B 1 298 ? 15.375 33.875 23.391 1 93.88 298 GLU B CA 1
ATOM 6521 C C . GLU B 1 298 ? 14.18 33.5 22.516 1 93.88 298 GLU B C 1
ATOM 6523 O O . GLU B 1 298 ? 13.555 34.344 21.891 1 93.88 298 GLU B O 1
ATOM 6528 N N . ASN B 1 299 ? 13.867 32.219 22.453 1 93.56 299 ASN B N 1
ATOM 6529 C CA . ASN B 1 299 ? 12.703 31.625 21.812 1 93.56 299 ASN B CA 1
ATOM 6530 C C . ASN B 1 299 ? 12.727 31.859 20.297 1 93.56 299 ASN B C 1
ATOM 6532 O O . ASN B 1 299 ? 11.672 31.984 19.672 1 93.56 299 ASN B O 1
ATOM 6536 N N . ILE B 1 300 ? 13.844 32.062 19.75 1 93.38 300 ILE B N 1
ATOM 6537 C CA . ILE B 1 300 ? 14.008 32.156 18.312 1 93.38 300 ILE B CA 1
ATOM 6538 C C . ILE B 1 300 ? 14.773 30.953 17.797 1 93.38 300 ILE B C 1
ATOM 6540 O O . ILE B 1 300 ? 15.812 30.594 18.344 1 93.38 300 ILE B O 1
ATOM 6544 N N . LYS B 1 301 ? 14.234 30.312 16.812 1 88.75 301 LYS B N 1
ATOM 6545 C CA . LYS B 1 301 ? 14.945 29.25 16.109 1 88.75 301 LYS B CA 1
ATOM 6546 C C . LYS B 1 301 ? 15.805 29.812 14.977 1 88.75 301 LYS B C 1
ATOM 6548 O O . LYS B 1 301 ? 15.289 30.406 14.039 1 88.75 301 LYS B O 1
ATOM 6553 N N . PRO B 1 302 ? 17.109 29.625 15.148 1 89.94 302 PRO B N 1
ATOM 6554 C CA . PRO B 1 302 ? 17.969 30.156 14.102 1 89.94 302 PRO B CA 1
ATOM 6555 C C . PRO B 1 302 ? 17.844 29.406 12.781 1 89.94 302 PRO B C 1
ATOM 6557 O O . PRO B 1 302 ? 17.359 28.281 12.758 1 89.94 302 PRO B O 1
ATOM 6560 N N . ILE B 1 303 ? 18.25 30.078 11.773 1 87.62 303 ILE B N 1
ATOM 6561 C CA . ILE B 1 303 ? 18.266 29.484 10.445 1 87.62 303 ILE B CA 1
ATOM 6562 C C . ILE B 1 303 ? 19.141 28.234 10.445 1 87.62 303 ILE B C 1
ATOM 6564 O O . ILE B 1 303 ? 20.234 28.234 11.016 1 87.62 303 ILE B O 1
ATOM 6568 N N . GLY B 1 304 ? 18.625 27.094 9.938 1 86.69 304 GLY B N 1
ATOM 6569 C CA . GLY B 1 304 ? 19.391 25.875 9.734 1 86.69 304 GLY B CA 1
ATOM 6570 C C . GLY B 1 304 ? 19.625 25.094 11.016 1 86.69 304 GLY B C 1
ATOM 6571 O O . GLY B 1 304 ? 20.484 24.203 11.062 1 86.69 304 GLY B O 1
ATOM 6572 N N . CYS B 1 305 ? 18.953 25.453 12.055 1 85.94 305 CYS B N 1
ATOM 6573 C CA . CYS B 1 305 ? 19.188 24.781 13.328 1 85.94 305 CYS B CA 1
ATOM 6574 C C . CYS B 1 305 ? 18.797 23.312 13.25 1 85.94 305 CYS B C 1
ATOM 6576 O O . CYS B 1 305 ? 19.359 22.484 13.961 1 85.94 305 CYS B O 1
ATOM 6578 N N . GLU B 1 306 ? 17.875 22.969 12.375 1 81.06 306 GLU B N 1
ATOM 6579 C CA . GLU B 1 306 ? 17.469 21.578 12.227 1 81.06 306 GLU B CA 1
ATOM 6580 C C . GLU B 1 306 ? 18.297 20.875 11.156 1 81.06 306 GLU B C 1
ATOM 6582 O O . GLU B 1 306 ? 18.812 19.781 11.383 1 81.06 306 GLU B O 1
ATOM 6587 N N . ILE B 1 307 ? 18.312 21.438 9.984 1 84.31 307 ILE B N 1
ATOM 6588 C CA . ILE B 1 307 ? 19.094 20.891 8.883 1 84.31 307 ILE B CA 1
ATOM 6589 C C . ILE B 1 307 ? 19.828 22.031 8.172 1 84.31 307 ILE B C 1
ATOM 6591 O O . ILE B 1 307 ? 19.219 23.047 7.805 1 84.31 307 ILE B O 1
ATOM 6595 N N . LYS B 1 308 ? 21.141 21.891 8.008 1 89.81 308 LYS B N 1
ATOM 6596 C CA . LYS B 1 308 ? 21.938 22.875 7.289 1 89.81 308 LYS B CA 1
ATOM 6597 C C . LYS B 1 308 ? 22.031 22.531 5.801 1 89.81 308 LYS B C 1
ATOM 6599 O O . LYS B 1 308 ? 22.156 21.375 5.434 1 89.81 308 LYS B O 1
ATOM 6604 N N . MET B 1 309 ? 21.984 23.609 5.055 1 91.19 309 MET B N 1
ATOM 6605 C CA . MET B 1 309 ? 22.172 23.438 3.617 1 91.19 309 MET B CA 1
ATOM 6606 C C . MET B 1 309 ? 23.484 22.719 3.324 1 91.19 309 MET B C 1
ATOM 6608 O O . MET B 1 309 ? 24.516 23.047 3.928 1 91.19 309 MET B O 1
ATOM 6612 N N . GLY B 1 310 ? 23.422 21.75 2.465 1 93.19 310 GLY B N 1
ATOM 6613 C CA . GLY B 1 310 ? 24.625 21.031 2.09 1 93.19 310 GLY B CA 1
ATOM 6614 C C . GLY B 1 310 ? 24.812 19.75 2.865 1 93.19 310 GLY B C 1
ATOM 6615 O O . GLY B 1 310 ? 25.625 18.891 2.477 1 93.19 310 GLY B O 1
ATOM 6616 N N . ASN B 1 311 ? 24.094 19.547 3.961 1 90.12 311 ASN B N 1
ATOM 6617 C CA . ASN B 1 311 ? 24.172 18.312 4.723 1 90.12 311 ASN B CA 1
ATOM 6618 C C . ASN B 1 311 ? 23.547 17.141 3.961 1 90.12 311 ASN B C 1
ATOM 6620 O O . ASN B 1 311 ? 22.547 17.312 3.26 1 90.12 311 ASN B O 1
ATOM 6624 N N . LYS B 1 312 ? 24.156 15.977 4.145 1 91.38 312 LYS B N 1
ATOM 6625 C CA . LYS B 1 312 ? 23.547 14.766 3.619 1 91.38 312 LYS B CA 1
ATOM 6626 C C . LYS B 1 312 ? 22.297 14.398 4.41 1 91.38 312 LYS B C 1
ATOM 6628 O O . LYS B 1 312 ? 22.344 14.273 5.637 1 91.38 312 LYS B O 1
ATOM 6633 N N . ILE B 1 313 ? 21.188 14.234 3.74 1 88.38 313 ILE B N 1
ATOM 6634 C CA . ILE B 1 313 ? 19.953 13.961 4.465 1 88.38 313 ILE B CA 1
ATOM 6635 C C . ILE B 1 313 ? 19.516 12.523 4.215 1 88.38 313 ILE B C 1
ATOM 6637 O O . ILE B 1 313 ? 18.922 11.891 5.086 1 88.38 313 ILE B O 1
ATOM 6641 N N . LEU B 1 314 ? 19.734 12.023 2.986 1 89.81 314 LEU B N 1
ATOM 6642 C CA . LEU B 1 314 ? 19.422 10.633 2.676 1 89.81 314 LEU B CA 1
ATOM 6643 C C . LEU B 1 314 ? 20.562 9.969 1.913 1 89.81 314 LEU B C 1
ATOM 6645 O O . LEU B 1 314 ? 21.203 10.602 1.08 1 89.81 314 LEU B O 1
ATOM 6649 N N . GLY B 1 315 ? 20.688 8.648 2.203 1 87.88 315 GLY B N 1
ATOM 6650 C CA . GLY B 1 315 ? 21.75 7.887 1.541 1 87.88 315 GLY B CA 1
ATOM 6651 C C . GLY B 1 315 ? 21.266 7.191 0.278 1 87.88 315 GLY B C 1
ATOM 6652 O O . GLY B 1 315 ? 20.062 7.027 0.067 1 87.88 315 GLY B O 1
ATOM 6653 N N . GLU B 1 316 ? 22.266 6.875 -0.508 1 88.06 316 GLU B N 1
ATOM 6654 C CA . GLU B 1 316 ? 21.984 6.062 -1.685 1 88.06 316 GLU B CA 1
ATOM 6655 C C . GLU B 1 316 ? 21.266 4.77 -1.301 1 88.06 316 GLU B C 1
ATOM 6657 O O . GLU B 1 316 ? 21.484 4.234 -0.211 1 88.06 316 GLU B O 1
ATOM 6662 N N . HIS B 1 317 ? 20.281 4.352 -2.203 1 82.81 317 HIS B N 1
ATOM 6663 C CA . HIS B 1 317 ? 19.516 3.117 -2.062 1 82.81 317 HIS B CA 1
ATOM 6664 C C . HIS B 1 317 ? 18.547 3.201 -0.891 1 82.81 317 HIS B C 1
ATOM 6666 O O . HIS B 1 317 ? 18.172 2.176 -0.313 1 82.81 317 HIS B O 1
ATOM 6672 N N . THR B 1 318 ? 18.203 4.453 -0.566 1 85.31 318 THR B N 1
ATOM 6673 C CA . THR B 1 318 ? 17.172 4.652 0.453 1 85.31 318 THR B CA 1
ATOM 6674 C C . THR B 1 318 ? 15.781 4.484 -0.143 1 85.31 318 THR B C 1
ATOM 6676 O O . THR B 1 318 ? 15.5 4.992 -1.232 1 85.31 318 THR B O 1
ATOM 6679 N N . TYR B 1 319 ? 15.016 3.68 0.525 1 83.81 319 TYR B N 1
ATOM 6680 C CA . TYR B 1 319 ? 13.594 3.594 0.19 1 83.81 319 TYR B CA 1
ATOM 6681 C C . TYR B 1 319 ? 12.867 4.883 0.552 1 83.81 319 TYR B C 1
ATOM 6683 O O . TYR B 1 319 ? 13 5.387 1.67 1 83.81 319 TYR B O 1
ATOM 6691 N N . ILE B 1 320 ? 12.102 5.406 -0.357 1 88.06 320 ILE B N 1
ATOM 6692 C CA . ILE B 1 320 ? 11.414 6.672 -0.119 1 88.06 320 ILE B CA 1
ATOM 6693 C C . ILE B 1 320 ? 10.016 6.398 0.431 1 88.06 320 ILE B C 1
ATOM 6695 O O . ILE B 1 320 ? 9.086 6.121 -0.33 1 88.06 320 ILE B O 1
ATOM 6699 N N . GLY B 1 321 ? 9.883 6.473 1.695 1 82.81 321 GLY B N 1
ATOM 6700 C CA . GLY B 1 321 ? 8.586 6.414 2.348 1 82.81 321 GLY B CA 1
ATOM 6701 C C . GLY B 1 321 ? 7.992 7.781 2.627 1 82.81 321 GLY B C 1
ATOM 6702 O O . GLY B 1 321 ? 8.422 8.781 2.045 1 82.81 321 GLY B O 1
ATOM 6703 N N . LEU B 1 322 ? 7.004 7.805 3.445 1 83.19 322 LEU B N 1
ATOM 6704 C CA . LEU B 1 322 ? 6.316 9.055 3.758 1 83.19 322 LEU B CA 1
ATOM 6705 C C . LEU B 1 322 ? 7.246 10.016 4.484 1 83.19 322 LEU B C 1
ATOM 6707 O O . LEU B 1 322 ? 7.258 11.219 4.184 1 83.19 322 LEU B O 1
ATOM 6711 N N . ALA B 1 323 ? 8 9.492 5.379 1 82 323 ALA B N 1
ATOM 6712 C CA . ALA B 1 323 ? 8.945 10.336 6.117 1 82 323 ALA B CA 1
ATOM 6713 C C . ALA B 1 323 ? 9.992 10.938 5.184 1 82 323 ALA B C 1
ATOM 6715 O O . ALA B 1 323 ? 10.367 12.102 5.332 1 82 323 ALA B O 1
ATOM 6716 N N . GLU B 1 324 ? 10.453 10.148 4.305 1 87.19 324 GLU B N 1
ATOM 6717 C CA . GLU B 1 324 ? 11.453 10.617 3.344 1 87.19 324 GLU B CA 1
ATOM 6718 C C . GLU B 1 324 ? 10.867 11.695 2.434 1 87.19 324 GLU B C 1
ATOM 6720 O O . GLU B 1 324 ? 11.547 12.672 2.104 1 87.19 324 GLU B O 1
ATOM 6725 N N . ILE B 1 325 ? 9.625 11.492 2.08 1 88.5 325 ILE B N 1
ATOM 6726 C CA . ILE B 1 325 ? 8.953 12.492 1.261 1 88.5 325 ILE B CA 1
ATOM 6727 C C . ILE B 1 325 ? 8.906 13.82 2.008 1 88.5 325 ILE B C 1
ATOM 6729 O O . ILE B 1 325 ? 9.234 14.875 1.445 1 88.5 325 ILE B O 1
ATOM 6733 N N . GLU B 1 326 ? 8.508 13.742 3.199 1 84.44 326 GLU B N 1
ATOM 6734 C CA . GLU B 1 326 ? 8.43 14.945 4.023 1 84.44 326 GLU B CA 1
ATOM 6735 C C . GLU B 1 326 ? 9.797 15.594 4.184 1 84.44 326 GLU B C 1
ATOM 6737 O O . GLU B 1 326 ? 9.922 16.812 4.086 1 84.44 326 GLU B O 1
ATOM 6742 N N . LEU B 1 327 ? 10.758 14.805 4.438 1 85.62 327 LEU B N 1
ATOM 6743 C CA . LEU B 1 327 ? 12.117 15.289 4.617 1 85.62 327 LEU B CA 1
ATOM 6744 C C . LEU B 1 327 ? 12.633 15.945 3.342 1 85.62 327 LEU B C 1
ATOM 6746 O O . LEU B 1 327 ? 13.195 17.047 3.387 1 85.62 327 LEU B O 1
ATOM 6750 N N . LEU B 1 328 ? 12.445 15.312 2.248 1 89.25 328 LEU B N 1
ATOM 6751 C CA . LEU B 1 328 ? 12.891 15.84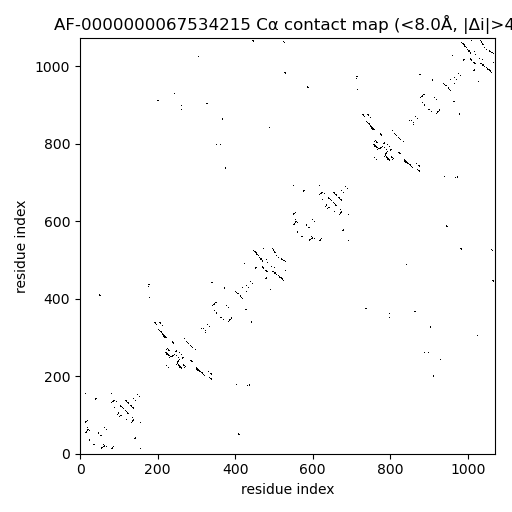4 0.962 1 89.25 328 LEU B CA 1
ATOM 6752 C C . LEU B 1 328 ? 12.203 17.172 0.651 1 89.25 328 LEU B C 1
ATOM 6754 O O . LEU B 1 328 ? 12.859 18.141 0.267 1 89.25 328 LEU B O 1
ATOM 6758 N N . ALA B 1 329 ? 10.938 17.203 0.883 1 85.31 329 ALA B N 1
ATOM 6759 C CA . ALA B 1 329 ? 10.164 18.422 0.635 1 85.31 329 ALA B CA 1
ATOM 6760 C C . ALA B 1 329 ? 10.648 19.562 1.518 1 85.31 329 ALA B C 1
ATOM 6762 O O . ALA B 1 329 ? 10.82 20.688 1.043 1 85.31 329 ALA B O 1
ATOM 6763 N N . SER B 1 330 ? 10.859 19.266 2.73 1 81.62 330 SER B N 1
ATOM 6764 C CA . SER B 1 330 ? 11.281 20.281 3.693 1 81.62 330 SER B CA 1
ATOM 6765 C C . SER B 1 330 ? 12.648 20.844 3.342 1 81.62 330 SER B C 1
ATOM 6767 O O . SER B 1 330 ? 12.961 21.984 3.672 1 81.62 330 SER B O 1
ATOM 6769 N N . CYS B 1 331 ? 13.43 20.062 2.67 1 86.81 331 CYS B N 1
ATOM 6770 C CA . CYS B 1 331 ? 14.797 20.469 2.35 1 86.81 331 CYS B CA 1
ATOM 6771 C C . CYS B 1 331 ? 14.883 21.047 0.942 1 86.81 331 CYS B C 1
ATOM 6773 O O . CYS B 1 331 ? 15.969 21.203 0.394 1 86.81 331 CYS B O 1
ATOM 6775 N N . GLY B 1 332 ? 13.781 21.281 0.36 1 83.94 332 GLY B N 1
ATOM 6776 C CA . GLY B 1 332 ? 13.727 21.984 -0.912 1 83.94 332 GLY B CA 1
ATOM 6777 C C . GLY B 1 332 ? 13.945 21.078 -2.105 1 83.94 332 GLY B C 1
ATOM 6778 O O . GLY B 1 332 ? 14.289 21.547 -3.193 1 83.94 332 GLY B O 1
ATOM 6779 N N . ILE B 1 333 ? 13.859 19.828 -1.888 1 89.38 333 ILE B N 1
ATOM 6780 C CA . ILE B 1 333 ? 14.055 18.875 -2.971 1 89.38 333 ILE B CA 1
ATOM 6781 C C . ILE B 1 333 ? 12.719 18.578 -3.648 1 89.38 333 ILE B C 1
ATOM 6783 O O . ILE B 1 333 ? 11.766 18.156 -2.992 1 89.38 333 ILE B O 1
ATOM 6787 N N . ASN B 1 334 ? 12.648 18.781 -4.969 1 86.69 334 ASN B N 1
ATOM 6788 C CA . ASN B 1 334 ? 11.391 18.578 -5.68 1 86.69 334 ASN B CA 1
ATOM 6789 C C . ASN B 1 334 ? 11.477 17.391 -6.648 1 86.69 334 ASN B C 1
ATOM 6791 O O . ASN B 1 334 ? 10.453 16.906 -7.137 1 86.69 334 ASN B O 1
ATOM 6795 N N . GLU B 1 335 ? 12.742 17.031 -6.883 1 92.75 335 GLU B N 1
ATOM 6796 C CA . GLU B 1 335 ? 12.984 15.891 -7.77 1 92.75 335 GLU B CA 1
ATOM 6797 C C . GLU B 1 335 ? 14.109 15.008 -7.238 1 92.75 335 GLU B C 1
ATOM 6799 O O . GLU B 1 335 ? 15.031 15.5 -6.582 1 92.75 335 GLU B O 1
ATOM 6804 N N . VAL B 1 336 ? 13.938 13.789 -7.48 1 94.94 336 VAL B N 1
ATOM 6805 C CA . VAL B 1 336 ? 14.977 12.859 -7.051 1 94.94 336 VAL B CA 1
ATOM 6806 C C . VAL B 1 336 ? 15.242 11.844 -8.156 1 94.94 336 VAL B C 1
ATOM 6808 O O . VAL B 1 336 ? 14.367 11.555 -8.977 1 94.94 336 VAL B O 1
ATOM 6811 N N . GLU B 1 337 ? 16.453 11.383 -8.18 1 95.44 337 GLU B N 1
ATOM 6812 C CA . GLU B 1 337 ? 16.828 10.289 -9.07 1 95.44 337 GLU B CA 1
ATOM 6813 C C . GLU B 1 337 ? 16.609 8.938 -8.398 1 95.44 337 GLU B C 1
ATOM 6815 O O . GLU B 1 337 ? 17.156 8.688 -7.324 1 95.44 337 GLU B O 1
ATOM 6820 N N . ILE B 1 338 ? 15.805 8.125 -9.023 1 93.5 338 ILE B N 1
ATOM 6821 C CA . ILE B 1 338 ? 15.461 6.84 -8.43 1 93.5 338 ILE B CA 1
ATOM 6822 C C . ILE B 1 338 ? 15.93 5.703 -9.336 1 93.5 338 ILE B C 1
ATOM 6824 O O . ILE B 1 338 ? 16.172 5.914 -10.531 1 93.5 338 ILE B O 1
ATOM 6828 N N . ILE B 1 339 ? 16.078 4.57 -8.719 1 88.81 339 ILE B N 1
ATOM 6829 C CA . ILE B 1 339 ? 16.375 3.354 -9.461 1 88.81 339 ILE B CA 1
ATOM 6830 C C . ILE B 1 339 ? 15.109 2.818 -10.117 1 88.81 339 ILE B C 1
ATOM 6832 O O . ILE B 1 339 ? 14.078 2.666 -9.461 1 88.81 339 ILE B O 1
ATOM 6836 N N . GLU B 1 340 ? 15.164 2.615 -11.328 1 86.94 340 GLU B N 1
ATOM 6837 C CA . GLU B 1 340 ? 14 2.09 -12.023 1 86.94 340 GLU B CA 1
ATOM 6838 C C . GLU B 1 340 ? 13.656 0.682 -11.547 1 86.94 340 GLU B C 1
ATOM 6840 O O . GLU B 1 340 ? 14.547 -0.136 -11.32 1 86.94 340 GLU B O 1
ATOM 6845 N N . SER B 1 341 ? 12.352 0.508 -11.336 1 82.12 341 SER B N 1
ATOM 6846 C CA . SER B 1 341 ? 11.883 -0.791 -10.859 1 82.12 341 SER B CA 1
ATOM 6847 C C . SER B 1 341 ? 11.852 -1.812 -11.992 1 82.12 341 SER B C 1
ATOM 6849 O O . SER B 1 341 ? 11.688 -1.449 -13.164 1 82.12 341 SER B O 1
ATOM 6851 N N . GLN B 1 342 ? 11.961 -3.043 -11.617 1 81.5 342 GLN B N 1
ATOM 6852 C CA . GLN B 1 342 ? 11.883 -4.148 -12.57 1 81.5 342 GLN B CA 1
ATOM 6853 C C . GLN B 1 342 ? 10.445 -4.371 -13.031 1 81.5 342 GLN B C 1
ATOM 6855 O O . GLN B 1 342 ? 9.5 -4.148 -12.273 1 81.5 342 GLN B O 1
ATOM 6860 N N . THR B 1 343 ? 10.375 -4.75 -14.234 1 86.19 343 THR B N 1
ATOM 6861 C CA . THR B 1 343 ? 9.078 -5.176 -14.75 1 86.19 343 THR B CA 1
ATOM 6862 C C . THR B 1 343 ? 8.922 -6.691 -14.633 1 86.19 343 THR B C 1
ATOM 6864 O O . THR B 1 343 ? 9.852 -7.441 -14.938 1 86.19 343 THR B O 1
ATOM 6867 N N . VAL B 1 344 ? 7.793 -7.156 -14.117 1 90.44 344 VAL B N 1
ATOM 6868 C CA . VAL B 1 344 ? 7.547 -8.578 -13.898 1 90.44 344 VAL B CA 1
ATOM 6869 C C . VAL B 1 344 ? 6.582 -9.102 -14.953 1 90.44 344 VAL B C 1
ATOM 6871 O O . VAL B 1 344 ? 5.457 -8.617 -15.078 1 90.44 344 VAL B O 1
ATOM 6874 N N . GLY B 1 345 ? 7.051 -10.039 -15.734 1 87.94 345 GLY B N 1
ATOM 6875 C CA . GLY B 1 345 ? 6.172 -10.758 -16.641 1 87.94 345 GLY B CA 1
ATOM 6876 C C . GLY B 1 345 ? 5.473 -11.93 -15.977 1 87.94 345 GLY B C 1
ATOM 6877 O O . GLY B 1 345 ? 6.105 -12.727 -15.281 1 87.94 345 GLY B O 1
ATOM 6878 N N . ILE B 1 346 ? 4.172 -12 -16.141 1 88.25 346 ILE B N 1
ATOM 6879 C CA . ILE B 1 346 ? 3.398 -13.07 -15.523 1 88.25 346 ILE B CA 1
ATOM 6880 C C . ILE B 1 346 ? 2.777 -13.945 -16.609 1 88.25 346 ILE B C 1
ATOM 6882 O O . ILE B 1 346 ? 2.109 -13.445 -17.516 1 88.25 346 ILE B O 1
ATOM 6886 N N . LEU B 1 347 ? 3.031 -15.234 -16.531 1 80.19 347 LEU B N 1
ATOM 6887 C CA . LEU B 1 347 ? 2.498 -16.234 -17.453 1 80.19 347 LEU B CA 1
ATOM 6888 C C . LEU B 1 347 ? 1.793 -17.359 -16.688 1 80.19 347 LEU B C 1
ATOM 6890 O O . LEU B 1 347 ? 2.355 -17.922 -15.75 1 80.19 347 LEU B O 1
ATOM 6894 N N . SER B 1 348 ? 0.515 -17.562 -17.078 1 82.12 348 SER B N 1
ATOM 6895 C CA . SER B 1 348 ? -0.217 -18.688 -16.484 1 82.12 348 SER B CA 1
ATOM 6896 C C . SER B 1 348 ? -0.094 -19.938 -17.344 1 82.12 348 SER B C 1
ATOM 6898 O O . SER B 1 348 ? -0.354 -19.891 -18.547 1 82.12 348 SER B O 1
ATOM 6900 N N . ILE B 1 349 ? 0.327 -21.047 -16.734 1 72.75 349 ILE B N 1
ATOM 6901 C CA . ILE B 1 349 ? 0.504 -22.297 -17.453 1 72.75 349 ILE B CA 1
ATOM 6902 C C . ILE B 1 349 ? -0.467 -23.344 -16.906 1 72.75 349 ILE B C 1
ATOM 6904 O O . ILE B 1 349 ? -0.179 -24.016 -15.914 1 72.75 349 ILE B O 1
ATOM 6908 N N . LYS B 1 350 ? -1.564 -23.438 -17.5 1 74 350 LYS B N 1
ATOM 6909 C CA . LYS B 1 350 ? -2.562 -24.422 -17.109 1 74 350 LYS B CA 1
ATOM 6910 C C . LYS B 1 350 ? -3.584 -24.656 -18.219 1 74 350 LYS B C 1
ATOM 6912 O O . LYS B 1 350 ? -4.008 -23.703 -18.875 1 74 350 LYS B O 1
ATOM 6917 N N . ASN B 1 351 ? -4.016 -25.891 -18.281 1 67.75 351 ASN B N 1
ATOM 6918 C CA . ASN B 1 351 ? -4.949 -26.25 -19.344 1 67.75 351 ASN B CA 1
ATOM 6919 C C . ASN B 1 351 ? -6.383 -25.859 -18.984 1 67.75 351 ASN B C 1
ATOM 6921 O O . ASN B 1 351 ? -7.184 -25.547 -19.859 1 67.75 351 ASN B O 1
ATOM 6925 N N . GLU B 1 352 ? -6.613 -25.875 -17.812 1 73.69 352 GLU B N 1
ATOM 6926 C CA . GLU B 1 352 ? -7.996 -25.734 -17.344 1 73.69 352 GLU B CA 1
ATOM 6927 C C . GLU B 1 352 ? -8.375 -24.266 -17.188 1 73.69 352 GLU B C 1
ATOM 6929 O O . GLU B 1 352 ? -9.516 -23.953 -16.828 1 73.69 352 GLU B O 1
ATOM 6934 N N . ILE B 1 353 ? -7.527 -23.344 -17.469 1 77.19 353 ILE B N 1
ATOM 6935 C CA . ILE B 1 353 ? -7.82 -21.938 -17.25 1 77.19 353 ILE B CA 1
ATOM 6936 C C . ILE B 1 353 ? -8.656 -21.391 -18.406 1 77.19 353 ILE B C 1
ATOM 6938 O O . ILE B 1 353 ? -8.391 -21.719 -19.562 1 77.19 353 ILE B O 1
ATOM 6942 N N . ARG B 1 354 ? -9.656 -20.594 -17.953 1 74.38 354 ARG B N 1
ATOM 6943 C CA . ARG B 1 354 ? -10.508 -19.953 -18.953 1 74.38 354 ARG B CA 1
ATOM 6944 C C . ARG B 1 354 ? -9.734 -18.922 -19.766 1 74.38 354 ARG B C 1
ATOM 6946 O O . ARG B 1 354 ? -9.086 -18.047 -19.188 1 74.38 354 ARG B O 1
ATOM 6953 N N . LYS B 1 355 ? -9.711 -19.031 -20.984 1 62.72 355 LYS B N 1
ATOM 6954 C CA . LYS B 1 355 ? -8.969 -18.125 -21.859 1 62.72 355 LYS B CA 1
ATOM 6955 C C . LYS B 1 355 ? -9.844 -16.969 -22.328 1 62.72 355 LYS B C 1
ATOM 6957 O O . LYS B 1 355 ? -9.328 -15.922 -22.734 1 62.72 355 LYS B O 1
ATOM 6962 N N . GLY B 1 356 ? -11.172 -17.109 -22.172 1 57.56 356 GLY B N 1
ATOM 6963 C CA . GLY B 1 356 ? -12.117 -16.078 -22.594 1 57.56 356 GLY B CA 1
ATOM 6964 C C . GLY B 1 356 ? -13.438 -16.141 -21.844 1 57.56 356 GLY B C 1
ATOM 6965 O O . GLY B 1 356 ? -13.664 -17.047 -21.047 1 57.56 356 GLY B O 1
ATOM 6966 N N . GLU B 1 357 ? -14.203 -15.031 -21.906 1 57.34 357 GLU B N 1
ATOM 6967 C CA . GLU B 1 357 ? -15.492 -14.914 -21.234 1 57.34 357 GLU B CA 1
ATOM 6968 C C . GLU B 1 357 ? -16.453 -16 -21.703 1 57.34 357 GLU B C 1
ATOM 6970 O O . GLU B 1 357 ? -17.359 -16.391 -20.953 1 57.34 357 GLU B O 1
ATOM 6975 N N . SER B 1 358 ? -16.219 -16.516 -22.859 1 52.72 358 SER B N 1
ATOM 6976 C CA . SER B 1 358 ? -17.203 -17.391 -23.484 1 52.72 358 SER B CA 1
ATOM 6977 C C . SER B 1 358 ? -16.969 -18.844 -23.078 1 52.72 358 SER B C 1
ATOM 6979 O O . SER B 1 358 ? -17.812 -19.719 -23.344 1 52.72 358 SER B O 1
ATOM 6981 N N . GLU B 1 359 ? -15.898 -19.141 -22.641 1 57.16 359 GLU B N 1
ATOM 6982 C CA . GLU B 1 359 ? -15.617 -20.547 -22.406 1 57.16 359 GLU B CA 1
ATOM 6983 C C . GLU B 1 359 ? -16.469 -21.094 -21.266 1 57.16 359 GLU B C 1
ATOM 6985 O O . GLU B 1 359 ? -16.828 -20.359 -20.328 1 57.16 359 GLU B O 1
ATOM 6990 N N . ASN B 1 360 ? -16.922 -22.328 -21.547 1 55.09 360 ASN B N 1
ATOM 6991 C CA . ASN B 1 360 ? -17.766 -23.109 -20.641 1 55.09 360 ASN B CA 1
ATOM 6992 C C . ASN B 1 360 ? -17.156 -23.188 -19.25 1 55.09 360 ASN B C 1
ATOM 6994 O O . ASN B 1 360 ? -16.016 -23.609 -19.078 1 55.09 360 ASN B O 1
ATOM 6998 N N . THR B 1 361 ? -17.891 -22.609 -18.219 1 58 361 THR B N 1
ATOM 6999 C CA . THR B 1 361 ? -17.531 -22.5 -16.812 1 58 361 THR B CA 1
ATOM 7000 C C . THR B 1 361 ? -17.5 -23.875 -16.156 1 58 361 THR B C 1
ATOM 7002 O O . THR B 1 361 ? -17.047 -24.016 -15.016 1 58 361 THR B O 1
ATOM 7005 N N . LEU B 1 362 ? -17.859 -24.953 -16.984 1 60.84 362 LEU B N 1
ATOM 7006 C CA . LEU B 1 362 ? -17.969 -26.25 -16.328 1 60.84 362 LEU B CA 1
ATOM 7007 C C . LEU B 1 362 ? -16.609 -26.953 -16.297 1 60.84 362 LEU B C 1
ATOM 7009 O O . LEU B 1 362 ? -16.375 -27.828 -15.445 1 60.84 362 LEU B O 1
ATOM 7013 N N . LYS B 1 363 ? -15.734 -26.578 -17.219 1 65 363 LYS B N 1
ATOM 7014 C CA . LYS B 1 363 ? -14.469 -27.312 -17.234 1 65 363 LYS B CA 1
ATOM 7015 C C . LYS B 1 363 ? -13.281 -26.359 -17.109 1 65 363 LYS B C 1
ATOM 7017 O O . LYS B 1 363 ? -12.133 -26.75 -17.297 1 65 363 LYS B O 1
ATOM 7022 N N . HIS B 1 364 ? -13.688 -25.172 -16.953 1 74.88 364 HIS B N 1
ATOM 7023 C CA . HIS B 1 364 ? -12.602 -24.203 -16.906 1 74.88 364 HIS B CA 1
ATOM 7024 C C . HIS B 1 364 ? -12.703 -23.328 -15.664 1 74.88 364 HIS B C 1
ATOM 7026 O O . HIS B 1 364 ? -13.805 -23.078 -15.164 1 74.88 364 HIS B O 1
ATOM 7032 N N . ILE B 1 365 ? -11.516 -23 -15.188 1 77.56 365 ILE B N 1
ATOM 7033 C CA . ILE B 1 365 ? -11.453 -22.156 -13.992 1 77.56 365 ILE B CA 1
ATOM 7034 C C . ILE B 1 365 ? -10.938 -20.766 -14.352 1 77.56 365 ILE B C 1
ATOM 7036 O O . ILE B 1 365 ? -10.258 -20.594 -15.367 1 77.56 365 ILE B O 1
ATOM 7040 N N . TYR B 1 366 ? -11.383 -19.812 -13.578 1 78.38 366 TYR B N 1
ATOM 7041 C CA . TYR B 1 366 ? -10.859 -18.453 -13.719 1 78.38 366 TYR B CA 1
ATOM 7042 C C . TYR B 1 366 ? -9.422 -18.375 -13.227 1 78.38 366 TYR B C 1
ATOM 7044 O O . TYR B 1 366 ? -9.062 -19 -12.219 1 78.38 366 TYR B O 1
ATOM 7052 N N . ASP B 1 367 ? -8.625 -17.562 -13.906 1 83.62 367 ASP B N 1
ATOM 7053 C CA . ASP B 1 367 ? -7.234 -17.391 -13.5 1 83.62 367 ASP B CA 1
ATOM 7054 C C . ASP B 1 367 ? -7.125 -16.406 -12.336 1 83.62 367 ASP B C 1
ATOM 7056 O O . ASP B 1 367 ? -6.59 -15.305 -12.492 1 83.62 367 ASP B O 1
ATOM 7060 N N . GLY B 1 368 ? -7.465 -16.812 -11.234 1 85.38 368 GLY B N 1
ATOM 7061 C CA . GLY B 1 368 ? -7.398 -15.992 -10.031 1 85.38 368 GLY B CA 1
ATOM 7062 C C . GLY B 1 368 ? -5.98 -15.734 -9.562 1 85.38 368 GLY B C 1
ATOM 7063 O O . GLY B 1 368 ? -5.68 -14.656 -9.039 1 85.38 368 GLY B O 1
ATOM 7064 N N . ASN B 1 369 ? -5.133 -16.688 -9.836 1 86.94 369 ASN B N 1
ATOM 7065 C CA . ASN B 1 369 ? -3.74 -16.547 -9.414 1 86.94 369 ASN B CA 1
ATOM 7066 C C . ASN B 1 369 ? -3.059 -15.367 -10.102 1 86.94 369 ASN B C 1
ATOM 7068 O O . ASN B 1 369 ? -2.342 -14.602 -9.461 1 86.94 369 ASN B O 1
ATOM 7072 N N . LYS B 1 370 ? -3.293 -15.32 -11.344 1 89.75 370 LYS B N 1
ATOM 7073 C CA . LYS B 1 370 ? -2.701 -14.211 -12.086 1 89.75 370 LYS B CA 1
ATOM 7074 C C . LYS B 1 370 ? -3.193 -12.867 -11.57 1 89.75 370 LYS B C 1
ATOM 7076 O O . LYS B 1 370 ? -2.398 -11.953 -11.352 1 89.75 370 LYS B O 1
ATOM 7081 N N . LEU B 1 371 ? -4.445 -12.773 -11.414 1 87.62 371 LEU B N 1
ATOM 7082 C CA . LEU B 1 371 ? -5.031 -11.547 -10.891 1 87.62 371 LEU B CA 1
ATOM 7083 C C . LEU B 1 371 ? -4.434 -11.195 -9.531 1 87.62 371 LEU B C 1
ATOM 7085 O O . LEU B 1 371 ? -4.09 -10.039 -9.281 1 87.62 371 LEU B O 1
ATOM 7089 N N . THR B 1 372 ? -4.332 -12.125 -8.727 1 88.81 372 THR B N 1
ATOM 7090 C CA . THR B 1 372 ? -3.791 -11.93 -7.383 1 88.81 372 THR B CA 1
ATOM 7091 C C . THR B 1 372 ? -2.342 -11.453 -7.449 1 88.81 372 THR B C 1
ATOM 7093 O O . THR B 1 372 ? -1.954 -10.523 -6.734 1 88.81 372 THR B O 1
ATOM 7096 N N . LEU B 1 373 ? -1.596 -12.055 -8.281 1 91.12 373 LEU B N 1
ATOM 7097 C CA . LEU B 1 373 ? -0.194 -11.68 -8.414 1 91.12 373 LEU B CA 1
ATOM 7098 C C . LEU B 1 373 ? -0.066 -10.266 -8.969 1 91.12 373 LEU B C 1
ATOM 7100 O O . LEU B 1 373 ? 0.751 -9.477 -8.492 1 91.12 373 LEU B O 1
ATOM 7104 N N . ILE B 1 374 ? -0.849 -9.984 -9.961 1 91.31 374 ILE B N 1
ATOM 7105 C CA . ILE B 1 374 ? -0.831 -8.648 -10.547 1 91.31 374 ILE B CA 1
ATOM 7106 C C . ILE B 1 374 ? -1.187 -7.613 -9.477 1 91.31 374 ILE B C 1
ATOM 7108 O O . ILE B 1 374 ? -0.536 -6.57 -9.375 1 91.31 374 ILE B O 1
ATOM 7112 N N . THR B 1 375 ? -2.176 -7.906 -8.734 1 87.44 375 THR B N 1
ATOM 7113 C CA . THR B 1 375 ? -2.623 -7.008 -7.68 1 87.44 375 THR B CA 1
ATOM 7114 C C . THR B 1 375 ? -1.533 -6.824 -6.629 1 87.44 375 THR B C 1
ATOM 7116 O O . THR B 1 375 ? -1.252 -5.699 -6.207 1 87.44 375 THR B O 1
ATOM 7119 N N . LEU B 1 376 ? -0.93 -7.883 -6.199 1 87.88 376 LEU B N 1
ATOM 7120 C CA . LEU B 1 376 ? 0.158 -7.836 -5.23 1 87.88 376 LEU B CA 1
ATOM 7121 C C . LEU B 1 376 ? 1.302 -6.961 -5.734 1 87.88 376 LEU B C 1
ATOM 7123 O O . LEU B 1 376 ? 1.786 -6.086 -5.012 1 87.88 376 LEU B O 1
ATOM 7127 N N . LEU B 1 377 ? 1.689 -7.176 -6.938 1 89.31 377 LEU B N 1
ATOM 7128 C CA . LEU B 1 377 ? 2.828 -6.469 -7.512 1 89.31 377 LEU B CA 1
ATOM 7129 C C . LEU B 1 377 ? 2.512 -4.988 -7.699 1 89.31 377 LEU B C 1
ATOM 7131 O O . LEU B 1 377 ? 3.375 -4.133 -7.488 1 89.31 377 LEU B O 1
ATOM 7135 N N . LYS B 1 378 ? 1.32 -4.699 -8.062 1 85.19 378 LYS B N 1
ATOM 7136 C CA . LYS B 1 378 ? 0.891 -3.307 -8.164 1 85.19 378 LYS B CA 1
ATOM 7137 C C . LYS B 1 378 ? 0.996 -2.602 -6.816 1 85.19 378 LYS B C 1
ATOM 7139 O O . LYS B 1 378 ? 1.478 -1.469 -6.738 1 85.19 378 LYS B O 1
ATOM 7144 N N . GLN B 1 379 ? 0.591 -3.26 -5.828 1 79.12 379 GLN B N 1
ATOM 7145 C CA . GLN B 1 379 ? 0.628 -2.693 -4.484 1 79.12 379 GLN B CA 1
ATOM 7146 C C . GLN B 1 379 ? 2.064 -2.443 -4.031 1 79.12 379 GLN B C 1
ATOM 7148 O O . GLN B 1 379 ? 2.32 -1.545 -3.227 1 79.12 379 GLN B O 1
ATOM 7153 N N . LYS B 1 380 ? 2.939 -3.211 -4.523 1 80.5 380 LYS B N 1
ATOM 7154 C CA . LYS B 1 380 ? 4.348 -3.061 -4.164 1 80.5 380 LYS B CA 1
ATOM 7155 C C . LYS B 1 380 ? 5.086 -2.199 -5.184 1 80.5 380 LYS B C 1
ATOM 7157 O O . LYS B 1 380 ? 6.316 -2.121 -5.16 1 80.5 380 LYS B O 1
ATOM 7162 N N . ASP B 1 381 ? 4.336 -1.601 -6.133 1 78.38 381 ASP B N 1
ATOM 7163 C CA . ASP B 1 381 ? 4.809 -0.628 -7.113 1 78.38 381 ASP B CA 1
ATOM 7164 C C . ASP B 1 381 ? 5.711 -1.291 -8.156 1 78.38 381 ASP B C 1
ATOM 7166 O O . ASP B 1 381 ? 6.723 -0.717 -8.562 1 78.38 381 ASP B O 1
ATOM 7170 N N . PHE B 1 382 ? 5.43 -2.498 -8.445 1 87 382 PHE B N 1
ATOM 7171 C CA . PHE B 1 382 ? 6.07 -3.168 -9.57 1 87 382 PHE B CA 1
ATOM 7172 C C . PHE B 1 382 ? 5.148 -3.191 -10.789 1 87 382 PHE B C 1
ATOM 7174 O O . PHE B 1 382 ? 3.945 -3.41 -10.656 1 87 382 PHE B O 1
ATOM 7181 N N . ASP B 1 383 ? 5.727 -2.912 -11.812 1 86.12 383 ASP B N 1
ATOM 7182 C CA . ASP B 1 383 ? 4.969 -3.006 -13.062 1 86.12 383 ASP B CA 1
ATOM 7183 C C . ASP B 1 383 ? 4.895 -4.449 -13.555 1 86.12 383 ASP B C 1
ATOM 7185 O O . ASP B 1 383 ? 5.848 -5.215 -13.383 1 86.12 383 ASP B O 1
ATOM 7189 N N . THR B 1 384 ? 3.738 -4.781 -14.055 1 90.5 384 THR B N 1
ATOM 7190 C CA . THR B 1 384 ? 3.555 -6.148 -14.523 1 90.5 384 THR B CA 1
ATOM 7191 C C . THR B 1 384 ? 3.201 -6.168 -16 1 90.5 384 THR B C 1
ATOM 7193 O O . THR B 1 384 ? 2.627 -5.207 -16.531 1 90.5 384 THR B O 1
ATOM 7196 N N . LEU B 1 385 ? 3.646 -7.137 -16.625 1 82.75 385 LEU B N 1
ATOM 7197 C CA . LEU B 1 385 ? 3.238 -7.469 -17.984 1 82.75 385 LEU B CA 1
ATOM 7198 C C . LEU B 1 385 ? 2.523 -8.82 -18.016 1 82.75 385 LEU B C 1
ATOM 7200 O O . LEU B 1 385 ? 3.053 -9.82 -17.531 1 82.75 385 LEU B O 1
ATOM 7204 N N . ASP B 1 386 ? 1.249 -8.836 -18.453 1 82.5 386 ASP B N 1
ATOM 7205 C CA . ASP B 1 386 ? 0.476 -10.07 -18.562 1 82.5 386 ASP B CA 1
ATOM 7206 C C . ASP B 1 386 ? 0.82 -10.82 -19.844 1 82.5 386 ASP B C 1
ATOM 7208 O O . ASP B 1 386 ? 0.445 -10.398 -20.938 1 82.5 386 ASP B O 1
ATOM 7212 N N . PHE B 1 387 ? 1.438 -11.953 -19.641 1 74.38 387 PHE B N 1
ATOM 7213 C CA . PHE B 1 387 ? 1.873 -12.758 -20.781 1 74.38 387 PHE B CA 1
ATOM 7214 C C . PHE B 1 387 ? 0.794 -13.75 -21.188 1 74.38 387 PHE B C 1
ATOM 7216 O O . PHE B 1 387 ? 1.021 -14.609 -22.047 1 74.38 387 PHE B O 1
ATOM 7223 N N . GLY B 1 388 ? -0.293 -13.656 -20.5 1 73.25 388 GLY B N 1
ATOM 7224 C CA . GLY B 1 388 ? -1.437 -14.469 -20.875 1 73.25 388 GLY B CA 1
ATOM 7225 C C . GLY B 1 388 ? -1.371 -15.883 -20.328 1 73.25 388 GLY B C 1
ATOM 7226 O O . GLY B 1 388 ? -0.893 -16.094 -19.203 1 73.25 388 GLY B O 1
ATOM 7227 N N . ILE B 1 389 ? -2.105 -16.859 -21.031 1 71.81 389 ILE B N 1
ATOM 7228 C CA . ILE B 1 389 ? -2.262 -18.234 -20.578 1 71.81 389 ILE B CA 1
ATOM 7229 C C . ILE B 1 389 ? -1.698 -19.188 -21.641 1 71.81 389 ILE B C 1
ATOM 7231 O O . ILE B 1 389 ? -1.931 -19 -22.844 1 71.81 389 ILE B O 1
ATOM 7235 N N . VAL B 1 390 ? -0.894 -20.156 -21.141 1 63.06 390 VAL B N 1
ATOM 7236 C CA . VAL B 1 390 ? -0.381 -21.188 -22.016 1 63.06 390 VAL B CA 1
ATOM 7237 C C . VAL B 1 390 ? -0.783 -22.562 -21.484 1 63.06 390 VAL B C 1
ATOM 7239 O O . VAL B 1 390 ? -0.841 -22.766 -20.266 1 63.06 390 VAL B O 1
ATOM 7242 N N . ASP B 1 391 ? -1.266 -23.484 -22.359 1 61.09 391 ASP B N 1
ATOM 7243 C CA . ASP B 1 391 ? -1.605 -24.844 -21.953 1 61.09 391 ASP B CA 1
ATOM 7244 C C . ASP B 1 391 ? -0.371 -25.594 -21.438 1 61.09 391 ASP B C 1
ATOM 7246 O O . ASP B 1 391 ? 0.732 -25.391 -21.953 1 61.09 391 ASP B O 1
ATOM 7250 N N . ALA B 1 392 ? -0.606 -26.125 -20.234 1 56.28 392 ALA B N 1
ATOM 7251 C CA . ALA B 1 392 ? 0.489 -26.906 -19.656 1 56.28 392 ALA B CA 1
ATOM 7252 C C . ALA B 1 392 ? 0.829 -28.109 -20.531 1 56.28 392 ALA B C 1
ATOM 7254 O O . ALA B 1 392 ? -0.061 -28.734 -21.109 1 56.28 392 ALA B O 1
ATOM 7255 N N . GLU B 1 393 ? 1.942 -28.234 -21.047 1 44 393 GLU B N 1
ATOM 7256 C CA . GLU B 1 393 ? 2.322 -29.469 -21.734 1 44 393 GLU B CA 1
ATOM 7257 C C . GLU B 1 393 ? 2.535 -30.609 -20.734 1 44 393 GLU B C 1
ATOM 7259 O O . GLU B 1 393 ? 2.881 -30.375 -19.578 1 44 393 GLU B O 1
ATOM 7264 N N . VAL B 1 394 ? 1.89 -31.781 -20.969 1 40.59 394 VAL B N 1
ATOM 7265 C CA . VAL B 1 394 ? 1.913 -33.062 -20.234 1 40.59 394 VAL B CA 1
ATOM 7266 C C . VAL B 1 394 ? 3.256 -33.219 -19.516 1 40.59 394 VAL B C 1
ATOM 7268 O O . VAL B 1 394 ? 3.311 -33.688 -18.391 1 40.59 394 VAL B O 1
ATOM 7271 N N . ASN B 1 395 ? 4.258 -33.031 -20.266 1 34.41 395 ASN B N 1
ATOM 7272 C CA . ASN B 1 395 ? 5.52 -33.5 -19.703 1 34.41 395 ASN B CA 1
ATOM 7273 C C . ASN B 1 395 ? 6.105 -32.5 -18.734 1 34.41 395 ASN B C 1
ATOM 7275 O O . ASN B 1 395 ? 7.254 -32.625 -18.297 1 34.41 395 ASN B O 1
ATOM 7279 N N . MET B 1 396 ? 5.477 -31.406 -18.734 1 36.38 396 MET B N 1
ATOM 7280 C CA . MET B 1 396 ? 6.055 -30.5 -17.75 1 36.38 396 MET B CA 1
ATOM 7281 C C . MET B 1 396 ? 5.703 -30.953 -16.328 1 36.38 396 MET B C 1
ATOM 7283 O O . MET B 1 396 ? 4.543 -31.234 -16.031 1 36.38 396 MET B O 1
ATOM 7287 N N . LYS B 1 397 ? 6.516 -31.625 -15.758 1 32.09 397 LYS B N 1
ATOM 7288 C CA . LYS B 1 397 ? 6.262 -32 -14.367 1 32.09 397 LYS B CA 1
ATOM 7289 C C . LYS B 1 397 ? 5.707 -30.812 -13.586 1 32.09 397 LYS B C 1
ATOM 7291 O O . LYS B 1 397 ? 6.301 -29.734 -13.578 1 32.09 397 LYS B O 1
ATOM 7296 N N . PRO B 1 398 ? 4.41 -30.75 -13.648 1 37.19 398 PRO B N 1
ATOM 7297 C CA . PRO B 1 398 ? 3.902 -29.734 -12.719 1 37.19 398 PRO B CA 1
ATOM 7298 C C . PRO B 1 398 ? 4.797 -29.562 -11.5 1 37.19 398 PRO B C 1
ATOM 7300 O O . PRO B 1 398 ? 5.242 -30.547 -10.906 1 37.19 398 PRO B O 1
ATOM 7303 N N . GLY B 1 399 ? 5.73 -28.938 -11.555 1 35.25 399 GLY B N 1
ATOM 7304 C CA . GLY B 1 399 ? 6.648 -28.781 -10.43 1 35.25 399 GLY B CA 1
ATOM 7305 C C . GLY B 1 399 ? 5.945 -28.562 -9.109 1 35.25 399 GLY B C 1
ATOM 7306 O O . GLY B 1 399 ? 5.074 -27.703 -9 1 35.25 399 GLY B O 1
ATOM 7307 N N . LYS B 1 400 ? 5.461 -29.688 -8.391 1 42.66 400 LYS B N 1
ATOM 7308 C CA . LYS B 1 400 ? 5.246 -29.609 -6.949 1 42.66 400 LYS B CA 1
ATOM 7309 C C . LYS B 1 400 ? 5.879 -28.359 -6.367 1 42.66 400 LYS B C 1
ATOM 7311 O O . LYS B 1 400 ? 5.488 -27.906 -5.289 1 42.66 400 LYS B O 1
ATOM 7316 N N . SER B 1 401 ? 7.004 -27.844 -7.004 1 56.25 401 SER B N 1
ATOM 7317 C CA . SER B 1 401 ? 7.961 -27.062 -6.227 1 56.25 401 SER B CA 1
ATOM 7318 C C . SER B 1 401 ? 8.25 -25.719 -6.891 1 56.25 401 SER B C 1
ATOM 7320 O O . SER B 1 401 ? 8.094 -25.578 -8.109 1 56.25 401 SER B O 1
ATOM 7322 N N . THR B 1 402 ? 7.973 -24.703 -6.266 1 64.31 402 THR B N 1
ATOM 7323 C CA . THR B 1 402 ? 8.531 -23.406 -6.645 1 64.31 402 THR B CA 1
ATOM 7324 C C . THR B 1 402 ? 9.938 -23.578 -7.23 1 64.31 402 THR B C 1
ATOM 7326 O O . THR B 1 402 ? 10.766 -24.297 -6.656 1 64.31 402 THR B O 1
ATOM 7329 N N . THR B 1 403 ? 10.102 -23.281 -8.516 1 66.12 403 THR B N 1
ATOM 7330 C CA . THR B 1 403 ? 11.391 -23.391 -9.188 1 66.12 403 THR B CA 1
ATOM 7331 C C . THR B 1 403 ? 11.914 -22.016 -9.578 1 66.12 403 THR B C 1
ATOM 7333 O O . THR B 1 403 ? 11.156 -21.156 -10.031 1 66.12 403 THR B O 1
ATOM 7336 N N . TYR B 1 404 ? 13.258 -21.812 -9.242 1 72.12 404 TYR B N 1
ATOM 7337 C CA . TYR B 1 404 ? 13.938 -20.562 -9.602 1 72.12 404 TYR B CA 1
ATOM 7338 C C . TYR B 1 404 ? 15.039 -20.828 -10.617 1 72.12 404 TYR B C 1
ATOM 7340 O O . TYR B 1 404 ? 15.758 -21.812 -10.531 1 72.12 404 TYR B O 1
ATOM 7348 N N . GLY B 1 405 ? 15.078 -19.984 -11.586 1 63.34 405 GLY B N 1
ATOM 7349 C CA . GLY B 1 405 ? 16.156 -20.062 -12.562 1 63.34 405 GLY B CA 1
ATOM 7350 C C . GLY B 1 405 ? 16.516 -18.719 -13.156 1 63.34 405 GLY B C 1
ATOM 7351 O O . GLY B 1 405 ? 15.789 -17.734 -12.984 1 63.34 405 GLY B O 1
ATOM 7352 N N . THR B 1 406 ? 17.797 -18.562 -13.5 1 64.25 406 THR B N 1
ATOM 7353 C CA . THR B 1 406 ? 18.234 -17.344 -14.164 1 64.25 406 THR B CA 1
ATOM 7354 C C . THR B 1 406 ? 18.656 -17.625 -15.602 1 64.25 406 THR B C 1
ATOM 7356 O O . THR B 1 406 ? 18.938 -18.781 -15.953 1 64.25 406 THR B O 1
ATOM 7359 N N . CYS B 1 407 ? 18.484 -16.703 -16.375 1 56.97 407 CYS B N 1
ATOM 7360 C CA . CYS B 1 407 ? 19 -16.812 -17.75 1 56.97 407 CYS B CA 1
ATOM 7361 C C . CYS B 1 407 ? 19.516 -15.469 -18.25 1 56.97 407 CYS B C 1
ATOM 7363 O O . CYS B 1 407 ? 19.219 -14.43 -17.656 1 56.97 407 CYS B O 1
ATOM 7365 N N . MET B 1 408 ? 20.516 -15.477 -19.016 1 56.53 408 MET B N 1
ATOM 7366 C CA . MET B 1 408 ? 21.031 -14.242 -19.609 1 56.53 408 MET B CA 1
ATOM 7367 C C . MET B 1 408 ? 20.281 -13.898 -20.906 1 56.53 408 MET B C 1
ATOM 7369 O O . MET B 1 408 ? 20.156 -14.742 -21.797 1 56.53 408 MET B O 1
ATOM 7373 N N . LEU B 1 409 ? 19.625 -12.727 -20.875 1 52.84 409 LEU B N 1
ATOM 7374 C CA . LEU B 1 409 ? 18.891 -12.242 -22.047 1 52.84 409 LEU B CA 1
ATOM 7375 C C . LEU B 1 409 ? 19.391 -10.852 -22.453 1 52.84 409 LEU B C 1
ATOM 7377 O O . LEU B 1 409 ? 19.328 -9.906 -21.656 1 52.84 409 LEU B O 1
ATOM 7381 N N . GLY B 1 410 ? 19.875 -10.633 -23.594 1 46.66 410 GLY B N 1
ATOM 7382 C CA . GLY B 1 410 ? 20.359 -9.32 -24 1 46.66 410 GLY B CA 1
ATOM 7383 C C . GLY B 1 410 ? 21.469 -8.797 -23.094 1 46.66 410 GLY B C 1
ATOM 7384 O O . GLY B 1 410 ? 21.469 -7.617 -22.734 1 46.66 410 GLY B O 1
ATOM 7385 N N . GLY B 1 411 ? 22.312 -9.742 -22.625 1 50.25 411 GLY B N 1
ATOM 7386 C CA . GLY B 1 411 ? 23.391 -9.32 -21.75 1 50.25 411 GLY B CA 1
ATOM 7387 C C . GLY B 1 411 ? 22.922 -8.984 -20.344 1 50.25 411 GLY B C 1
ATOM 7388 O O . GLY B 1 411 ? 23.703 -8.531 -19.516 1 50.25 411 GLY B O 1
ATOM 7389 N N . LYS B 1 412 ? 21.625 -9.18 -20.344 1 62.97 412 LYS B N 1
ATOM 7390 C CA . LYS B 1 412 ? 21.109 -8.906 -19 1 62.97 412 LYS B CA 1
ATOM 7391 C C . LYS B 1 412 ? 20.641 -10.188 -18.328 1 62.97 412 LYS B C 1
ATOM 7393 O O . LYS B 1 412 ? 20.047 -11.047 -18.969 1 62.97 412 LYS B O 1
ATOM 7398 N N . GLN B 1 413 ? 20.938 -10.297 -17.156 1 66.5 413 GLN B N 1
ATOM 7399 C CA . GLN B 1 413 ? 20.469 -11.43 -16.359 1 66.5 413 GLN B CA 1
ATOM 7400 C C . GLN B 1 413 ? 18.984 -11.312 -16.062 1 66.5 413 GLN B C 1
ATOM 7402 O O . GLN B 1 413 ? 18.516 -10.258 -15.609 1 66.5 413 GLN B O 1
ATOM 7407 N N . LYS B 1 414 ? 18.234 -12.336 -16.531 1 68.44 414 LYS B N 1
ATOM 7408 C CA . LYS B 1 414 ? 16.812 -12.406 -16.203 1 68.44 414 LYS B CA 1
ATOM 7409 C C . LYS B 1 414 ? 16.547 -13.492 -15.172 1 68.44 414 LYS B C 1
ATOM 7411 O O . LYS B 1 414 ? 17.203 -14.531 -15.164 1 68.44 414 LYS B O 1
ATOM 7416 N N . HIS B 1 415 ? 15.578 -13.281 -14.359 1 74.62 415 HIS B N 1
ATOM 7417 C CA . HIS B 1 415 ? 15.203 -14.211 -13.297 1 74.62 415 HIS B CA 1
ATOM 7418 C C . HIS B 1 415 ? 13.836 -14.828 -13.562 1 74.62 415 HIS B C 1
ATOM 7420 O O . HIS B 1 415 ? 12.898 -14.125 -13.969 1 74.62 415 HIS B O 1
ATOM 7426 N N . ILE B 1 416 ? 13.758 -16.125 -13.453 1 72.75 416 ILE B N 1
ATOM 7427 C CA . ILE B 1 416 ? 12.516 -16.859 -13.688 1 72.75 416 ILE B CA 1
ATOM 7428 C C . ILE B 1 416 ? 12.102 -17.594 -12.414 1 72.75 416 ILE B C 1
ATOM 7430 O O . ILE B 1 416 ? 12.906 -18.328 -11.828 1 72.75 416 ILE B O 1
ATOM 7434 N N . LEU B 1 417 ? 10.867 -17.312 -12.039 1 79.56 417 LEU B N 1
ATOM 7435 C CA . LEU B 1 417 ? 10.305 -17.969 -10.867 1 79.56 417 LEU B CA 1
ATOM 7436 C C . LEU B 1 417 ? 9.008 -18.688 -11.219 1 79.56 417 LEU B C 1
ATOM 7438 O O . LEU B 1 417 ? 8.078 -18.078 -11.758 1 79.56 417 LEU B O 1
ATOM 7442 N N . TYR B 1 418 ? 9.047 -20.016 -11.031 1 75.62 418 TYR B N 1
ATOM 7443 C CA . TYR B 1 418 ? 7.844 -20.828 -11.195 1 75.62 418 TYR B CA 1
ATOM 7444 C C . TYR B 1 418 ? 7.141 -21.031 -9.859 1 75.62 418 TYR B C 1
ATOM 7446 O O . TYR B 1 418 ? 7.742 -21.531 -8.898 1 75.62 418 TYR B O 1
ATOM 7454 N N . LEU B 1 419 ? 5.945 -20.516 -9.852 1 80 419 LEU B N 1
ATOM 7455 C CA . LEU B 1 419 ? 5.137 -20.703 -8.648 1 80 419 LEU B CA 1
ATOM 7456 C C . LEU B 1 419 ? 4.02 -21.719 -8.898 1 80 419 LEU B C 1
ATOM 7458 O O . LEU B 1 419 ? 3.459 -21.766 -9.992 1 80 419 LEU B O 1
ATOM 7462 N N . SER B 1 420 ? 3.717 -22.422 -7.848 1 75.5 420 SER B N 1
ATOM 7463 C CA . SER B 1 420 ? 2.631 -23.406 -7.945 1 75.5 420 SER B CA 1
ATOM 7464 C C . SER B 1 420 ? 1.301 -22.719 -8.242 1 75.5 420 SER B C 1
ATOM 7466 O O . SER B 1 420 ? 1.061 -21.594 -7.785 1 75.5 420 SER B O 1
ATOM 7468 N N . GLY B 1 421 ? 0.43 -23.375 -8.969 1 72.75 421 GLY B N 1
ATOM 7469 C CA . GLY B 1 421 ? -0.86 -22.828 -9.352 1 72.75 421 GLY B CA 1
ATOM 7470 C C . GLY B 1 421 ? -1.927 -23 -8.289 1 72.75 421 GLY B C 1
ATOM 7471 O O . GLY B 1 421 ? -3.084 -22.625 -8.492 1 72.75 421 GLY B O 1
ATOM 7472 N N . ASN B 1 422 ? -1.568 -23.594 -7.211 1 72.69 422 ASN B N 1
ATOM 7473 C CA . ASN B 1 422 ? -2.527 -23.734 -6.121 1 72.69 422 ASN B CA 1
ATOM 7474 C C . ASN B 1 422 ? -2.873 -22.391 -5.496 1 72.69 422 ASN B C 1
ATOM 7476 O O . ASN B 1 422 ? -1.983 -21.672 -5.043 1 72.69 422 ASN B O 1
ATOM 7480 N N . SER B 1 423 ? -4.16 -22.062 -5.453 1 74.44 423 SER B N 1
ATOM 7481 C CA . SER B 1 423 ? -4.637 -20.766 -4.988 1 74.44 423 SER B CA 1
ATOM 7482 C C . SER B 1 423 ? -4.234 -20.516 -3.541 1 74.44 423 SER B C 1
ATOM 7484 O O . SER B 1 423 ? -3.996 -19.375 -3.146 1 74.44 423 SER B O 1
ATOM 7486 N N . ALA B 1 424 ? -4.16 -21.516 -2.787 1 67.88 424 ALA B N 1
ATOM 7487 C CA . ALA B 1 424 ? -3.832 -21.375 -1.372 1 67.88 424 ALA B CA 1
ATOM 7488 C C . ALA B 1 424 ? -2.344 -21.094 -1.182 1 67.88 424 ALA B C 1
ATOM 7490 O O . ALA B 1 424 ? -1.936 -20.547 -0.149 1 67.88 424 ALA B O 1
ATOM 7491 N N . THR B 1 425 ? -1.533 -21.438 -2.16 1 75 425 THR B N 1
ATOM 7492 C CA . THR B 1 425 ? -0.086 -21.391 -1.979 1 75 425 THR B CA 1
ATOM 7493 C C . THR B 1 425 ? 0.518 -20.219 -2.742 1 75 425 THR B C 1
ATOM 7495 O O . THR B 1 425 ? 1.639 -19.781 -2.453 1 75 425 THR B O 1
ATOM 7498 N N . ILE B 1 426 ? -0.19 -19.781 -3.68 1 82.19 426 ILE B N 1
ATOM 7499 C CA . ILE B 1 426 ? 0.375 -18.766 -4.57 1 82.19 426 ILE B CA 1
ATOM 7500 C C . ILE B 1 426 ? 0.801 -17.547 -3.766 1 82.19 426 ILE B C 1
ATOM 7502 O O . ILE B 1 426 ? 1.896 -17.016 -3.965 1 82.19 426 ILE B O 1
ATOM 7506 N N . LEU B 1 427 ? 0.024 -17.125 -2.842 1 82.62 427 LEU B N 1
ATOM 7507 C CA . LEU B 1 427 ? 0.346 -15.945 -2.043 1 82.62 427 LEU B CA 1
ATOM 7508 C C . LEU B 1 427 ? 1.503 -16.234 -1.093 1 82.62 427 LEU B C 1
ATOM 7510 O O . LEU B 1 427 ? 2.352 -15.375 -0.861 1 82.62 427 LEU B O 1
ATOM 7514 N N . ILE B 1 428 ? 1.484 -17.406 -0.585 1 81.06 428 ILE B N 1
ATOM 7515 C CA . ILE B 1 428 ? 2.555 -17.797 0.328 1 81.06 428 ILE B CA 1
ATOM 7516 C C . ILE B 1 428 ? 3.891 -17.781 -0.412 1 81.06 428 ILE B C 1
ATOM 7518 O O . ILE B 1 428 ? 4.855 -17.156 0.044 1 81.06 428 ILE B O 1
ATOM 7522 N N . THR B 1 429 ? 3.971 -18.422 -1.545 1 82.12 429 THR B N 1
ATOM 7523 C CA . THR B 1 429 ? 5.219 -18.516 -2.293 1 82.12 429 THR B CA 1
ATOM 7524 C C . THR B 1 429 ? 5.621 -17.156 -2.861 1 82.12 429 THR B C 1
ATOM 7526 O O . THR B 1 429 ? 6.812 -16.859 -2.982 1 82.12 429 THR B O 1
ATOM 7529 N N . ALA B 1 430 ? 4.641 -16.344 -3.184 1 85.56 430 ALA B N 1
ATOM 7530 C CA . ALA B 1 430 ? 4.957 -14.992 -3.631 1 85.56 430 ALA B CA 1
ATOM 7531 C C . ALA B 1 430 ? 5.676 -14.203 -2.539 1 85.56 430 ALA B C 1
ATOM 7533 O O . ALA B 1 430 ? 6.664 -13.516 -2.807 1 85.56 430 ALA B O 1
ATOM 7534 N N . HIS B 1 431 ? 5.211 -14.312 -1.345 1 81 431 HIS B N 1
ATOM 7535 C CA . HIS B 1 431 ? 5.812 -13.602 -0.224 1 81 431 HIS B CA 1
ATOM 7536 C C . HIS B 1 431 ? 7.188 -14.172 0.116 1 81 431 HIS B C 1
ATOM 7538 O O . HIS B 1 431 ? 8.086 -13.438 0.513 1 81 431 HIS B O 1
ATOM 7544 N N . LEU B 1 432 ? 7.289 -15.453 -0.066 1 76.81 432 LEU B N 1
ATOM 7545 C CA . LEU B 1 432 ? 8.508 -16.125 0.38 1 76.81 432 LEU B CA 1
ATOM 7546 C C . LEU B 1 432 ? 9.609 -16 -0.67 1 76.81 432 LEU B C 1
ATOM 7548 O O . LEU B 1 432 ? 10.789 -15.945 -0.331 1 76.81 432 LEU B O 1
ATOM 7552 N N . PHE B 1 433 ? 9.234 -15.945 -1.908 1 80.75 433 PHE B N 1
ATOM 7553 C CA . PHE B 1 433 ? 10.258 -16.078 -2.934 1 80.75 433 PHE B CA 1
ATOM 7554 C C . PHE B 1 433 ? 10.203 -14.898 -3.904 1 80.75 433 PHE B C 1
ATOM 7556 O O . PHE B 1 433 ? 11.234 -14.289 -4.203 1 80.75 433 PHE B O 1
ATOM 7563 N N . LEU B 1 434 ? 9.031 -14.57 -4.383 1 85.12 434 LEU B N 1
ATOM 7564 C CA . LEU B 1 434 ? 8.898 -13.555 -5.422 1 85.12 434 LEU B CA 1
ATOM 7565 C C . LEU B 1 434 ? 9.281 -12.18 -4.883 1 85.12 434 LEU B C 1
ATOM 7567 O O . LEU B 1 434 ? 10.133 -11.5 -5.461 1 85.12 434 LEU B O 1
ATOM 7571 N N . LEU B 1 435 ? 8.695 -11.773 -3.785 1 83.31 435 LEU B N 1
ATOM 7572 C CA . LEU B 1 435 ? 8.906 -10.438 -3.256 1 83.31 435 LEU B CA 1
ATOM 7573 C C . LEU B 1 435 ? 10.359 -10.25 -2.814 1 83.31 435 LEU B C 1
ATOM 7575 O O . LEU B 1 435 ? 10.984 -9.242 -3.154 1 83.31 435 LEU B O 1
ATOM 7579 N N . PRO B 1 436 ? 10.922 -11.203 -2.104 1 77.12 436 PRO B N 1
ATOM 7580 C CA . PRO B 1 436 ? 12.328 -11.039 -1.743 1 77.12 436 PRO B CA 1
ATOM 7581 C C . PRO B 1 436 ? 13.242 -10.93 -2.963 1 77.12 436 PRO B C 1
ATOM 7583 O O . PRO B 1 436 ? 14.211 -10.164 -2.949 1 77.12 436 PRO B O 1
ATOM 7586 N N . LEU B 1 437 ? 12.969 -11.688 -3.939 1 79.19 437 LEU B N 1
ATOM 7587 C CA . LEU B 1 437 ? 13.742 -11.625 -5.176 1 79.19 437 LEU B CA 1
ATOM 7588 C C . LEU B 1 437 ? 13.664 -10.234 -5.793 1 79.19 437 LEU B C 1
ATOM 7590 O O . LEU B 1 437 ? 14.688 -9.633 -6.125 1 79.19 437 LEU B O 1
ATOM 7594 N N . LEU B 1 438 ? 12.492 -9.719 -5.934 1 84.62 438 LEU B N 1
ATOM 7595 C CA . LEU B 1 438 ? 12.273 -8.414 -6.551 1 84.62 438 LEU B CA 1
ATOM 7596 C C . LEU B 1 438 ? 12.891 -7.309 -5.703 1 84.62 438 LEU B C 1
ATOM 7598 O O . LEU B 1 438 ? 13.469 -6.363 -6.238 1 84.62 438 LEU B O 1
ATOM 7602 N N . ASN B 1 439 ? 12.711 -7.391 -4.418 1 80.06 439 ASN B N 1
ATOM 7603 C CA . ASN B 1 439 ? 13.289 -6.398 -3.521 1 80.06 439 ASN B CA 1
ATOM 7604 C C . ASN B 1 439 ? 14.812 -6.344 -3.652 1 80.06 439 ASN B C 1
ATOM 7606 O O . ASN B 1 439 ? 15.398 -5.262 -3.707 1 80.06 439 ASN B O 1
ATOM 7610 N N . LYS B 1 440 ? 15.375 -7.477 -3.68 1 77.44 440 LYS B N 1
ATOM 7611 C CA . LYS B 1 440 ? 16.828 -7.523 -3.811 1 77.44 440 LYS B CA 1
ATOM 7612 C C . LYS B 1 440 ? 17.281 -6.93 -5.141 1 77.44 440 LYS B C 1
ATOM 7614 O O . LYS B 1 440 ? 18.25 -6.18 -5.191 1 77.44 440 LYS B O 1
ATOM 7619 N N . MET B 1 441 ? 16.594 -7.242 -6.133 1 79.25 441 MET B N 1
ATOM 7620 C CA . MET B 1 441 ? 16.922 -6.723 -7.457 1 79.25 441 MET B CA 1
ATOM 7621 C C . MET B 1 441 ? 16.75 -5.207 -7.504 1 79.25 441 MET B C 1
ATOM 7623 O O . MET B 1 441 ? 17.406 -4.531 -8.297 1 79.25 441 MET B O 1
ATOM 7627 N N . HIS B 1 442 ? 15.891 -4.723 -6.727 1 81.31 442 HIS B N 1
ATOM 7628 C CA . HIS B 1 442 ? 15.586 -3.293 -6.699 1 81.31 442 HIS B CA 1
ATOM 7629 C C . HIS B 1 442 ? 16.344 -2.592 -5.574 1 81.31 442 HIS B C 1
ATOM 7631 O O . HIS B 1 442 ? 15.977 -1.486 -5.172 1 81.31 442 HIS B O 1
ATOM 7637 N N . TYR B 1 443 ? 17.312 -3.234 -5.035 1 76.94 443 TYR B N 1
ATOM 7638 C CA . TYR B 1 443 ? 18.203 -2.699 -4.012 1 76.94 443 TYR B CA 1
ATOM 7639 C C . TYR B 1 443 ? 17.422 -2.35 -2.746 1 76.94 443 TYR B C 1
ATOM 7641 O O . TYR B 1 443 ? 17.766 -1.378 -2.061 1 76.94 443 TYR B O 1
ATOM 7649 N N . ASN B 1 444 ? 16.344 -3.01 -2.656 1 75.38 444 ASN B N 1
ATOM 7650 C CA . ASN B 1 444 ? 15.586 -2.9 -1.415 1 75.38 444 ASN B CA 1
ATOM 7651 C C . ASN B 1 444 ? 15.938 -4.02 -0.44 1 75.38 444 ASN B C 1
ATOM 7653 O O . ASN B 1 444 ? 15.578 -5.18 -0.662 1 75.38 444 ASN B O 1
ATOM 7657 N N . ASP B 1 445 ? 16.578 -3.652 0.561 1 64.31 445 ASP B N 1
ATOM 7658 C CA . ASP B 1 445 ? 17.047 -4.652 1.514 1 64.31 445 ASP B CA 1
ATOM 7659 C C . ASP B 1 445 ? 16.047 -4.855 2.643 1 64.31 445 ASP B C 1
ATOM 7661 O O . ASP B 1 445 ? 16.375 -5.414 3.688 1 64.31 445 ASP B O 1
ATOM 7665 N N . MET B 1 446 ? 14.906 -4.441 2.354 1 63.25 446 MET B N 1
ATOM 7666 C CA . MET B 1 446 ? 13.898 -4.605 3.393 1 63.25 446 MET B CA 1
ATOM 7667 C C . MET B 1 446 ? 13.492 -6.07 3.529 1 63.25 446 MET B C 1
ATOM 7669 O O . MET B 1 446 ? 13.344 -6.773 2.529 1 63.25 446 MET B O 1
ATOM 7673 N N . GLU B 1 447 ? 13.555 -6.609 4.758 1 62.28 447 GLU B N 1
ATOM 7674 C CA . GLU B 1 447 ? 13.141 -7.977 5.047 1 62.28 447 GLU B CA 1
ATOM 7675 C C . GLU B 1 447 ? 11.82 -8.008 5.816 1 62.28 447 GLU B C 1
ATOM 7677 O O . GLU B 1 447 ? 11.508 -7.074 6.562 1 62.28 447 GLU B O 1
ATOM 7682 N N . VAL B 1 448 ? 11.047 -9.016 5.574 1 68.19 448 VAL B N 1
ATOM 7683 C CA . VAL B 1 448 ? 9.828 -9.227 6.34 1 68.19 448 VAL B CA 1
ATOM 7684 C C . VAL B 1 448 ? 10.172 -9.641 7.77 1 68.19 448 VAL B C 1
ATOM 7686 O O . VAL B 1 448 ? 10.984 -10.555 7.977 1 68.19 448 VAL B O 1
ATOM 7689 N N . PRO B 1 449 ? 9.617 -8.953 8.719 1 67.5 449 PRO B N 1
ATOM 7690 C CA . PRO B 1 449 ? 9.953 -9.297 10.102 1 67.5 449 PRO B CA 1
ATOM 7691 C C . PRO B 1 449 ? 9.398 -10.656 10.523 1 67.5 449 PRO B C 1
ATOM 7693 O O . PRO B 1 449 ? 8.289 -11.023 10.125 1 67.5 449 PRO B O 1
ATOM 7696 N N . VAL B 1 450 ? 10.258 -11.383 11.227 1 73.06 450 VAL B N 1
ATOM 7697 C CA . VAL B 1 450 ? 9.836 -12.625 11.867 1 73.06 450 VAL B CA 1
ATOM 7698 C C . VAL B 1 450 ? 9.633 -12.391 13.367 1 73.06 450 VAL B C 1
ATOM 7700 O O . VAL B 1 450 ? 10.562 -11.977 14.062 1 73.06 450 VAL B O 1
ATOM 7703 N N . ILE B 1 451 ? 8.359 -12.547 13.781 1 74.81 451 ILE B N 1
ATOM 7704 C CA . ILE B 1 451 ? 8.047 -12.383 15.195 1 74.81 451 ILE B CA 1
ATOM 7705 C C . ILE B 1 451 ? 7.625 -13.719 15.797 1 74.81 451 ILE B C 1
ATOM 7707 O O . ILE B 1 451 ? 7.359 -14.68 15.062 1 74.81 451 ILE B O 1
ATOM 7711 N N . HIS B 1 452 ? 7.688 -13.766 17.094 1 81.5 452 HIS B N 1
ATOM 7712 C CA . HIS B 1 452 ? 7.27 -15 17.75 1 81.5 452 HIS B CA 1
ATOM 7713 C C . HIS B 1 452 ? 5.906 -14.836 18.422 1 81.5 452 HIS B C 1
ATOM 7715 O O . HIS B 1 452 ? 5.609 -13.789 18.984 1 81.5 452 HIS B O 1
ATOM 7721 N N . ALA B 1 453 ? 5.098 -15.812 18.266 1 83.88 453 ALA B N 1
ATOM 7722 C CA . ALA B 1 453 ? 3.756 -15.805 18.844 1 83.88 453 ALA B CA 1
ATOM 7723 C C . ALA B 1 453 ? 3.396 -17.172 19.422 1 83.88 453 ALA B C 1
ATOM 7725 O O . ALA B 1 453 ? 3.906 -18.203 18.953 1 83.88 453 ALA B O 1
ATOM 7726 N N . HIS B 1 454 ? 2.584 -17.156 20.438 1 88.62 454 HIS B N 1
ATOM 7727 C CA . HIS B 1 454 ? 2.072 -18.391 20.984 1 88.62 454 HIS B CA 1
ATOM 7728 C C . HIS B 1 454 ? 0.965 -18.984 20.109 1 88.62 454 HIS B C 1
ATOM 7730 O O . HIS B 1 454 ? -0.021 -18.297 19.812 1 88.62 454 HIS B O 1
ATOM 7736 N N . VAL B 1 455 ? 1.202 -20.219 19.766 1 90.19 455 VAL B N 1
ATOM 7737 C CA . VAL B 1 455 ? 0.19 -20.859 18.938 1 90.19 455 VAL B CA 1
ATOM 7738 C C . VAL B 1 455 ? -1.01 -21.25 19.781 1 90.19 455 VAL B C 1
ATOM 7740 O O . VAL B 1 455 ? -0.847 -21.719 20.922 1 90.19 455 VAL B O 1
ATOM 7743 N N . MET B 1 456 ? -2.213 -21.141 19.234 1 87.12 456 MET B N 1
ATOM 7744 C CA . MET B 1 456 ? -3.422 -21.391 20.016 1 87.12 456 MET B CA 1
ATOM 7745 C C . MET B 1 456 ? -3.949 -22.797 19.75 1 87.12 456 MET B C 1
ATOM 7747 O O . MET B 1 456 ? -4.684 -23.359 20.562 1 87.12 456 MET B O 1
ATOM 7751 N N . ASP B 1 457 ? -3.656 -23.391 18.594 1 84.81 457 ASP B N 1
ATOM 7752 C CA . ASP B 1 457 ? -4.148 -24.703 18.203 1 84.81 457 ASP B CA 1
ATOM 7753 C C . ASP B 1 457 ? -2.992 -25.672 17.938 1 84.81 457 ASP B C 1
ATOM 7755 O O . ASP B 1 457 ? -1.824 -25.281 18 1 84.81 457 ASP B O 1
ATOM 7759 N N . GLU B 1 458 ? -3.396 -26.938 17.875 1 87.06 458 GLU B N 1
ATOM 7760 C CA . GLU B 1 458 ? -2.412 -27.953 17.5 1 87.06 458 GLU B CA 1
ATOM 7761 C C . GLU B 1 458 ? -2.252 -28.047 15.984 1 87.06 458 GLU B C 1
ATOM 7763 O O . GLU B 1 458 ? -3.238 -27.984 15.25 1 87.06 458 GLU B O 1
ATOM 7768 N N . TYR B 1 459 ? -0.955 -28.109 15.688 1 84.31 459 TYR B N 1
ATOM 7769 C CA . TYR B 1 459 ? -0.691 -28.234 14.258 1 84.31 459 TYR B CA 1
ATOM 7770 C C . TYR B 1 459 ? 0.222 -29.422 13.977 1 84.31 459 TYR B C 1
ATOM 7772 O O . TYR B 1 459 ? 1.193 -29.656 14.703 1 84.31 459 TYR B O 1
ATOM 7780 N N . LYS B 1 460 ? -0.146 -30.094 12.938 1 83 460 LYS B N 1
ATOM 7781 C CA . LYS B 1 460 ? 0.657 -31.25 12.531 1 83 460 LYS B CA 1
ATOM 7782 C C . LYS B 1 460 ? 1.943 -30.797 11.844 1 83 460 LYS B C 1
ATOM 7784 O O . LYS B 1 460 ? 1.934 -29.859 11.047 1 83 460 LYS B O 1
ATOM 7789 N N . LYS B 1 461 ? 3.018 -31.5 12.242 1 84.25 461 LYS B N 1
ATOM 7790 C CA . LYS B 1 461 ? 4.293 -31.266 11.57 1 84.25 461 LYS B CA 1
ATOM 7791 C C . LYS B 1 461 ? 4.5 -32.25 10.43 1 84.25 461 LYS B C 1
ATOM 7793 O O . LYS B 1 461 ? 4.047 -33.406 10.5 1 84.25 461 LYS B O 1
ATOM 7798 N N . TYR B 1 462 ? 5.094 -31.766 9.398 1 77.5 462 TYR B N 1
ATOM 7799 C CA . TYR B 1 462 ? 5.418 -32.594 8.258 1 77.5 462 TYR B CA 1
ATOM 7800 C C . TYR B 1 462 ? 6.926 -32.719 8.062 1 77.5 462 TYR B C 1
ATOM 7802 O O . TYR B 1 462 ? 7.699 -32.25 8.906 1 77.5 462 TYR B O 1
ATOM 7810 N N . SER B 1 463 ? 7.324 -33.406 6.996 1 72.5 463 SER B N 1
ATOM 7811 C CA . SER B 1 463 ? 8.742 -33.656 6.758 1 72.5 463 SER B CA 1
ATOM 7812 C C . SER B 1 463 ? 9.484 -32.344 6.453 1 72.5 463 SER B C 1
ATOM 7814 O O . SER B 1 463 ? 10.688 -32.25 6.68 1 72.5 463 SER B O 1
ATOM 7816 N N . ARG B 1 464 ? 8.711 -31.344 6.062 1 71.62 464 ARG B N 1
ATOM 7817 C CA . ARG B 1 464 ? 9.258 -30.031 5.777 1 71.62 464 ARG B CA 1
ATOM 7818 C C . ARG B 1 464 ? 8.492 -28.953 6.531 1 71.62 464 ARG B C 1
ATOM 7820 O O . ARG B 1 464 ? 7.336 -29.141 6.914 1 71.62 464 ARG B O 1
ATOM 7827 N N . PRO B 1 465 ? 9.25 -27.844 6.723 1 76.69 465 PRO B N 1
ATOM 7828 C CA . PRO B 1 465 ? 8.508 -26.75 7.355 1 76.69 465 PRO B CA 1
ATOM 7829 C C . PRO B 1 465 ? 7.277 -26.328 6.551 1 76.69 465 PRO B C 1
ATOM 7831 O O . PRO B 1 465 ? 7.293 -26.391 5.32 1 76.69 465 PRO B O 1
ATOM 7834 N N . ASN B 1 466 ? 6.352 -26.062 7.262 1 79.88 466 ASN B N 1
ATOM 7835 C CA . ASN B 1 466 ? 5.109 -25.641 6.625 1 79.88 466 ASN B CA 1
ATOM 7836 C C . ASN B 1 466 ? 4.711 -24.234 7.051 1 79.88 466 ASN B C 1
ATOM 7838 O O . ASN B 1 466 ? 4.988 -23.812 8.18 1 79.88 466 ASN B O 1
ATOM 7842 N N . TYR B 1 467 ? 4.188 -23.5 6.117 1 81.69 467 TYR B N 1
ATOM 7843 C CA . TYR B 1 467 ? 3.719 -22.141 6.328 1 81.69 467 TYR B CA 1
ATOM 7844 C C . TYR B 1 467 ? 2.197 -22.062 6.277 1 81.69 467 TYR B C 1
ATOM 7846 O O . TYR B 1 467 ? 1.585 -22.469 5.281 1 81.69 467 TYR B O 1
ATOM 7854 N N . ILE B 1 468 ? 1.676 -21.562 7.363 1 81 468 ILE B N 1
ATOM 7855 C CA . ILE B 1 468 ? 0.221 -21.547 7.469 1 81 468 ILE B CA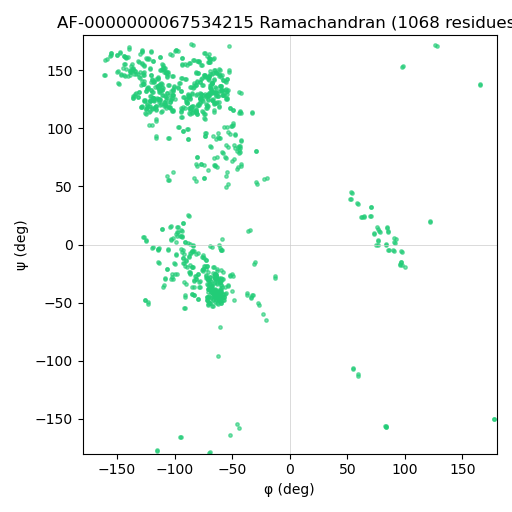 1
ATOM 7856 C C . ILE B 1 468 ? -0.259 -20.125 7.723 1 81 468 ILE B C 1
ATOM 7858 O O . ILE B 1 468 ? 0.3 -19.4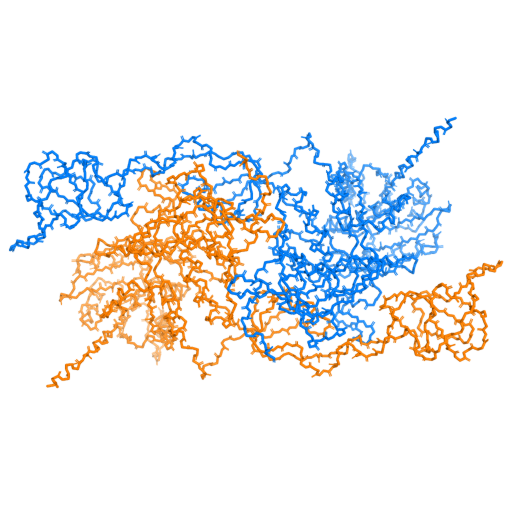06 8.562 1 81 468 ILE B O 1
ATOM 7862 N N . TRP B 1 469 ? -1.298 -19.766 6.957 1 80.69 469 TRP B N 1
ATOM 7863 C CA . TRP B 1 469 ? -1.907 -18.469 7.207 1 80.69 469 TRP B CA 1
ATOM 7864 C C . TRP B 1 469 ? -2.447 -18.375 8.633 1 80.69 469 TRP B C 1
ATOM 7866 O O . TRP B 1 469 ? -3.119 -19.297 9.102 1 80.69 469 TRP B O 1
ATOM 7876 N N . THR B 1 470 ? -2.098 -17.266 9.289 1 81.88 470 THR B N 1
ATOM 7877 C CA . THR B 1 470 ? -2.531 -17.109 10.672 1 81.88 470 THR B CA 1
ATOM 7878 C C . THR B 1 470 ? -2.877 -15.656 10.977 1 81.88 470 THR B C 1
ATOM 7880 O O . THR B 1 470 ? -2.473 -14.75 10.242 1 81.88 470 THR B O 1
ATOM 7883 N N . HIS B 1 471 ? -3.701 -15.547 11.953 1 80.38 471 HIS B N 1
ATOM 7884 C CA . HIS B 1 471 ? -4.051 -14.234 12.484 1 80.38 471 HIS B CA 1
ATOM 7885 C C . HIS B 1 471 ? -3.348 -13.969 13.812 1 80.38 471 HIS B C 1
ATOM 7887 O O . HIS B 1 471 ? -3.5 -14.742 14.766 1 80.38 471 HIS B O 1
ATOM 7893 N N . LEU B 1 472 ? -2.576 -12.852 13.805 1 78.44 472 LEU B N 1
ATOM 7894 C CA . LEU B 1 472 ? -1.903 -12.469 15.039 1 78.44 472 LEU B CA 1
ATOM 7895 C C . LEU B 1 472 ? -2.801 -11.578 15.898 1 78.44 472 LEU B C 1
ATOM 7897 O O . LEU B 1 472 ? -3.459 -10.672 15.375 1 78.44 472 LEU B O 1
ATOM 7901 N N . LYS B 1 473 ? -2.891 -11.969 17.047 1 74.81 473 LYS B N 1
ATOM 7902 C CA . LYS B 1 473 ? -3.596 -11.156 18.031 1 74.81 473 LYS B CA 1
ATOM 7903 C C . LYS B 1 473 ? -2.668 -10.742 19.172 1 74.81 473 LYS B C 1
ATOM 7905 O O . LYS B 1 473 ? -1.853 -11.539 19.641 1 74.81 473 LYS B O 1
ATOM 7910 N N . TRP B 1 474 ? -2.773 -9.445 19.391 1 70.5 474 TRP B N 1
ATOM 7911 C CA . TRP B 1 474 ? -1.961 -8.938 20.5 1 70.5 474 TRP B CA 1
ATOM 7912 C C . TRP B 1 474 ? -2.809 -8.719 21.734 1 70.5 474 TRP B C 1
ATOM 7914 O O . TRP B 1 474 ? -3.916 -8.18 21.656 1 70.5 474 TRP B O 1
ATOM 7924 N N . ASP B 1 475 ? -2.518 -9.43 22.688 1 64.06 475 ASP B N 1
ATOM 7925 C CA . ASP B 1 475 ? -3.156 -9.242 23.984 1 64.06 475 ASP B CA 1
ATOM 7926 C C . ASP B 1 475 ? -2.139 -8.82 25.047 1 64.06 475 ASP B C 1
ATOM 7928 O O . ASP B 1 475 ? -1.335 -9.641 25.5 1 64.06 475 ASP B O 1
ATOM 7932 N N . LYS B 1 476 ? -2.199 -7.52 25.438 1 60.5 476 LYS B N 1
ATOM 7933 C CA . LYS B 1 476 ? -1.265 -6.98 26.422 1 60.5 476 LYS B CA 1
ATOM 7934 C C . LYS B 1 476 ? 0.181 -7.215 26 1 60.5 476 LYS B C 1
ATOM 7936 O O . LYS B 1 476 ? 0.593 -6.781 24.922 1 60.5 476 LYS B O 1
ATOM 7941 N N . GLU B 1 477 ? 0.846 -8.211 26.734 1 63.44 477 GLU B N 1
ATOM 7942 C CA . GLU B 1 477 ? 2.281 -8.383 26.531 1 63.44 477 GLU B CA 1
ATOM 7943 C C . GLU B 1 477 ? 2.568 -9.602 25.656 1 63.44 477 GLU B C 1
ATOM 7945 O O . GLU B 1 477 ? 3.727 -9.891 25.344 1 63.44 477 GLU B O 1
ATOM 7950 N N . GLU B 1 478 ? 1.407 -10.172 25.219 1 71.69 478 GLU B N 1
ATOM 7951 C CA . GLU B 1 478 ? 1.689 -11.398 24.469 1 71.69 478 GLU B CA 1
ATOM 7952 C C . GLU B 1 478 ? 1.03 -11.375 23.094 1 71.69 478 GLU B C 1
ATOM 7954 O O . GLU B 1 478 ? 0.035 -10.672 22.891 1 71.69 478 GLU B O 1
ATOM 7959 N N . THR B 1 479 ? 1.732 -12.031 22.219 1 77 479 THR B N 1
ATOM 7960 C CA . THR B 1 479 ? 1.229 -12.195 20.859 1 77 479 THR B CA 1
ATOM 7961 C C . THR B 1 479 ? 0.764 -13.625 20.625 1 77 479 THR B C 1
ATOM 7963 O O . THR B 1 479 ? 1.452 -14.578 21 1 77 479 THR B O 1
ATOM 7966 N N . PHE B 1 480 ? -0.465 -13.781 20.078 1 83.94 480 PHE B N 1
ATOM 7967 C CA . PHE B 1 480 ? -1.033 -15.094 19.828 1 83.94 480 PHE B CA 1
ATOM 7968 C C . PHE B 1 480 ? -1.287 -15.289 18.328 1 83.94 480 PHE B C 1
ATOM 7970 O O . PHE B 1 480 ? -1.665 -14.344 17.641 1 83.94 480 PHE B O 1
ATOM 7977 N N . ALA B 1 481 ? -1.019 -16.438 17.906 1 84.75 481 ALA B N 1
ATOM 7978 C CA . ALA B 1 481 ? -1.295 -16.828 16.516 1 84.75 481 ALA B CA 1
ATOM 7979 C C . ALA B 1 481 ? -2.459 -17.812 16.453 1 84.75 481 ALA B C 1
ATOM 7981 O O . ALA B 1 481 ? -2.408 -18.891 17.047 1 84.75 481 ALA B O 1
ATOM 7982 N N . ARG B 1 482 ? -3.467 -17.375 15.773 1 80.06 482 ARG B N 1
ATOM 7983 C CA . ARG B 1 482 ? -4.645 -18.219 15.625 1 80.06 482 ARG B CA 1
ATOM 7984 C C . ARG B 1 482 ? -4.906 -18.531 14.156 1 80.06 482 ARG B C 1
ATOM 7986 O O . ARG B 1 482 ? -4.844 -17.641 13.305 1 80.06 482 ARG B O 1
ATOM 7993 N N . VAL B 1 483 ? -5.004 -19.812 13.922 1 71.5 483 VAL B N 1
ATOM 7994 C CA . VAL B 1 483 ? -5.375 -20.234 12.578 1 71.5 483 VAL B CA 1
ATOM 7995 C C . VAL B 1 483 ? -6.887 -20.453 12.5 1 71.5 483 VAL B C 1
ATOM 7997 O O . VAL B 1 483 ? -7.492 -20.969 13.438 1 71.5 483 VAL B O 1
ATOM 8000 N N . SER B 1 484 ? -7.617 -19.594 11.688 1 58.28 484 SER B N 1
ATOM 8001 C CA . SER B 1 484 ? -9.07 -19.688 11.602 1 58.28 484 SER B CA 1
ATOM 8002 C C . SER B 1 484 ? -9.516 -21.125 11.359 1 58.28 484 SER B C 1
ATOM 8004 O O . SER B 1 484 ? -8.961 -21.812 10.5 1 58.28 484 SER B O 1
ATOM 8006 N N . ASN B 1 485 ? -10.039 -21.828 12.375 1 51.59 485 ASN B N 1
ATOM 8007 C CA . ASN B 1 485 ? -10.539 -23.203 12.344 1 51.59 485 ASN B CA 1
ATOM 8008 C C . ASN B 1 485 ? -11.688 -23.359 11.352 1 51.59 485 ASN B C 1
ATOM 8010 O O . ASN B 1 485 ? -12.141 -24.469 11.094 1 51.59 485 ASN B O 1
ATOM 8014 N N . THR B 1 486 ? -12.422 -22.266 11.328 1 46.06 486 THR B N 1
ATOM 8015 C CA . THR B 1 486 ? -13.703 -22.594 10.695 1 46.06 486 THR B CA 1
ATOM 8016 C C . THR B 1 486 ? -13.484 -23.312 9.375 1 46.06 486 THR B C 1
ATOM 8018 O O . THR B 1 486 ? -14.344 -24.078 8.93 1 46.06 486 THR B O 1
ATOM 8021 N N . TYR B 1 487 ? -12.516 -22.891 8.602 1 45.72 487 TYR B N 1
ATOM 8022 C CA . TYR B 1 487 ? -12.57 -23.516 7.277 1 45.72 487 TYR B CA 1
ATOM 8023 C C . TYR B 1 487 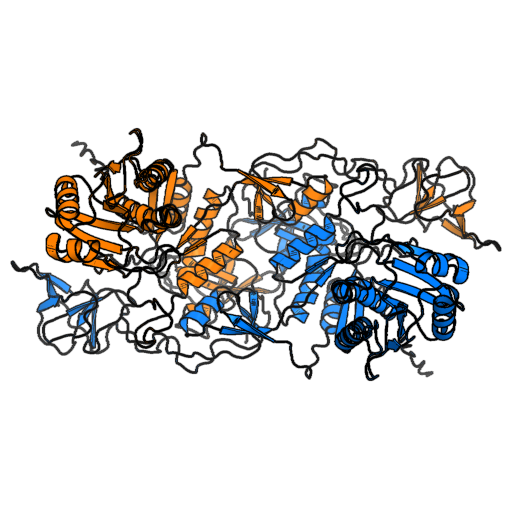? -11.461 -24.547 7.113 1 45.72 487 TYR B C 1
ATOM 8025 O O . TYR B 1 487 ? -10.352 -24.219 6.672 1 45.72 487 TYR B O 1
ATOM 8033 N N . ALA B 1 488 ? -11.453 -25.484 7.922 1 44.31 488 ALA B N 1
ATOM 8034 C CA . ALA B 1 488 ? -10.523 -26.609 8.102 1 44.31 488 ALA B CA 1
ATOM 8035 C C . ALA B 1 488 ? -9.766 -26.891 6.809 1 44.31 488 ALA B C 1
ATOM 8037 O O . ALA B 1 488 ? -8.57 -27.219 6.844 1 44.31 488 ALA B O 1
ATOM 8038 N N . ASN B 1 489 ? -10.57 -27.219 5.715 1 47.66 489 ASN B N 1
ATOM 8039 C CA . ASN B 1 489 ? -9.914 -27.891 4.594 1 47.66 489 ASN B CA 1
ATOM 8040 C C . ASN B 1 489 ? -9.633 -26.922 3.447 1 47.66 489 ASN B C 1
ATOM 8042 O O . ASN B 1 489 ? -9.305 -27.344 2.338 1 47.66 489 ASN B O 1
ATOM 8046 N N . ASN B 1 490 ? -9.93 -25.578 3.711 1 57.97 490 ASN B N 1
ATOM 8047 C CA . ASN B 1 490 ? -9.695 -24.75 2.533 1 57.97 490 ASN B CA 1
ATOM 8048 C C . ASN B 1 490 ? -8.695 -23.641 2.82 1 57.97 490 ASN B C 1
ATOM 8050 O O . ASN B 1 490 ? -9 -22.703 3.562 1 57.97 490 ASN B O 1
ATOM 8054 N N . ASN B 1 491 ? -7.5 -23.859 2.348 1 61.78 491 ASN B N 1
ATOM 8055 C CA . ASN B 1 491 ? -6.375 -22.953 2.539 1 61.78 491 ASN B CA 1
ATOM 8056 C C . ASN B 1 491 ? -6.727 -21.531 2.127 1 61.78 491 ASN B C 1
ATOM 8058 O O . ASN B 1 491 ? -6.281 -20.562 2.758 1 61.78 491 ASN B O 1
ATOM 8062 N N . LEU B 1 492 ? -7.625 -21.391 1.255 1 68.81 492 LEU B N 1
ATOM 8063 C CA . LEU B 1 492 ? -7.941 -20.047 0.777 1 68.81 492 LEU B CA 1
ATOM 8064 C C . LEU B 1 492 ? -8.812 -19.297 1.785 1 68.81 492 LEU B C 1
ATOM 8066 O O . LEU B 1 492 ? -8.633 -18.094 1.997 1 68.81 492 LEU B O 1
ATOM 8070 N N . LEU B 1 493 ? -9.656 -20.016 2.387 1 69.94 493 LEU B N 1
ATOM 8071 C CA . LEU B 1 493 ? -10.516 -19.406 3.398 1 69.94 493 LEU B CA 1
ATOM 8072 C C . LEU B 1 493 ? -9.703 -19.016 4.633 1 69.94 493 LEU B C 1
ATOM 8074 O O . LEU B 1 493 ? -10.008 -18.016 5.285 1 69.94 493 LEU B O 1
ATOM 8078 N N . ARG B 1 494 ? -8.648 -19.766 4.793 1 69.31 494 ARG B N 1
ATOM 8079 C CA . ARG B 1 494 ? -7.773 -19.453 5.922 1 69.31 494 ARG B CA 1
ATOM 8080 C C . ARG B 1 494 ? -7.02 -18.156 5.691 1 69.31 494 ARG B C 1
ATOM 8082 O O . ARG B 1 494 ? -6.691 -17.438 6.641 1 69.31 494 ARG B O 1
ATOM 8089 N N . ALA B 1 495 ? -6.809 -17.922 4.488 1 73.06 495 ALA B N 1
ATOM 8090 C CA . ALA B 1 495 ? -6.047 -16.719 4.145 1 73.06 495 ALA B CA 1
ATOM 8091 C C . ALA B 1 495 ? -6.875 -15.461 4.383 1 73.06 495 ALA B C 1
ATOM 8093 O O . ALA B 1 495 ? -6.324 -14.367 4.543 1 73.06 495 ALA B O 1
ATOM 8094 N N . HIS B 1 496 ? -8.156 -15.766 4.457 1 73.69 496 HIS B N 1
ATOM 8095 C CA . HIS B 1 496 ? -9.039 -14.633 4.723 1 73.69 496 HIS B CA 1
ATOM 8096 C C . HIS B 1 496 ? -8.766 -14.039 6.098 1 73.69 496 HIS B C 1
ATOM 8098 O O . HIS B 1 496 ? -8.68 -14.766 7.09 1 73.69 496 HIS B O 1
ATOM 8104 N N . ASN B 1 497 ? -8.43 -12.773 6.234 1 68.44 497 ASN B N 1
ATOM 8105 C CA . ASN B 1 497 ? -8.203 -11.984 7.438 1 68.44 497 ASN B CA 1
ATOM 8106 C C . ASN B 1 497 ? -6.848 -12.297 8.07 1 68.44 497 ASN B C 1
ATOM 8108 O O . ASN B 1 497 ? -6.551 -11.844 9.172 1 68.44 497 ASN B O 1
ATOM 8112 N N . ALA B 1 498 ? -6.09 -13.203 7.332 1 77.56 498 ALA B N 1
ATOM 8113 C CA . ALA B 1 498 ? -4.762 -13.5 7.855 1 77.56 498 ALA B CA 1
ATOM 8114 C C . ALA B 1 498 ? -3.807 -12.336 7.637 1 77.56 498 ALA B C 1
ATOM 8116 O O . ALA B 1 498 ? -3.938 -11.594 6.656 1 77.56 498 ALA B O 1
ATOM 8117 N N . ASN B 1 499 ? -2.893 -12.125 8.617 1 75.94 499 ASN B N 1
ATOM 8118 C CA . ASN B 1 499 ? -1.906 -11.055 8.492 1 75.94 499 ASN B CA 1
ATOM 8119 C C . ASN B 1 499 ? -0.486 -11.578 8.688 1 75.94 499 ASN B C 1
ATOM 8121 O O . ASN B 1 499 ? 0.462 -10.797 8.773 1 75.94 499 ASN B O 1
ATOM 8125 N N . ALA B 1 500 ? -0.455 -12.859 8.781 1 81.75 500 ALA B N 1
ATOM 8126 C CA . ALA B 1 500 ? 0.857 -13.453 9.023 1 81.75 500 ALA B CA 1
ATOM 8127 C C . ALA B 1 500 ? 0.904 -14.898 8.531 1 81.75 500 ALA B C 1
ATOM 8129 O O . ALA B 1 500 ? -0.126 -15.469 8.18 1 81.75 500 ALA B O 1
ATOM 8130 N N . LEU B 1 501 ? 2.145 -15.406 8.43 1 82.69 501 LEU B N 1
ATOM 8131 C CA . LEU B 1 501 ? 2.379 -16.812 8.133 1 82.69 501 LEU B CA 1
ATOM 8132 C C . LEU B 1 501 ? 3.088 -17.5 9.297 1 82.69 501 LEU B C 1
ATOM 8134 O O . LEU B 1 501 ? 4.203 -17.125 9.664 1 82.69 501 LEU B O 1
ATOM 8138 N N . LEU B 1 502 ? 2.4 -18.469 9.898 1 85.44 502 LEU B N 1
ATOM 8139 C CA . LEU B 1 502 ? 3.012 -19.312 10.93 1 85.44 502 LEU B CA 1
ATOM 8140 C C . LEU B 1 502 ? 4.012 -20.281 10.32 1 85.44 502 LEU B C 1
ATOM 8142 O O . LEU B 1 502 ? 3.699 -20.969 9.344 1 85.44 502 LEU B O 1
ATOM 8146 N N . ILE B 1 503 ? 5.211 -20.266 10.898 1 84.88 503 ILE B N 1
ATOM 8147 C CA . ILE B 1 503 ? 6.234 -21.188 10.422 1 84.88 503 ILE B CA 1
ATOM 8148 C C . ILE B 1 503 ? 6.254 -22.438 11.289 1 84.88 503 ILE B C 1
ATOM 8150 O O . ILE B 1 503 ? 6.859 -22.438 12.367 1 84.88 503 ILE B O 1
ATOM 8154 N N . VAL B 1 504 ? 5.652 -23.5 10.781 1 84.38 504 VAL B N 1
ATOM 8155 C CA . VAL B 1 504 ? 5.656 -24.766 11.5 1 84.38 504 VAL B CA 1
ATOM 8156 C C . VAL B 1 504 ? 6.914 -25.562 11.148 1 84.38 504 VAL B C 1
ATOM 8158 O O . VAL B 1 504 ? 7.133 -25.906 9.992 1 84.38 504 VAL B O 1
ATOM 8161 N N . PRO B 1 505 ? 7.711 -25.797 12.125 1 83.56 505 PRO B N 1
ATOM 8162 C CA . PRO B 1 505 ? 8.961 -26.5 11.836 1 83.56 505 PRO B CA 1
ATOM 8163 C C . PRO B 1 505 ? 8.734 -27.938 11.375 1 83.56 505 PRO B C 1
ATOM 8165 O O . PRO B 1 505 ? 7.656 -28.5 11.594 1 83.56 505 PRO B O 1
ATOM 8168 N N . ALA B 1 506 ? 9.742 -28.5 10.719 1 81.75 506 ALA B N 1
ATOM 8169 C CA . ALA B 1 506 ? 9.688 -29.891 10.273 1 81.75 506 ALA B CA 1
ATOM 8170 C C . ALA B 1 506 ? 9.648 -30.844 11.461 1 81.75 506 ALA B C 1
ATOM 8172 O O . ALA B 1 506 ? 10.141 -30.531 12.547 1 81.75 506 ALA B O 1
ATOM 8173 N N . ALA B 1 507 ? 8.992 -31.938 11.156 1 84.31 507 ALA B N 1
ATOM 8174 C CA . ALA B 1 507 ? 8.945 -32.969 12.188 1 84.31 507 ALA B CA 1
ATOM 8175 C C . ALA B 1 507 ? 10.336 -33.531 12.477 1 84.31 507 ALA B C 1
ATOM 8177 O O . ALA B 1 507 ? 11.172 -33.625 11.57 1 84.31 507 ALA B O 1
ATOM 8178 N N . SER B 1 508 ? 10.68 -33.594 13.773 1 78.25 508 SER B N 1
ATOM 8179 C CA . SER B 1 508 ? 11.938 -34.219 14.203 1 78.25 508 SER B CA 1
ATOM 8180 C C . SER B 1 508 ? 11.703 -35.312 15.227 1 78.25 508 SER B C 1
ATOM 8182 O O . SER B 1 508 ? 11.148 -35.062 16.297 1 78.25 508 SER B O 1
ATOM 8184 N N . GLY B 1 509 ? 12.078 -36.531 14.805 1 76.88 509 GLY B N 1
ATOM 8185 C CA . GLY B 1 509 ? 11.93 -37.656 15.703 1 76.88 509 GLY B CA 1
ATOM 8186 C C . GLY B 1 509 ? 10.5 -37.875 16.156 1 76.88 509 GLY B C 1
ATOM 8187 O O . GLY B 1 509 ? 9.602 -38.094 15.336 1 76.88 509 GLY B O 1
ATOM 8188 N N . SER B 1 510 ? 10.297 -37.625 17.562 1 77.75 510 SER B N 1
ATOM 8189 C CA . SER B 1 510 ? 9.008 -37.875 18.203 1 77.75 510 SER B CA 1
ATOM 8190 C C . SER B 1 510 ? 8.148 -36.594 18.203 1 77.75 510 SER B C 1
ATOM 8192 O O . SER B 1 510 ? 6.961 -36.656 18.547 1 77.75 510 SER B O 1
ATOM 8194 N N . ASP B 1 511 ? 8.758 -35.5 17.719 1 82.5 511 ASP B N 1
ATOM 8195 C CA . ASP B 1 511 ? 8.039 -34.25 17.703 1 82.5 511 ASP B CA 1
ATOM 8196 C C . ASP B 1 511 ? 7.242 -34.094 16.406 1 82.5 511 ASP B C 1
ATOM 8198 O O . ASP B 1 511 ? 7.75 -33.531 15.422 1 82.5 511 ASP B O 1
ATOM 8202 N N . LYS B 1 512 ? 5.953 -34.594 16.516 1 86.81 512 LYS B N 1
ATOM 8203 C CA . LYS B 1 512 ? 5.152 -34.688 15.289 1 86.81 512 LYS B CA 1
ATOM 8204 C C . LYS B 1 512 ? 4.09 -33.594 15.258 1 86.81 512 LYS B C 1
ATOM 8206 O O . LYS B 1 512 ? 3.33 -33.5 14.289 1 86.81 512 LYS B O 1
ATOM 8211 N N . SER B 1 513 ? 4.039 -32.844 16.359 1 90.38 513 SER B N 1
ATOM 8212 C CA . SER B 1 513 ? 3.01 -31.812 16.375 1 90.38 513 SER B CA 1
ATOM 8213 C C . SER B 1 513 ? 3.469 -30.594 17.141 1 90.38 513 SER B C 1
ATOM 8215 O O . SER B 1 513 ? 4.324 -30.688 18.031 1 90.38 513 SER B O 1
ATOM 8217 N N . LEU B 1 514 ? 3.006 -29.484 16.672 1 88.44 514 LEU B N 1
ATOM 8218 C CA . LEU B 1 514 ? 3.18 -28.234 17.406 1 88.44 514 LEU B CA 1
ATOM 8219 C C . LEU B 1 514 ? 2.08 -28.047 18.438 1 88.44 514 LEU B C 1
ATOM 8221 O O . LEU B 1 514 ? 0.905 -27.906 18.094 1 88.44 514 LEU B O 1
ATOM 8225 N N . SER B 1 515 ? 2.416 -28.078 19.734 1 90.62 515 SER B N 1
ATOM 8226 C CA . SER B 1 515 ? 1.438 -28.016 20.812 1 90.62 515 SER B CA 1
ATOM 8227 C C . SER B 1 515 ? 0.967 -26.594 21.062 1 90.62 515 SER B C 1
ATOM 8229 O O . SER B 1 515 ? 1.737 -25.641 20.906 1 90.62 515 SER B O 1
ATOM 8231 N N . PRO B 1 516 ? -0.298 -26.484 21.469 1 90.69 516 PRO B N 1
ATOM 8232 C CA . PRO B 1 516 ? -0.776 -25.156 21.859 1 90.69 516 PRO B CA 1
ATOM 8233 C C . PRO B 1 516 ? 0.08 -24.516 22.938 1 90.69 516 PRO B C 1
ATOM 8235 O O . PRO B 1 516 ? 0.559 -25.203 23.844 1 90.69 516 PRO B O 1
ATOM 8238 N N . GLY B 1 517 ? 0.293 -23.156 22.75 1 89.19 517 GLY B N 1
ATOM 8239 C CA . GLY B 1 517 ? 1.084 -22.422 23.734 1 89.19 517 GLY B CA 1
ATOM 8240 C C . GLY B 1 517 ? 2.541 -22.281 23.344 1 89.19 517 GLY B C 1
ATOM 8241 O O . GLY B 1 517 ? 3.266 -21.453 23.906 1 89.19 517 GLY B O 1
ATOM 8242 N N . THR B 1 518 ? 2.969 -23.094 22.406 1 89.25 518 THR B N 1
ATOM 8243 C CA . THR B 1 518 ? 4.363 -23.062 21.984 1 89.25 518 THR B CA 1
ATOM 8244 C C . THR B 1 518 ? 4.676 -21.766 21.25 1 89.25 518 THR B C 1
ATOM 8246 O O . THR B 1 518 ? 3.891 -21.297 20.422 1 89.25 518 THR B O 1
ATOM 8249 N N . LEU B 1 519 ? 5.773 -21.156 21.719 1 87 519 LEU B N 1
ATOM 8250 C CA . LEU B 1 519 ? 6.262 -19.969 21.031 1 87 519 LEU B CA 1
ATOM 8251 C C . LEU B 1 519 ? 6.891 -20.344 19.688 1 87 519 LEU B C 1
ATOM 8253 O O . LEU B 1 519 ? 7.867 -21.094 19.641 1 87 519 LEU B O 1
ATOM 8257 N N . THR B 1 520 ? 6.293 -19.828 18.625 1 87.56 520 THR B N 1
ATOM 8258 C CA . THR B 1 520 ? 6.68 -20.234 17.281 1 87.56 520 THR B CA 1
ATOM 8259 C C . THR B 1 520 ? 6.914 -19 16.406 1 87.56 520 THR B C 1
ATOM 8261 O O . THR B 1 520 ? 6.211 -18 16.531 1 87.56 520 THR B O 1
ATOM 8264 N N . PRO B 1 521 ? 7.891 -19.078 15.508 1 83.94 521 PRO B N 1
ATOM 8265 C CA . PRO B 1 521 ? 8.141 -17.953 14.609 1 83.94 521 PRO B CA 1
ATOM 8266 C C . PRO B 1 521 ? 7.004 -17.734 13.609 1 83.94 521 PRO B C 1
ATOM 8268 O O . PRO B 1 521 ? 6.418 -18.703 13.109 1 83.94 521 PRO B O 1
ATOM 8271 N N . VAL B 1 522 ? 6.707 -16.438 13.43 1 83.94 522 VAL B N 1
ATOM 8272 C CA . VAL B 1 522 ? 5.66 -16.016 12.508 1 83.94 522 VAL B CA 1
ATOM 8273 C C . VAL B 1 522 ? 6.184 -14.898 11.602 1 83.94 522 VAL B C 1
ATOM 8275 O O . VAL B 1 522 ? 6.836 -13.961 12.07 1 83.94 522 VAL B O 1
ATOM 8278 N N . LEU B 1 523 ? 6.039 -15.102 10.297 1 79.94 523 LEU B N 1
ATOM 8279 C CA . LEU B 1 523 ? 6.324 -14.031 9.352 1 79.94 523 LEU B CA 1
ATOM 8280 C C . LEU B 1 523 ? 5.203 -13 9.344 1 79.94 523 LEU B C 1
ATOM 8282 O O . LEU B 1 523 ? 4.078 -13.297 8.938 1 79.94 523 LEU B O 1
ATOM 8286 N N . PHE B 1 524 ? 5.559 -11.836 9.773 1 77.56 524 PHE B N 1
ATOM 8287 C CA . PHE B 1 524 ? 4.543 -10.797 9.867 1 77.56 524 PHE B CA 1
ATOM 8288 C C . PHE B 1 524 ? 4.422 -10.047 8.539 1 77.56 524 PHE B C 1
ATOM 8290 O O . PHE B 1 524 ? 5.352 -9.352 8.125 1 77.56 524 PHE B O 1
ATOM 8297 N N . LEU B 1 525 ? 3.367 -10.086 7.773 1 72.44 525 LEU B N 1
ATOM 8298 C CA . LEU B 1 525 ? 3.193 -9.523 6.438 1 72.44 525 LEU B CA 1
ATOM 8299 C C . LEU B 1 525 ? 2.461 -8.188 6.504 1 72.44 525 LEU B C 1
ATOM 8301 O O . LEU B 1 525 ? 2.398 -7.461 5.512 1 72.44 525 LEU B O 1
ATOM 8305 N N . GLY B 1 526 ? 2.252 -7.664 7.586 1 60.38 526 GLY B N 1
ATOM 8306 C CA . GLY B 1 526 ? 1.688 -6.332 7.734 1 60.38 526 GLY B CA 1
ATOM 8307 C C . GLY B 1 526 ? 0.193 -6.344 7.992 1 60.38 526 GLY B C 1
ATOM 8308 O O . GLY B 1 526 ? -0.456 -7.383 7.871 1 60.38 526 GLY B O 1
ATOM 8309 N N . SER B 1 527 ? -0.337 -5.281 8.703 1 49.09 527 SER B N 1
ATOM 8310 C CA . SER B 1 527 ? -1.639 -5.129 9.344 1 49.09 527 SER B CA 1
ATOM 8311 C C . SER B 1 527 ? -2.768 -5.176 8.32 1 49.09 527 SER B C 1
ATOM 8313 O O . SER B 1 527 ? -2.834 -4.336 7.422 1 49.09 527 SER B O 1
ATOM 8315 N N . LYS B 1 528 ? -3.059 -6.238 7.648 1 44.38 528 LYS B N 1
ATOM 8316 C CA . LYS B 1 528 ? -4.484 -6.082 7.375 1 44.38 528 LYS B CA 1
ATOM 8317 C C . LYS B 1 528 ? -5.238 -5.617 8.617 1 44.38 528 LYS B C 1
ATOM 8319 O O . LYS B 1 528 ? -4.648 -5.492 9.695 1 44.38 528 LYS B O 1
ATOM 8324 N N . SER B 1 529 ? -6.746 -5.934 8.586 1 36.97 529 SER B N 1
ATOM 8325 C CA . SER B 1 529 ? -7.801 -5.613 9.547 1 36.97 529 SER B CA 1
ATOM 8326 C C . SER B 1 529 ? -7.562 -6.297 10.883 1 36.97 529 SER B C 1
ATOM 8328 O O . SER B 1 529 ? -7.457 -7.523 10.953 1 36.97 529 SER B O 1
ATOM 8330 N N . PHE B 1 530 ? -6.668 -5.84 11.641 1 34.59 530 PHE B N 1
ATOM 8331 C CA . PHE B 1 530 ? -6.91 -6.402 12.969 1 34.59 530 PHE B CA 1
ATOM 8332 C C . PHE B 1 530 ? -8.375 -6.246 13.359 1 34.59 530 PHE B C 1
ATOM 8334 O O . PHE B 1 530 ? -8.859 -5.125 13.539 1 34.59 530 PHE B O 1
ATOM 8341 N N . CYS B 1 531 ? -9.172 -7.02 12.75 1 30.86 531 CYS B N 1
ATOM 8342 C CA . CYS B 1 531 ? -10.5 -7.051 13.352 1 30.86 531 CYS B CA 1
ATOM 8343 C C . CYS B 1 531 ? -10.445 -7.59 14.773 1 30.86 531 CYS B C 1
ATOM 8345 O O . CYS B 1 531 ? -9.961 -8.695 15.008 1 30.86 531 CYS B O 1
ATOM 8347 N N . GLN B 1 532 ? -10.328 -6.801 15.609 1 30.55 532 GLN B N 1
ATOM 8348 C CA . GLN B 1 532 ? -10.5 -7.285 16.984 1 30.55 532 GLN B CA 1
ATOM 8349 C C . GLN B 1 532 ? -11.594 -8.344 17.047 1 30.55 532 GLN B C 1
ATOM 8351 O O . GLN B 1 532 ? -11.609 -9.164 17.969 1 30.55 532 GLN B O 1
ATOM 8356 N N . ASN B 1 533 ? -12.656 -8.195 16.438 1 27.11 533 ASN B N 1
ATOM 8357 C CA . ASN B 1 533 ? -13.742 -9.117 16.766 1 27.11 533 ASN B CA 1
ATOM 8358 C C . ASN B 1 533 ? -13.586 -10.445 16.031 1 27.11 533 ASN B C 1
ATOM 8360 O O . ASN B 1 533 ? -13.953 -10.562 14.859 1 27.11 533 ASN B O 1
ATOM 8364 N N . ILE B 1 534 ? -12.57 -11.086 16.125 1 27.62 534 ILE B N 1
ATOM 8365 C CA . ILE B 1 534 ? -12.625 -12.484 15.703 1 27.62 534 ILE B CA 1
ATOM 8366 C C . ILE B 1 534 ? -13.914 -13.125 16.203 1 27.62 534 ILE B C 1
ATOM 8368 O O . ILE B 1 534 ? -14.234 -13.039 17.391 1 27.62 534 ILE B O 1
ATOM 8372 N N . PRO B 1 535 ? -14.812 -13.492 15.344 1 23.44 535 PRO B N 1
ATOM 8373 C CA . PRO B 1 535 ? -15.852 -14.305 15.984 1 23.44 535 PRO B CA 1
ATOM 8374 C C . PRO B 1 535 ? -15.289 -15.336 16.953 1 23.44 535 PRO B C 1
ATOM 8376 O O . PRO B 1 535 ? -14.25 -15.945 16.688 1 23.44 535 PRO B O 1
ATOM 8379 N N . ASN B 1 536 ? -15.594 -15.188 18.328 1 21.55 536 ASN B N 1
ATOM 8380 C CA . ASN B 1 536 ? -15.508 -16.359 19.188 1 21.55 536 ASN B CA 1
ATOM 8381 C C . ASN B 1 536 ? -16.062 -17.609 18.484 1 21.55 536 ASN B C 1
ATOM 8383 O O . ASN B 1 536 ? -17.125 -17.562 17.891 1 21.55 536 ASN B O 1
#

Sequence (1072 aa):
MSSETETSFTFIIVAGILSIGDELQELGEILRAKHNYDSNKLILTILLKQEGFNNVLDFGIANDNIISIHNKIKENLKKVNVVVTIGSANDRDLLKPILQEYFNATIHFGNIDMKPGKSTTYATCMFESTRKHFLCLSKNSAVIPIATHLFLLPLVNELCCFNKERFSVLARVTDAQKIIRDGIMIQSNEKIASKCVRLHDAYGKILLTDIYAKCNVPSFKTSAINGFAVKANDKKNRKKILEAGSTFLEPGTCVRVKTGAFIPDEATAVIKIKNTEIVSNNNTWEEIEIIIQPKEGENIKPIGCEIKMGNKILGEHTYIGLAEIELLASCGINEVEIIESQTVGILSIKNEIRKGESENTLKHIYDGNKLTLITLLKQKDFDTLDFGIVDAEVNMKPGKSTTYGTCMLGGKQKHILYLSGNSATILITAHLFLLPLLNKMHYNDMEVPVIHAHVMDEYKKYSRPNYIWTHLKWDKEETFARVSNTYANNNLLRAHNANALLIVPAASGSDKSLSPGTLTPVLFLGSKSFCQNIPNMSSETETSFTFIIVAGILSIGDELQELGEILRAKHNYDSNKLILTILLKQEGFNNVLDFGIANDNIISIHNKIKENLKKVNVVVTIGSANDRDLLKPILQEYFNATIHFGNIDMKPGKSTTYATCMFESTRKHFLCLSKNSAVIPIATHLFLLPLVNELCCFNKERFSVLARVTDAQKIIRDGIMIQSNEKIASKCVRLHDAYGKILLTDIYAKCNVPSFKTSAINGFAVKANDKKNRKKILEAGSTFLEPGTCVRVKTGAFIPDEATAVIKIKNTEIVSNNNTWEEIEIIIQPKEGENIKPIGCEIKMGNKILGEHTYIGLAEIELLASCGINEVEIIESQTVGILSIKNEIRKGESENTLKHIYDGNKLTLITLLKQKDFDTLDFGIVDAEVNMKPGKSTTYGTCMLGGKQKHILYLSGNSATILITAHLFLLPLLNKMHYNDMEVPVIHAHVMDEYKKYSRPNYIWTHLKWDKEETFARVSNTYANNNLLRAHNANALLIVPAASGSDKSLSPGTLTPVLFLGSKSFCQNIPN

Organism: Camponotus floridanus (NCBI:txid104421)

Solvent-accessible surface area (backbone atoms only — not comparable to full-atom values): 58065 Å² total; per-residue (Å²): 134,82,77,76,73,78,72,74,75,74,66,79,61,24,35,26,39,32,37,45,36,76,39,54,38,66,79,94,55,86,81,54,91,88,44,40,65,46,54,57,60,50,50,46,50,48,50,33,40,69,43,24,44,69,50,60,43,80,57,48,76,23,45,82,45,69,68,48,42,51,52,46,46,64,76,46,46,86,75,30,37,31,38,36,34,38,25,56,50,53,97,67,54,59,59,58,58,46,36,40,74,74,50,60,26,48,73,76,39,60,60,35,100,38,93,72,39,31,43,31,25,34,31,37,24,71,53,94,93,34,74,31,37,35,40,32,29,32,66,51,66,78,26,44,64,51,44,38,63,48,46,48,49,51,49,51,46,54,65,36,45,62,60,76,84,68,71,75,61,85,50,52,69,68,50,46,43,48,50,48,58,66,63,54,72,75,59,83,84,54,79,74,61,63,46,79,36,48,54,89,70,36,65,77,35,25,28,59,51,66,39,55,27,74,33,30,27,44,56,40,48,18,26,65,42,54,24,33,34,25,44,43,83,48,82,60,50,55,24,40,52,46,60,64,81,53,63,71,60,54,89,49,32,27,30,59,35,43,58,65,28,76,54,30,79,59,39,36,18,39,40,48,53,89,39,41,41,80,42,82,46,102,53,102,51,56,28,36,36,56,75,58,85,56,50,78,55,32,50,47,36,54,60,25,71,64,37,43,54,66,40,77,76,45,55,52,48,35,70,26,45,63,39,42,48,32,46,37,24,56,22,65,43,58,62,47,49,24,43,59,70,64,73,44,77,45,72,45,69,41,69,45,46,49,88,50,95,78,54,63,67,61,71,29,39,63,62,23,60,59,53,34,50,51,51,54,35,48,76,68,68,34,50,71,42,82,53,50,78,40,68,52,58,75,82,52,67,72,51,94,47,70,41,78,46,64,38,77,39,22,84,32,82,41,80,45,75,45,69,47,85,47,74,55,45,37,62,54,48,36,63,63,47,50,47,53,45,53,30,53,75,49,55,34,68,48,48,77,49,59,42,56,24,26,27,68,54,74,40,82,35,38,91,48,64,40,77,39,50,16,30,72,40,67,52,80,90,40,43,33,32,36,58,66,61,84,48,76,86,29,58,42,62,26,33,47,76,32,30,27,33,36,52,42,60,42,42,52,93,88,45,47,55,45,56,56,62,41,78,35,51,23,41,46,74,36,79,53,54,38,50,79,75,59,84,128,134,79,77,76,72,79,74,75,68,73,63,78,61,24,36,28,39,32,38,47,37,75,40,53,37,69,78,95,56,86,82,56,91,88,46,41,66,46,54,56,59,50,49,47,49,47,50,34,41,60,34,32,45,69,48,61,44,81,58,48,77,23,45,83,44,71,67,47,42,49,51,47,47,64,75,46,47,84,74,31,38,30,40,35,34,38,24,55,51,53,97,68,54,58,59,56,56,46,36,40,75,74,50,61,27,46,73,78,39,60,62,35,101,38,94,72,41,32,43,30,25,35,29,36,25,73,53,94,91,33,72,31,36,35,40,35,30,31,65,52,66,78,26,45,64,50,44,39,64,54,44,48,48,51,49,50,45,55,64,36,56,64,52,80,86,70,72,74,62,84,49,52,67,67,50,46,42,48,50,47,57,66,62,54,74,75,58,84,83,54,79,71,60,64,46,77,37,46,54,90,70,34,66,76,34,24,28,60,51,65,40,57,28,73,33,31,27,44,58,40,47,19,27,65,42,53,24,31,34,24,44,42,84,47,82,60,48,55,25,40,53,47,60,64,81,54,64,72,61,53,90,50,33,28,30,59,36,43,58,66,29,76,53,29,79,59,39,35,17,39,39,47,52,88,37,40,40,78,43,81,44,102,53,101,51,55,28,36,36,54,74,57,86,56,49,79,53,32,50,48,37,55,58,25,70,64,39,45,55,66,40,78,74,46,54,52,48,35,70,26,46,61,40,42,47,32,45,37,24,58,22,65,43,58,62,46,52,24,42,57,69,64,73,43,76,44,70,44,69,40,68,45,46,49,88,53,92,79,52,64,68,60,71,30,40,62,64,23,61,58,54,34,50,49,51,53,35,47,74,68,68,33,49,71,42,83,55,50,75,39,68,53,57,75,81,51,67,74,51,94,48,70,44,77,48,68,45,74,40,17,82,32,81,40,78,45,76,45,70,48,85,48,74,54,44,38,63,54,49,36,63,62,46,51,48,54,44,52,29,52,75,51,55,35,69,49,46,77,50,58,43,58,23,26,28,67,54,75,41,81,35,38,90,48,65,41,78,38,50,16,31,72,40,68,53,81,90,41,43,34,33,39,59,65,63,85,45,76,83,27,59,42,61,26,33,47,76,34,30,26,32,36,51,41,59,43,40,50,93,87,46,48,57,44,56,55,62,42,77,35,51,24,42,47,74,34,78,53,56,38,52,78,73,59,83,128